Protein AF-0000000071197505 (afdb_homodimer)

Foldseek 3Di:
DPPDPLPAAWAAQKFFPQWDADPVVRDIDGHPPDDGQAMDGDVVLLVVLVPFADFEAEEEEAEAFPLCGQPLLCVLLVSPNRYDDDDDPDWDDGAKIKDKDPDWDAAPVGDIYTYMYIYGTGPPDPPDDLLRLLLRVLLSFQLHQEYEYEDEADDDLVNLLSLLSLVVLLVQEAADDPDNSPALVLLQQRTHAYEYEYEAYPDDDDPPDDFPQRCCLPPQLCPPDPPPDPRSNVSSVSCVRRHNYYYYHYAHYQADDSVCVVPVVPSVRTDPSRVVVSNVVSVVVSNSTDGDAASDPQFGAGSNLSSQLSVQSSVQSSDPPGGHYRVVSNLVVLVVQLVVLLVVLLVQLVVQLCVQPVVPAQAELVSLVVSLVVSVVVSVVSSCSSCVRDDCVSNVVSVVVSVVSSVVVSVVSQVVSLVRLLVQLLVLLVVLCVPQVVVLLVCCPDPNVLVDDLVSLVVSLVVSVVCSVVVRHHYPVSSVVNCVVCVVVSVVVSVVSSVSNVVSNVVVVVVVVVVVVVVVVVVVVVVVVVVVVVVVVVVVVVVVVVVVVVVVVVVVVVVVVPPVVPDPVPPPDDDPDDDCPDDPDDDD/DPPDPLPAAWAAQKFFPQWDADPVVRDIDGHPPDDGQAMDGDVVLLVVLVPFADFEAEEEEAEAFPLCGQPLLCVLLVSPNRYDDDDDPDWDDGAKIKDKDPDWDAAPVGDIYTYMYIYGTGPPDPPDDLLRLLLRVLLSFQLHQEYEYEEEADDDLVNLLSLLSLVVLLVQEAADDPDNSPALVLLQQRTHAYEYEYEAYPDDDDPPDDFPQRCCLPPQLCPPDPPPDPRSNVSSVSCVRRHNYYYYDYAHAQADDSVCVVPVVPSVRTDPSRVVVSNVVSVVVSNSTDGDAASDPQFGAGSNLSSQLSVQSSVQSSDPPGGHYRVVSNLVVLVVQLVVLLVVLLVQLVVQLCVQPVVPAQAELVSLVVSLVVSVVVSVVSSCSSNVRDDCVSNVVSVVVSVVSSVVVSVVVLVVSLVRLLVQLLVLLVVLCVPQVVVLLVCCPDPCVLVDDLCSLVVSLVVSVVCSVVVRHHYPVSSVVNCVVCVVVSVVVSVVSSVSNVVSNVVVVVVVVVVVVVVVVVVVVVVVCVVCVVVVVVVVVVVVVVVVVVVPPPVPVVVDDDDDDDDDDDDDDDDDDDDDPPDDPPPD

Organism: Exaiptasia diaphana (NCBI:txid2652724)

Structure (mmCIF, N/CA/C/O backbone):
data_AF-0000000071197505-model_v1
#
loop_
_entity.id
_entity.type
_entity.pdbx_description
1 polymer 'GB1/RHD3-type G domain-containing protein'
#
loop_
_atom_site.group_PDB
_atom_site.id
_atom_site.type_symbol
_atom_site.label_atom_id
_atom_site.label_alt_id
_atom_site.label_comp_id
_atom_site.label_asym_id
_atom_site.label_entity_id
_atom_site.label_seq_id
_atom_site.pdbx_PDB_ins_code
_atom_site.Cartn_x
_atom_site.Cartn_y
_atom_site.Cartn_z
_atom_site.occupancy
_atom_site.B_iso_or_equiv
_atom_site.auth_seq_id
_atom_site.auth_comp_id
_atom_site.auth_asym_id
_atom_site.auth_atom_id
_atom_site.pdbx_PDB_model_num
ATOM 1 N N . MET A 1 1 ? -16.438 -20.891 -42.281 1 23.67 1 MET A N 1
ATOM 2 C CA . MET A 1 1 ? -15.555 -19.812 -41.844 1 23.67 1 MET A CA 1
ATOM 3 C C . MET A 1 1 ? -14.797 -20.203 -40.562 1 23.67 1 MET A C 1
ATOM 5 O O . MET A 1 1 ? -15.414 -20.406 -39.531 1 23.67 1 MET A O 1
ATOM 9 N N . SER A 1 2 ? -13.68 -21.016 -40.594 1 25.72 2 SER A N 1
ATOM 10 C CA . SER A 1 2 ? -12.867 -21.797 -39.656 1 25.72 2 SER A CA 1
ATOM 11 C C . SER A 1 2 ? -12.242 -20.938 -38.594 1 25.72 2 SER A C 1
ATOM 13 O O . SER A 1 2 ? -11.625 -19.906 -38.875 1 25.72 2 SER A O 1
ATOM 15 N N . LEU A 1 3 ? -12.867 -20.781 -37.438 1 34.09 3 LEU A N 1
ATOM 16 C CA . LEU A 1 3 ? -12.344 -20.016 -36.281 1 34.09 3 LEU A CA 1
ATOM 17 C C . LEU A 1 3 ? -10.828 -20.172 -36.188 1 34.09 3 LEU A C 1
ATOM 19 O O . LEU A 1 3 ? -10.32 -21.281 -35.969 1 34.09 3 LEU A O 1
ATOM 23 N N . SER A 1 4 ? -9.938 -19.547 -36.938 1 36.94 4 SER A N 1
ATOM 24 C CA . SER A 1 4 ? -8.492 -19.547 -37.125 1 36.94 4 SER A CA 1
ATOM 25 C C . SER A 1 4 ? -7.773 -19.578 -35.781 1 36.94 4 SER A C 1
ATOM 27 O O . SER A 1 4 ? -8.289 -19.078 -34.781 1 36.94 4 SER A O 1
ATOM 29 N N . LYS A 1 5 ? -6.789 -20.359 -35.594 1 43.16 5 LYS A N 1
ATOM 30 C CA . LYS A 1 5 ? -5.895 -20.75 -34.531 1 43.16 5 LYS A CA 1
ATOM 31 C C . LYS A 1 5 ? -5.52 -19.562 -33.656 1 43.16 5 LYS A C 1
ATOM 33 O O . LYS A 1 5 ? -5.09 -19.719 -32.5 1 43.16 5 LYS A O 1
ATOM 38 N N . HIS A 1 6 ? -5.375 -18.328 -34.125 1 43.78 6 HIS A N 1
ATOM 39 C CA . HIS A 1 6 ? -4.875 -17.031 -33.688 1 43.78 6 HIS A CA 1
ATOM 40 C C . HIS A 1 6 ? -5.855 -16.344 -32.75 1 43.78 6 HIS A C 1
ATOM 42 O O . HIS A 1 6 ? -5.57 -15.258 -32.25 1 43.78 6 HIS A O 1
ATOM 48 N N . ASP A 1 7 ? -7.105 -16.656 -32.719 1 53.38 7 ASP A N 1
ATOM 49 C CA . ASP A 1 7 ? -8.086 -15.812 -32.062 1 53.38 7 ASP A CA 1
ATOM 50 C C . ASP A 1 7 ? -8.219 -16.203 -30.578 1 53.38 7 ASP A C 1
ATOM 52 O O . ASP A 1 7 ? -9.25 -15.938 -29.953 1 53.38 7 ASP A O 1
ATOM 56 N N . LYS A 1 8 ? -7.32 -16.969 -30.156 1 70.44 8 LYS A N 1
ATOM 57 C CA . LYS A 1 8 ? -7.523 -17.5 -28.812 1 70.44 8 LYS A CA 1
ATOM 58 C C . LYS A 1 8 ? -7 -16.531 -27.766 1 70.44 8 LYS A C 1
ATOM 60 O O . LYS A 1 8 ? -5.922 -15.953 -27.922 1 70.44 8 LYS A O 1
ATOM 65 N N . LEU A 1 9 ? -7.773 -16.172 -26.891 1 85.31 9 LEU A N 1
ATOM 66 C CA . LEU A 1 9 ? -7.461 -15.328 -25.734 1 85.31 9 LEU A CA 1
ATOM 67 C C . LEU A 1 9 ? -7.109 -16.188 -24.531 1 85.31 9 LEU A C 1
ATOM 69 O O . LEU A 1 9 ? -7.387 -17.391 -24.5 1 85.31 9 LEU A O 1
ATOM 73 N N . ALA A 1 10 ? -6.348 -15.648 -23.703 1 93.69 10 ALA A N 1
ATOM 74 C CA . ALA A 1 10 ? -6.012 -16.297 -22.438 1 93.69 10 ALA A CA 1
ATOM 75 C C . ALA A 1 10 ? -7.27 -16.766 -21.703 1 93.69 10 ALA A C 1
ATOM 77 O O . ALA A 1 10 ? -8.344 -16.188 -21.875 1 93.69 10 ALA A O 1
ATOM 78 N N . ILE A 1 11 ? -7.16 -17.828 -21.062 1 95.31 11 ILE A N 1
ATOM 79 C CA . ILE A 1 11 ? -8.273 -18.375 -20.297 1 95.31 11 ILE A CA 1
ATOM 80 C C . ILE A 1 11 ? -7.891 -18.453 -18.812 1 95.31 11 ILE A C 1
ATOM 82 O O . ILE A 1 11 ? -6.707 -18.531 -18.484 1 95.31 11 ILE A O 1
ATOM 86 N N . PRO A 1 12 ? -8.891 -18.422 -17.922 1 96.19 12 PRO A N 1
ATOM 87 C CA . PRO A 1 12 ? -8.555 -18.531 -16.5 1 96.19 12 PRO A CA 1
ATOM 88 C C . PRO A 1 12 ? -8.148 -19.938 -16.094 1 96.19 12 PRO A C 1
ATOM 90 O O . PRO A 1 12 ? -8.797 -20.922 -16.5 1 96.19 12 PRO A O 1
ATOM 93 N N . LEU A 1 13 ? -7.035 -20.078 -15.422 1 97.75 13 LEU A N 1
ATOM 94 C CA . LEU A 1 13 ? -6.613 -21.344 -14.812 1 97.75 13 LEU A CA 1
ATOM 95 C C . LEU A 1 13 ? -7.406 -21.609 -13.539 1 97.75 13 LEU A C 1
ATOM 97 O O . LEU A 1 13 ? -7.852 -22.734 -13.312 1 97.75 13 LEU A O 1
ATOM 101 N N . VAL A 1 14 ? -7.477 -20.547 -12.727 1 97.56 14 VAL A N 1
ATOM 102 C CA . VAL A 1 14 ? -8.25 -20.609 -11.492 1 97.56 14 VAL A CA 1
ATOM 103 C C . VAL A 1 14 ? -9.094 -19.344 -11.344 1 97.56 14 VAL A C 1
ATOM 105 O O . VAL A 1 14 ? -8.68 -18.266 -11.758 1 97.56 14 VAL A O 1
ATOM 108 N N . LEU A 1 15 ? -10.289 -19.531 -10.781 1 96.56 15 LEU A N 1
ATOM 109 C CA . LEU A 1 15 ? -11.195 -18.422 -10.477 1 96.56 15 LEU A CA 1
ATOM 110 C C . LEU A 1 15 ? -11.695 -18.516 -9.039 1 96.56 15 LEU A C 1
ATOM 112 O O . LEU A 1 15 ? -11.75 -19.609 -8.461 1 96.56 15 LEU A O 1
ATOM 116 N N . PRO A 1 16 ? -11.977 -17.312 -8.516 1 94.44 16 PRO A N 1
ATOM 117 C CA . PRO A 1 16 ? -12.664 -17.391 -7.227 1 94.44 16 PRO A CA 1
ATOM 118 C C . PRO A 1 16 ? -14.016 -18.094 -7.309 1 94.44 16 PRO A C 1
ATOM 120 O O . PRO A 1 16 ? -14.648 -18.094 -8.367 1 94.44 16 PRO A O 1
ATOM 123 N N . ASN A 1 17 ? -14.438 -18.641 -6.191 1 93 17 ASN A N 1
ATOM 124 C CA . ASN A 1 17 ? -15.656 -19.438 -6.168 1 93 17 ASN A CA 1
ATOM 125 C C . ASN A 1 17 ? -16.875 -18.609 -6.555 1 93 17 ASN A C 1
ATOM 127 O O . ASN A 1 17 ? -17.891 -19.156 -6.988 1 93 17 ASN A O 1
ATOM 131 N N . ASN A 1 18 ? -16.781 -17.297 -6.375 1 91.81 18 ASN A N 1
ATOM 132 C CA . ASN A 1 18 ? -17.922 -16.438 -6.691 1 91.81 18 ASN A CA 1
ATOM 133 C C . ASN A 1 18 ? -17.906 -15.992 -8.156 1 91.81 18 ASN A C 1
ATOM 135 O O . ASN A 1 18 ? -18.625 -15.078 -8.539 1 91.81 18 ASN A O 1
ATOM 139 N N . CYS A 1 19 ? -17.078 -16.625 -8.93 1 93.44 19 CYS A N 1
ATOM 140 C CA . CYS A 1 19 ? -17 -16.375 -10.367 1 93.44 19 CYS A CA 1
ATOM 141 C C . CYS A 1 19 ? -17.234 -17.656 -11.156 1 93.44 19 CYS A C 1
ATOM 143 O O . CYS A 1 19 ? -16.891 -18.734 -10.695 1 93.44 19 CYS A O 1
ATOM 145 N N . THR A 1 20 ? -17.891 -17.516 -12.258 1 93.06 20 THR A N 1
ATOM 146 C CA . THR A 1 20 ? -18.125 -18.656 -13.141 1 93.06 20 THR A CA 1
ATOM 147 C C . THR A 1 20 ? -17.578 -18.391 -14.531 1 93.06 20 THR A C 1
ATOM 149 O O . THR A 1 20 ? -17.734 -17.281 -15.062 1 93.06 20 THR A O 1
ATOM 152 N N . TRP A 1 21 ? -16.953 -19.438 -15.07 1 94.12 21 TRP A N 1
ATOM 153 C CA . TRP A 1 21 ? -16.344 -19.328 -16.391 1 94.12 21 TRP A CA 1
ATOM 154 C C . TRP A 1 21 ? -17.266 -19.891 -17.469 1 94.12 21 TRP A C 1
ATOM 156 O O . TRP A 1 21 ? -17.828 -20.969 -17.312 1 94.12 21 TRP A O 1
ATOM 166 N N . ASP A 1 22 ? -17.438 -19.047 -18.531 1 92.69 22 ASP A N 1
ATOM 167 C CA . ASP A 1 22 ? -18.188 -19.5 -19.688 1 92.69 22 ASP A CA 1
ATOM 168 C C . ASP A 1 22 ? -17.266 -19.734 -20.891 1 92.69 22 ASP A C 1
ATOM 170 O O . ASP A 1 22 ? -16.844 -18.781 -21.547 1 92.69 22 ASP A O 1
ATOM 174 N N . GLU A 1 23 ? -17.078 -20.922 -21.25 1 89.94 23 GLU A N 1
ATOM 175 C CA . GLU A 1 23 ? -16.156 -21.312 -22.328 1 89.94 23 GLU A CA 1
ATOM 176 C C . GLU A 1 23 ? -16.641 -20.797 -23.672 1 89.94 23 GLU A C 1
ATOM 178 O O . GLU A 1 23 ? -15.836 -20.516 -24.562 1 89.94 23 GLU A O 1
ATOM 183 N N . LYS A 1 24 ? -17.938 -20.641 -23.859 1 89.25 24 LYS A N 1
ATOM 184 C CA . LYS A 1 24 ? -18.516 -20.234 -25.125 1 89.25 24 LYS A CA 1
ATOM 185 C C . LYS A 1 24 ? -18.297 -18.75 -25.391 1 89.25 24 LYS A C 1
ATOM 187 O O . LYS A 1 24 ? -17.922 -18.359 -26.5 1 89.25 24 LYS A O 1
ATOM 192 N N . THR A 1 25 ? -18.406 -17.922 -24.391 1 85.38 25 THR A N 1
ATOM 193 C CA . THR A 1 25 ? -18.281 -16.484 -24.562 1 85.38 25 THR A CA 1
ATOM 194 C C . THR A 1 25 ? -16.859 -16.031 -24.281 1 85.38 25 THR A C 1
ATOM 196 O O . THR A 1 25 ? -16.453 -14.938 -24.703 1 85.38 25 THR A O 1
ATOM 199 N N . GLY A 1 26 ? -16.125 -16.859 -23.578 1 86.25 26 GLY A N 1
ATOM 200 C CA . GLY A 1 26 ? -14.766 -16.484 -23.203 1 86.25 26 GLY A CA 1
ATOM 201 C C . GLY A 1 26 ? -14.719 -15.445 -22.094 1 86.25 26 GLY A C 1
ATOM 202 O O . GLY A 1 26 ? -13.766 -14.664 -22.016 1 86.25 26 GLY A O 1
ATOM 203 N N . LYS A 1 27 ? -15.828 -15.297 -21.297 1 86.94 27 LYS A N 1
ATOM 204 C CA . LYS A 1 27 ? -15.914 -14.328 -20.219 1 86.94 27 LYS A CA 1
ATOM 205 C C . LYS A 1 27 ? -16.328 -14.992 -18.906 1 86.94 27 LYS A C 1
ATOM 207 O O . LYS A 1 27 ? -16.906 -16.078 -18.922 1 86.94 27 LYS A O 1
ATOM 212 N N . TYR A 1 28 ? -15.852 -14.367 -17.844 1 89.75 28 TYR A N 1
ATOM 213 C CA . TYR A 1 28 ? -16.344 -14.844 -16.562 1 89.75 28 TYR A CA 1
ATOM 214 C C . TYR A 1 28 ? -17.438 -13.922 -16.016 1 89.75 28 TYR A C 1
ATOM 216 O O . TYR A 1 28 ? -17.547 -12.773 -16.453 1 89.75 28 TYR A O 1
ATOM 224 N N . SER A 1 29 ? -18.281 -14.453 -15.188 1 90.56 29 SER A N 1
ATOM 225 C CA . SER A 1 29 ? -19.344 -13.68 -14.531 1 90.56 29 SER A CA 1
ATOM 226 C C . SER A 1 29 ? -19.266 -13.836 -13.016 1 90.56 29 SER A C 1
ATOM 228 O O . SER A 1 29 ? -18.891 -14.898 -12.508 1 90.56 29 SER A O 1
ATOM 230 N N . LYS A 1 30 ? -19.578 -12.773 -12.383 1 87.19 30 LYS A N 1
ATOM 231 C CA . LYS A 1 30 ? -19.609 -12.812 -10.922 1 87.19 30 LYS A CA 1
ATOM 232 C C . LYS A 1 30 ? -20.969 -13.258 -10.422 1 87.19 30 LYS A C 1
ATOM 234 O O . LYS A 1 30 ? -22 -12.789 -10.906 1 87.19 30 LYS A O 1
ATOM 239 N N . LYS A 1 31 ? -20.891 -14.109 -9.469 1 88.5 31 LYS A N 1
ATOM 240 C CA . LYS A 1 31 ? -22.125 -14.57 -8.836 1 88.5 31 LYS A CA 1
ATOM 241 C C . LYS A 1 31 ? -22.609 -13.555 -7.809 1 88.5 31 LYS A C 1
ATOM 243 O O . LYS A 1 31 ? -21.828 -13.055 -7 1 88.5 31 LYS A O 1
ATOM 248 N N . LEU A 1 32 ? -23.859 -13.312 -7.918 1 81.94 32 LEU A N 1
ATOM 249 C CA . LEU A 1 32 ? -24.438 -12.375 -6.973 1 81.94 32 LEU A CA 1
ATOM 250 C C . LEU A 1 32 ? -24.641 -13.031 -5.613 1 81.94 32 LEU A C 1
ATOM 252 O O . LEU A 1 32 ? -25.047 -14.188 -5.531 1 81.94 32 LEU A O 1
ATOM 256 N N . ASN A 1 33 ? -24.328 -12.445 -4.543 1 80.62 33 ASN A N 1
ATOM 257 C CA . ASN A 1 33 ? -24.609 -12.844 -3.168 1 80.62 33 ASN A CA 1
ATOM 258 C C . ASN A 1 33 ? -23.75 -14.031 -2.744 1 80.62 33 ASN A C 1
ATOM 260 O O . ASN A 1 33 ? -24.188 -14.867 -1.951 1 80.62 33 ASN A O 1
ATOM 264 N N . VAL A 1 34 ? -22.75 -14.32 -3.484 1 84.94 34 VAL A N 1
ATOM 265 C CA . VAL A 1 34 ? -21.812 -15.367 -3.059 1 84.94 34 VAL A CA 1
ATOM 266 C C . VAL A 1 34 ? -20.516 -14.727 -2.559 1 84.94 34 VAL A C 1
ATOM 268 O O . VAL A 1 34 ? -19.906 -13.906 -3.254 1 84.94 34 VAL A O 1
ATOM 271 N N . GLU A 1 35 ? -20.203 -15.141 -1.438 1 83.75 35 GLU A N 1
ATOM 272 C CA . GLU A 1 35 ? -18.969 -14.617 -0.845 1 83.75 35 GLU A CA 1
ATOM 273 C C . GLU A 1 35 ? -17.734 -15.336 -1.385 1 83.75 35 GLU A C 1
ATOM 275 O O . GLU A 1 35 ? -17.766 -16.547 -1.576 1 83.75 35 GLU A O 1
ATOM 280 N N . ARG A 1 36 ? -16.766 -14.602 -1.699 1 87.44 36 ARG A N 1
ATOM 281 C CA . ARG A 1 36 ? -15.484 -15.164 -2.123 1 87.44 36 ARG A CA 1
ATOM 282 C C . ARG A 1 36 ? -14.781 -15.867 -0.962 1 87.44 36 ARG A C 1
ATOM 284 O O . ARG A 1 36 ? -14.445 -15.234 0.039 1 87.44 36 ARG A O 1
ATOM 291 N N . ARG A 1 37 ? -14.578 -17.219 -1.12 1 84.81 37 ARG A N 1
ATOM 292 C CA . ARG A 1 37 ? -13.977 -17.984 -0.028 1 84.81 37 ARG A CA 1
ATOM 293 C C . ARG A 1 37 ? -12.875 -18.906 -0.542 1 84.81 37 ARG A C 1
ATOM 295 O O . ARG A 1 37 ? -11.93 -19.203 0.187 1 84.81 37 ARG A O 1
ATOM 302 N N . THR A 1 38 ? -13.062 -19.344 -1.703 1 92.06 38 THR A N 1
ATOM 303 C CA . THR A 1 38 ? -12.148 -20.359 -2.217 1 92.06 38 THR A CA 1
ATOM 304 C C . THR A 1 38 ? -11.828 -20.109 -3.686 1 92.06 38 THR A C 1
ATOM 306 O O . THR A 1 38 ? -12.367 -19.172 -4.293 1 92.06 38 THR A O 1
ATOM 309 N N . LEU A 1 39 ? -10.898 -20.906 -4.184 1 95 39 LEU A N 1
ATOM 310 C CA . LEU A 1 39 ? -10.531 -20.891 -5.598 1 95 39 LEU A CA 1
ATOM 311 C C . LEU A 1 39 ? -11.031 -22.141 -6.309 1 95 39 LEU A C 1
ATOM 313 O O . LEU A 1 39 ? -11.117 -23.203 -5.703 1 95 39 LEU A O 1
ATOM 317 N N . THR A 1 40 ? -11.344 -21.953 -7.5 1 96.19 40 THR A N 1
ATOM 318 C CA . THR A 1 40 ? -11.805 -23.062 -8.32 1 96.19 40 THR A CA 1
ATOM 319 C C . THR A 1 40 ? -10.977 -23.172 -9.594 1 96.19 40 THR A C 1
ATOM 321 O O . THR A 1 40 ? -10.734 -22.188 -10.281 1 96.19 40 THR A O 1
ATOM 324 N N . VAL A 1 41 ? -10.609 -24.406 -9.891 1 97.38 41 VAL A N 1
ATOM 325 C CA . VAL A 1 41 ? -9.82 -24.656 -11.094 1 97.38 41 VAL A CA 1
ATOM 326 C C . VAL A 1 41 ? -10.75 -24.75 -12.305 1 97.38 41 VAL A C 1
ATOM 328 O O . VAL A 1 41 ? -11.828 -25.344 -12.219 1 97.38 41 VAL A O 1
ATOM 331 N N . VAL A 1 42 ? -10.359 -24.203 -13.398 1 97.06 42 VAL A N 1
ATOM 332 C CA . VAL A 1 42 ? -11.125 -24.25 -14.633 1 97.06 42 VAL A CA 1
ATOM 333 C C . VAL A 1 42 ? -10.688 -25.453 -15.477 1 97.06 42 VAL A C 1
ATOM 335 O O . VAL A 1 42 ? -9.547 -25.516 -15.938 1 97.06 42 VAL A O 1
ATOM 338 N N . PRO A 1 43 ? -11.539 -26.359 -15.758 1 96.06 43 PRO A N 1
ATOM 339 C CA . PRO A 1 43 ? -11.188 -27.594 -16.453 1 96.06 43 PRO A CA 1
ATOM 340 C C . PRO A 1 43 ? -10.602 -27.359 -17.844 1 96.06 43 PRO A C 1
ATOM 342 O O . PRO A 1 43 ? -9.68 -28.062 -18.266 1 96.06 43 PRO A O 1
ATOM 345 N N . GLU A 1 44 ? -11.125 -26.422 -18.5 1 95.31 44 GLU A N 1
ATOM 346 C CA . GLU A 1 44 ? -10.641 -26.125 -19.844 1 95.31 44 GLU A CA 1
ATOM 347 C C . GLU A 1 44 ? -9.148 -25.781 -19.828 1 95.31 44 GLU A C 1
ATOM 349 O O . GLU A 1 44 ? -8.406 -26.188 -20.734 1 95.31 44 GLU A O 1
ATOM 354 N N . ALA A 1 45 ? -8.781 -25.078 -18.859 1 96.44 45 ALA A N 1
ATOM 355 C CA . ALA A 1 45 ? -7.383 -24.688 -18.734 1 96.44 45 ALA A CA 1
ATOM 356 C C . ALA A 1 45 ? -6.508 -25.906 -18.438 1 96.44 45 ALA A C 1
ATOM 358 O O . ALA A 1 45 ? -5.379 -26 -18.922 1 96.44 45 ALA A O 1
ATOM 359 N N . LEU A 1 46 ? -6.949 -26.781 -17.625 1 96.94 46 LEU A N 1
ATOM 360 C CA . LEU A 1 46 ? -6.207 -28 -17.312 1 96.94 46 LEU A CA 1
ATOM 361 C C . LEU A 1 46 ? -5.996 -28.859 -18.547 1 96.94 46 LEU A C 1
ATOM 363 O O . LEU A 1 46 ? -4.922 -29.438 -18.734 1 96.94 46 LEU A O 1
ATOM 367 N N . GLU A 1 47 ? -6.992 -28.906 -19.344 1 95.88 47 GLU A N 1
ATOM 368 C CA . GLU A 1 47 ? -6.887 -29.672 -20.578 1 95.88 47 GLU A CA 1
ATOM 369 C C . GLU A 1 47 ? -5.848 -29.078 -21.516 1 95.88 47 GLU A C 1
ATOM 371 O O . GLU A 1 47 ? -5.102 -29.797 -22.188 1 95.88 47 GLU A O 1
ATOM 376 N N . GLN A 1 48 ? -5.855 -27.797 -21.547 1 95.25 48 GLN A N 1
ATOM 377 C CA . GLN A 1 48 ? -4.855 -27.125 -22.359 1 95.25 48 GLN A CA 1
ATOM 378 C C . GLN A 1 48 ? -3.443 -27.422 -21.875 1 95.25 48 GLN A C 1
ATOM 380 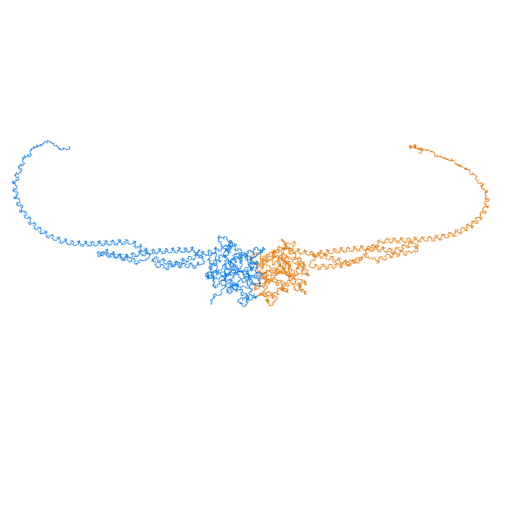O O . GLN A 1 48 ? -2.52 -27.562 -22.672 1 95.25 48 GLN A O 1
ATOM 385 N N . LEU A 1 49 ? -3.316 -27.438 -20.641 1 97.06 49 LEU A N 1
ATOM 386 C CA . LEU A 1 49 ? -2.012 -27.734 -20.062 1 97.06 49 LEU A CA 1
ATOM 387 C C . LEU A 1 49 ? -1.592 -29.172 -20.391 1 97.06 49 LEU A C 1
ATOM 389 O O . LEU A 1 49 ? -0.431 -29.422 -20.734 1 97.06 49 LEU A O 1
ATOM 393 N N . LYS A 1 50 ? -2.5 -30.062 -20.312 1 94.88 50 LYS A N 1
ATOM 394 C CA . LYS A 1 50 ? -2.215 -31.484 -20.562 1 94.88 50 LYS A CA 1
ATOM 395 C C . LYS A 1 50 ? -1.79 -31.703 -22.016 1 94.88 50 LYS A C 1
ATOM 397 O O . LYS A 1 50 ? -1.104 -32.688 -22.312 1 94.88 50 LYS A O 1
ATOM 402 N N . GLU A 1 51 ? -2.162 -30.828 -22.797 1 94.38 51 GLU A N 1
ATOM 403 C CA . GLU A 1 51 ? -1.846 -30.953 -24.219 1 94.38 51 GLU A CA 1
ATOM 404 C C . GLU A 1 51 ? -0.396 -30.578 -24.484 1 94.38 51 GLU A C 1
ATOM 406 O O . GLU A 1 51 ? 0.148 -30.906 -25.547 1 94.38 51 GLU A O 1
ATOM 411 N N . ILE A 1 52 ? 0.133 -29.859 -23.609 1 93.94 52 ILE A N 1
ATOM 412 C CA . ILE A 1 52 ? 1.523 -29.453 -23.797 1 93.94 52 ILE A CA 1
ATOM 413 C C . ILE A 1 52 ? 2.434 -30.672 -23.672 1 93.94 52 ILE A C 1
ATOM 415 O O . ILE A 1 52 ? 2.436 -31.359 -22.641 1 93.94 52 ILE A O 1
ATOM 419 N N . LYS A 1 53 ? 3.15 -30.891 -24.672 1 87.38 53 LYS A N 1
ATOM 420 C CA . LYS A 1 53 ? 4.109 -31.984 -24.641 1 87.38 53 LYS A CA 1
ATOM 421 C C . LYS A 1 53 ? 5.488 -31.5 -24.203 1 87.38 53 LYS A C 1
ATOM 423 O O . LYS A 1 53 ? 5.996 -30.5 -24.719 1 87.38 53 LYS A O 1
ATOM 428 N N . GLY A 1 54 ? 6.027 -32.125 -23.188 1 89.19 54 GLY A N 1
ATOM 429 C CA . GLY A 1 54 ? 7.363 -31.766 -22.734 1 89.19 54 GLY A CA 1
ATOM 430 C C . GLY A 1 54 ? 7.363 -30.859 -21.516 1 89.19 54 GLY A C 1
ATOM 431 O O . GLY A 1 54 ? 6.316 -30.641 -20.906 1 89.19 54 GLY A O 1
ATOM 432 N N . PRO A 1 55 ? 8.609 -30.359 -21.219 1 93.62 55 PRO A N 1
ATOM 433 C CA . PRO A 1 55 ? 8.742 -29.516 -20.047 1 93.62 55 PRO A CA 1
ATOM 434 C C . PRO A 1 55 ? 8.148 -28.125 -20.25 1 93.62 55 PRO A C 1
ATOM 436 O O . PRO A 1 55 ? 8.062 -27.641 -21.375 1 93.62 55 PRO A O 1
ATOM 439 N N . VAL A 1 56 ? 7.816 -27.484 -19.141 1 96.62 56 VAL A N 1
ATOM 440 C CA . VAL A 1 56 ? 7.219 -26.156 -19.219 1 96.62 56 VAL A CA 1
ATOM 441 C C . VAL A 1 56 ? 8.031 -25.172 -18.375 1 96.62 56 VAL A C 1
ATOM 443 O O . VAL A 1 56 ? 8.734 -25.578 -17.453 1 96.62 56 VAL A O 1
ATOM 446 N N . CYS A 1 57 ? 8.047 -23.953 -18.828 1 96.88 57 CYS A N 1
ATOM 447 C CA . CYS A 1 57 ? 8.523 -22.812 -18.047 1 96.88 57 CYS A CA 1
ATOM 448 C C . CYS A 1 57 ? 7.375 -21.859 -17.734 1 96.88 57 CYS A C 1
ATOM 450 O O . CYS A 1 57 ? 6.758 -21.297 -18.641 1 96.88 57 CYS A O 1
ATOM 452 N N . VAL A 1 58 ? 7.141 -21.672 -16.469 1 97.81 58 VAL A N 1
ATOM 453 C CA . VAL A 1 58 ? 5.992 -20.875 -16.078 1 97.81 58 VAL A CA 1
ATOM 454 C C . VAL A 1 58 ? 6.457 -19.484 -15.656 1 97.81 58 VAL A C 1
ATOM 456 O O . VAL A 1 58 ? 7.246 -19.344 -14.719 1 97.81 58 VAL A O 1
ATOM 459 N N . VAL A 1 59 ? 5.973 -18.438 -16.344 1 97.75 59 VAL A N 1
ATOM 460 C CA . VAL A 1 59 ? 6.238 -17.047 -15.992 1 97.75 59 VAL A CA 1
ATOM 461 C C . VAL A 1 59 ? 4.969 -16.406 -15.445 1 97.75 59 VAL A C 1
ATOM 463 O O . VAL A 1 59 ? 3.98 -16.25 -16.172 1 97.75 59 VAL A O 1
ATOM 466 N N . SER A 1 60 ? 5.062 -16.016 -14.219 1 97 60 SER A N 1
ATOM 467 C CA . SER A 1 60 ? 3.9 -15.414 -13.578 1 97 60 SER A CA 1
ATOM 468 C C . SER A 1 60 ? 4.156 -13.945 -13.242 1 97 60 SER A C 1
ATOM 470 O O . SER A 1 60 ? 5.301 -13.547 -13.023 1 97 60 SER A O 1
ATOM 472 N N . ILE A 1 61 ? 3.061 -13.172 -13.266 1 96.38 61 ILE A N 1
ATOM 473 C CA . ILE A 1 61 ? 3.15 -11.766 -12.875 1 96.38 61 ILE A CA 1
ATOM 474 C C . ILE A 1 61 ? 2.104 -11.461 -11.805 1 96.38 61 ILE A C 1
ATOM 476 O O . ILE A 1 61 ? 0.976 -11.961 -11.867 1 96.38 61 ILE A O 1
ATOM 480 N N . ALA A 1 62 ? 2.525 -10.828 -10.742 1 93.06 62 ALA A N 1
ATOM 481 C CA . ALA A 1 62 ? 1.654 -10.383 -9.656 1 93.06 62 ALA A CA 1
ATOM 482 C C . ALA A 1 62 ? 1.957 -8.945 -9.266 1 93.06 62 ALA A C 1
ATOM 484 O O . ALA A 1 62 ? 3 -8.398 -9.633 1 93.06 62 ALA A O 1
ATOM 485 N N . GLY A 1 63 ? 1.012 -8.312 -8.555 1 91.12 63 GLY A N 1
ATOM 486 C CA . GLY A 1 63 ? 1.141 -6.926 -8.133 1 91.12 63 GLY A CA 1
ATOM 487 C C . GLY A 1 63 ? -0.195 -6.254 -7.887 1 91.12 63 GLY A C 1
ATOM 488 O O . GLY A 1 63 ? -1.25 -6.863 -8.07 1 91.12 63 GLY A O 1
ATOM 489 N N . PRO A 1 64 ? -0.127 -5.008 -7.531 1 88.75 64 PRO A N 1
ATOM 490 C CA . PRO A 1 64 ? -1.364 -4.277 -7.246 1 88.75 64 PRO A CA 1
ATOM 491 C C . PRO A 1 64 ? -2.277 -4.164 -8.461 1 88.75 64 PRO A C 1
ATOM 493 O O . PRO A 1 64 ? -1.809 -4.25 -9.602 1 88.75 64 PRO A O 1
ATOM 496 N N . CYS A 1 65 ? -3.535 -3.926 -8.141 1 83.38 65 CYS A N 1
ATOM 497 C CA . CYS A 1 65 ? -4.531 -3.803 -9.195 1 83.38 65 CYS A CA 1
ATOM 498 C C . CYS A 1 65 ? -4.254 -2.582 -10.07 1 83.38 65 CYS A C 1
ATOM 500 O O . CYS A 1 65 ? -3.812 -1.546 -9.57 1 83.38 65 CYS A O 1
ATOM 502 N N . ARG A 1 66 ? -4.473 -2.752 -11.297 1 82.38 66 ARG A N 1
ATOM 503 C CA . ARG A 1 66 ? -4.406 -1.703 -12.312 1 82.38 66 ARG A CA 1
ATOM 504 C C . ARG A 1 66 ? -2.988 -1.158 -12.445 1 82.38 66 ARG A C 1
ATOM 506 O O . ARG A 1 66 ? -2.793 0.049 -12.602 1 82.38 66 ARG A O 1
ATOM 513 N N . SER A 1 67 ? -2.006 -2.002 -12.297 1 83.31 67 SER A N 1
ATOM 514 C CA . SER A 1 67 ? -0.606 -1.614 -12.438 1 83.31 67 SER A CA 1
ATOM 515 C C . SER A 1 67 ? -0.069 -1.986 -13.82 1 83.31 67 SER A C 1
ATOM 517 O O . SER A 1 67 ? 1.126 -1.843 -14.078 1 83.31 67 SER A O 1
ATOM 519 N N . GLY A 1 68 ? -0.902 -2.607 -14.672 1 85.75 68 GLY A N 1
ATOM 520 C CA . GLY A 1 68 ? -0.505 -2.902 -16.031 1 85.75 68 GLY A CA 1
ATOM 521 C C . GLY A 1 68 ? 0.124 -4.273 -16.188 1 85.75 68 GLY A C 1
ATOM 522 O O . GLY A 1 68 ? 0.935 -4.492 -17.094 1 85.75 68 GLY A O 1
ATOM 523 N N . LYS A 1 69 ? -0.151 -5.137 -15.352 1 91 69 LYS A N 1
ATOM 524 C CA . LYS A 1 69 ? 0.426 -6.477 -15.344 1 91 69 LYS A CA 1
ATOM 525 C C . LYS A 1 69 ? 0.131 -7.211 -16.656 1 91 69 LYS A C 1
ATOM 527 O O . LYS A 1 69 ? 1.039 -7.75 -17.281 1 91 69 LYS A O 1
ATOM 532 N N . SER A 1 70 ? -1.125 -7.266 -17.094 1 90.56 70 SER A N 1
ATOM 533 C CA . SER A 1 70 ? -1.551 -8.023 -18.266 1 90.56 70 SER A CA 1
ATOM 534 C C . SER A 1 70 ? -0.899 -7.484 -19.531 1 90.56 70 SER A C 1
ATOM 536 O O . SER A 1 70 ? -0.508 -8.258 -20.406 1 90.56 70 SER A O 1
ATOM 538 N N . TYR A 1 71 ? -0.762 -6.277 -19.578 1 87.5 71 TYR A N 1
ATOM 539 C CA . TYR A 1 71 ? -0.187 -5.641 -20.75 1 87.5 71 TYR A CA 1
ATOM 540 C C . TYR A 1 71 ? 1.288 -5.996 -20.906 1 87.5 71 TYR A C 1
ATOM 542 O O . TYR A 1 71 ? 1.729 -6.406 -21.984 1 87.5 71 TYR A O 1
ATOM 550 N N . ILE A 1 72 ? 2.021 -5.805 -19.859 1 91.69 72 ILE A N 1
ATOM 551 C CA . ILE A 1 72 ? 3.469 -5.969 -19.953 1 91.69 72 ILE A CA 1
ATOM 552 C C . ILE A 1 72 ? 3.809 -7.441 -20.156 1 91.69 72 ILE A C 1
ATOM 554 O O . ILE A 1 72 ? 4.77 -7.77 -20.859 1 91.69 72 ILE A O 1
ATOM 558 N N . LEU A 1 73 ? 3.059 -8.32 -19.484 1 93.38 73 LEU A N 1
ATOM 559 C CA . LEU A 1 73 ? 3.305 -9.75 -19.641 1 93.38 73 LEU A CA 1
ATOM 560 C C . LEU A 1 73 ? 3.121 -10.188 -21.078 1 93.38 73 LEU A C 1
ATOM 562 O O . LEU A 1 73 ? 3.896 -10.992 -21.594 1 93.38 73 LEU A O 1
ATOM 566 N N . SER A 1 74 ? 2.109 -9.656 -21.75 1 90.25 74 SER A N 1
ATOM 567 C CA . SER A 1 74 ? 1.868 -9.977 -23.156 1 90.25 74 SER A CA 1
ATOM 568 C C . SER A 1 74 ? 2.924 -9.336 -24.047 1 90.25 74 SER A C 1
ATOM 570 O O . SER A 1 74 ? 3.389 -9.961 -25.016 1 90.25 74 SER A O 1
ATOM 572 N N . LYS A 1 75 ? 3.277 -8.188 -23.719 1 89 75 LYS A N 1
ATOM 573 C CA . LYS A 1 75 ? 4.172 -7.398 -24.562 1 89 75 LYS A CA 1
ATOM 574 C C . LYS A 1 75 ? 5.582 -7.984 -24.562 1 89 75 LYS A C 1
ATOM 576 O O . LYS A 1 75 ? 6.238 -8.031 -25.609 1 89 75 LYS A O 1
ATOM 581 N N . VAL A 1 76 ? 6.062 -8.391 -23.516 1 92.5 76 VAL A N 1
ATOM 582 C CA . VAL A 1 76 ? 7.438 -8.859 -23.391 1 92.5 76 VAL A CA 1
ATOM 583 C C . VAL A 1 76 ? 7.613 -10.164 -24.156 1 92.5 76 VAL A C 1
ATOM 585 O O . VAL A 1 76 ? 8.727 -10.516 -24.562 1 92.5 76 VAL A O 1
ATOM 588 N N . PHE A 1 77 ? 6.605 -10.922 -24.391 1 92.69 77 PHE A N 1
ATOM 589 C CA . PHE A 1 77 ? 6.672 -12.164 -25.141 1 92.69 77 PHE A CA 1
ATOM 590 C C . PHE A 1 77 ? 6.105 -11.992 -26.547 1 92.69 77 PHE A C 1
ATOM 592 O O . PHE A 1 77 ? 5.902 -12.969 -27.266 1 92.69 77 PHE A O 1
ATOM 599 N N . ASP A 1 78 ? 5.766 -10.781 -26.906 1 88 78 ASP A N 1
ATOM 600 C CA . ASP A 1 78 ? 5.285 -10.406 -28.234 1 88 78 ASP A CA 1
ATOM 601 C C . ASP A 1 78 ? 4.02 -11.18 -28.594 1 88 78 ASP A C 1
ATOM 603 O O . ASP A 1 78 ? 3.932 -11.766 -29.672 1 88 78 ASP A O 1
ATOM 607 N N . GLN A 1 79 ? 3.092 -11.383 -27.641 1 86.62 79 GLN A N 1
ATOM 608 C CA . GLN A 1 79 ? 1.875 -12.156 -27.859 1 86.62 79 GLN A CA 1
ATOM 609 C C . GLN A 1 79 ? 0.687 -11.25 -28.156 1 86.62 79 GLN A C 1
ATOM 611 O O . GLN A 1 79 ? -0.438 -11.719 -28.328 1 86.62 79 GLN A O 1
ATOM 616 N N . GLY A 1 80 ? 0.876 -9.922 -28.359 1 79.94 80 GLY A N 1
ATOM 617 C CA . GLY A 1 80 ? -0.26 -9.023 -28.516 1 79.94 80 GLY A CA 1
ATOM 618 C C . GLY A 1 80 ? -1.131 -8.945 -27.281 1 79.94 80 GLY A C 1
ATOM 619 O O . GLY A 1 80 ? -0.66 -9.188 -26.172 1 79.94 80 GLY A O 1
ATOM 620 N N . GLN A 1 81 ? -2.404 -8.648 -27.469 1 80.62 81 GLN A N 1
ATOM 621 C CA . GLN A 1 81 ? -3.312 -8.523 -26.344 1 80.62 81 GLN A CA 1
ATOM 622 C C . GLN A 1 81 ? -4.027 -9.836 -26.062 1 80.62 81 GLN A C 1
ATOM 624 O O . GLN A 1 81 ? -5.227 -9.969 -26.328 1 80.62 81 GLN A O 1
ATOM 629 N N . VAL A 1 82 ? -3.363 -10.711 -25.375 1 86.44 82 VAL A N 1
ATOM 630 C CA . VAL A 1 82 ? -3.92 -12.039 -25.141 1 86.44 82 VAL A CA 1
ATOM 631 C C . VAL A 1 82 ? -4.707 -12.031 -23.828 1 86.44 82 VAL A C 1
ATOM 633 O O . VAL A 1 82 ? -5.633 -12.828 -23.656 1 86.44 82 VAL A O 1
ATOM 636 N N . PHE A 1 83 ? -4.238 -11.164 -22.922 1 87.94 83 PHE A N 1
ATOM 637 C CA . PHE A 1 83 ? -4.953 -11.047 -21.656 1 87.94 83 PHE A CA 1
ATOM 638 C C . PHE A 1 83 ? -5.961 -9.906 -21.703 1 87.94 83 PHE A C 1
ATOM 640 O O . PHE A 1 83 ? -5.719 -8.891 -22.359 1 87.94 83 PHE A O 1
ATOM 647 N N . PRO A 1 84 ? -7.055 -10.062 -21.047 1 79.19 84 PRO A N 1
ATOM 648 C CA . PRO A 1 84 ? -8.031 -8.969 -21.016 1 79.19 84 PRO A CA 1
ATOM 649 C C . PRO A 1 84 ? -7.473 -7.699 -20.375 1 79.19 84 PRO A C 1
ATOM 651 O O . PRO A 1 84 ? -6.75 -7.773 -19.375 1 79.19 84 PRO A O 1
ATOM 654 N N . LEU A 1 85 ? -7.703 -6.613 -21.141 1 77.25 85 LEU A N 1
ATOM 655 C CA . LEU A 1 85 ? -7.316 -5.312 -20.594 1 77.25 85 LEU A CA 1
ATOM 656 C C . LEU A 1 85 ? -8.547 -4.531 -20.141 1 77.25 85 LEU A C 1
ATOM 658 O O . LEU A 1 85 ? -9.586 -4.559 -20.797 1 77.25 85 LEU A O 1
ATOM 662 N N . GLY A 1 86 ? -8.508 -4.027 -18.969 1 72.62 86 GLY A N 1
ATOM 663 C CA . GLY A 1 86 ? -9.602 -3.211 -18.453 1 72.62 86 GLY A CA 1
ATOM 664 C C . GLY A 1 86 ? -9.328 -1.722 -18.547 1 72.62 86 GLY A C 1
ATOM 665 O O . GLY A 1 86 ? -8.18 -1.285 -18.422 1 72.62 86 GLY A O 1
ATOM 666 N N . HIS A 1 87 ? -10.461 -1.016 -18.719 1 77.56 87 HIS A N 1
ATOM 667 C CA . HIS A 1 87 ? -10.32 0.431 -18.844 1 77.56 87 HIS A CA 1
ATOM 668 C C . HIS A 1 87 ? -11.062 1.148 -17.719 1 77.56 87 HIS A C 1
ATOM 670 O O . HIS A 1 87 ? -11.023 2.377 -17.625 1 77.56 87 HIS A O 1
ATOM 676 N N . LEU A 1 88 ? -11.594 0.352 -16.859 1 77.44 88 LEU A N 1
ATOM 677 C CA . LEU A 1 88 ? -12.32 0.917 -15.734 1 77.44 88 LEU A CA 1
ATOM 678 C C . LEU A 1 88 ? -11.461 0.914 -14.477 1 77.44 88 LEU A C 1
ATOM 680 O O . LEU A 1 88 ? -10.484 0.161 -14.383 1 77.44 88 LEU A O 1
ATOM 684 N N . LEU A 1 89 ? -11.852 1.671 -13.57 1 83 89 LEU A N 1
ATOM 685 C CA . LEU A 1 89 ? -11.148 1.744 -12.289 1 83 89 LEU A CA 1
ATOM 686 C C . LEU A 1 89 ? -11.289 0.436 -11.516 1 83 89 LEU A C 1
ATOM 688 O O . LEU A 1 89 ? -10.43 0.094 -10.703 1 83 89 LEU A O 1
ATOM 692 N N . ASP A 1 90 ? -12.281 -0.315 -11.812 1 81.38 90 ASP A N 1
ATOM 693 C CA . ASP A 1 90 ? -12.508 -1.589 -11.141 1 81.38 90 ASP A CA 1
ATOM 694 C C . ASP A 1 90 ? -11.508 -2.645 -11.602 1 81.38 90 ASP A C 1
ATOM 696 O O . ASP A 1 90 ? -11.047 -2.617 -12.742 1 81.38 90 ASP A O 1
ATOM 700 N N . PRO A 1 91 ? -11.266 -3.506 -10.641 1 78.62 91 PRO A N 1
ATOM 701 C CA . PRO A 1 91 ? -10.391 -4.602 -11.07 1 78.62 91 PRO A CA 1
ATOM 702 C C . PRO A 1 91 ? -10.977 -5.402 -12.227 1 78.62 91 PRO A C 1
ATOM 704 O O . PRO A 1 91 ? -12.195 -5.59 -12.297 1 78.62 91 PRO A O 1
ATOM 707 N N . GLU A 1 92 ? -10.094 -5.887 -13.086 1 78.12 92 GLU A N 1
ATOM 708 C CA . GLU A 1 92 ? -10.508 -6.613 -14.273 1 78.12 92 GLU A CA 1
ATOM 709 C C . GLU A 1 92 ? -10.219 -8.109 -14.141 1 78.12 92 GLU A C 1
ATOM 711 O O . GLU A 1 92 ? -11.133 -8.93 -14.227 1 78.12 92 GLU A O 1
ATOM 716 N N . THR A 1 93 ? -8.984 -8.422 -13.898 1 85 93 THR A N 1
ATOM 717 C CA . THR A 1 93 ? -8.547 -9.812 -13.852 1 85 93 THR A CA 1
ATOM 718 C C . THR A 1 93 ? -8.938 -10.461 -12.523 1 85 93 THR A C 1
ATOM 720 O O . THR A 1 93 ? -8.695 -9.891 -11.461 1 85 93 THR A O 1
ATOM 723 N N . MET A 1 94 ? -9.711 -11.539 -12.586 1 91.25 94 MET A N 1
ATOM 724 C CA . MET A 1 94 ? -10.031 -12.328 -11.406 1 91.25 94 MET A CA 1
ATOM 725 C C . MET A 1 94 ? -9.328 -13.68 -11.445 1 91.25 94 MET A C 1
ATOM 727 O O . MET A 1 94 ? -9.312 -14.344 -12.484 1 91.25 94 MET A O 1
ATOM 731 N N . GLY A 1 95 ? -8.664 -14.023 -10.328 1 94.56 95 GLY A N 1
ATOM 732 C CA . GLY A 1 95 ? -7.949 -15.297 -10.289 1 94.56 95 GLY A CA 1
ATOM 733 C C . GLY A 1 95 ? -6.605 -15.242 -10.992 1 94.56 95 GLY A C 1
ATOM 734 O O . GLY A 1 95 ? -5.863 -14.273 -10.852 1 94.56 95 GLY A O 1
ATOM 735 N N . ILE A 1 96 ? -6.223 -16.406 -11.602 1 97.06 96 ILE A N 1
ATOM 736 C CA . ILE A 1 96 ? -4.992 -16.516 -12.383 1 97.06 96 ILE A CA 1
ATOM 737 C C . ILE A 1 96 ? -5.324 -16.938 -13.812 1 97.06 96 ILE A C 1
ATOM 739 O O . ILE A 1 96 ? -5.973 -17.969 -14.023 1 97.06 96 ILE A O 1
ATOM 743 N N . TRP A 1 97 ? -4.863 -16.188 -14.742 1 96.75 97 TRP A N 1
ATOM 744 C CA . TRP A 1 97 ? -5.129 -16.469 -16.156 1 96.75 97 TRP A CA 1
ATOM 745 C C . TRP A 1 97 ? -3.906 -17.094 -16.812 1 96.75 97 TRP A C 1
ATOM 747 O O . TRP A 1 97 ? -2.77 -16.766 -16.469 1 96.75 97 TRP A O 1
ATOM 757 N N . LEU A 1 98 ? -4.199 -17.938 -17.781 1 96.62 98 LEU A N 1
ATOM 758 C CA . LEU A 1 98 ? -3.154 -18.75 -18.406 1 96.62 98 LEU A CA 1
ATOM 759 C C . LEU A 1 98 ? -3.1 -18.5 -19.906 1 96.62 98 LEU A C 1
ATOM 761 O O . LEU A 1 98 ? -4.141 -18.391 -20.562 1 96.62 98 LEU A O 1
ATOM 765 N N . TRP A 1 99 ? -1.856 -18.359 -20.375 1 96.25 99 TRP A N 1
ATOM 766 C CA . TRP A 1 99 ? -1.602 -18.312 -21.812 1 96.25 99 TRP A CA 1
ATOM 767 C C . TRP A 1 99 ? -0.392 -19.172 -22.188 1 96.25 99 TRP A C 1
ATOM 769 O O . TRP A 1 99 ? 0.692 -19 -21.625 1 96.25 99 TRP A O 1
ATOM 779 N N . VAL A 1 100 ? -0.611 -20.109 -23.109 1 96.12 100 VAL A N 1
ATOM 780 C CA . VAL A 1 100 ? 0.48 -20.953 -23.594 1 96.12 100 VAL A CA 1
ATOM 781 C C . VAL A 1 100 ? 1.135 -20.297 -24.812 1 96.12 100 VAL A C 1
ATOM 783 O O . VAL A 1 100 ? 0.494 -20.109 -25.844 1 96.12 100 VAL A O 1
ATOM 786 N N . VAL A 1 101 ? 2.371 -19.953 -24.672 1 95.25 101 VAL A N 1
ATOM 787 C CA . VAL A 1 101 ? 3.098 -19.312 -25.766 1 95.25 101 VAL A CA 1
ATOM 788 C C . VAL A 1 101 ? 3.332 -20.312 -26.891 1 95.25 101 VAL A C 1
ATOM 790 O O . VAL A 1 101 ? 3.9 -21.391 -26.656 1 95.25 101 VAL A O 1
ATOM 793 N N . PRO A 1 102 ? 2.967 -20 -28.047 1 92.94 102 PRO A N 1
ATOM 794 C CA . PRO A 1 102 ? 3.088 -20.953 -29.141 1 92.94 102 PRO A CA 1
ATOM 795 C C . PRO A 1 102 ? 4.539 -21.25 -29.516 1 92.94 102 PRO A C 1
ATOM 797 O O . PRO A 1 102 ? 4.867 -22.359 -29.906 1 92.94 102 PRO A O 1
ATOM 800 N N . GLU A 1 103 ? 5.383 -20.344 -29.344 1 91.38 103 GLU A N 1
ATOM 801 C CA . GLU A 1 103 ? 6.789 -20.516 -29.688 1 91.38 103 GLU A CA 1
ATOM 802 C C . GLU A 1 103 ? 7.5 -21.406 -28.672 1 91.38 103 GLU A C 1
ATOM 804 O O . GLU A 1 103 ? 7.246 -21.297 -27.469 1 91.38 103 GLU A O 1
ATOM 809 N N . LYS A 1 104 ? 8.344 -22.281 -29.203 1 93 104 LYS A N 1
ATOM 810 C CA . LYS A 1 104 ? 9.164 -23.109 -28.328 1 93 104 LYS A CA 1
ATOM 811 C C . LYS A 1 104 ? 10.477 -22.406 -27.969 1 93 104 LYS A C 1
ATOM 813 O O . LYS A 1 104 ? 11.008 -21.641 -28.781 1 93 104 LYS A O 1
ATOM 818 N N . PHE A 1 105 ? 10.852 -22.688 -26.797 1 93.62 105 PHE A N 1
ATOM 819 C CA . PHE A 1 105 ? 12.102 -22.125 -26.312 1 93.62 105 PHE A CA 1
ATOM 820 C C . PHE A 1 105 ? 13.109 -23.234 -26 1 93.62 105 PHE A C 1
ATOM 822 O O . PHE A 1 105 ? 12.734 -24.391 -25.844 1 93.62 105 PHE A O 1
ATOM 829 N N . LYS A 1 106 ? 14.344 -22.859 -26 1 91.38 106 LYS A N 1
ATOM 830 C CA . LYS A 1 106 ? 15.406 -23.812 -25.688 1 91.38 106 LYS A CA 1
ATOM 831 C C . LYS A 1 106 ? 16.281 -23.312 -24.531 1 91.38 106 LYS A C 1
ATOM 833 O O . LYS A 1 106 ? 16.562 -22.109 -24.438 1 91.38 106 LYS A O 1
ATOM 838 N N . ASP A 1 107 ? 16.531 -24.188 -23.688 1 82.44 107 ASP A N 1
ATOM 839 C CA . ASP A 1 107 ? 17.438 -23.812 -22.609 1 82.44 107 ASP A CA 1
ATOM 840 C C . ASP A 1 107 ? 18.906 -23.938 -23.047 1 82.44 107 ASP A C 1
ATOM 842 O O . ASP A 1 107 ? 19.188 -24.156 -24.234 1 82.44 107 ASP A O 1
ATOM 846 N N . SER A 1 108 ? 19.859 -23.703 -22.062 1 78.88 108 SER A N 1
ATOM 847 C CA . SER A 1 108 ? 21.297 -23.719 -22.375 1 78.88 108 SER A CA 1
ATOM 848 C C . SER A 1 108 ? 21.734 -25.109 -22.828 1 78.88 108 SER A C 1
ATOM 850 O O . SER A 1 108 ? 22.719 -25.234 -23.547 1 78.88 108 SER A O 1
ATOM 852 N N . THR A 1 109 ? 21.047 -26.141 -22.453 1 78.25 109 THR A N 1
ATOM 853 C CA . THR A 1 109 ? 21.391 -27.5 -22.812 1 78.25 109 THR A CA 1
ATOM 854 C C . THR A 1 109 ? 20.766 -27.891 -24.156 1 78.25 109 THR A C 1
ATOM 856 O O . THR A 1 109 ? 21.031 -28.969 -24.688 1 78.25 109 THR A O 1
ATOM 859 N N . GLY A 1 110 ? 19.906 -27.062 -24.703 1 83.12 110 GLY A N 1
ATOM 860 C CA . GLY A 1 110 ? 19.266 -27.328 -25.984 1 83.12 110 GLY A CA 1
ATOM 861 C C . GLY A 1 110 ? 17.906 -27.969 -25.844 1 83.12 110 GLY A C 1
ATOM 862 O O . GLY A 1 110 ? 17.25 -28.266 -26.859 1 83.12 110 GLY A O 1
ATOM 863 N N . ARG A 1 111 ? 17.516 -28.234 -24.719 1 85.81 111 ARG A N 1
ATOM 864 C CA . ARG A 1 111 ? 16.203 -28.828 -24.484 1 85.81 111 ARG A CA 1
ATOM 865 C C . ARG A 1 111 ? 15.078 -27.844 -24.781 1 85.81 111 ARG A C 1
ATOM 867 O O . ARG A 1 111 ? 15.125 -26.703 -24.312 1 85.81 111 ARG A O 1
ATOM 874 N N . GLU A 1 112 ? 14.125 -28.375 -25.453 1 92.44 112 GLU A N 1
ATOM 875 C CA . GLU A 1 112 ? 12.984 -27.531 -25.797 1 92.44 112 GLU A CA 1
ATOM 876 C C . GLU A 1 112 ? 11.961 -27.516 -24.672 1 92.44 112 GLU A C 1
ATOM 878 O O . GLU A 1 112 ? 11.711 -28.547 -24.031 1 92.44 112 GLU A O 1
ATOM 883 N N . PHE A 1 113 ? 11.469 -26.422 -24.453 1 94.81 113 PHE A N 1
ATOM 884 C CA . PHE A 1 113 ? 10.398 -26.297 -23.469 1 94.81 113 PHE A CA 1
ATOM 885 C C . PHE A 1 113 ? 9.359 -25.281 -23.938 1 94.81 113 PHE A C 1
ATOM 887 O O . PHE A 1 113 ? 9.594 -24.516 -24.875 1 94.81 113 PHE A O 1
ATOM 894 N N . THR A 1 114 ? 8.188 -25.375 -23.312 1 96.62 114 THR A N 1
ATOM 895 C CA . THR A 1 114 ? 7.078 -24.469 -23.609 1 96.62 114 THR A CA 1
ATOM 896 C C . THR A 1 114 ? 6.887 -23.453 -22.5 1 96.62 114 THR A C 1
ATOM 898 O O . THR A 1 114 ? 6.934 -23.812 -21.312 1 96.62 114 THR A O 1
ATOM 901 N N . VAL A 1 115 ? 6.715 -22.203 -22.891 1 97.25 115 VAL A N 1
ATOM 902 C CA . VAL A 1 115 ? 6.5 -21.156 -21.891 1 97.25 115 VAL A CA 1
ATOM 903 C C . VAL A 1 115 ? 5.004 -20.984 -21.641 1 97.25 115 VAL A C 1
ATOM 905 O O . VAL A 1 115 ? 4.215 -20.891 -22.578 1 97.25 115 VAL A O 1
ATOM 908 N N . VAL A 1 116 ? 4.668 -21.016 -20.422 1 97.81 116 VAL A N 1
ATOM 909 C CA . VAL A 1 116 ? 3.301 -20.766 -19.984 1 97.81 116 VAL A CA 1
ATOM 910 C C . VAL A 1 116 ? 3.254 -19.469 -19.172 1 97.81 116 VAL A C 1
ATOM 912 O O . VAL A 1 116 ? 3.961 -19.328 -18.172 1 97.81 116 VAL A O 1
ATOM 915 N N . LEU A 1 117 ? 2.402 -18.5 -19.641 1 97.56 117 LEU A N 1
ATOM 916 C CA . LEU A 1 117 ? 2.252 -17.234 -18.938 1 97.56 117 LEU A CA 1
ATOM 917 C C . LEU A 1 117 ? 1.066 -17.266 -17.984 1 97.56 117 LEU A C 1
ATOM 919 O O . LEU A 1 117 ? 0.003 -17.797 -18.328 1 97.56 117 LEU A O 1
ATOM 923 N N . MET A 1 118 ? 1.296 -16.734 -16.828 1 97.62 118 MET A N 1
ATOM 924 C CA . MET A 1 118 ? 0.229 -16.656 -15.828 1 97.62 118 MET A CA 1
ATOM 925 C C . MET A 1 118 ? 0.043 -15.219 -15.352 1 97.62 118 MET A C 1
ATOM 927 O O . MET A 1 118 ? 0.957 -14.633 -14.773 1 97.62 118 MET A O 1
ATOM 931 N N . ASP A 1 119 ? -1.113 -14.695 -15.586 1 96.19 119 ASP A N 1
ATOM 932 C CA . ASP A 1 119 ? -1.508 -13.359 -15.156 1 96.19 119 ASP A CA 1
ATOM 933 C C . ASP A 1 119 ? -2.424 -13.43 -13.938 1 96.19 119 ASP A C 1
ATOM 935 O O . ASP A 1 119 ? -3.549 -13.922 -14.023 1 96.19 119 ASP A O 1
ATOM 939 N N . SER A 1 120 ? -1.953 -12.906 -12.852 1 94.75 120 SER A N 1
ATOM 940 C CA . SER A 1 120 ? -2.727 -13 -11.617 1 94.75 120 SER A CA 1
ATOM 941 C C . SER A 1 120 ? -3.557 -11.742 -11.383 1 94.75 120 SER A C 1
ATOM 943 O O . SER A 1 120 ? -3.229 -10.672 -11.898 1 94.75 120 SER A O 1
ATOM 945 N N . GLU A 1 121 ? -4.617 -11.891 -10.664 1 92.75 121 GLU A N 1
ATOM 946 C CA . GLU A 1 121 ? -5.445 -10.75 -10.281 1 92.75 121 GLU A CA 1
ATOM 947 C C . GLU A 1 121 ? -4.652 -9.742 -9.445 1 92.75 121 GLU A C 1
ATOM 949 O O . GLU A 1 121 ? -3.691 -10.117 -8.773 1 92.75 121 GLU A O 1
ATOM 954 N N . GLY A 1 122 ? -5.129 -8.57 -9.547 1 88.88 122 GLY A N 1
ATOM 955 C CA . GLY A 1 122 ? -4.465 -7.523 -8.789 1 88.88 122 GLY A CA 1
ATOM 956 C C . GLY A 1 122 ? -4.617 -7.68 -7.289 1 88.88 122 GLY A C 1
ATOM 957 O O . GLY A 1 122 ? -5.691 -8.039 -6.805 1 88.88 122 GLY A O 1
ATOM 958 N N . ILE A 1 123 ? -3.525 -7.434 -6.645 1 86.06 123 ILE A N 1
ATOM 959 C CA . ILE A 1 123 ? -3.576 -7.496 -5.188 1 86.06 123 ILE A CA 1
ATOM 960 C C . ILE A 1 123 ? -3.873 -6.109 -4.621 1 86.06 123 ILE A C 1
ATOM 962 O O . ILE A 1 123 ? -3.91 -5.125 -5.359 1 86.06 123 ILE A O 1
ATOM 966 N N . ASP A 1 124 ? -4.262 -6.047 -3.396 1 85.38 124 ASP A N 1
ATOM 967 C CA . ASP A 1 124 ? -4.426 -4.812 -2.635 1 85.38 124 ASP A CA 1
ATOM 968 C C . ASP A 1 124 ? -5.602 -3.996 -3.162 1 85.38 124 ASP A C 1
ATOM 970 O O . ASP A 1 124 ? -5.605 -2.768 -3.066 1 85.38 124 ASP A O 1
ATOM 974 N N . ALA A 1 125 ? -6.488 -4.637 -3.854 1 81.38 125 ALA A N 1
ATOM 975 C CA . ALA A 1 125 ? -7.719 -3.955 -4.25 1 81.38 125 ALA A CA 1
ATOM 976 C C . ALA A 1 125 ? -8.594 -3.654 -3.035 1 81.38 125 ALA A C 1
ATOM 978 O O . ALA A 1 125 ? -8.648 -4.445 -2.092 1 81.38 125 ALA A O 1
ATOM 979 N N . VAL A 1 126 ? -9.32 -2.596 -3.094 1 79.19 126 VAL A N 1
ATOM 980 C CA . VAL A 1 126 ? -10.18 -2.199 -1.979 1 79.19 126 VAL A CA 1
ATOM 981 C C . VAL A 1 126 ? -11.266 -3.25 -1.762 1 79.19 126 VAL A C 1
ATOM 983 O O . VAL A 1 126 ? -11.688 -3.486 -0.628 1 79.19 126 VAL A O 1
ATOM 986 N N . SER A 1 127 ? -11.656 -3.895 -2.818 1 74.56 127 SER A N 1
ATOM 987 C CA . SER A 1 127 ? -12.758 -4.844 -2.773 1 74.56 127 SER A CA 1
ATOM 988 C C . SER A 1 127 ? -12.281 -6.23 -2.354 1 74.56 127 SER A C 1
ATOM 990 O O . SER A 1 127 ? -13.094 -7.137 -2.154 1 74.56 127 SER A O 1
ATOM 992 N N . SER A 1 128 ? -10.992 -6.406 -2.176 1 76.69 128 SER A N 1
ATOM 993 C CA . SER A 1 128 ? -10.461 -7.738 -1.887 1 76.69 128 SER A CA 1
ATOM 994 C C . SER A 1 128 ? -9.953 -7.828 -0.454 1 76.69 128 SER A C 1
ATOM 996 O O . SER A 1 128 ? -9.594 -6.816 0.149 1 76.69 128 SER A O 1
ATOM 998 N N . GLU A 1 129 ? -9.859 -9.031 0.018 1 78.25 129 GLU A N 1
ATOM 999 C CA . GLU A 1 129 ? -9.32 -9.289 1.349 1 78.25 129 GLU A CA 1
ATOM 1000 C C . GLU A 1 129 ? -7.863 -9.742 1.272 1 78.25 129 GLU A C 1
ATOM 1002 O O . GLU A 1 129 ? -7.418 -10.242 0.238 1 78.25 129 GLU A O 1
ATOM 1007 N N . ASP A 1 130 ? -7.23 -9.586 2.391 1 77.12 130 ASP A N 1
ATOM 1008 C CA . ASP A 1 130 ? -5.836 -10.008 2.494 1 77.12 130 ASP A CA 1
ATOM 1009 C C . ASP A 1 130 ? -5.695 -11.5 2.23 1 77.12 130 ASP A C 1
ATOM 1011 O O . ASP A 1 130 ? -4.711 -11.945 1.633 1 77.12 130 ASP A O 1
ATOM 1015 N N . SER A 1 131 ? -6.633 -12.234 2.682 1 78.94 131 SER A N 1
ATOM 1016 C CA . SER A 1 131 ? -6.582 -13.688 2.531 1 78.94 131 SER A CA 1
ATOM 1017 C C . SER A 1 131 ? -6.68 -14.094 1.064 1 78.94 131 SER A C 1
ATOM 1019 O O . SER A 1 131 ? -6.051 -15.07 0.644 1 78.94 131 SER A O 1
ATOM 1021 N N . ASP A 1 132 ? -7.473 -13.359 0.33 1 82.69 132 ASP A N 1
ATOM 1022 C CA . ASP A 1 132 ? -7.609 -13.617 -1.1 1 82.69 132 ASP A CA 1
ATOM 1023 C C . ASP A 1 132 ? -6.285 -13.391 -1.827 1 82.69 132 ASP A C 1
ATOM 1025 O O . ASP A 1 132 ? -5.879 -14.211 -2.652 1 82.69 132 ASP A O 1
ATOM 1029 N N . ASP A 1 133 ? -5.703 -12.336 -1.514 1 83.19 133 ASP A N 1
ATOM 1030 C CA . ASP A 1 133 ? -4.418 -11.992 -2.121 1 83.19 133 ASP A CA 1
ATOM 1031 C C . ASP A 1 133 ? -3.355 -13.031 -1.79 1 83.19 133 ASP A C 1
ATOM 1033 O O . ASP A 1 133 ? -2.543 -13.391 -2.645 1 83.19 133 ASP A O 1
ATOM 1037 N N . HIS A 1 134 ? -3.412 -13.484 -0.602 1 82.81 134 HIS A N 1
ATOM 1038 C CA . HIS A 1 134 ? -2.449 -14.484 -0.146 1 82.81 134 HIS A CA 1
ATOM 1039 C C . HIS A 1 134 ? -2.586 -15.781 -0.937 1 82.81 134 HIS A C 1
ATOM 1041 O O . HIS A 1 134 ? -1.584 -16.391 -1.307 1 82.81 134 HIS A O 1
ATOM 1047 N N . ARG A 1 135 ? -3.758 -16.203 -1.145 1 86.62 135 ARG A N 1
ATOM 1048 C CA . ARG A 1 135 ? -3.992 -17.438 -1.873 1 86.62 135 ARG A CA 1
ATOM 1049 C C . ARG A 1 135 ? -3.479 -17.344 -3.305 1 86.62 135 ARG A C 1
ATOM 1051 O O . ARG A 1 135 ? -2.811 -18.25 -3.795 1 86.62 135 ARG A O 1
ATOM 1058 N N . ILE A 1 136 ? -3.818 -16.25 -3.91 1 89.75 136 ILE A N 1
ATOM 1059 C CA . ILE A 1 136 ? -3.436 -16.047 -5.301 1 89.75 136 ILE A CA 1
ATOM 1060 C C . ILE A 1 136 ? -1.914 -15.953 -5.41 1 89.75 136 ILE A C 1
ATOM 1062 O O . ILE A 1 136 ? -1.314 -16.562 -6.305 1 89.75 136 ILE A O 1
ATOM 1066 N N . PHE A 1 137 ? -1.336 -15.281 -4.551 1 88.38 137 PHE A N 1
ATOM 1067 C CA . PHE A 1 137 ? 0.107 -15.078 -4.602 1 88.38 137 PHE A CA 1
ATOM 1068 C C . PHE A 1 137 ? 0.845 -16.391 -4.316 1 88.38 137 PHE A C 1
ATOM 1070 O O . PHE A 1 137 ? 1.815 -16.719 -5 1 88.38 137 PHE A O 1
ATOM 1077 N N . THR A 1 138 ? 0.429 -17.094 -3.32 1 86.62 138 THR A N 1
ATOM 1078 C CA . THR A 1 138 ? 1.046 -18.359 -2.953 1 86.62 138 THR A CA 1
ATOM 1079 C C . THR A 1 138 ? 0.978 -19.344 -4.113 1 86.62 138 THR A C 1
ATOM 1081 O O . THR A 1 138 ? 1.972 -20 -4.438 1 86.62 138 THR A O 1
ATOM 1084 N N . LEU A 1 139 ? -0.159 -19.422 -4.633 1 91.81 139 LEU A N 1
ATOM 1085 C CA . LEU A 1 139 ? -0.33 -20.328 -5.762 1 91.81 139 LEU A CA 1
ATOM 1086 C C . LEU A 1 139 ? 0.583 -19.938 -6.918 1 91.81 139 LEU A C 1
ATOM 1088 O O . LEU A 1 139 ? 1.189 -20.812 -7.555 1 91.81 139 LEU A O 1
ATOM 1092 N N . SER A 1 140 ? 0.64 -18.656 -7.191 1 92.5 140 SER A N 1
ATOM 1093 C CA . SER A 1 140 ? 1.49 -18.172 -8.273 1 92.5 140 SER A CA 1
ATOM 1094 C C . SER A 1 140 ? 2.955 -18.516 -8.023 1 92.5 140 SER A C 1
ATOM 1096 O O . SER A 1 140 ? 3.662 -18.938 -8.938 1 92.5 140 SER A O 1
ATOM 1098 N N . VAL A 1 141 ? 3.396 -18.391 -6.844 1 89.25 141 VAL A N 1
ATOM 1099 C CA . VAL A 1 141 ? 4.785 -18.672 -6.496 1 89.25 141 VAL A CA 1
ATOM 1100 C C . VAL A 1 141 ? 5.07 -20.156 -6.648 1 89.25 141 VAL A C 1
ATOM 1102 O O . VAL A 1 141 ? 6.109 -20.547 -7.18 1 89.25 141 VAL A O 1
ATOM 1105 N N . LEU A 1 142 ? 4.176 -20.953 -6.223 1 89.06 142 LEU A N 1
ATOM 1106 C CA . LEU A 1 142 ? 4.375 -22.406 -6.227 1 89.06 142 LEU A CA 1
ATOM 1107 C C . LEU A 1 142 ? 4.426 -22.938 -7.652 1 89.06 142 LEU A C 1
ATOM 1109 O O . LEU A 1 142 ? 5.156 -23.891 -7.934 1 89.06 142 LEU A O 1
ATOM 1113 N N . LEU A 1 143 ? 3.748 -22.312 -8.477 1 94.81 143 LEU A N 1
ATOM 1114 C CA . LEU A 1 143 ? 3.633 -22.844 -9.828 1 94.81 143 LEU A CA 1
ATOM 1115 C C . LEU A 1 143 ? 4.691 -22.234 -10.742 1 94.81 143 LEU A C 1
ATOM 1117 O O . LEU A 1 143 ? 4.988 -22.781 -11.805 1 94.81 143 LEU A O 1
ATOM 1121 N N . SER A 1 144 ? 5.32 -21.188 -10.344 1 94.81 144 SER A N 1
ATOM 1122 C CA . SER A 1 144 ? 6.098 -20.359 -11.273 1 94.81 144 SER A CA 1
ATOM 1123 C C . SER A 1 144 ? 7.555 -20.812 -11.312 1 94.81 144 SER A C 1
ATOM 1125 O O . SER A 1 144 ? 8.078 -21.344 -10.328 1 94.81 144 SER A O 1
ATOM 1127 N N . SER A 1 145 ? 8.148 -20.672 -12.57 1 94.75 145 SER A N 1
ATOM 1128 C CA . SER A 1 145 ? 9.602 -20.703 -12.742 1 94.75 145 SER A CA 1
ATOM 1129 C C . SER A 1 145 ? 10.219 -19.328 -12.531 1 94.75 145 SER A C 1
ATOM 1131 O O . SER A 1 145 ? 11.336 -19.219 -12.016 1 94.75 145 SER A O 1
ATOM 1133 N N . ILE A 1 146 ? 9.531 -18.344 -12.984 1 95.75 146 ILE A N 1
ATOM 1134 C CA . ILE A 1 146 ? 9.875 -16.938 -12.812 1 95.75 146 ILE A CA 1
ATOM 1135 C C . ILE A 1 146 ? 8.672 -16.156 -12.289 1 95.75 146 ILE A C 1
ATOM 1137 O O . ILE A 1 146 ? 7.57 -16.266 -12.836 1 95.75 146 ILE A O 1
ATOM 1141 N N . MET A 1 147 ? 8.906 -15.453 -11.242 1 94.88 147 MET A N 1
ATOM 1142 C CA . MET A 1 147 ? 7.855 -14.609 -10.68 1 94.88 147 MET A CA 1
ATOM 1143 C C . MET A 1 147 ? 8.195 -13.133 -10.844 1 94.88 147 MET A C 1
ATOM 1145 O O . MET A 1 147 ? 9.234 -12.672 -10.367 1 94.88 147 MET A O 1
ATOM 1149 N N . ILE A 1 148 ? 7.328 -12.406 -11.555 1 96.25 148 ILE A N 1
ATOM 1150 C CA . ILE A 1 148 ? 7.492 -10.969 -11.734 1 96.25 148 ILE A CA 1
ATOM 1151 C C . ILE A 1 148 ? 6.555 -10.219 -10.781 1 96.25 148 ILE A C 1
ATOM 1153 O O . ILE A 1 148 ? 5.34 -10.414 -10.82 1 96.25 148 ILE A O 1
ATOM 1157 N N . TYR A 1 149 ? 7.082 -9.484 -9.922 1 93.81 149 TYR A N 1
ATOM 1158 C CA . TYR A 1 149 ? 6.281 -8.57 -9.117 1 93.81 149 TYR A CA 1
ATOM 1159 C C . TYR A 1 149 ? 6.258 -7.172 -9.734 1 93.81 149 TYR A C 1
ATOM 1161 O O . TYR A 1 149 ? 7.289 -6.504 -9.805 1 93.81 149 TYR A O 1
ATOM 1169 N N . ASN A 1 150 ? 5.082 -6.832 -10.109 1 93.62 150 ASN A N 1
ATOM 1170 C CA . ASN A 1 150 ? 4.859 -5.574 -10.82 1 93.62 150 ASN A CA 1
ATOM 1171 C C . ASN A 1 150 ? 4.305 -4.496 -9.891 1 93.62 150 ASN A C 1
ATOM 1173 O O . ASN A 1 150 ? 3.234 -4.672 -9.305 1 93.62 150 ASN A O 1
ATOM 1177 N N . SER A 1 151 ? 5.047 -3.432 -9.672 1 90.19 151 SER A N 1
ATOM 1178 C CA . SER A 1 151 ? 4.555 -2.328 -8.852 1 90.19 151 SER A CA 1
ATOM 1179 C C . SER A 1 151 ? 4.809 -0.984 -9.523 1 90.19 151 SER A C 1
ATOM 1181 O O . SER A 1 151 ? 5.551 -0.904 -10.508 1 90.19 151 SER A O 1
ATOM 1183 N N . ALA A 1 152 ? 4.207 0.125 -8.93 1 85.38 152 ALA A N 1
ATOM 1184 C CA . ALA A 1 152 ? 4.25 1.408 -9.625 1 85.38 152 ALA A CA 1
ATOM 1185 C C . ALA A 1 152 ? 5.223 2.369 -8.945 1 85.38 152 ALA A C 1
ATOM 1187 O O . ALA A 1 152 ? 5.297 2.418 -7.719 1 85.38 152 ALA A O 1
ATOM 1188 N N . VAL A 1 153 ? 6.004 3.121 -9.727 1 81.06 153 VAL A N 1
ATOM 1189 C CA . VAL A 1 153 ? 6.723 4.359 -9.453 1 81.06 153 VAL A CA 1
ATOM 1190 C C . VAL A 1 153 ? 7.918 4.07 -8.547 1 81.06 153 VAL A C 1
ATOM 1192 O O . VAL A 1 153 ? 9.047 3.949 -9.023 1 81.06 153 VAL A O 1
ATOM 1195 N N . VAL A 1 154 ? 7.672 3.863 -7.223 1 84.56 154 VAL A N 1
ATOM 1196 C CA . VAL A 1 154 ? 8.742 3.549 -6.281 1 84.56 154 VAL A CA 1
ATOM 1197 C C . VAL A 1 154 ? 8.297 2.418 -5.355 1 84.56 154 VAL A C 1
ATOM 1199 O O . VAL A 1 154 ? 7.102 2.232 -5.117 1 84.56 154 VAL A O 1
ATOM 1202 N N . PRO A 1 155 ? 9.32 1.682 -4.969 1 88 155 PRO A N 1
ATOM 1203 C CA . PRO A 1 155 ? 8.961 0.685 -3.957 1 88 155 PRO A CA 1
ATOM 1204 C C . PRO A 1 155 ? 8.469 1.315 -2.656 1 88 155 PRO A C 1
ATOM 1206 O O . PRO A 1 155 ? 9.016 2.326 -2.211 1 88 155 PRO A O 1
ATOM 1209 N N . LYS A 1 156 ? 7.488 0.754 -2.104 1 87.75 156 LYS A N 1
ATOM 1210 C CA . LYS A 1 156 ? 6.906 1.248 -0.859 1 87.75 156 LYS A CA 1
ATOM 1211 C C . LYS A 1 156 ? 6.98 0.192 0.24 1 87.75 156 LYS A C 1
ATOM 1213 O O . LYS A 1 156 ? 7.148 -0.996 -0.044 1 87.75 156 LYS A O 1
ATOM 1218 N N . ARG A 1 157 ? 6.84 0.682 1.4 1 85.06 157 ARG A N 1
ATOM 1219 C CA . ARG A 1 157 ? 6.805 -0.227 2.541 1 85.06 157 ARG A CA 1
ATOM 1220 C C . ARG A 1 157 ? 5.621 -1.186 2.439 1 85.06 157 ARG A C 1
ATOM 1222 O O . ARG A 1 157 ? 5.742 -2.365 2.775 1 85.06 157 ARG A O 1
ATOM 1229 N N . SER A 1 158 ? 4.531 -0.687 2.014 1 81.25 158 SER A N 1
ATOM 1230 C CA . SER A 1 158 ? 3.326 -1.496 1.878 1 81.25 158 SER A CA 1
ATOM 1231 C C . SER A 1 158 ? 3.521 -2.613 0.858 1 81.25 158 SER A C 1
ATOM 1233 O O . SER A 1 158 ? 2.916 -3.68 0.976 1 81.25 158 SER A O 1
ATOM 1235 N N . ASP A 1 159 ? 4.352 -2.359 -0.105 1 85.25 159 ASP A N 1
ATOM 1236 C CA . ASP A 1 159 ? 4.691 -3.424 -1.045 1 85.25 159 ASP A CA 1
ATOM 1237 C C . ASP A 1 159 ? 5.355 -4.598 -0.328 1 85.25 159 ASP A C 1
ATOM 1239 O O . ASP A 1 159 ? 4.996 -5.754 -0.557 1 85.25 159 ASP A O 1
ATOM 1243 N N . LEU A 1 160 ? 6.289 -4.25 0.474 1 83.62 160 LEU A N 1
ATOM 1244 C CA . LEU A 1 160 ? 7.008 -5.277 1.221 1 83.62 160 LEU A CA 1
ATOM 1245 C C . LEU A 1 160 ? 6.082 -5.984 2.203 1 83.62 160 LEU A C 1
ATOM 1247 O O . LEU A 1 160 ? 6.16 -7.203 2.369 1 83.62 160 LEU A O 1
ATOM 1251 N N . GLU A 1 161 ? 5.285 -5.195 2.789 1 76.62 161 GLU A N 1
ATOM 1252 C CA . GLU A 1 161 ? 4.34 -5.785 3.732 1 76.62 161 GLU A CA 1
ATOM 1253 C C . GLU A 1 161 ? 3.348 -6.699 3.021 1 76.62 161 GLU A C 1
ATOM 1255 O O . GLU A 1 161 ? 2.93 -7.719 3.572 1 76.62 161 GLU A O 1
ATOM 1260 N N . GLY A 1 162 ? 3 -6.262 1.867 1 72.38 162 GLY A N 1
ATOM 1261 C CA . GLY A 1 162 ? 2.104 -7.082 1.068 1 72.38 162 GLY A CA 1
ATOM 1262 C C . GLY A 1 162 ? 2.73 -8.391 0.627 1 72.38 162 GLY A C 1
ATOM 1263 O O . GLY A 1 162 ? 2.025 -9.375 0.398 1 72.38 162 GLY A O 1
ATOM 1264 N N . LEU A 1 163 ? 4.047 -8.352 0.556 1 77.25 163 LEU A N 1
ATOM 1265 C CA . LEU A 1 163 ? 4.773 -9.555 0.152 1 77.25 163 LEU A CA 1
ATOM 1266 C C . LEU A 1 163 ? 5.094 -10.422 1.36 1 77.25 163 LEU A C 1
ATOM 1268 O O . LEU A 1 163 ? 5.879 -11.367 1.257 1 77.25 163 LEU A O 1
ATOM 1272 N N . ASP A 1 164 ? 4.496 -10.047 2.469 1 75.19 164 ASP A N 1
ATOM 1273 C CA . ASP A 1 164 ? 4.707 -10.812 3.691 1 75.19 164 ASP A CA 1
ATOM 1274 C C . ASP A 1 164 ? 4.289 -12.273 3.504 1 75.19 164 ASP A C 1
ATOM 1276 O O . ASP A 1 164 ? 4.711 -13.148 4.262 1 75.19 164 ASP A O 1
ATOM 1280 N N . PHE A 1 165 ? 3.549 -12.461 2.539 1 69.75 165 PHE A N 1
ATOM 1281 C CA . PHE A 1 165 ? 3.133 -13.812 2.211 1 69.75 165 PHE A CA 1
ATOM 1282 C C . PHE A 1 165 ? 4.344 -14.703 1.95 1 69.75 165 PHE A C 1
ATOM 1284 O O . PHE A 1 165 ? 4.293 -15.914 2.184 1 69.75 165 PHE A O 1
ATOM 1291 N N . ILE A 1 166 ? 5.348 -14.109 1.455 1 72 166 ILE A N 1
ATOM 1292 C CA . ILE A 1 166 ? 6.57 -14.867 1.213 1 72 166 ILE A CA 1
ATOM 1293 C C . ILE A 1 166 ? 7.078 -15.453 2.527 1 72 166 ILE A C 1
ATOM 1295 O O . ILE A 1 166 ? 7.512 -16.609 2.572 1 72 166 ILE A O 1
ATOM 1299 N N . VAL A 1 167 ? 6.996 -14.602 3.512 1 68.81 167 VAL A N 1
ATOM 1300 C CA . VAL A 1 167 ? 7.398 -15.047 4.844 1 68.81 167 VAL A CA 1
ATOM 1301 C C . VAL A 1 167 ? 6.449 -16.141 5.332 1 68.81 167 VAL A C 1
ATOM 1303 O O . VAL A 1 167 ? 6.895 -17.172 5.848 1 68.81 167 VAL A O 1
ATOM 1306 N N . LYS A 1 168 ? 5.258 -15.883 5.141 1 67.31 168 LYS A N 1
ATOM 1307 C CA . LYS A 1 168 ? 4.242 -16.844 5.566 1 67.31 168 LYS A CA 1
ATOM 1308 C C . LYS A 1 168 ? 4.371 -18.156 4.801 1 67.31 168 LYS A C 1
ATOM 1310 O O . LYS A 1 168 ? 4.148 -19.234 5.363 1 67.31 168 LYS A O 1
ATOM 1315 N N . LEU A 1 169 ? 4.621 -17.969 3.557 1 65.38 169 LEU A N 1
ATOM 1316 C CA . LEU A 1 169 ? 4.828 -19.141 2.715 1 65.38 169 LEU A CA 1
ATOM 1317 C C . LEU A 1 169 ? 5.926 -20.031 3.285 1 65.38 169 LEU A C 1
ATOM 1319 O O . LEU A 1 169 ? 5.785 -21.25 3.311 1 65.38 169 LEU A O 1
ATOM 1323 N N . SER A 1 170 ? 6.855 -19.438 3.717 1 65.31 170 SER A N 1
ATOM 1324 C CA . SER A 1 170 ? 7.973 -20.203 4.266 1 65.31 170 SER A CA 1
ATOM 1325 C C . SER A 1 170 ? 7.562 -20.953 5.527 1 65.31 170 SER A C 1
ATOM 1327 O O . SER A 1 170 ? 8.156 -21.984 5.867 1 65.31 170 SER A O 1
ATOM 1329 N N . GLN A 1 171 ? 6.512 -20.375 6.094 1 65.31 171 GLN A N 1
ATOM 1330 C CA . GLN A 1 171 ? 6.012 -21 7.309 1 65.31 171 GLN A CA 1
ATOM 1331 C C . GLN A 1 171 ? 4.918 -22.016 6.988 1 65.31 171 GLN A C 1
ATOM 1333 O O . GLN A 1 171 ? 4.676 -22.953 7.766 1 65.31 171 GLN A O 1
ATOM 1338 N N . ARG A 1 172 ? 4.301 -21.781 5.848 1 60.31 172 ARG A N 1
ATOM 1339 C CA . ARG A 1 172 ? 3.09 -22.531 5.547 1 60.31 172 ARG A CA 1
ATOM 1340 C C . ARG A 1 172 ? 3.352 -23.594 4.477 1 60.31 172 ARG A C 1
ATOM 1342 O O . ARG A 1 172 ? 2.434 -24.297 4.055 1 60.31 172 ARG A O 1
ATOM 1349 N N . ILE A 1 173 ? 4.453 -23.594 4.016 1 62.41 173 ILE A N 1
ATOM 1350 C CA . ILE A 1 173 ? 4.719 -24.609 2.988 1 62.41 173 ILE A CA 1
ATOM 1351 C C . ILE A 1 173 ? 5.688 -25.656 3.529 1 62.41 173 ILE A C 1
ATOM 1353 O O . ILE A 1 173 ? 6.562 -25.344 4.336 1 62.41 173 ILE A O 1
ATOM 1357 N N . GLN A 1 174 ? 5.262 -26.844 3.367 1 65.75 174 GLN A N 1
ATOM 1358 C CA . GLN A 1 174 ? 6.172 -27.938 3.645 1 65.75 174 GLN A CA 1
ATOM 1359 C C . GLN A 1 174 ? 6.836 -28.438 2.363 1 65.75 174 GLN A C 1
ATOM 1361 O O . GLN A 1 174 ? 6.16 -28.953 1.465 1 65.75 174 GLN A O 1
ATOM 1366 N N . LEU A 1 175 ? 8.047 -28.062 2.254 1 67.56 175 LEU A N 1
ATOM 1367 C CA . LEU A 1 175 ? 8.758 -28.453 1.041 1 67.56 175 LEU A CA 1
ATOM 1368 C C . LEU A 1 175 ? 9.031 -29.953 1.026 1 67.56 175 LEU A C 1
ATOM 1370 O O . LEU A 1 175 ? 8.781 -30.625 0.023 1 67.56 175 LEU A O 1
ATOM 1374 N N . TYR A 1 176 ? 9.477 -30.375 2.252 1 67 176 TYR A N 1
ATOM 1375 C CA . TYR A 1 176 ? 9.805 -31.797 2.318 1 67 176 TYR A CA 1
ATOM 1376 C C . TYR A 1 176 ? 8.961 -32.5 3.373 1 67 176 TYR A C 1
ATOM 1378 O O . TYR A 1 176 ? 8.625 -31.922 4.402 1 67 176 TYR A O 1
ATOM 1386 N N . THR A 1 177 ? 8.492 -33.562 3.1 1 59.69 177 THR A N 1
ATOM 1387 C CA . THR A 1 177 ? 7.629 -34.312 4.004 1 59.69 177 THR A CA 1
ATOM 1388 C C . THR A 1 177 ? 8.359 -34.625 5.305 1 59.69 177 THR A C 1
ATOM 1390 O O . THR A 1 177 ? 7.766 -34.594 6.383 1 59.69 177 THR A O 1
ATOM 1393 N N . ASN A 1 178 ? 9.562 -35 5.273 1 58.56 178 ASN A N 1
ATOM 1394 C CA . ASN A 1 178 ? 10.195 -35.531 6.477 1 58.56 178 ASN A CA 1
ATOM 1395 C C . ASN A 1 178 ? 11.258 -34.594 7.016 1 58.56 178 ASN A C 1
ATOM 1397 O O . ASN A 1 178 ? 12.07 -34.969 7.855 1 58.56 178 ASN A O 1
ATOM 1401 N N . GLN A 1 179 ? 11.391 -33.438 6.441 1 60.19 179 GLN A N 1
ATOM 1402 C CA . GLN A 1 179 ? 12.43 -32.531 6.973 1 60.19 179 GLN A CA 1
ATOM 1403 C C . GLN A 1 179 ? 11.867 -31.156 7.27 1 60.19 179 GLN A C 1
ATOM 1405 O O . GLN A 1 179 ? 11.031 -30.641 6.52 1 60.19 179 GLN A O 1
ATOM 1410 N N . PRO A 1 180 ? 12.102 -30.812 8.539 1 59.62 180 PRO A N 1
ATOM 1411 C CA . PRO A 1 180 ? 11.703 -29.422 8.797 1 59.62 180 PRO A CA 1
ATOM 1412 C C . PRO A 1 180 ? 12.25 -28.438 7.758 1 59.62 180 PRO A C 1
ATOM 1414 O O . PRO A 1 180 ? 13.383 -28.609 7.289 1 59.62 180 PRO A O 1
ATOM 1417 N N . THR A 1 181 ? 11.461 -27.703 7.07 1 58.62 181 THR A N 1
ATOM 1418 C CA . THR A 1 181 ? 11.805 -26.766 6.012 1 58.62 181 THR A CA 1
ATOM 1419 C C . THR A 1 181 ? 12.648 -25.609 6.559 1 58.62 181 THR A C 1
ATOM 1421 O O . THR A 1 181 ? 12.102 -24.625 7.047 1 58.62 181 THR A O 1
ATOM 1424 N N . THR A 1 182 ? 13.672 -25.922 7.355 1 58.22 182 THR A N 1
ATOM 1425 C CA . THR A 1 182 ? 14.398 -24.812 7.984 1 58.22 182 THR A CA 1
ATOM 1426 C C . THR A 1 182 ? 15.484 -24.297 7.051 1 58.22 182 THR A C 1
ATOM 1428 O O . THR A 1 182 ? 16.078 -23.234 7.309 1 58.22 182 THR A O 1
ATOM 1431 N N . ASP A 1 183 ? 15.648 -24.953 5.965 1 61.56 183 ASP A N 1
ATOM 1432 C CA . ASP A 1 183 ? 16.891 -24.594 5.285 1 61.56 183 ASP A CA 1
ATOM 1433 C C . ASP A 1 183 ? 16.625 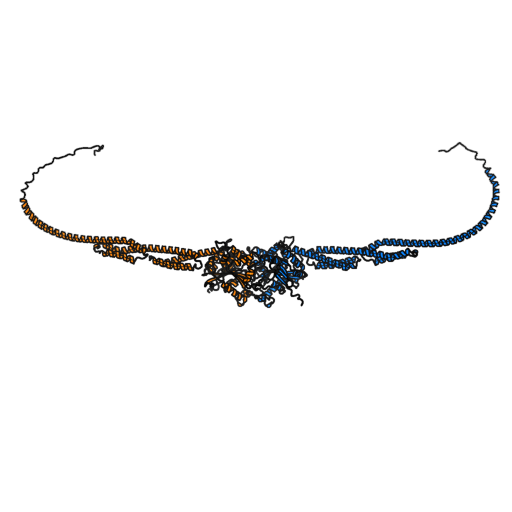-23.703 4.082 1 61.56 183 ASP A C 1
ATOM 1435 O O . ASP A 1 183 ? 15.789 -24.031 3.232 1 61.56 183 ASP A O 1
ATOM 1439 N N . GLU A 1 184 ? 17.203 -22.578 4.102 1 66.88 184 GLU A N 1
ATOM 1440 C CA . GLU A 1 184 ? 17.234 -21.594 3.033 1 66.88 184 GLU A CA 1
ATOM 1441 C C . GLU A 1 184 ? 17.484 -22.25 1.679 1 66.88 184 GLU A C 1
ATOM 1443 O O . GLU A 1 184 ? 16.891 -21.859 0.674 1 66.88 184 GLU A O 1
ATOM 1448 N N . GLN A 1 185 ? 18.234 -23.203 1.732 1 66.75 185 GLN A N 1
ATOM 1449 C CA . GLN A 1 185 ? 18.641 -23.844 0.486 1 66.75 185 GLN A CA 1
ATOM 1450 C C . GLN A 1 185 ? 17.484 -24.609 -0.146 1 66.75 185 GLN A C 1
ATOM 1452 O O . GLN A 1 185 ? 17.344 -24.625 -1.371 1 66.75 185 GLN A O 1
ATOM 1457 N N . GLN A 1 186 ? 16.672 -25.094 0.734 1 71.31 186 GLN A N 1
ATOM 1458 C CA . GLN A 1 186 ? 15.547 -25.859 0.22 1 71.31 186 GLN A CA 1
ATOM 1459 C C . GLN A 1 186 ? 14.547 -24.953 -0.499 1 71.31 186 GLN A C 1
ATOM 1461 O O . GLN A 1 186 ? 13.992 -25.344 -1.533 1 71.31 186 GLN A O 1
ATOM 1466 N N . PHE A 1 187 ? 14.438 -23.828 -0.021 1 73.38 187 PHE A N 1
ATOM 1467 C CA . PHE A 1 187 ? 13.5 -22.891 -0.634 1 73.38 187 PHE A CA 1
ATOM 1468 C C . PHE A 1 187 ? 14.016 -22.422 -1.986 1 73.38 187 PHE A C 1
ATOM 1470 O O . PHE A 1 187 ? 13.242 -22.234 -2.926 1 73.38 187 PHE A O 1
ATOM 1477 N N . SER A 1 188 ? 15.266 -22.328 -2.055 1 75.69 188 SER A N 1
ATOM 1478 C CA . SER A 1 188 ? 15.875 -21.844 -3.289 1 75.69 188 SER A CA 1
ATOM 1479 C C . SER A 1 188 ? 15.672 -22.828 -4.434 1 75.69 188 SER A C 1
ATOM 1481 O O . SER A 1 188 ? 15.688 -22.453 -5.602 1 75.69 188 SER A O 1
ATOM 1483 N N . GLU A 1 189 ? 15.367 -24 -4.023 1 74.56 189 GLU A N 1
ATOM 1484 C CA . GLU A 1 189 ? 15.172 -25.031 -5.047 1 74.56 189 GLU A CA 1
ATOM 1485 C C . GLU A 1 189 ? 13.727 -25.047 -5.539 1 74.56 189 GLU A C 1
ATOM 1487 O O . GLU A 1 189 ? 13.469 -25.406 -6.691 1 74.56 189 GLU A O 1
ATOM 1492 N N . ALA A 1 190 ? 12.875 -24.625 -4.746 1 75.75 190 ALA A N 1
ATOM 1493 C CA . ALA A 1 190 ? 11.461 -24.734 -5.074 1 75.75 190 ALA A CA 1
ATOM 1494 C C . ALA A 1 190 ? 10.891 -23.391 -5.539 1 75.75 190 ALA A C 1
ATOM 1496 O O . ALA A 1 190 ? 9.906 -23.359 -6.273 1 75.75 190 ALA A O 1
ATOM 1497 N N . PHE A 1 191 ? 11.516 -22.344 -5.207 1 84.5 191 PHE A N 1
ATOM 1498 C CA . PHE A 1 191 ? 10.953 -21.031 -5.477 1 84.5 191 PHE A CA 1
ATOM 1499 C C . PHE A 1 191 ? 11.414 -20.516 -6.836 1 84.5 191 PHE A C 1
ATOM 1501 O O . PHE A 1 191 ? 12.469 -20.922 -7.336 1 84.5 191 PHE A O 1
ATOM 1508 N N . PRO A 1 192 ? 10.617 -19.719 -7.445 1 91.25 192 PRO A N 1
ATOM 1509 C CA . PRO A 1 192 ? 10.961 -19.156 -8.75 1 91.25 192 PRO A CA 1
ATOM 1510 C C . PRO A 1 192 ? 12 -18.047 -8.664 1 91.25 192 PRO A C 1
ATOM 1512 O O . PRO A 1 192 ? 12.297 -17.562 -7.57 1 91.25 192 PRO A O 1
ATOM 1515 N N . TYR A 1 193 ? 12.578 -17.828 -9.836 1 92.5 193 TYR A N 1
ATOM 1516 C CA . TYR A 1 193 ? 13.375 -16.609 -9.953 1 92.5 193 TYR A CA 1
ATOM 1517 C C . TYR A 1 193 ? 12.508 -15.375 -9.75 1 92.5 193 TYR A C 1
ATOM 1519 O O . TYR A 1 193 ? 11.406 -15.289 -10.297 1 92.5 193 TYR A O 1
ATOM 1527 N N . PHE A 1 194 ? 13.008 -14.484 -8.883 1 92.94 194 PHE A N 1
ATOM 1528 C CA . PHE A 1 194 ? 12.172 -13.344 -8.5 1 92.94 194 PHE A CA 1
ATOM 1529 C C . PHE A 1 194 ? 12.617 -12.078 -9.219 1 92.94 194 PHE A C 1
ATOM 1531 O O . PHE A 1 194 ? 13.781 -11.672 -9.109 1 92.94 194 PHE A O 1
ATOM 1538 N N . ILE A 1 195 ? 11.727 -11.453 -9.969 1 94.75 195 ILE A N 1
ATOM 1539 C CA . ILE A 1 195 ? 11.992 -10.195 -10.664 1 94.75 195 ILE A CA 1
ATOM 1540 C C . ILE A 1 195 ? 11.055 -9.109 -10.141 1 94.75 195 ILE A C 1
ATOM 1542 O O . ILE A 1 195 ? 9.836 -9.297 -10.117 1 94.75 195 ILE A O 1
ATOM 1546 N N . TRP A 1 196 ? 11.617 -8.055 -9.68 1 94.44 196 TRP A N 1
ATOM 1547 C CA . TRP A 1 196 ? 10.82 -6.887 -9.305 1 94.44 196 TRP A CA 1
ATOM 1548 C C . TRP A 1 196 ? 10.812 -5.852 -10.422 1 94.44 196 TRP A C 1
ATOM 1550 O O . TRP A 1 196 ? 11.844 -5.246 -10.727 1 94.44 196 TRP A O 1
ATOM 1560 N N . LEU A 1 197 ? 9.672 -5.668 -11.008 1 95.56 197 LEU A N 1
ATOM 1561 C CA . LEU A 1 197 ? 9.516 -4.73 -12.117 1 95.56 197 LEU A CA 1
ATOM 1562 C C . LEU A 1 197 ? 8.797 -3.465 -11.664 1 95.56 197 LEU A C 1
ATOM 1564 O O . LEU A 1 197 ? 7.629 -3.516 -11.266 1 95.56 197 LEU A O 1
ATOM 1568 N N . LEU A 1 198 ? 9.445 -2.309 -11.719 1 93.31 198 LEU A N 1
ATOM 1569 C CA . LEU A 1 198 ? 8.844 -1.02 -11.398 1 93.31 198 LEU A CA 1
ATOM 1570 C C . LEU A 1 198 ? 8.297 -0.347 -12.648 1 93.31 198 LEU A C 1
ATOM 1572 O O . LEU A 1 198 ? 9.023 -0.163 -13.633 1 93.31 198 LEU A O 1
ATOM 1576 N N . ARG A 1 199 ? 7.047 0.056 -12.516 1 90.69 199 ARG A N 1
ATOM 1577 C CA . ARG A 1 199 ? 6.375 0.659 -13.664 1 90.69 199 ARG A CA 1
ATOM 1578 C C . ARG A 1 199 ? 6.305 2.176 -13.523 1 90.69 199 ARG A C 1
ATOM 1580 O O . ARG A 1 199 ? 6.219 2.695 -12.406 1 90.69 199 ARG A O 1
ATOM 1587 N N . ASP A 1 200 ? 6.316 2.895 -14.641 1 87.19 200 ASP A N 1
ATOM 1588 C CA . ASP A 1 200 ? 6.07 4.328 -14.742 1 87.19 200 ASP A CA 1
ATOM 1589 C C . ASP A 1 200 ? 7.094 5.121 -13.93 1 87.19 200 ASP A C 1
ATOM 1591 O O . ASP A 1 200 ? 6.73 6.043 -13.195 1 87.19 200 ASP A O 1
ATOM 1595 N N . VAL A 1 201 ? 8.273 4.715 -14.016 1 86.38 201 VAL A N 1
ATOM 1596 C CA . VAL A 1 201 ? 9.344 5.367 -13.266 1 86.38 201 VAL A CA 1
ATOM 1597 C C . VAL A 1 201 ? 9.969 6.477 -14.117 1 86.38 201 VAL A C 1
ATOM 1599 O O . VAL A 1 201 ? 10.43 6.23 -15.234 1 86.38 201 VAL A O 1
ATOM 1602 N N . GLN A 1 202 ? 9.891 7.613 -13.594 1 80.44 202 GLN A N 1
ATOM 1603 C CA . GLN A 1 202 ? 10.516 8.75 -14.258 1 80.44 202 GLN A CA 1
ATOM 1604 C C . GLN A 1 202 ? 11.594 9.375 -13.383 1 80.44 202 GLN A C 1
ATOM 1606 O O . GLN A 1 202 ? 12.156 10.414 -13.727 1 80.44 202 GLN A O 1
ATOM 1611 N N . LEU A 1 203 ? 11.914 8.828 -12.328 1 83.31 203 LEU A N 1
ATOM 1612 C CA . LEU A 1 203 ? 12.883 9.305 -11.352 1 83.31 203 LEU A CA 1
ATOM 1613 C C . LEU A 1 203 ? 14.258 8.68 -11.594 1 83.31 203 LEU A C 1
ATOM 1615 O O . LEU A 1 203 ? 14.359 7.609 -12.188 1 83.31 203 LEU A O 1
ATOM 1619 N N . SER A 1 204 ? 15.227 9.383 -11.148 1 86.44 204 SER A N 1
ATOM 1620 C CA . SER A 1 204 ? 16.594 8.898 -11.312 1 86.44 204 SER A CA 1
ATOM 1621 C C . SER A 1 204 ? 17.047 8.133 -10.078 1 86.44 204 SER A C 1
ATOM 1623 O O . SER A 1 204 ? 16.453 8.25 -9.008 1 86.44 204 SER A O 1
ATOM 1625 N N . LEU A 1 205 ? 18.094 7.359 -10.266 1 89.62 205 LEU A N 1
ATOM 1626 C CA . LEU A 1 205 ? 18.688 6.57 -9.188 1 89.62 205 LEU A CA 1
ATOM 1627 C C . LEU A 1 205 ? 19.359 7.473 -8.164 1 89.62 205 LEU A C 1
ATOM 1629 O O . LEU A 1 205 ? 19.938 8.508 -8.516 1 89.62 205 LEU A O 1
ATOM 1633 N N . PRO A 1 206 ? 19.234 7.16 -6.945 1 86.75 206 PRO A N 1
ATOM 1634 C CA . PRO A 1 206 ? 19.938 7.93 -5.914 1 86.75 206 PRO A CA 1
ATOM 1635 C C . PRO A 1 206 ? 21.453 7.875 -6.074 1 86.75 206 PRO A C 1
ATOM 1637 O O . PRO A 1 206 ? 21.969 7.047 -6.828 1 86.75 206 PRO A O 1
ATOM 1640 N N . GLU A 1 207 ? 22.062 8.695 -5.305 1 83.44 207 GLU A N 1
ATOM 1641 C CA . GLU A 1 207 ? 23.516 8.734 -5.352 1 83.44 207 GLU A CA 1
ATOM 1642 C C . GLU A 1 207 ? 24.125 7.434 -4.824 1 83.44 207 GLU A C 1
ATOM 1644 O O . GLU A 1 207 ? 23.656 6.891 -3.818 1 83.44 207 GLU A O 1
ATOM 1649 N N . GLY A 1 208 ? 25.047 6.844 -5.52 1 83.56 208 GLY A N 1
ATOM 1650 C CA . GLY A 1 208 ? 25.719 5.629 -5.078 1 83.56 208 GLY A CA 1
ATOM 1651 C C . GLY A 1 208 ? 25.172 4.375 -5.73 1 83.56 208 GLY A C 1
ATOM 1652 O O . GLY A 1 208 ? 25.75 3.293 -5.59 1 83.56 208 GLY A O 1
ATOM 1653 N N . CYS A 1 209 ? 24.062 4.582 -6.309 1 88.06 209 CYS A N 1
ATOM 1654 C CA . CYS A 1 209 ? 23.484 3.436 -7 1 88.06 209 CYS A CA 1
ATOM 1655 C C . CYS A 1 209 ? 23.688 3.553 -8.508 1 88.06 209 CYS A C 1
ATOM 1657 O O . CYS A 1 209 ? 23.359 4.582 -9.102 1 88.06 209 CYS A O 1
ATOM 1659 N N . LYS A 1 210 ? 24.203 2.516 -9.117 1 88.94 210 LYS A N 1
ATOM 1660 C CA . LYS A 1 210 ? 24.453 2.523 -10.555 1 88.94 210 LYS A CA 1
ATOM 1661 C C . LYS A 1 210 ? 23.281 1.891 -11.312 1 88.94 210 LYS A C 1
ATOM 1663 O O . LYS A 1 210 ? 22.984 2.275 -12.445 1 88.94 210 LYS A O 1
ATOM 1668 N N . THR A 1 211 ? 22.75 0.864 -10.727 1 91 211 THR A N 1
ATOM 1669 C CA . THR A 1 211 ? 21.641 0.166 -11.367 1 91 211 THR A CA 1
ATOM 1670 C C . THR A 1 211 ? 20.453 0.069 -10.43 1 91 211 THR A C 1
ATOM 1672 O O . THR A 1 211 ? 20.578 0.315 -9.227 1 91 211 THR A O 1
ATOM 1675 N N . MET A 1 212 ? 19.328 -0.266 -11.023 1 90.31 212 MET A N 1
ATOM 1676 C CA . MET A 1 212 ? 18.125 -0.479 -10.219 1 90.31 212 MET A CA 1
ATOM 1677 C C . MET A 1 212 ? 18.328 -1.627 -9.234 1 90.31 212 MET A C 1
ATOM 1679 O O . MET A 1 212 ? 17.812 -1.588 -8.117 1 90.31 212 MET A O 1
ATOM 1683 N N . ASN A 1 213 ? 19.031 -2.604 -9.68 1 89.31 213 ASN A N 1
ATOM 1684 C CA . ASN A 1 213 ? 19.328 -3.732 -8.805 1 89.31 213 ASN A CA 1
ATOM 1685 C C . ASN A 1 213 ? 20.109 -3.293 -7.57 1 89.31 213 ASN A C 1
ATOM 1687 O O . ASN A 1 213 ? 19.828 -3.748 -6.461 1 89.31 213 ASN A O 1
ATOM 1691 N N . ASP A 1 214 ? 21.031 -2.379 -7.773 1 89.81 214 ASP A N 1
ATOM 1692 C CA . ASP A 1 214 ? 21.797 -1.829 -6.66 1 89.81 214 ASP A CA 1
ATOM 1693 C C . ASP A 1 214 ? 20.891 -1.087 -5.68 1 89.81 214 ASP A C 1
ATOM 1695 O O . ASP A 1 214 ? 21.031 -1.229 -4.465 1 89.81 214 ASP A O 1
ATOM 1699 N N . TYR A 1 215 ? 20.078 -0.353 -6.215 1 90.06 215 TYR A N 1
ATOM 1700 C CA . TYR A 1 215 ? 19.156 0.434 -5.406 1 90.06 215 TYR A CA 1
ATOM 1701 C C . TYR A 1 215 ? 18.281 -0.469 -4.535 1 90.06 215 TYR A C 1
ATOM 1703 O O . TYR A 1 215 ? 18.109 -0.216 -3.342 1 90.06 215 TYR A O 1
ATOM 1711 N N . PHE A 1 216 ? 17.797 -1.549 -5.121 1 90.88 216 PHE A N 1
ATOM 1712 C CA . PHE A 1 216 ? 16.922 -2.449 -4.387 1 90.88 216 PHE A CA 1
ATOM 1713 C C . PHE A 1 216 ? 17.688 -3.184 -3.293 1 90.88 216 PHE A C 1
ATOM 1715 O O . PHE A 1 216 ? 17.188 -3.328 -2.174 1 90.88 216 PHE A O 1
ATOM 1722 N N . ILE A 1 217 ? 18.828 -3.641 -3.617 1 86.69 217 ILE A N 1
ATOM 1723 C CA . ILE A 1 217 ? 19.609 -4.426 -2.66 1 86.69 217 ILE A CA 1
ATOM 1724 C C . ILE A 1 217 ? 20.062 -3.527 -1.513 1 86.69 217 ILE A C 1
ATOM 1726 O O . ILE A 1 217 ? 19.969 -3.904 -0.343 1 86.69 217 ILE A O 1
ATOM 1730 N N . LYS A 1 218 ? 20.406 -2.25 -1.8 1 84.31 218 LYS A N 1
ATOM 1731 C CA . LYS A 1 218 ? 21 -1.376 -0.799 1 84.31 218 LYS A CA 1
ATOM 1732 C C . LYS A 1 218 ? 19.938 -0.639 0.004 1 84.31 218 LYS A C 1
ATOM 1734 O O . LYS A 1 218 ? 20.094 -0.445 1.213 1 84.31 218 LYS A O 1
ATOM 1739 N N . SER A 1 219 ? 18.859 -0.281 -0.712 1 84.75 219 SER A N 1
ATOM 1740 C CA . SER A 1 219 ? 17.953 0.688 -0.091 1 84.75 219 SER A CA 1
ATOM 1741 C C . SER A 1 219 ? 16.594 0.073 0.186 1 84.75 219 SER A C 1
ATOM 1743 O O . SER A 1 219 ? 15.844 0.571 1.027 1 84.75 219 SER A O 1
ATOM 1745 N N . VAL A 1 220 ? 16.25 -0.956 -0.472 1 86.25 220 VAL A N 1
ATOM 1746 C CA . VAL A 1 220 ? 14.891 -1.478 -0.354 1 86.25 220 VAL A CA 1
ATOM 1747 C C . VAL A 1 220 ? 14.906 -2.777 0.449 1 86.25 220 VAL A C 1
ATOM 1749 O O . VAL A 1 220 ? 14.086 -2.961 1.356 1 86.25 220 VAL A O 1
ATOM 1752 N N . LEU A 1 221 ? 15.867 -3.646 0.096 1 86.44 221 LEU A N 1
ATOM 1753 C CA . LEU A 1 221 ? 15.844 -4.977 0.691 1 86.44 221 LEU A CA 1
ATOM 1754 C C . LEU A 1 221 ? 16.797 -5.062 1.879 1 86.44 221 LEU A C 1
ATOM 1756 O O . LEU A 1 221 ? 16.703 -5.98 2.695 1 86.44 221 LEU A O 1
ATOM 1760 N N . ASN A 1 222 ? 17.766 -4.195 1.928 1 79.12 222 ASN A N 1
ATOM 1761 C CA . ASN A 1 222 ? 18.641 -4.156 3.094 1 79.12 222 ASN A CA 1
ATOM 1762 C C . ASN A 1 222 ? 18.281 -3.012 4.031 1 79.12 222 ASN A C 1
ATOM 1764 O O . ASN A 1 222 ? 18.953 -1.976 4.043 1 79.12 222 ASN A O 1
ATOM 1768 N N . LEU A 1 223 ? 17.234 -3.166 4.602 1 65.5 223 LEU A N 1
ATOM 1769 C CA . LEU A 1 223 ? 16.703 -2.131 5.488 1 65.5 223 LEU A CA 1
ATOM 1770 C C . LEU A 1 223 ? 17.469 -2.105 6.805 1 65.5 223 LEU A C 1
ATOM 1772 O O . LEU A 1 223 ? 17.625 -3.139 7.461 1 65.5 223 LEU A O 1
ATOM 1776 N N . LYS A 1 224 ? 18.594 -1.362 6.945 1 57.03 224 LYS A N 1
ATOM 1777 C CA . LYS A 1 224 ? 19.406 -1.206 8.141 1 57.03 224 LYS A CA 1
ATOM 1778 C C . LYS A 1 224 ? 18.578 -0.689 9.312 1 57.03 224 LYS A C 1
ATOM 1780 O O . LYS A 1 224 ? 19.078 -0.621 10.445 1 57.03 224 LYS A O 1
ATOM 1785 N N . ALA A 1 225 ? 17.531 -0.051 9.031 1 51.84 225 ALA A N 1
ATOM 1786 C CA . ALA A 1 225 ? 17 0.78 10.109 1 51.84 225 ALA A CA 1
ATOM 1787 C C . ALA A 1 225 ? 16.453 -0.078 11.25 1 51.84 225 ALA A C 1
ATOM 1789 O O . ALA A 1 225 ? 15.805 -1.099 11.008 1 51.84 225 ALA A O 1
ATOM 1790 N N . GLU A 1 226 ? 17.109 -0.055 12.305 1 46.56 226 GLU A N 1
ATOM 1791 C CA . GLU A 1 226 ? 16.641 -0.558 13.586 1 46.56 226 GLU A CA 1
ATOM 1792 C C . GLU A 1 226 ? 15.133 -0.352 13.742 1 46.56 226 GLU A C 1
ATOM 1794 O O . GLU A 1 226 ? 14.477 -1.07 14.5 1 46.56 226 GLU A O 1
ATOM 1799 N N . GLY A 1 227 ? 14.516 0.613 13.102 1 46 227 GLY A N 1
ATOM 1800 C CA . GLY A 1 227 ? 13.156 1.03 13.398 1 46 227 GLY A CA 1
ATOM 1801 C C . GLY A 1 227 ? 12.133 0.485 12.422 1 46 227 GLY A C 1
ATOM 1802 O O . GLY A 1 227 ? 10.945 0.781 12.523 1 46 227 GLY A O 1
ATOM 1803 N N . ASN A 1 228 ? 12.516 -0.181 11.266 1 50.81 228 ASN A N 1
ATOM 1804 C CA . ASN A 1 228 ? 11.523 -0.668 10.312 1 50.81 228 ASN A CA 1
ATOM 1805 C C . ASN A 1 228 ? 10.602 -1.707 10.945 1 50.81 228 ASN A C 1
ATOM 1807 O O . ASN A 1 228 ? 10.984 -2.379 11.906 1 50.81 228 ASN A O 1
ATOM 1811 N N . THR A 1 229 ? 9.273 -1.506 10.508 1 58.81 229 THR A N 1
ATOM 1812 C CA . THR A 1 229 ? 8.367 -2.521 11.039 1 58.81 229 THR A CA 1
ATOM 1813 C C . THR A 1 229 ? 8.961 -3.918 10.859 1 58.81 229 THR A C 1
ATOM 1815 O O . THR A 1 229 ? 9.531 -4.223 9.805 1 58.81 229 THR A O 1
ATOM 1818 N N . MET A 1 230 ? 9.094 -4.57 11.781 1 66.62 230 MET A N 1
ATOM 1819 C CA . MET A 1 230 ? 9.562 -5.953 11.875 1 66.62 230 MET A CA 1
ATOM 1820 C C . MET A 1 230 ? 9.055 -6.781 10.695 1 66.62 230 MET A C 1
ATOM 1822 O O . MET A 1 230 ? 9.797 -7.602 10.148 1 66.62 230 MET A O 1
ATOM 1826 N N . LYS A 1 231 ? 7.969 -6.191 10.141 1 73.56 231 LYS A N 1
ATOM 1827 C CA . LYS A 1 231 ? 7.367 -7.02 9.102 1 73.56 231 LYS A CA 1
ATOM 1828 C C . LYS A 1 231 ? 8.031 -6.773 7.746 1 73.56 231 LYS A C 1
ATOM 1830 O O . LYS A 1 231 ? 8.367 -7.723 7.035 1 73.56 231 LYS A O 1
ATOM 1835 N N . ALA A 1 232 ? 8.281 -5.527 7.418 1 73.75 232 ALA A N 1
ATOM 1836 C CA . ALA A 1 232 ? 8.906 -5.184 6.145 1 73.75 232 ALA A CA 1
ATOM 1837 C C . ALA A 1 232 ? 10.352 -5.68 6.086 1 73.75 232 ALA A C 1
ATOM 1839 O O . ALA A 1 232 ? 10.797 -6.18 5.051 1 73.75 232 ALA A O 1
ATOM 1840 N N . LYS A 1 233 ? 10.992 -5.598 7.113 1 77.38 233 LYS A N 1
ATOM 1841 C CA . LYS A 1 233 ? 12.375 -6.051 7.184 1 77.38 233 LYS A CA 1
ATOM 1842 C C . LYS A 1 233 ? 12.469 -7.562 7.016 1 77.38 233 LYS A C 1
ATOM 1844 O O . LYS A 1 233 ? 13.336 -8.062 6.293 1 77.38 233 LYS A O 1
ATOM 1849 N N . LYS A 1 234 ? 11.586 -8.195 7.617 1 79.69 234 LYS A N 1
ATOM 1850 C CA . LYS A 1 234 ? 11.57 -9.648 7.523 1 79.69 234 LYS A CA 1
ATOM 1851 C C . LYS A 1 234 ? 11.281 -10.109 6.094 1 79.69 234 LYS A C 1
ATOM 1853 O O . LYS A 1 234 ? 11.859 -11.086 5.621 1 79.69 234 LYS A O 1
ATOM 1858 N N . THR A 1 235 ? 10.383 -9.383 5.543 1 81.94 235 THR A N 1
ATOM 1859 C CA . THR A 1 235 ? 10.039 -9.719 4.164 1 81.94 235 THR A CA 1
ATOM 1860 C C . THR A 1 235 ? 11.234 -9.484 3.238 1 81.94 235 THR A C 1
ATOM 1862 O O . THR A 1 235 ? 11.523 -10.32 2.379 1 81.94 235 THR A O 1
ATOM 1865 N N . ALA A 1 236 ? 11.875 -8.414 3.385 1 81.69 236 ALA A N 1
ATOM 1866 C CA . ALA A 1 236 ? 13.039 -8.086 2.566 1 81.69 236 ALA A CA 1
ATOM 1867 C C . ALA A 1 236 ? 14.125 -9.141 2.709 1 81.69 236 ALA A C 1
ATOM 1869 O O . ALA A 1 236 ? 14.688 -9.602 1.712 1 81.69 236 ALA A O 1
ATOM 1870 N N . GLU A 1 237 ? 14.32 -9.547 3.857 1 82 237 GLU A N 1
ATOM 1871 C CA . GLU A 1 237 ? 15.312 -10.578 4.129 1 82 237 GLU A CA 1
ATOM 1872 C C . GLU A 1 237 ? 14.906 -11.914 3.51 1 82 237 GLU A C 1
ATOM 1874 O O . GLU A 1 237 ? 15.75 -12.656 3.004 1 82 237 GLU A O 1
ATOM 1879 N N . SER A 1 238 ? 13.68 -12.141 3.582 1 81.56 238 SER A N 1
ATOM 1880 C CA . SER A 1 238 ? 13.164 -13.406 3.066 1 81.56 238 SER A CA 1
ATOM 1881 C C . SER A 1 238 ? 13.273 -13.469 1.548 1 81.56 238 SER A C 1
ATOM 1883 O O . SER A 1 238 ? 13.516 -14.531 0.98 1 81.56 238 SER A O 1
ATOM 1885 N N . ILE A 1 239 ? 13.078 -12.398 0.932 1 82.94 239 ILE A N 1
ATOM 1886 C CA . ILE A 1 239 ? 13.18 -12.359 -0.522 1 82.94 239 ILE A CA 1
ATOM 1887 C C . ILE A 1 239 ? 14.602 -12.711 -0.95 1 82.94 239 ILE A C 1
ATOM 1889 O O . ILE A 1 239 ? 14.805 -13.523 -1.859 1 82.94 239 ILE A O 1
ATOM 1893 N N . LEU A 1 240 ? 15.57 -12.195 -0.258 1 82 240 LEU A N 1
ATOM 1894 C CA . LEU A 1 240 ? 16.969 -12.422 -0.608 1 82 240 LEU A CA 1
ATOM 1895 C C . LEU A 1 240 ? 17.406 -13.828 -0.216 1 82 240 LEU A C 1
ATOM 1897 O O . LEU A 1 240 ? 18.25 -14.43 -0.883 1 82 240 LEU A O 1
ATOM 1901 N N . LYS A 1 241 ? 16.734 -14.312 0.705 1 80.06 241 LYS A N 1
ATOM 1902 C CA . LYS A 1 241 ? 17.156 -15.594 1.263 1 80.06 241 LYS A CA 1
ATOM 1903 C C . LYS A 1 241 ? 16.5 -16.75 0.519 1 80.06 241 LYS A C 1
ATOM 1905 O O . LYS A 1 241 ? 17.141 -17.781 0.268 1 80.06 241 LYS A O 1
ATOM 1910 N N . TYR A 1 242 ? 15.266 -16.641 0.207 1 80 242 TYR A N 1
ATOM 1911 C CA . TYR A 1 242 ? 14.5 -17.812 -0.217 1 80 242 TYR A CA 1
ATOM 1912 C C . TYR A 1 242 ? 14.453 -17.922 -1.736 1 80 242 TYR A C 1
ATOM 1914 O O . TYR A 1 242 ? 14.344 -19.016 -2.289 1 80 242 TYR A O 1
ATOM 1922 N N . PHE A 1 243 ? 14.5 -16.844 -2.369 1 84.31 243 PHE A N 1
ATOM 1923 C CA . PHE A 1 243 ? 14.477 -16.906 -3.826 1 84.31 243 PHE A CA 1
ATOM 1924 C C . PHE A 1 243 ? 15.883 -17.125 -4.383 1 84.31 243 PHE A C 1
ATOM 1926 O O . PHE A 1 243 ? 16.844 -16.547 -3.889 1 84.31 243 PHE A O 1
ATOM 1933 N N . PRO A 1 244 ? 15.992 -18.016 -5.32 1 82.94 244 PRO A N 1
ATOM 1934 C CA . PRO A 1 244 ? 17.312 -18.359 -5.848 1 82.94 244 PRO A CA 1
ATOM 1935 C C . PRO A 1 244 ? 17.984 -17.172 -6.543 1 82.94 244 PRO A C 1
ATOM 1937 O O . PRO A 1 244 ? 19.219 -17.156 -6.676 1 82.94 244 PRO A O 1
ATOM 1940 N N . GLY A 1 245 ? 17.219 -16.328 -7.027 1 84.62 245 GLY A N 1
ATOM 1941 C CA . GLY A 1 245 ? 17.75 -15.141 -7.695 1 84.62 245 GLY A CA 1
ATOM 1942 C C . GLY A 1 245 ? 16.797 -13.953 -7.633 1 84.62 245 GLY A C 1
ATOM 1943 O O . GLY A 1 245 ? 15.594 -14.125 -7.453 1 84.62 245 GLY A O 1
ATOM 1944 N N . PHE A 1 246 ? 17.547 -12.844 -7.773 1 89.19 246 PHE A N 1
ATOM 1945 C CA . PHE A 1 246 ? 16.781 -11.602 -7.703 1 89.19 246 PHE A CA 1
ATOM 1946 C C . PHE A 1 246 ? 17.25 -10.609 -8.766 1 89.19 246 PHE A C 1
ATOM 1948 O O . PHE A 1 246 ? 18.453 -10.508 -9.031 1 89.19 246 PHE A O 1
ATOM 1955 N N . TYR A 1 247 ? 16.281 -10.023 -9.398 1 92.88 247 TYR A N 1
ATOM 1956 C CA . TYR A 1 247 ? 16.578 -8.969 -10.359 1 92.88 247 TYR A CA 1
ATOM 1957 C C . TYR A 1 247 ? 15.523 -7.863 -10.297 1 92.88 247 TYR A C 1
ATOM 1959 O O . TYR A 1 247 ? 14.336 -8.141 -10.141 1 92.88 247 TYR A O 1
ATOM 1967 N N . ALA A 1 248 ? 15.992 -6.633 -10.344 1 94.25 248 ALA A N 1
ATOM 1968 C CA . ALA A 1 248 ? 15.07 -5.496 -10.328 1 94.25 248 ALA A CA 1
ATOM 1969 C C . ALA A 1 248 ? 15.297 -4.594 -11.531 1 94.25 248 ALA A C 1
ATOM 1971 O O . ALA A 1 248 ? 16.438 -4.375 -11.945 1 94.25 248 ALA A O 1
ATOM 1972 N N . CYS A 1 249 ? 14.242 -4.129 -12.164 1 93.44 249 CYS A N 1
ATOM 1973 C CA . CYS A 1 249 ? 14.32 -3.201 -13.289 1 93.44 249 CYS A CA 1
ATOM 1974 C C . CYS A 1 249 ? 13.117 -2.26 -13.305 1 93.44 249 CYS A C 1
ATOM 1976 O O . CYS A 1 249 ? 12.203 -2.402 -12.492 1 93.44 249 CYS A O 1
ATOM 1978 N N . SER A 1 250 ? 13.18 -1.213 -14.141 1 93.12 250 SER A N 1
ATOM 1979 C CA . SER A 1 250 ? 12.109 -0.219 -14.211 1 93.12 250 SER A CA 1
ATOM 1980 C C . SER A 1 250 ? 11.75 0.101 -15.656 1 93.12 250 SER A C 1
ATOM 1982 O O . SER A 1 250 ? 12.578 -0.045 -16.562 1 93.12 250 SER A O 1
ATOM 1984 N N . LEU A 1 251 ? 10.508 0.476 -15.883 1 93 251 LEU A N 1
ATOM 1985 C CA . LEU A 1 251 ? 10 0.925 -17.172 1 93 251 LEU A CA 1
ATOM 1986 C C . LEU A 1 251 ? 9.391 2.318 -17.062 1 93 251 LEU A C 1
ATOM 1988 O O . LEU A 1 251 ? 8.703 2.627 -16.078 1 93 251 LEU A O 1
ATOM 1992 N N . PRO A 1 252 ? 9.664 3.174 -17.969 1 89.88 252 PRO A N 1
ATOM 1993 C CA . PRO A 1 252 ? 8.953 4.457 -18.016 1 89.88 252 PRO A CA 1
ATOM 1994 C C . PRO A 1 252 ? 7.5 4.312 -18.453 1 89.88 252 PRO A C 1
ATOM 1996 O O . PRO A 1 252 ? 7.086 3.242 -18.906 1 89.88 252 PRO A O 1
ATOM 1999 N N . PRO A 1 253 ? 6.699 5.359 -18.25 1 85.31 253 PRO A N 1
ATOM 2000 C CA . PRO A 1 253 ? 5.301 5.262 -18.672 1 85.31 253 PRO A CA 1
ATOM 2001 C C . PRO A 1 253 ? 5.16 5.086 -20.188 1 85.31 253 PRO A C 1
ATOM 2003 O O . PRO A 1 253 ? 5.914 5.688 -20.953 1 85.31 253 PRO A O 1
ATOM 2006 N N . PRO A 1 254 ? 4.227 4.246 -20.578 1 82.31 254 PRO A N 1
ATOM 2007 C CA . PRO A 1 254 ? 4.023 4 -22 1 82.31 254 PRO A CA 1
ATOM 2008 C C . PRO A 1 254 ? 3.428 5.203 -22.734 1 82.31 254 PRO A C 1
ATOM 2010 O O . PRO A 1 254 ? 3.699 5.406 -23.922 1 82.31 254 PRO A O 1
ATOM 2013 N N . ALA A 1 255 ? 2.475 5.852 -22.109 1 76.5 255 ALA A N 1
ATOM 2014 C CA . ALA A 1 255 ? 1.816 6.992 -22.734 1 76.5 255 ALA A CA 1
ATOM 2015 C C . ALA A 1 255 ? 1.288 7.965 -21.688 1 76.5 255 ALA A C 1
ATOM 2017 O O . ALA A 1 255 ? 1.157 7.613 -20.516 1 76.5 255 ALA A O 1
ATOM 2018 N N . CYS A 1 256 ? 1.143 9.125 -22.125 1 66.69 256 CYS A N 1
ATOM 2019 C CA . CYS A 1 256 ? 0.53 10.109 -21.25 1 66.69 256 CYS A CA 1
ATOM 2020 C C . CYS A 1 256 ? -0.928 10.352 -21.625 1 66.69 256 CYS A C 1
ATOM 2022 O O . CYS A 1 256 ? -1.691 10.914 -20.844 1 66.69 256 CYS A O 1
ATOM 2024 N N . ASP A 1 257 ? -1.264 9.859 -22.703 1 66.5 257 ASP A N 1
ATOM 2025 C CA . ASP A 1 257 ? -2.619 10.117 -23.172 1 66.5 257 ASP A CA 1
ATOM 2026 C C . ASP A 1 257 ? -3.486 8.859 -23.062 1 66.5 257 ASP A C 1
ATOM 2028 O O . ASP A 1 257 ? -3.07 7.777 -23.484 1 66.5 257 ASP A O 1
ATOM 2032 N N . ASP A 1 258 ? -4.605 9.047 -22.469 1 62.25 258 ASP A N 1
ATOM 2033 C CA . ASP A 1 258 ? -5.562 7.98 -22.203 1 62.25 258 ASP A CA 1
ATOM 2034 C C . ASP A 1 258 ? -5.973 7.277 -23.5 1 62.25 258 ASP A C 1
ATOM 2036 O O . ASP A 1 258 ? -6.168 6.059 -23.516 1 62.25 258 ASP A O 1
ATOM 2040 N N . GLU A 1 259 ? -6.137 7.98 -24.391 1 58.84 259 GLU A N 1
ATOM 2041 C CA . GLU A 1 259 ? -6.637 7.414 -25.641 1 58.84 259 GLU A CA 1
ATOM 2042 C C . GLU A 1 259 ? -5.633 6.434 -26.234 1 58.84 259 GLU A C 1
ATOM 2044 O O . GLU A 1 259 ? -6.023 5.465 -26.891 1 58.84 259 GLU A O 1
ATOM 2049 N N . ILE A 1 260 ? -4.516 6.719 -25.922 1 53.16 260 ILE A N 1
ATOM 2050 C CA . ILE A 1 260 ? -3.469 5.848 -26.438 1 53.16 260 ILE A CA 1
ATOM 2051 C C . ILE A 1 260 ? -3.453 4.535 -25.656 1 53.16 260 ILE A C 1
ATOM 2053 O O . ILE A 1 260 ? -3.293 3.461 -26.25 1 53.16 260 ILE A O 1
ATOM 2057 N N . LEU A 1 261 ? -3.752 4.625 -24.516 1 57.47 261 LEU A N 1
ATOM 2058 C CA . LEU A 1 261 ? -3.713 3.443 -23.672 1 57.47 261 LEU A CA 1
ATOM 2059 C C . LEU A 1 261 ? -4.84 2.479 -24.016 1 57.47 261 LEU A C 1
ATOM 2061 O O . LEU A 1 261 ? -4.695 1.265 -23.875 1 57.47 261 LEU A O 1
ATOM 2065 N N . LYS A 1 262 ? -5.914 3.1 -24.531 1 58.53 262 LYS A N 1
ATOM 2066 C CA . LYS A 1 262 ? -7.051 2.279 -24.953 1 58.53 262 LYS A CA 1
ATOM 2067 C C . LYS A 1 262 ? -6.742 1.53 -26.234 1 58.53 262 LYS A C 1
ATOM 2069 O O . LYS A 1 262 ? -7.34 0.488 -26.516 1 58.53 262 LYS A O 1
ATOM 2074 N N . GLY A 1 263 ? -5.746 1.956 -26.859 1 57.97 263 GLY A N 1
ATOM 2075 C CA . GLY A 1 263 ? -5.379 1.338 -28.125 1 57.97 263 GLY A CA 1
ATOM 2076 C C . GLY A 1 263 ? -3.904 0.996 -28.219 1 57.97 263 GLY A C 1
ATOM 2077 O O . GLY A 1 263 ? -3.234 1.371 -29.188 1 57.97 263 GLY A O 1
ATOM 2078 N N . LEU A 1 264 ? -3.424 0.492 -27.234 1 60.59 264 LEU A N 1
ATOM 2079 C CA . LEU A 1 264 ? -1.984 0.284 -27.109 1 60.59 264 LEU A CA 1
ATOM 2080 C C . LEU A 1 264 ? -1.466 -0.596 -28.234 1 60.59 264 LEU A C 1
ATOM 2082 O O . LEU A 1 264 ? -0.254 -0.741 -28.422 1 60.59 264 LEU A O 1
ATOM 2086 N N . ASP A 1 265 ? -2.211 -0.933 -29.109 1 61.28 265 ASP A N 1
ATOM 2087 C CA . ASP A 1 265 ? -1.711 -1.791 -30.172 1 61.28 265 ASP A CA 1
ATOM 2088 C C . ASP A 1 265 ? -0.972 -0.975 -31.234 1 61.28 265 ASP A C 1
ATOM 2090 O O . ASP A 1 265 ? -0.181 -1.521 -32 1 61.28 265 ASP A O 1
ATOM 2094 N N . ASP A 1 266 ? -1.185 0.306 -31.125 1 65.62 266 ASP A N 1
ATOM 2095 C CA . ASP A 1 266 ? -0.467 1.152 -32.062 1 65.62 266 ASP A CA 1
ATOM 2096 C C . ASP A 1 266 ? 0.842 1.661 -31.469 1 65.62 266 ASP A C 1
ATOM 2098 O O . ASP A 1 266 ? 0.847 2.635 -30.719 1 65.62 266 ASP A O 1
ATOM 2102 N N . GLU A 1 267 ? 1.875 1.019 -31.781 1 71.88 267 GLU A N 1
ATOM 2103 C CA . GLU A 1 267 ? 3.203 1.26 -31.219 1 71.88 267 GLU A CA 1
ATOM 2104 C C . GLU A 1 267 ? 3.686 2.674 -31.531 1 71.88 267 GLU A C 1
ATOM 2106 O O . GLU A 1 267 ? 4.531 3.221 -30.828 1 71.88 267 GLU A O 1
ATOM 2111 N N . SER A 1 268 ? 3.172 3.254 -32.5 1 71.38 268 SER A N 1
ATOM 2112 C CA . SER A 1 268 ? 3.629 4.578 -32.906 1 71.38 268 SER A CA 1
ATOM 2113 C C . SER A 1 268 ? 3.225 5.641 -31.906 1 71.38 268 SER A C 1
ATOM 2115 O O . SER A 1 268 ? 3.846 6.703 -31.828 1 71.38 268 SER A O 1
ATOM 2117 N N . LYS A 1 269 ? 2.404 5.285 -31.125 1 75.25 269 LYS A N 1
ATOM 2118 C CA . LYS A 1 269 ? 1.912 6.273 -30.172 1 75.25 269 LYS A CA 1
ATOM 2119 C C . LYS A 1 269 ? 2.455 6.004 -28.766 1 75.25 269 LYS A C 1
ATOM 2121 O O . LYS A 1 269 ? 2.178 6.758 -27.828 1 75.25 269 LYS A O 1
ATOM 2126 N N . VAL A 1 270 ? 3.238 4.984 -28.781 1 81.69 270 VAL A N 1
ATOM 2127 C CA . VAL A 1 270 ? 3.77 4.59 -27.484 1 81.69 270 VAL A CA 1
ATOM 2128 C C . VAL A 1 270 ? 5.129 5.254 -27.25 1 81.69 270 VAL A C 1
ATOM 2130 O O . VAL A 1 270 ? 5.871 5.496 -28.203 1 81.69 270 VAL A O 1
ATOM 2133 N N . ASN A 1 271 ? 5.434 5.668 -26.062 1 83 271 ASN A N 1
ATOM 2134 C CA . ASN A 1 271 ? 6.711 6.246 -25.656 1 83 271 ASN A CA 1
ATOM 2135 C C . ASN A 1 271 ? 7.883 5.387 -26.109 1 83 271 ASN A C 1
ATOM 2137 O O . ASN A 1 271 ? 8.016 4.234 -25.688 1 83 271 ASN A O 1
ATOM 2141 N N . PRO A 1 272 ? 8.75 5.945 -26.969 1 86.88 272 PRO A N 1
ATOM 2142 C CA . PRO A 1 272 ? 9.867 5.156 -27.484 1 86.88 272 PRO A CA 1
ATOM 2143 C C . PRO A 1 272 ? 10.805 4.656 -26.391 1 86.88 272 PRO A C 1
ATOM 2145 O O . PRO A 1 272 ? 11.383 3.57 -26.516 1 86.88 272 PRO A O 1
ATOM 2148 N N . LYS A 1 273 ? 11.008 5.48 -25.391 1 88.31 273 LYS A N 1
ATOM 2149 C CA . LYS A 1 273 ? 11.852 5.043 -24.281 1 88.31 273 LYS A CA 1
ATOM 2150 C C . LYS A 1 273 ? 11.266 3.814 -23.594 1 88.31 273 LYS A C 1
ATOM 2152 O O . LYS A 1 273 ? 12 2.941 -23.141 1 88.31 273 LYS A O 1
ATOM 2157 N N . PHE A 1 274 ? 9.977 3.801 -23.609 1 90.69 274 PHE A N 1
ATOM 2158 C CA . PHE A 1 274 ? 9.281 2.656 -23.031 1 90.69 274 PHE A CA 1
ATOM 2159 C C . PHE A 1 274 ? 9.516 1.401 -23.875 1 90.69 274 PHE A C 1
ATOM 2161 O O . PHE A 1 274 ? 9.828 0.341 -23.328 1 90.69 274 PHE A O 1
ATOM 2168 N N . LEU A 1 275 ? 9.43 1.492 -25.109 1 90.75 275 LEU A N 1
ATOM 2169 C CA . LEU A 1 275 ? 9.609 0.351 -26 1 90.75 275 LEU A CA 1
ATOM 2170 C C . LEU A 1 275 ? 11.031 -0.184 -25.922 1 90.75 275 LEU A C 1
ATOM 2172 O O . LEU A 1 275 ? 11.242 -1.398 -25.938 1 90.75 275 LEU A O 1
ATOM 2176 N N . LYS A 1 276 ? 11.953 0.726 -25.812 1 92.75 276 LYS A N 1
ATOM 2177 C CA . LYS A 1 276 ? 13.352 0.316 -25.688 1 92.75 276 LYS A CA 1
ATOM 2178 C C . LYS A 1 276 ? 13.586 -0.452 -24.391 1 92.75 276 LYS A C 1
ATOM 2180 O O . LYS A 1 276 ? 14.266 -1.481 -24.391 1 92.75 276 LYS A O 1
ATOM 2185 N N . LYS A 1 277 ? 13.047 0.011 -23.328 1 92.56 277 LYS A N 1
ATOM 2186 C CA . LYS A 1 277 ? 13.234 -0.628 -22.031 1 92.56 277 LYS A CA 1
ATOM 2187 C C . LYS A 1 277 ? 12.5 -1.964 -21.969 1 92.56 277 LYS A C 1
ATOM 2189 O O . LYS A 1 277 ? 12.945 -2.893 -21.281 1 92.56 277 LYS A O 1
ATOM 2194 N N . VAL A 1 278 ? 11.422 -2.014 -22.672 1 93.94 278 VAL A N 1
ATOM 2195 C CA . VAL A 1 278 ? 10.703 -3.279 -22.766 1 93.94 278 VAL A CA 1
ATOM 2196 C C . VAL A 1 278 ? 11.562 -4.32 -23.469 1 93.94 278 VAL A C 1
ATOM 2198 O O . VAL A 1 278 ? 11.602 -5.484 -23.078 1 93.94 278 VAL A O 1
ATOM 2201 N N . ASP A 1 279 ? 12.227 -3.93 -24.469 1 94.81 279 ASP A N 1
ATOM 2202 C CA . ASP A 1 279 ? 13.109 -4.832 -25.188 1 94.81 279 ASP A CA 1
ATOM 2203 C C . ASP A 1 279 ? 14.266 -5.297 -24.297 1 94.81 279 ASP A C 1
ATOM 2205 O O . ASP A 1 279 ? 14.672 -6.461 -24.359 1 94.81 279 ASP A O 1
ATOM 2209 N N . GLU A 1 280 ? 14.734 -4.383 -23.562 1 94.88 280 GLU A N 1
ATOM 2210 C CA . GLU A 1 280 ? 15.781 -4.746 -22.609 1 94.88 280 GLU A CA 1
ATOM 2211 C C . GLU A 1 280 ? 15.273 -5.746 -21.578 1 94.88 280 GLU A C 1
ATOM 2213 O O . GLU A 1 280 ? 15.969 -6.703 -21.234 1 94.88 280 GLU A O 1
ATOM 2218 N N . PHE A 1 281 ? 14.164 -5.512 -21.125 1 95.38 281 PHE A N 1
ATOM 2219 C CA . PHE A 1 281 ? 13.547 -6.406 -20.156 1 95.38 281 PHE A CA 1
ATOM 2220 C C . PHE A 1 281 ? 13.289 -7.777 -20.766 1 95.38 281 PHE A C 1
ATOM 2222 O O . PHE A 1 281 ? 13.469 -8.805 -20.094 1 95.38 281 PHE A O 1
ATOM 2229 N N . LYS A 1 282 ? 12.859 -7.789 -21.953 1 95.25 282 LYS A N 1
ATOM 2230 C CA . LYS A 1 282 ? 12.648 -9.031 -22.688 1 95.25 282 LYS A CA 1
ATOM 2231 C C . LYS A 1 282 ? 13.938 -9.852 -22.75 1 95.25 282 LYS A C 1
ATOM 2233 O O . LYS A 1 282 ? 13.906 -11.07 -22.531 1 95.25 282 LYS A O 1
ATOM 2238 N N . ASP A 1 283 ? 14.961 -9.219 -23.016 1 94.31 283 ASP A N 1
ATOM 2239 C CA . ASP A 1 283 ? 16.25 -9.906 -23.109 1 94.31 283 ASP A CA 1
ATOM 2240 C C . ASP A 1 283 ? 16.641 -10.531 -21.766 1 94.31 283 ASP A C 1
ATOM 2242 O O . ASP A 1 283 ? 17.109 -11.672 -21.734 1 94.31 283 ASP A O 1
ATOM 2246 N N . ILE A 1 284 ? 16.422 -9.82 -20.781 1 92.44 284 ILE A N 1
ATOM 2247 C CA . ILE A 1 284 ? 16.75 -10.32 -19.438 1 92.44 284 ILE A CA 1
ATOM 2248 C C . ILE A 1 284 ? 15.859 -11.508 -19.094 1 92.44 284 ILE A C 1
ATOM 2250 O O . ILE A 1 284 ? 16.328 -12.523 -18.578 1 92.44 284 ILE A O 1
ATOM 2254 N N . LEU A 1 285 ? 14.633 -11.336 -19.344 1 93.81 285 LEU A N 1
ATOM 2255 C CA . LEU A 1 285 ? 13.68 -12.391 -19.047 1 93.81 285 LEU A CA 1
ATOM 2256 C C . LEU A 1 285 ? 14 -13.656 -19.844 1 93.81 285 LEU A C 1
ATOM 2258 O O . LEU A 1 285 ? 13.984 -14.758 -19.281 1 93.81 285 LEU A O 1
ATOM 2262 N N . HIS A 1 286 ? 14.336 -13.492 -21.094 1 91.06 286 HIS A N 1
ATOM 2263 C CA . HIS A 1 286 ? 14.633 -14.625 -21.953 1 91.06 286 HIS A CA 1
ATOM 2264 C C . HIS A 1 286 ? 15.891 -15.359 -21.484 1 91.06 286 HIS A C 1
ATOM 2266 O O . HIS A 1 286 ? 15.984 -16.578 -21.625 1 91.06 286 HIS A O 1
ATOM 2272 N N . SER A 1 287 ? 16.766 -14.617 -20.969 1 91.19 287 SER A N 1
ATOM 2273 C CA . SER A 1 287 ? 18 -15.234 -20.484 1 91.19 287 SER A CA 1
ATOM 2274 C C . SER A 1 287 ? 17.75 -16.062 -19.234 1 91.19 287 SER A C 1
ATOM 2276 O O . SER A 1 287 ? 18.562 -16.938 -18.906 1 91.19 287 SER A O 1
ATOM 2278 N N . LYS A 1 288 ? 16.625 -15.859 -18.562 1 91.88 288 LYS A N 1
ATOM 2279 C CA . LYS A 1 288 ? 16.375 -16.547 -17.297 1 91.88 288 LYS A CA 1
ATOM 2280 C C . LYS A 1 288 ? 15.359 -17.672 -17.5 1 91.88 288 LYS A C 1
ATOM 2282 O O . LYS A 1 288 ? 15.102 -18.453 -16.578 1 91.88 288 LYS A O 1
ATOM 2287 N N . LEU A 1 289 ? 14.852 -17.812 -18.703 1 93.56 289 LEU A N 1
ATOM 2288 C CA . LEU A 1 289 ? 13.867 -18.859 -18.969 1 93.56 289 LEU A CA 1
ATOM 2289 C C . LEU A 1 289 ? 14.5 -20.234 -18.906 1 93.56 289 LEU A C 1
ATOM 2291 O O . LEU A 1 289 ? 15.547 -20.484 -19.516 1 93.56 289 LEU A O 1
ATOM 2295 N N . SER A 1 290 ? 13.922 -21.094 -18.125 1 90.12 290 SER A N 1
ATOM 2296 C CA . SER A 1 290 ? 14.328 -22.484 -18.016 1 90.12 290 SER A CA 1
ATOM 2297 C C . SER A 1 290 ? 13.156 -23.375 -17.578 1 90.12 290 SER A C 1
ATOM 2299 O O . SER A 1 290 ? 12.203 -22.891 -16.969 1 90.12 290 SER A O 1
ATOM 2301 N N . SER A 1 291 ? 13.234 -24.594 -17.953 1 91.19 291 SER A N 1
ATOM 2302 C CA . SER A 1 291 ? 12.188 -25.531 -17.578 1 91.19 291 SER A CA 1
ATOM 2303 C C . SER A 1 291 ? 12.016 -25.578 -16.062 1 91.19 291 SER A C 1
ATOM 2305 O O . SER A 1 291 ? 13 -25.531 -15.312 1 91.19 291 SER A O 1
ATOM 2307 N N . LYS A 1 292 ? 10.82 -25.641 -15.656 1 91.56 292 LYS A N 1
ATOM 2308 C CA . LYS A 1 292 ? 10.555 -25.719 -14.227 1 91.56 292 LYS A CA 1
ATOM 2309 C C . LYS A 1 292 ? 11.055 -27.047 -13.648 1 91.56 292 LYS A C 1
ATOM 2311 O O . LYS A 1 292 ? 10.695 -28.125 -14.141 1 91.56 292 LYS A O 1
ATOM 2316 N N . LYS A 1 293 ? 11.844 -26.891 -12.711 1 87.62 293 LYS A N 1
ATOM 2317 C CA . LYS A 1 293 ? 12.367 -28.062 -12.016 1 87.62 293 LYS A CA 1
ATOM 2318 C C . LYS A 1 293 ? 11.445 -28.484 -10.875 1 87.62 293 LYS A C 1
ATOM 2320 O O . LYS A 1 293 ? 10.797 -27.625 -10.25 1 87.62 293 LYS A O 1
ATOM 2325 N N . SER A 1 294 ? 11.352 -29.719 -10.719 1 86.31 294 SER A N 1
ATOM 2326 C CA . SER A 1 294 ? 10.609 -30.203 -9.562 1 86.31 294 SER A CA 1
ATOM 2327 C C . SER A 1 294 ? 11.445 -30.141 -8.289 1 86.31 294 SER A C 1
ATOM 2329 O O . SER A 1 294 ? 12.602 -29.703 -8.328 1 86.31 294 SER A O 1
ATOM 2331 N N . ILE A 1 295 ? 10.844 -30.531 -7.23 1 81.06 295 ILE A N 1
ATOM 2332 C CA . ILE A 1 295 ? 11.531 -30.531 -5.938 1 81.06 295 ILE A CA 1
ATOM 2333 C C . ILE A 1 295 ? 12.57 -31.641 -5.91 1 81.06 295 ILE A C 1
ATOM 2335 O O . ILE A 1 295 ? 13.57 -31.562 -5.188 1 81.06 295 ILE A O 1
ATOM 2339 N N . ASN A 1 296 ? 12.289 -32.625 -6.703 1 81.38 296 ASN A N 1
ATOM 2340 C CA . ASN A 1 296 ? 13.25 -33.719 -6.82 1 81.38 296 ASN A CA 1
ATOM 2341 C C . ASN A 1 296 ? 14.312 -33.406 -7.875 1 81.38 296 ASN A C 1
ATOM 2343 O O . ASN A 1 296 ? 13.984 -33 -8.992 1 81.38 296 ASN A O 1
ATOM 2347 N N . LYS A 1 297 ? 15.484 -33.594 -7.516 1 80.69 297 LYS A N 1
ATOM 2348 C CA . LYS A 1 297 ? 16.609 -33.25 -8.383 1 80.69 297 LYS A CA 1
ATOM 2349 C C . LYS A 1 297 ? 16.531 -34 -9.703 1 80.69 297 LYS A C 1
ATOM 2351 O O . LYS A 1 297 ? 16.266 -35.219 -9.719 1 80.69 297 LYS A O 1
ATOM 2356 N N . GLY A 1 298 ? 16.672 -33.25 -10.75 1 80.19 298 GLY A N 1
ATOM 2357 C CA . GLY A 1 298 ? 16.75 -33.844 -12.07 1 80.19 298 GLY A CA 1
ATOM 2358 C C . GLY A 1 298 ? 15.391 -34.031 -12.727 1 80.19 298 GLY A C 1
ATOM 2359 O O . GLY A 1 298 ? 15.297 -34.531 -13.844 1 80.19 298 GLY A O 1
ATOM 2360 N N . GLU A 1 299 ? 14.391 -33.75 -12.047 1 88.62 299 GLU A N 1
ATOM 2361 C CA . GLU A 1 299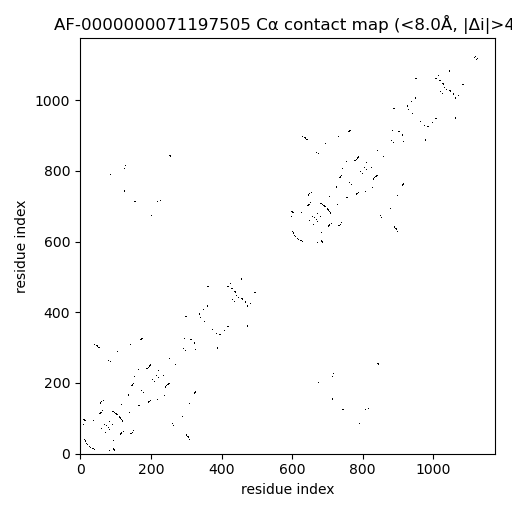 ? 13.055 -33.906 -12.602 1 88.62 299 GLU A CA 1
ATOM 2362 C C . GLU A 1 299 ? 12.477 -32.562 -13.039 1 88.62 299 GLU A C 1
ATOM 2364 O O . GLU A 1 299 ? 12.797 -31.531 -12.461 1 88.62 299 GLU A O 1
ATOM 2369 N N . PHE A 1 300 ? 11.688 -32.688 -14.148 1 91 300 PHE A N 1
ATOM 2370 C CA . PHE A 1 300 ? 11.102 -31.453 -14.688 1 91 300 PHE A CA 1
ATOM 2371 C C . PHE A 1 300 ? 9.578 -31.547 -14.703 1 91 300 PHE A C 1
ATOM 2373 O O . PHE A 1 300 ? 9.016 -32.656 -14.797 1 91 300 PHE A O 1
ATOM 2380 N N . VAL A 1 301 ? 9 -30.438 -14.695 1 94 301 VAL A N 1
ATOM 2381 C CA . VAL A 1 301 ? 7.543 -30.344 -14.688 1 94 301 VAL A CA 1
ATOM 2382 C C . VAL A 1 301 ? 7.031 -30.219 -16.125 1 94 301 VAL A C 1
ATOM 2384 O O . VAL A 1 301 ? 7.469 -29.344 -16.875 1 94 301 VAL A O 1
ATOM 2387 N N . THR A 1 302 ? 6.137 -31.078 -16.516 1 95.12 302 THR A N 1
ATOM 2388 C CA . THR A 1 302 ? 5.488 -31.031 -17.828 1 95.12 302 THR A CA 1
ATOM 2389 C C . THR A 1 302 ? 4.117 -30.359 -17.734 1 95.12 302 THR A C 1
ATOM 2391 O O . THR A 1 302 ? 3.689 -29.969 -16.641 1 95.12 302 THR A O 1
ATOM 2394 N N . GLY A 1 303 ? 3.48 -30.219 -18.891 1 96.12 303 GLY A N 1
ATOM 2395 C CA . GLY A 1 303 ? 2.143 -29.641 -18.875 1 96.12 303 GLY A CA 1
ATOM 2396 C C . GLY A 1 303 ? 1.164 -30.453 -18.031 1 96.12 303 GLY A C 1
ATOM 2397 O O . GLY A 1 303 ? 0.375 -29.875 -17.281 1 96.12 303 GLY A O 1
ATOM 2398 N N . GLU A 1 304 ? 1.245 -31.75 -18.203 1 95.19 304 GLU A N 1
ATOM 2399 C CA . GLU A 1 304 ? 0.379 -32.625 -17.438 1 95.19 304 GLU A CA 1
ATOM 2400 C C . GLU A 1 304 ? 0.672 -32.531 -15.938 1 95.19 304 GLU A C 1
ATOM 2402 O O . GLU A 1 304 ? -0.25 -32.531 -15.117 1 95.19 304 GLU A O 1
ATOM 2407 N N . ALA A 1 305 ? 1.927 -32.531 -15.664 1 95.81 305 ALA A N 1
ATOM 2408 C CA . ALA A 1 305 ? 2.324 -32.406 -14.266 1 95.81 305 ALA A CA 1
ATOM 2409 C C . ALA A 1 305 ? 1.828 -31.078 -13.68 1 95.81 305 ALA A C 1
ATOM 2411 O O . ALA A 1 305 ? 1.349 -31.031 -12.547 1 95.81 305 ALA A O 1
ATOM 2412 N N . LEU A 1 306 ? 1.974 -30.016 -14.438 1 97.25 306 LEU A N 1
ATOM 2413 C CA . LEU A 1 306 ? 1.539 -28.688 -13.992 1 97.25 306 LEU A CA 1
ATOM 2414 C C . LEU A 1 306 ? 0.042 -28.688 -13.703 1 97.25 306 LEU A C 1
ATOM 2416 O O . LEU A 1 306 ? -0.4 -28.078 -12.727 1 97.25 306 LEU A O 1
ATOM 2420 N N . ALA A 1 307 ? -0.694 -29.297 -14.539 1 97.56 307 ALA A N 1
ATOM 2421 C CA . ALA A 1 307 ? -2.137 -29.406 -14.336 1 97.56 307 ALA A CA 1
ATOM 2422 C C . ALA A 1 307 ? -2.449 -30.125 -13.023 1 97.56 307 ALA A C 1
ATOM 2424 O O . ALA A 1 307 ? -3.307 -29.672 -12.258 1 97.56 307 ALA A O 1
ATOM 2425 N N . ALA A 1 308 ? -1.749 -31.188 -12.789 1 96.12 308 ALA A N 1
ATOM 2426 C CA . ALA A 1 308 ? -1.97 -31.953 -11.57 1 96.12 308 ALA A CA 1
ATOM 2427 C C . ALA A 1 308 ? -1.565 -31.156 -10.336 1 96.12 308 ALA A C 1
ATOM 2429 O O . ALA A 1 308 ? -2.262 -31.188 -9.32 1 96.12 308 ALA A O 1
ATOM 2430 N N . LEU A 1 309 ? -0.464 -30.562 -10.438 1 95.69 309 LEU A N 1
ATOM 2431 C CA . LEU A 1 309 ? 0.015 -29.766 -9.32 1 95.69 309 LEU A CA 1
ATOM 2432 C C . LEU A 1 309 ? -0.959 -28.625 -9.008 1 95.69 309 LEU A C 1
ATOM 2434 O O . LEU A 1 309 ? -1.226 -28.344 -7.84 1 95.69 309 LEU A O 1
ATOM 2438 N N . THR A 1 310 ? -1.443 -27.938 -10 1 97.38 310 THR A N 1
ATOM 2439 C CA . THR A 1 310 ? -2.406 -26.859 -9.82 1 97.38 310 THR A CA 1
ATOM 2440 C C . THR A 1 310 ? -3.609 -27.328 -9.008 1 97.38 310 THR A C 1
ATOM 2442 O O . THR A 1 310 ? -4.02 -26.688 -8.047 1 97.38 310 THR A O 1
ATOM 2445 N N . LYS A 1 311 ? -4.082 -28.469 -9.422 1 96.38 311 LYS A N 1
ATOM 2446 C CA . LYS A 1 311 ? -5.238 -29.031 -8.727 1 96.38 311 LYS A CA 1
ATOM 2447 C C . LYS A 1 311 ? -4.922 -29.312 -7.266 1 96.38 311 LYS A C 1
ATOM 2449 O O . LYS A 1 311 ? -5.715 -28.984 -6.379 1 96.38 311 LYS A O 1
ATOM 2454 N N . ARG A 1 312 ? -3.832 -29.859 -7.031 1 93.81 312 ARG A N 1
ATOM 2455 C CA . ARG A 1 312 ? -3.455 -30.25 -5.68 1 93.81 312 ARG A CA 1
ATOM 2456 C C . ARG A 1 312 ? -3.205 -29.031 -4.801 1 93.81 312 ARG A C 1
ATOM 2458 O O . ARG A 1 312 ? -3.594 -29.016 -3.633 1 93.81 312 ARG A O 1
ATOM 2465 N N . PHE A 1 313 ? -2.5 -28.125 -5.34 1 93.19 313 PHE A N 1
ATOM 2466 C CA . PHE A 1 313 ? -2.213 -26.922 -4.57 1 93.19 313 PHE A CA 1
ATOM 2467 C C . PHE A 1 313 ? -3.494 -26.141 -4.27 1 93.19 313 PHE A C 1
ATOM 2469 O O . PHE A 1 313 ? -3.66 -25.609 -3.172 1 93.19 313 PHE A O 1
ATOM 2476 N N . VAL A 1 314 ? -4.418 -26 -5.203 1 95.56 314 VAL A N 1
ATOM 2477 C CA . VAL A 1 314 ? -5.688 -25.312 -4.988 1 95.56 314 VAL A CA 1
ATOM 2478 C C . VAL A 1 314 ? -6.488 -26.031 -3.906 1 95.56 314 VAL A C 1
ATOM 2480 O O . VAL A 1 314 ? -7.086 -25.391 -3.037 1 95.56 314 VAL A O 1
ATOM 2483 N N . GLU A 1 315 ? -6.457 -27.344 -3.975 1 94.06 315 GLU A N 1
ATOM 2484 C CA . GLU A 1 315 ? -7.145 -28.125 -2.953 1 94.06 315 GLU A CA 1
ATOM 2485 C C . GLU A 1 315 ? -6.574 -27.844 -1.565 1 94.06 315 GLU A C 1
ATOM 2487 O O . GLU A 1 315 ? -7.32 -27.688 -0.599 1 94.06 315 GLU A O 1
ATOM 2492 N N . ALA A 1 316 ? -5.336 -27.828 -1.49 1 89.44 316 ALA A N 1
ATOM 2493 C CA . ALA A 1 316 ? -4.68 -27.547 -0.213 1 89.44 316 ALA A CA 1
ATOM 2494 C C . ALA A 1 316 ? -5.008 -26.156 0.288 1 89.44 316 ALA A C 1
ATOM 2496 O O . ALA A 1 316 ? -5.238 -25.953 1.482 1 89.44 316 ALA A O 1
ATOM 2497 N N . LEU A 1 317 ? -5.027 -25.172 -0.584 1 88.44 317 LEU A N 1
ATOM 2498 C CA . LEU A 1 317 ? -5.281 -23.781 -0.224 1 88.44 317 LEU A CA 1
ATOM 2499 C C . LEU A 1 317 ? -6.734 -23.578 0.19 1 88.44 317 LEU A C 1
ATOM 2501 O O . LEU A 1 317 ? -7.043 -22.688 0.986 1 88.44 317 LEU A O 1
ATOM 2505 N N . ASN A 1 318 ? -7.641 -24.359 -0.386 1 92.06 318 ASN A N 1
ATOM 2506 C CA . ASN A 1 318 ? -9.062 -24.266 -0.079 1 92.06 318 ASN A CA 1
ATOM 2507 C C . ASN A 1 318 ? -9.398 -24.938 1.247 1 92.06 318 ASN A C 1
ATOM 2509 O O . ASN A 1 318 ? -10.469 -24.703 1.817 1 92.06 318 ASN A O 1
ATOM 2513 N N . THR A 1 319 ? -8.523 -25.766 1.668 1 87.94 319 THR A N 1
ATOM 2514 C CA . THR A 1 319 ? -8.773 -26.5 2.898 1 87.94 319 THR A CA 1
ATOM 2515 C C . THR A 1 319 ? -8.234 -25.75 4.105 1 87.94 319 THR A C 1
ATOM 2517 O O . THR A 1 319 ? -7.031 -25.5 4.211 1 87.94 319 THR A O 1
ATOM 2520 N N . PRO A 1 320 ? -9.156 -25.375 4.977 1 82.25 320 PRO A N 1
ATOM 2521 C CA . PRO A 1 320 ? -8.695 -24.625 6.152 1 82.25 320 PRO A CA 1
ATOM 2522 C C . PRO A 1 320 ? -7.656 -25.391 6.965 1 82.25 320 PRO A C 1
ATOM 2524 O O . PRO A 1 320 ? -7.848 -26.578 7.27 1 82.25 320 PRO A O 1
ATOM 2527 N N . GLY A 1 321 ? -6.57 -24.812 7.27 1 75 321 GLY A N 1
ATOM 2528 C CA . GLY A 1 321 ? -5.535 -25.406 8.102 1 75 321 GLY A CA 1
ATOM 2529 C C . GLY A 1 321 ? -4.523 -26.219 7.312 1 75 321 GLY A C 1
ATOM 2530 O O . GLY A 1 321 ? -3.445 -26.531 7.816 1 75 321 GLY A O 1
ATOM 2531 N N . ALA A 1 322 ? -4.855 -26.531 6.09 1 78.06 322 ALA A N 1
ATOM 2532 C CA . ALA A 1 322 ? -3.936 -27.297 5.262 1 78.06 322 ALA A CA 1
ATOM 2533 C C . ALA A 1 322 ? -2.852 -26.406 4.664 1 78.06 322 ALA A C 1
ATOM 2535 O O . ALA A 1 322 ? -3.121 -25.266 4.285 1 78.06 322 ALA A O 1
ATOM 2536 N N . VAL A 1 323 ? -1.623 -27.031 4.656 1 76.19 323 VAL A N 1
ATOM 2537 C CA . VAL A 1 323 ? -0.489 -26.344 4.059 1 76.19 323 VAL A CA 1
ATOM 2538 C C . VAL A 1 323 ? -0.034 -27.078 2.803 1 76.19 323 VAL A C 1
ATOM 2540 O O . VAL A 1 323 ? 0.132 -28.297 2.824 1 76.19 323 VAL A O 1
ATOM 2543 N N . PRO A 1 324 ? 0.031 -26.344 1.749 1 83.19 324 PRO A N 1
ATOM 2544 C CA . PRO A 1 324 ? 0.534 -27 0.545 1 83.19 324 PRO A CA 1
ATOM 2545 C C . PRO A 1 324 ? 1.903 -27.641 0.756 1 83.19 324 PRO A C 1
ATOM 2547 O O . PRO A 1 324 ? 2.822 -27 1.266 1 83.19 324 PRO A O 1
ATOM 2550 N N . ASN A 1 325 ? 1.999 -28.906 0.469 1 84.5 325 ASN A N 1
ATOM 2551 C CA . ASN A 1 325 ? 3.248 -29.656 0.5 1 84.5 325 ASN A CA 1
ATOM 2552 C C . ASN A 1 325 ? 3.758 -29.953 -0.907 1 84.5 325 ASN A C 1
ATOM 2554 O O . ASN A 1 325 ? 3.193 -30.797 -1.614 1 84.5 325 ASN A O 1
ATOM 2558 N N . VAL A 1 326 ? 4.801 -29.391 -1.252 1 86.62 326 VAL A N 1
ATOM 2559 C CA . VAL A 1 326 ? 5.312 -29.438 -2.619 1 86.62 326 VAL A CA 1
ATOM 2560 C C . VAL A 1 326 ? 5.801 -30.844 -2.949 1 86.62 326 VAL A C 1
ATOM 2562 O O . VAL A 1 326 ? 5.504 -31.375 -4.02 1 86.62 326 VAL A O 1
ATOM 2565 N N . GLN A 1 327 ? 6.555 -31.438 -2.078 1 85.25 327 GLN A N 1
ATOM 2566 C CA . GLN A 1 327 ? 7.098 -32.781 -2.324 1 85.25 327 GLN A CA 1
ATOM 2567 C C . GLN A 1 327 ? 5.98 -33.812 -2.42 1 85.25 327 GLN A C 1
ATOM 2569 O O . GLN A 1 327 ? 6 -34.656 -3.307 1 85.25 327 GLN A O 1
ATOM 2574 N N . ASN A 1 328 ? 5.09 -33.688 -1.502 1 87.38 328 ASN A N 1
ATOM 2575 C CA . ASN A 1 328 ? 3.977 -34.625 -1.512 1 87.38 328 ASN A CA 1
ATOM 2576 C C . ASN A 1 328 ? 3.152 -34.5 -2.791 1 87.38 328 ASN A C 1
ATOM 2578 O O . ASN A 1 328 ? 2.664 -35.5 -3.316 1 87.38 328 ASN A O 1
ATOM 2582 N N . ALA A 1 329 ? 2.9 -33.312 -3.203 1 90.38 329 ALA A N 1
ATOM 2583 C CA . ALA A 1 329 ? 2.148 -33.094 -4.434 1 90.38 329 ALA A CA 1
ATOM 2584 C C . ALA A 1 329 ? 2.879 -33.688 -5.637 1 90.38 329 ALA A C 1
ATOM 2586 O O . ALA A 1 329 ? 2.262 -34.344 -6.492 1 90.38 329 ALA A O 1
ATOM 2587 N N . TRP A 1 330 ? 4.145 -33.562 -5.684 1 91.38 330 TRP A N 1
ATOM 2588 C CA . TRP A 1 330 ? 4.945 -34.094 -6.785 1 91.38 330 TRP A CA 1
ATOM 2589 C C . TRP A 1 330 ? 5.004 -35.594 -6.746 1 91.38 330 TRP A C 1
ATOM 2591 O O . TRP A 1 330 ? 4.789 -36.281 -7.762 1 91.38 330 TRP A O 1
ATOM 2601 N N . ASP A 1 331 ? 5.293 -36.125 -5.57 1 91 331 ASP A N 1
ATOM 2602 C CA . ASP A 1 331 ? 5.406 -37.562 -5.418 1 91 331 ASP A CA 1
ATOM 2603 C C . ASP A 1 331 ? 4.098 -38.25 -5.781 1 91 331 ASP A C 1
ATOM 2605 O O . ASP A 1 331 ? 4.102 -39.312 -6.383 1 91 331 ASP A O 1
ATOM 2609 N N . THR A 1 332 ? 3.07 -37.656 -5.359 1 92.06 332 THR A N 1
ATOM 2610 C CA . THR A 1 332 ? 1.764 -38.219 -5.672 1 92.06 332 THR A CA 1
ATOM 2611 C C . THR A 1 332 ? 1.522 -38.219 -7.18 1 92.06 332 THR A C 1
ATOM 2613 O O . THR A 1 332 ? 0.995 -39.188 -7.73 1 92.06 332 THR A O 1
ATOM 2616 N N . PHE A 1 333 ? 1.866 -37.219 -7.805 1 94.44 333 PHE A N 1
ATOM 2617 C CA . PHE A 1 333 ? 1.716 -37.156 -9.258 1 94.44 333 PHE A CA 1
ATOM 2618 C C . PHE A 1 333 ? 2.572 -38.219 -9.938 1 94.44 333 PHE A C 1
ATOM 2620 O O . PHE A 1 333 ? 2.094 -38.938 -10.82 1 94.44 333 PHE A O 1
ATOM 2627 N N . VAL A 1 334 ? 3.836 -38.25 -9.555 1 93.38 334 VAL A N 1
ATOM 2628 C CA . VAL A 1 334 ? 4.785 -39.188 -10.164 1 93.38 334 VAL A CA 1
ATOM 2629 C C . VAL A 1 334 ? 4.289 -40.625 -9.984 1 93.38 334 VAL A C 1
ATOM 2631 O O . VAL A 1 334 ? 4.305 -41.406 -10.922 1 93.38 334 VAL A O 1
ATOM 2634 N N . GLN A 1 335 ? 3.834 -40.906 -8.797 1 93.56 335 GLN A N 1
ATOM 2635 C CA . GLN A 1 335 ? 3.338 -42.25 -8.516 1 93.56 335 GLN A CA 1
ATOM 2636 C C . GLN A 1 335 ? 2.123 -42.562 -9.383 1 93.56 335 GLN A C 1
ATOM 2638 O O . GLN A 1 335 ? 2.033 -43.656 -9.945 1 93.56 335 GLN A O 1
ATOM 2643 N N . THR A 1 336 ? 1.267 -41.656 -9.422 1 94.62 336 THR A N 1
ATOM 2644 C CA . THR A 1 336 ? 0.055 -41.875 -10.211 1 94.62 336 THR A CA 1
ATOM 2645 C C . THR A 1 336 ? 0.389 -42.031 -11.688 1 94.62 336 THR A C 1
ATOM 2647 O O . THR A 1 336 ? -0.122 -42.938 -12.359 1 94.62 336 THR A O 1
ATOM 2650 N N . LYS A 1 337 ? 1.21 -41.188 -12.172 1 93.88 337 LYS A N 1
ATOM 2651 C CA . LYS A 1 337 ? 1.584 -41.219 -13.586 1 93.88 337 LYS A CA 1
ATOM 2652 C C . LYS A 1 337 ? 2.33 -42.5 -13.93 1 93.88 337 LYS A C 1
ATOM 2654 O O . LYS A 1 337 ? 2.064 -43.125 -14.961 1 93.88 337 LYS A O 1
ATOM 2659 N N . CYS A 1 338 ? 3.246 -42.906 -13.078 1 93.75 338 CYS A N 1
ATOM 2660 C CA . CYS A 1 338 ? 4.02 -44.125 -13.32 1 93.75 338 CYS A CA 1
ATOM 2661 C C . CYS A 1 338 ? 3.117 -45.344 -13.312 1 93.75 338 CYS A C 1
ATOM 2663 O O . CYS A 1 338 ? 3.311 -46.281 -14.109 1 93.75 338 CYS A O 1
ATOM 2665 N N . ARG A 1 339 ? 2.176 -45.375 -12.438 1 94.56 339 ARG A N 1
ATOM 2666 C CA . ARG A 1 339 ? 1.238 -46.469 -12.383 1 94.56 339 ARG A CA 1
ATOM 2667 C C . ARG A 1 339 ? 0.393 -46.531 -13.656 1 94.56 339 ARG A C 1
ATOM 2669 O O . ARG A 1 339 ? 0.108 -47.625 -14.164 1 94.56 339 ARG A O 1
ATOM 2676 N N . GLU A 1 340 ? -0.041 -45.438 -14 1 95.12 340 GLU A N 1
ATOM 2677 C CA . GLU A 1 340 ? -0.807 -45.375 -15.242 1 95.12 340 GLU A CA 1
ATOM 2678 C C . GLU A 1 340 ? 0.026 -45.844 -16.422 1 95.12 340 GLU A C 1
ATOM 2680 O O . GLU A 1 340 ? -0.455 -46.594 -17.266 1 95.12 340 GLU A O 1
ATOM 2685 N N . VAL A 1 341 ? 1.22 -45.375 -16.516 1 95.12 341 VAL A N 1
ATOM 2686 C CA . VAL A 1 341 ? 2.115 -45.719 -17.625 1 95.12 341 VAL A CA 1
ATOM 2687 C C . VAL A 1 341 ? 2.428 -47.219 -17.578 1 95.12 341 VAL A C 1
ATOM 2689 O O . VAL A 1 341 ? 2.525 -47.875 -18.625 1 95.12 341 VAL A O 1
ATOM 2692 N N . LEU A 1 342 ? 2.666 -47.75 -16.359 1 95.5 342 LEU A N 1
ATOM 2693 C CA . LEU A 1 342 ? 2.91 -49.156 -16.203 1 95.5 342 LEU A CA 1
ATOM 2694 C C . LEU A 1 342 ? 1.742 -50 -16.734 1 95.5 342 LEU A C 1
ATOM 2696 O O . LEU A 1 342 ? 1.944 -50.938 -17.484 1 95.5 342 LEU A O 1
ATOM 2700 N N . ALA A 1 343 ? 0.591 -49.625 -16.375 1 95.75 343 ALA A N 1
ATOM 2701 C CA . ALA A 1 343 ? -0.603 -50.344 -16.844 1 95.75 343 ALA A CA 1
ATOM 2702 C C . ALA A 1 343 ? -0.71 -50.281 -18.359 1 95.75 343 ALA A C 1
ATOM 2704 O O . ALA A 1 343 ? -1.026 -51.281 -19 1 95.75 343 ALA A O 1
ATOM 2705 N N . ASP A 1 344 ? -0.509 -49.156 -18.906 1 95.88 344 ASP A N 1
ATOM 2706 C CA . ASP A 1 344 ? -0.563 -48.969 -20.344 1 95.88 344 ASP A CA 1
ATOM 2707 C C . ASP A 1 344 ? 0.512 -49.812 -21.047 1 95.88 344 ASP A C 1
ATOM 2709 O O . ASP A 1 344 ? 0.272 -50.375 -22.109 1 95.88 344 ASP A O 1
ATOM 2713 N N . ALA A 1 345 ? 1.697 -49.75 -20.469 1 96.06 345 ALA A N 1
ATOM 2714 C CA . ALA A 1 345 ? 2.805 -50.5 -21.047 1 96.06 345 ALA A CA 1
ATOM 2715 C C . ALA A 1 345 ? 2.488 -52 -21.062 1 96.06 345 ALA A C 1
ATOM 2717 O O . ALA A 1 345 ? 2.777 -52.688 -22.047 1 96.06 345 ALA A O 1
ATOM 2718 N N . VAL A 1 346 ? 1.941 -52.5 -19.984 1 95.88 346 VAL A N 1
ATOM 2719 C CA . VAL A 1 346 ? 1.566 -53.906 -19.906 1 95.88 346 VAL A CA 1
ATOM 2720 C C . VAL A 1 346 ? 0.509 -54.219 -20.969 1 95.88 346 VAL A C 1
ATOM 2722 O O . VAL A 1 346 ? 0.546 -55.281 -21.594 1 95.88 346 VAL A O 1
ATOM 2725 N N . GLN A 1 347 ? -0.379 -53.375 -21.094 1 95.56 347 GLN A N 1
ATOM 2726 C CA . GLN A 1 347 ? -1.422 -53.531 -22.094 1 95.56 347 GLN A CA 1
ATOM 2727 C C . GLN A 1 347 ? -0.829 -53.594 -23.5 1 95.56 347 GLN A C 1
ATOM 2729 O O . GLN A 1 347 ? -1.233 -54.438 -24.312 1 95.56 347 GLN A O 1
ATOM 2734 N N . VAL A 1 348 ? 0.043 -52.719 -23.781 1 95.69 348 VAL A N 1
ATOM 2735 C CA . VAL A 1 348 ? 0.713 -52.688 -25.078 1 95.69 348 VAL A CA 1
ATOM 2736 C C . VAL A 1 348 ? 1.455 -54.031 -25.281 1 95.69 348 VAL A C 1
ATOM 2738 O O . VAL A 1 348 ? 1.43 -54.594 -26.375 1 95.69 348 VAL A O 1
ATOM 2741 N N . TYR A 1 349 ? 2.135 -54.5 -24.266 1 96.44 349 TYR A N 1
ATOM 2742 C CA . TYR A 1 349 ? 2.846 -55.781 -24.312 1 96.44 349 TYR A CA 1
ATOM 2743 C C . TYR A 1 349 ? 1.895 -56.906 -24.641 1 96.44 349 TYR A C 1
ATOM 2745 O O . TYR A 1 349 ? 2.176 -57.75 -25.516 1 96.44 349 TYR A O 1
ATOM 2753 N N . GLU A 1 350 ? 0.823 -57 -23.953 1 95.5 350 GLU A N 1
ATOM 2754 C CA . GLU A 1 350 ? -0.158 -58.062 -24.141 1 95.5 350 GLU A CA 1
ATOM 2755 C C . GLU A 1 350 ? -0.723 -58.031 -25.562 1 95.5 350 GLU A C 1
ATOM 2757 O O . GLU A 1 350 ? -0.882 -59.094 -26.188 1 95.5 350 GLU A O 1
ATOM 2762 N N . GLN A 1 351 ? -1.018 -56.906 -25.984 1 95.31 351 GLN A N 1
ATOM 2763 C CA . GLN A 1 351 ? -1.57 -56.781 -27.328 1 95.31 351 GLN A CA 1
ATOM 2764 C C . GLN A 1 351 ? -0.553 -57.188 -28.375 1 95.31 351 GLN A C 1
ATOM 2766 O O . GLN A 1 351 ? -0.904 -57.844 -29.359 1 95.31 351 GLN A O 1
ATOM 2771 N N . GLU A 1 352 ? 0.673 -56.75 -28.141 1 95.19 352 GLU A N 1
ATOM 2772 C CA . GLU A 1 352 ? 1.73 -57.125 -29.078 1 95.19 352 GLU A CA 1
ATOM 2773 C C . GLU A 1 352 ? 1.979 -58.625 -29.094 1 95.19 352 GLU A C 1
ATOM 2775 O O . GLU A 1 352 ? 2.146 -59.219 -30.156 1 95.19 352 GLU A O 1
ATOM 2780 N N . MET A 1 353 ? 2.01 -59.281 -27.938 1 95.5 353 MET A N 1
ATOM 2781 C CA . MET A 1 353 ? 2.199 -60.719 -27.828 1 95.5 353 MET A CA 1
ATOM 2782 C C . MET A 1 353 ? 1.044 -61.469 -28.484 1 95.5 353 MET A C 1
ATOM 2784 O O . MET A 1 353 ? 1.261 -62.469 -29.188 1 95.5 353 MET A O 1
ATOM 2788 N N . MET A 1 354 ? -0.131 -61.031 -28.234 1 94.25 354 MET A N 1
ATOM 2789 C CA . MET A 1 354 ? -1.313 -61.656 -28.812 1 94.25 354 MET A CA 1
ATOM 2790 C C . MET A 1 354 ? -1.263 -61.594 -30.344 1 94.25 354 MET A C 1
ATOM 2792 O O . MET A 1 354 ? -1.565 -62.594 -31.016 1 94.25 354 MET A O 1
ATOM 2796 N N . SER A 1 355 ? -0.907 -60.469 -30.859 1 94.31 355 SER A N 1
ATOM 2797 C CA . SER A 1 355 ? -0.86 -60.281 -32.312 1 94.31 355 SER A CA 1
ATOM 2798 C C . SER A 1 355 ? 0.227 -61.125 -32.938 1 94.31 355 SER A C 1
ATOM 2800 O O . SER A 1 355 ? 0.046 -61.656 -34.062 1 94.31 355 SER A O 1
ATOM 2802 N N . LEU A 1 356 ? 1.336 -61.344 -32.219 1 92.31 356 LEU A N 1
ATOM 2803 C CA . LEU A 1 356 ? 2.49 -62.031 -32.812 1 92.31 356 LEU A CA 1
ATOM 2804 C C . LEU A 1 356 ? 2.379 -63.531 -32.625 1 92.31 356 LEU A C 1
ATOM 2806 O O . LEU A 1 356 ? 2.893 -64.312 -33.438 1 92.31 356 LEU A O 1
ATOM 2810 N N . VAL A 1 357 ? 1.697 -64.062 -31.562 1 92.25 357 VAL A N 1
ATOM 2811 C CA . VAL A 1 357 ? 1.888 -65.438 -31.188 1 92.25 357 VAL A CA 1
ATOM 2812 C C . VAL A 1 357 ? 0.555 -66.188 -31.25 1 92.25 357 VAL A C 1
ATOM 2814 O O . VAL A 1 357 ? 0.527 -67.438 -31.359 1 92.25 357 VAL A O 1
ATOM 2817 N N . GLU A 1 358 ? -0.538 -65.562 -31.172 1 90.69 358 GLU A N 1
ATOM 2818 C CA . GLU A 1 358 ? -1.828 -66.25 -31 1 90.69 358 GLU A CA 1
ATOM 2819 C C . GLU A 1 358 ? -2.109 -67.25 -32.125 1 90.69 358 GLU A C 1
ATOM 2821 O O . GLU A 1 358 ? -2.584 -68.312 -31.906 1 90.69 358 GLU A O 1
ATOM 2826 N N . LYS A 1 359 ? -1.85 -66.875 -33.344 1 91.12 359 LYS A N 1
ATOM 2827 C CA . LYS A 1 359 ? -2.193 -67.75 -34.469 1 91.12 359 LYS A CA 1
ATOM 2828 C C . LYS A 1 359 ? -1.102 -68.75 -34.75 1 91.12 359 LYS A C 1
ATOM 2830 O O . LYS A 1 359 ? -1.305 -69.688 -35.531 1 91.12 359 LYS A O 1
ATOM 2835 N N . LYS A 1 360 ? -0.061 -68.625 -34.125 1 92 360 LYS A N 1
ATOM 2836 C CA . LYS A 1 360 ? 1.076 -69.5 -34.438 1 92 360 LYS A CA 1
ATOM 2837 C C . LYS A 1 360 ? 1.179 -70.688 -33.469 1 92 360 LYS A C 1
ATOM 2839 O O . LYS A 1 360 ? 1.878 -71.625 -33.75 1 92 360 LYS A O 1
ATOM 2844 N N . ILE A 1 361 ? 0.448 -70.75 -32.406 1 92.38 361 ILE A N 1
ATOM 2845 C CA . ILE A 1 361 ? 0.535 -71.75 -31.391 1 92.38 361 ILE A CA 1
ATOM 2846 C C . ILE A 1 361 ? -0.247 -73 -31.859 1 92.38 361 ILE A C 1
ATOM 2848 O O . ILE A 1 361 ? -1.341 -72.875 -32.406 1 92.38 361 ILE A O 1
ATOM 2852 N N . PRO A 1 362 ? 0.331 -74.125 -31.672 1 93.81 362 PRO A N 1
ATOM 2853 C CA . PRO A 1 362 ? 1.591 -74.5 -31 1 93.81 362 PRO A CA 1
ATOM 2854 C C . PRO A 1 362 ? 2.812 -74.188 -31.875 1 93.81 362 PRO A C 1
ATOM 2856 O O . PRO A 1 362 ? 2.783 -74.438 -33.094 1 93.81 362 PRO A O 1
ATOM 2859 N N . CYS A 1 363 ? 3.818 -73.625 -31.391 1 93.44 363 CYS A N 1
ATOM 2860 C CA . CYS A 1 363 ? 5.039 -73.25 -32.125 1 93.44 363 CYS A CA 1
ATOM 2861 C C . CYS A 1 363 ? 6.27 -73.5 -31.25 1 93.44 363 CYS A C 1
ATOM 2863 O O . CYS A 1 363 ? 6.152 -74 -30.125 1 93.44 363 CYS A O 1
ATOM 2865 N N . GLU A 1 364 ? 7.434 -73.25 -31.953 1 92.94 364 GLU A N 1
ATOM 2866 C CA . GLU A 1 364 ? 8.68 -73.438 -31.203 1 92.94 364 GLU A CA 1
ATOM 2867 C C . GLU A 1 364 ? 8.781 -72.375 -30.109 1 92.94 364 GLU A C 1
ATOM 2869 O O . GLU A 1 364 ? 8.398 -71.188 -30.297 1 92.94 364 GLU A O 1
ATOM 2874 N N . ALA A 1 365 ? 9.352 -72.75 -28.938 1 92 365 ALA A N 1
ATOM 2875 C CA . ALA A 1 365 ? 9.484 -71.875 -27.781 1 92 365 ALA A CA 1
ATOM 2876 C C . ALA A 1 365 ? 10.328 -70.625 -28.125 1 92 365 ALA A C 1
ATOM 2878 O O . ALA A 1 365 ? 10.094 -69.562 -27.578 1 92 365 ALA A O 1
ATOM 2879 N N . ASP A 1 366 ? 11.281 -70.75 -28.969 1 93.12 366 ASP A N 1
ATOM 2880 C CA . ASP A 1 366 ? 12.18 -69.688 -29.344 1 93.12 366 ASP A CA 1
ATOM 2881 C C . ASP A 1 366 ? 11.422 -68.562 -30.062 1 93.12 366 ASP A C 1
ATOM 2883 O O . ASP A 1 366 ? 11.773 -67.375 -29.938 1 93.12 366 ASP A O 1
ATOM 2887 N N . LEU A 1 367 ? 10.391 -69 -30.812 1 93.19 367 LEU A N 1
ATOM 2888 C CA . LEU A 1 367 ? 9.57 -68 -31.469 1 93.19 367 LEU A CA 1
ATOM 2889 C C . LEU A 1 367 ? 8.828 -67.125 -30.453 1 93.19 367 LEU A C 1
ATOM 2891 O O . LEU A 1 367 ? 8.648 -65.938 -30.656 1 93.19 367 LEU A O 1
ATOM 2895 N N . LEU A 1 368 ? 8.383 -67.75 -29.359 1 95.06 368 LEU A N 1
ATOM 2896 C CA . LEU A 1 368 ? 7.715 -67 -28.297 1 95.06 368 LEU A CA 1
ATOM 2897 C C . LEU A 1 368 ? 8.68 -66.062 -27.594 1 95.06 368 LEU A C 1
ATOM 2899 O O . LEU A 1 368 ? 8.32 -64.938 -27.25 1 95.06 368 LEU A O 1
ATOM 2903 N N . ARG A 1 369 ? 9.906 -66.5 -27.391 1 94.81 369 ARG A N 1
ATOM 2904 C CA . ARG A 1 369 ? 10.906 -65.688 -26.734 1 94.81 369 ARG A CA 1
ATOM 2905 C C . ARG A 1 369 ? 11.297 -64.5 -27.609 1 94.81 369 ARG A C 1
ATOM 2907 O O . ARG A 1 369 ? 11.578 -63.375 -27.109 1 94.81 369 ARG A O 1
ATOM 2914 N N . SER A 1 370 ? 11.367 -64.75 -28.891 1 95.19 370 SER A N 1
ATOM 2915 C CA . SER A 1 370 ? 11.648 -63.656 -29.828 1 95.19 370 SER A CA 1
ATOM 2916 C C . SER A 1 370 ? 10.516 -62.625 -29.844 1 95.19 370 SER A C 1
ATOM 2918 O O . SER A 1 370 ? 10.758 -61.406 -29.906 1 95.19 370 SER A O 1
ATOM 2920 N N . ALA A 1 371 ? 9.289 -63.125 -29.875 1 95.56 371 ALA A N 1
ATOM 2921 C CA . ALA A 1 371 ? 8.133 -62.25 -29.797 1 95.56 371 ALA A CA 1
ATOM 2922 C C . ALA A 1 371 ? 8.141 -61.438 -28.5 1 95.56 371 ALA A C 1
ATOM 2924 O O . ALA A 1 371 ? 7.781 -60.25 -28.5 1 95.56 371 ALA A O 1
ATOM 2925 N N . HIS A 1 372 ? 8.508 -62.062 -27.453 1 96.5 372 HIS A N 1
ATOM 2926 C CA . HIS A 1 372 ? 8.641 -61.406 -26.156 1 96.5 372 HIS A CA 1
ATOM 2927 C C . HIS A 1 372 ? 9.641 -60.25 -26.234 1 96.5 372 HIS A C 1
ATOM 2929 O O . HIS A 1 372 ? 9.375 -59.156 -25.734 1 96.5 372 HIS A O 1
ATOM 2935 N N . ASP A 1 373 ? 10.82 -60.469 -26.781 1 96.06 373 ASP A N 1
ATOM 2936 C CA . ASP A 1 373 ? 11.859 -59.438 -26.875 1 96.06 373 ASP A CA 1
ATOM 2937 C C . ASP A 1 373 ? 11.367 -58.25 -27.688 1 96.06 373 ASP A C 1
ATOM 2939 O O . ASP A 1 373 ? 11.641 -57.094 -27.328 1 96.06 373 ASP A O 1
ATOM 2943 N N . ASN A 1 374 ? 10.648 -58.531 -28.766 1 95.44 374 ASN A N 1
ATOM 2944 C CA . ASN A 1 374 ? 10.086 -57.469 -29.578 1 95.44 374 ASN A CA 1
ATOM 2945 C C . ASN A 1 374 ? 9.031 -56.656 -28.812 1 95.44 374 ASN A C 1
ATOM 2947 O O . ASN A 1 374 ? 9.023 -55.438 -28.875 1 95.44 374 ASN A O 1
ATOM 2951 N N . ALA A 1 375 ? 8.133 -57.344 -28.188 1 96.56 375 ALA A N 1
ATOM 2952 C CA . ALA A 1 375 ? 7.086 -56.688 -27.406 1 96.56 375 ALA A CA 1
ATOM 2953 C C . ALA A 1 375 ? 7.68 -55.875 -26.266 1 96.56 375 ALA A C 1
ATOM 2955 O O . ALA A 1 375 ? 7.195 -54.781 -25.953 1 96.56 375 ALA A O 1
ATOM 2956 N N . MET A 1 376 ? 8.695 -56.406 -25.672 1 96.19 376 MET A N 1
ATOM 2957 C CA . MET A 1 376 ? 9.359 -55.719 -24.547 1 96.19 376 MET A CA 1
ATOM 2958 C C . MET A 1 376 ? 10.023 -54.438 -25.031 1 96.19 376 MET A C 1
ATOM 2960 O O . MET A 1 376 ? 10 -53.406 -24.312 1 96.19 376 MET A O 1
ATOM 2964 N N . GLU A 1 377 ? 10.656 -54.469 -26.125 1 94.88 377 GLU A N 1
ATOM 2965 C CA . GLU A 1 377 ? 11.305 -53.281 -26.672 1 94.88 377 GLU A CA 1
ATOM 2966 C C . GLU A 1 377 ? 10.289 -52.156 -26.906 1 94.88 377 GLU A C 1
ATOM 2968 O O . GLU A 1 377 ? 10.539 -51 -26.578 1 94.88 377 GLU A O 1
ATOM 2973 N N . LYS A 1 378 ? 9.172 -52.5 -27.469 1 94.25 378 LYS A N 1
ATOM 2974 C CA . LYS A 1 378 ? 8.117 -51.531 -27.719 1 94.25 378 LYS A CA 1
ATOM 2975 C C . LYS A 1 378 ? 7.559 -50.969 -26.422 1 94.25 378 LYS A C 1
ATOM 2977 O O . LYS A 1 378 ? 7.312 -49.781 -26.312 1 94.25 378 LYS A O 1
ATOM 2982 N N . CYS A 1 379 ? 7.328 -51.906 -25.547 1 94.06 379 CYS A N 1
ATOM 2983 C CA . CYS A 1 379 ? 6.781 -51.5 -24.25 1 94.06 379 CYS A CA 1
ATOM 2984 C C . CYS A 1 379 ? 7.754 -50.594 -23.5 1 94.06 379 CYS A C 1
ATOM 2986 O O . CYS A 1 379 ? 7.352 -49.594 -22.922 1 94.06 379 CYS A O 1
ATOM 2988 N N . LEU A 1 380 ? 9.016 -50.875 -23.5 1 93.88 380 LEU A N 1
ATOM 2989 C CA . LEU A 1 380 ? 10.031 -50.094 -22.797 1 93.88 380 LEU A CA 1
ATOM 2990 C C . LEU A 1 380 ? 10.195 -48.719 -23.453 1 93.88 380 LEU A C 1
ATOM 2992 O O . LEU A 1 380 ? 10.438 -47.719 -22.75 1 93.88 380 LEU A O 1
ATOM 2996 N N . GLU A 1 381 ? 10.109 -48.688 -24.688 1 93.12 381 GLU A N 1
ATOM 2997 C CA . GLU A 1 381 ? 10.18 -47.406 -25.391 1 93.12 381 GLU A CA 1
ATOM 2998 C C . GLU A 1 381 ? 9.023 -46.5 -24.984 1 93.12 381 GLU A C 1
ATOM 3000 O O . GLU A 1 381 ? 9.227 -45.312 -24.703 1 93.12 381 GLU A O 1
ATOM 3005 N N . MET A 1 382 ? 7.867 -47.031 -24.984 1 92.62 382 MET A N 1
ATOM 3006 C CA . MET A 1 382 ? 6.703 -46.25 -24.562 1 92.62 382 MET A CA 1
ATOM 3007 C C . MET A 1 382 ? 6.863 -45.781 -23.109 1 92.62 382 MET A C 1
ATOM 3009 O O . MET A 1 382 ? 6.586 -44.625 -22.797 1 92.62 382 MET A O 1
ATOM 3013 N N . PHE A 1 383 ? 7.281 -46.688 -22.297 1 93.88 383 PHE A N 1
ATOM 3014 C CA . PHE A 1 383 ? 7.473 -46.375 -20.891 1 93.88 383 PHE A CA 1
ATOM 3015 C C . PHE A 1 383 ? 8.477 -45.25 -20.703 1 93.88 383 PHE A C 1
ATOM 3017 O O . PHE A 1 383 ? 8.242 -44.344 -19.922 1 93.88 383 PHE A O 1
ATOM 3024 N N . ARG A 1 384 ? 9.531 -45.25 -21.406 1 90.38 384 ARG A N 1
ATOM 3025 C CA . ARG A 1 384 ? 10.578 -44.25 -21.312 1 90.38 384 ARG A CA 1
ATOM 3026 C C . ARG A 1 384 ? 10.086 -42.875 -21.828 1 90.38 384 ARG A C 1
ATOM 3028 O O . ARG A 1 384 ? 10.406 -41.844 -21.25 1 90.38 384 ARG A O 1
ATOM 3035 N N . ASN A 1 385 ? 9.305 -42.906 -22.859 1 89.38 385 ASN A N 1
ATOM 3036 C CA . ASN A 1 385 ? 8.797 -41.688 -23.453 1 89.38 385 ASN A CA 1
ATOM 3037 C C . ASN A 1 385 ? 7.828 -40.969 -22.5 1 89.38 385 ASN A C 1
ATOM 3039 O O . ASN A 1 385 ? 7.766 -39.75 -22.484 1 89.38 385 ASN A O 1
ATOM 3043 N N . GLU A 1 386 ? 7.152 -41.719 -21.766 1 90.38 386 GLU A N 1
ATOM 3044 C CA . GLU A 1 386 ? 6.133 -41.125 -20.906 1 90.38 386 GLU A CA 1
ATOM 3045 C C . GLU A 1 386 ? 6.715 -40.75 -19.531 1 90.38 386 GLU A C 1
ATOM 3047 O O . GLU A 1 386 ? 6.121 -39.969 -18.797 1 90.38 386 GLU A O 1
ATOM 3052 N N . THR A 1 387 ? 7.902 -41.281 -19.219 1 91.44 387 THR A N 1
ATOM 3053 C CA . THR A 1 387 ? 8.469 -41.031 -17.891 1 91.44 387 THR A CA 1
ATOM 3054 C C . THR A 1 387 ? 9.812 -40.312 -18 1 91.44 387 THR A C 1
ATOM 3056 O O . THR A 1 387 ? 10.617 -40.344 -17.062 1 91.44 387 THR A O 1
ATOM 3059 N N . PHE A 1 388 ? 10.109 -39.688 -19.125 1 86 388 PHE A N 1
ATOM 3060 C CA . PHE A 1 388 ? 11.406 -39.094 -19.406 1 86 388 PHE A CA 1
ATOM 3061 C C . PHE A 1 388 ? 11.695 -37.969 -18.422 1 86 388 PHE A C 1
ATOM 3063 O O . PHE A 1 388 ? 12.859 -37.625 -18.188 1 86 388 PHE A O 1
ATOM 3070 N N . SER A 1 389 ? 10.688 -37.406 -17.828 1 87 389 SER A N 1
ATOM 3071 C CA . SER A 1 389 ? 10.836 -36.219 -16.969 1 87 389 SER A CA 1
ATOM 3072 C C . SER A 1 389 ? 11.148 -36.625 -15.539 1 87 389 SER A C 1
ATOM 3074 O O . SER A 1 389 ? 11.414 -35.781 -14.695 1 87 389 SER A O 1
ATOM 3076 N N . PHE A 1 390 ? 11.102 -37.875 -15.234 1 90.5 390 PHE A N 1
ATOM 3077 C CA . PHE A 1 390 ? 11.312 -38.344 -13.875 1 90.5 390 PHE A CA 1
ATOM 3078 C C . PHE A 1 390 ? 12.719 -38.938 -13.711 1 90.5 390 PHE A C 1
ATOM 3080 O O . PHE A 1 390 ? 13.398 -39.219 -14.695 1 90.5 390 PHE A O 1
ATOM 3087 N N . SER A 1 391 ? 13.109 -39.031 -12.5 1 88.06 391 SER A N 1
ATOM 3088 C CA . SER A 1 391 ? 14.43 -39.562 -12.211 1 88.06 391 SER A CA 1
ATOM 3089 C C . SER A 1 391 ? 14.43 -41.094 -12.359 1 88.06 391 SER A C 1
ATOM 3091 O O . SER A 1 391 ? 13.406 -41.75 -12.172 1 88.06 391 SER A O 1
ATOM 3093 N N . ILE A 1 392 ? 15.602 -41.594 -12.602 1 85.12 392 ILE A N 1
ATOM 3094 C CA . ILE A 1 392 ? 15.773 -43.031 -12.789 1 85.12 392 ILE A CA 1
ATOM 3095 C C . ILE A 1 392 ? 15.445 -43.75 -11.492 1 85.12 392 ILE A C 1
ATOM 3097 O O . ILE A 1 392 ? 14.852 -44.844 -11.508 1 85.12 392 ILE A O 1
ATOM 3101 N N . LYS A 1 393 ? 15.758 -43.156 -10.469 1 85.62 393 LYS A N 1
ATOM 3102 C CA . LYS A 1 393 ? 15.523 -43.75 -9.164 1 85.62 393 LYS A CA 1
ATOM 3103 C C . LYS A 1 393 ? 14.031 -43.938 -8.906 1 85.62 393 LYS A C 1
ATOM 3105 O O . LYS A 1 393 ? 13.617 -44.969 -8.328 1 85.62 393 LYS A O 1
ATOM 3110 N N . THR A 1 394 ? 13.297 -43.062 -9.344 1 86.38 394 THR A N 1
ATOM 3111 C CA . THR A 1 394 ? 11.859 -43.094 -9.102 1 86.38 394 THR A CA 1
ATOM 3112 C C . THR A 1 394 ? 11.18 -44.094 -10.031 1 86.38 394 THR A C 1
ATOM 3114 O O . THR A 1 394 ? 10.242 -44.812 -9.633 1 86.38 394 THR A O 1
ATOM 3117 N N . VAL A 1 395 ? 11.68 -44.188 -11.203 1 91.06 395 VAL A N 1
ATOM 3118 C CA . VAL A 1 395 ? 11.016 -45 -12.227 1 91.06 395 VAL A CA 1
ATOM 3119 C C . VAL A 1 395 ? 11.453 -46.438 -12.109 1 91.06 395 VAL A C 1
ATOM 3121 O O . VAL A 1 395 ? 10.758 -47.344 -12.57 1 91.06 395 VAL A O 1
ATOM 3124 N N . ASP A 1 396 ? 12.562 -46.688 -11.398 1 91.56 396 ASP A N 1
ATOM 3125 C CA . ASP A 1 396 ? 13.188 -48 -11.352 1 91.56 396 ASP A CA 1
ATOM 3126 C C . ASP A 1 396 ? 12.234 -49.062 -10.781 1 91.56 396 ASP A C 1
ATOM 3128 O O . ASP A 1 396 ? 12.156 -50.156 -11.289 1 91.56 396 ASP A O 1
ATOM 3132 N N . LYS A 1 397 ? 11.602 -48.75 -9.758 1 92.88 397 LYS A N 1
ATOM 3133 C CA . LYS A 1 397 ? 10.672 -49.688 -9.125 1 92.88 397 LYS A CA 1
ATOM 3134 C C . LYS A 1 397 ? 9.57 -50.094 -10.102 1 92.88 397 LYS A C 1
ATOM 3136 O O . LYS A 1 397 ? 9.172 -51.25 -10.133 1 92.88 397 LYS A O 1
ATOM 3141 N N . TYR A 1 398 ? 9.125 -49.25 -10.898 1 94.69 398 TYR A N 1
ATOM 3142 C CA . TYR A 1 398 ? 8.039 -49.531 -11.828 1 94.69 398 TYR A CA 1
ATOM 3143 C C . TYR A 1 398 ? 8.539 -50.312 -13.039 1 94.69 398 TYR A C 1
ATOM 3145 O O . TYR A 1 398 ? 7.801 -51.094 -13.617 1 94.69 398 TYR A O 1
ATOM 3153 N N . LEU A 1 399 ? 9.758 -50 -13.359 1 93.06 399 LEU A N 1
ATOM 3154 C CA . LEU A 1 399 ? 10.375 -50.75 -14.438 1 93.06 399 LEU A CA 1
ATOM 3155 C C . LEU A 1 399 ? 10.531 -52.219 -14.039 1 93.06 399 LEU A C 1
ATOM 3157 O O . LEU A 1 399 ? 10.305 -53.125 -14.859 1 93.06 399 LEU A O 1
ATOM 3161 N N . LYS A 1 400 ? 10.969 -52.469 -12.844 1 94.31 400 LYS A N 1
ATOM 3162 C CA . LYS A 1 400 ? 11.094 -53.844 -12.336 1 94.31 400 LYS A CA 1
ATOM 3163 C C . LYS A 1 400 ? 9.742 -54.531 -12.312 1 94.31 400 LYS A C 1
ATOM 3165 O O . LYS A 1 400 ? 9.641 -55.719 -12.664 1 94.31 400 LYS A O 1
ATOM 3170 N N . GLU A 1 401 ? 8.82 -53.844 -11.891 1 95.38 401 GLU A N 1
ATOM 3171 C CA . GLU A 1 401 ? 7.473 -54.406 -11.867 1 95.38 401 GLU A CA 1
ATOM 3172 C C . GLU A 1 401 ? 6.992 -54.719 -13.281 1 95.38 401 GLU A C 1
ATOM 3174 O O . GLU A 1 401 ? 6.312 -55.719 -13.492 1 95.38 401 GLU A O 1
ATOM 3179 N N . LEU A 1 402 ? 7.289 -53.844 -14.203 1 96 402 LEU A N 1
ATOM 3180 C CA . LEU A 1 402 ? 6.945 -54.094 -15.602 1 96 402 LEU A CA 1
ATOM 3181 C C . LEU A 1 402 ? 7.613 -55.375 -16.109 1 96 402 LEU A C 1
ATOM 3183 O O . LEU A 1 402 ? 6.969 -56.188 -16.766 1 96 402 LEU A O 1
ATOM 3187 N N . GLU A 1 403 ? 8.852 -55.562 -15.773 1 94.88 403 GLU A N 1
ATOM 3188 C CA . GLU A 1 403 ? 9.586 -56.75 -16.172 1 94.88 403 GLU A CA 1
ATOM 3189 C C . GLU A 1 403 ? 8.969 -58 -15.562 1 94.88 403 GLU A C 1
ATOM 3191 O O . GLU A 1 403 ? 8.812 -59.031 -16.234 1 94.88 403 GLU A O 1
ATOM 3196 N N . ASP A 1 404 ? 8.633 -57.906 -14.32 1 96.12 404 ASP A N 1
ATOM 3197 C CA . ASP A 1 404 ? 8.023 -59.062 -13.633 1 96.12 404 ASP A CA 1
ATOM 3198 C C . ASP A 1 404 ? 6.691 -59.438 -14.273 1 96.12 404 ASP A C 1
ATOM 3200 O O . ASP A 1 404 ? 6.418 -60.625 -14.492 1 96.12 404 ASP A O 1
ATOM 3204 N N . ARG A 1 405 ? 5.91 -58.5 -14.531 1 96.12 405 ARG A N 1
ATOM 3205 C CA . ARG A 1 405 ? 4.59 -58.75 -15.102 1 96.12 405 ARG A CA 1
ATOM 3206 C C . ARG A 1 405 ? 4.707 -59.344 -16.5 1 96.12 405 ARG A C 1
ATOM 3208 O O . ARG A 1 405 ? 3.971 -60.25 -16.859 1 96.12 405 ARG A O 1
ATOM 3215 N N . THR A 1 406 ? 5.566 -58.781 -17.297 1 96.5 406 THR A N 1
ATOM 3216 C CA . THR A 1 406 ? 5.734 -59.281 -18.656 1 96.5 406 THR A CA 1
ATOM 3217 C C . THR A 1 406 ? 6.32 -60.688 -18.656 1 96.5 406 THR A C 1
ATOM 3219 O O . THR A 1 406 ? 5.977 -61.5 -19.516 1 96.5 406 THR A O 1
ATOM 3222 N N . GLU A 1 407 ? 7.227 -60.938 -17.688 1 95.69 407 GLU A N 1
ATOM 3223 C CA . GLU A 1 407 ? 7.766 -62.281 -17.562 1 95.69 407 GLU A CA 1
ATOM 3224 C C . GLU A 1 407 ? 6.672 -63.281 -17.188 1 95.69 407 GLU A C 1
ATOM 3226 O O . GLU A 1 407 ? 6.68 -64.438 -17.656 1 95.69 407 GLU A O 1
ATOM 3231 N N . SER A 1 408 ? 5.836 -62.906 -16.328 1 96.19 408 SER A N 1
ATOM 3232 C CA . SER A 1 408 ? 4.711 -63.781 -15.953 1 96.19 408 SER A CA 1
ATOM 3233 C C . SER A 1 408 ? 3.809 -64.062 -17.141 1 96.19 408 SER A C 1
ATOM 3235 O O . SER A 1 408 ? 3.316 -65.188 -17.297 1 96.19 408 SER A O 1
ATOM 3237 N N . ILE A 1 409 ? 3.576 -63.094 -17.953 1 96.19 409 ILE A N 1
ATOM 3238 C CA . ILE A 1 409 ? 2.744 -63.25 -19.141 1 96.19 409 ILE A CA 1
ATOM 3239 C C . ILE A 1 409 ? 3.439 -64.188 -20.125 1 96.19 409 ILE A C 1
ATOM 3241 O O . ILE A 1 409 ? 2.799 -65.062 -20.719 1 96.19 409 ILE A O 1
ATOM 3245 N N . LEU A 1 410 ? 4.738 -64 -20.281 1 96.19 410 LEU A N 1
ATOM 3246 C CA . LEU A 1 410 ? 5.5 -64.938 -21.141 1 96.19 410 LEU A CA 1
ATOM 3247 C C . LEU A 1 410 ? 5.398 -66.375 -20.656 1 96.19 410 LEU A C 1
ATOM 3249 O O . LEU A 1 410 ? 5.223 -67.25 -21.469 1 96.19 410 LEU A O 1
ATOM 3253 N N . SER A 1 411 ? 5.52 -66.562 -19.344 1 96.06 411 SER A N 1
ATOM 3254 C CA . SER A 1 411 ? 5.414 -67.875 -18.766 1 96.06 411 SER A CA 1
ATOM 3255 C C . SER A 1 411 ? 4.055 -68.5 -19.078 1 96.06 411 SER A C 1
ATOM 3257 O O . SER A 1 411 ? 3.965 -69.688 -19.344 1 96.06 411 SER A O 1
ATOM 3259 N N . SER A 1 412 ? 3.057 -67.75 -19.031 1 95.5 412 SER A N 1
ATOM 3260 C CA . SER A 1 412 ? 1.72 -68.25 -19.344 1 95.5 412 SER A CA 1
ATOM 3261 C C . SER A 1 412 ? 1.613 -68.625 -20.812 1 95.5 412 SER A C 1
ATOM 3263 O O . SER A 1 412 ? 0.974 -69.625 -21.141 1 95.5 412 SER A O 1
ATOM 3265 N N . TRP A 1 413 ? 2.203 -67.875 -21.734 1 95.81 413 TRP A N 1
ATOM 3266 C CA . TRP A 1 413 ? 2.217 -68.188 -23.156 1 95.81 413 TRP A CA 1
ATOM 3267 C C . TRP A 1 413 ? 3.004 -69.5 -23.406 1 95.81 413 TRP A C 1
ATOM 3269 O O . TRP A 1 413 ? 2.607 -70.312 -24.234 1 95.81 413 TRP A O 1
ATOM 3279 N N . LEU A 1 414 ? 4.109 -69.688 -22.641 1 95.5 414 LEU A N 1
ATOM 3280 C CA . LEU A 1 414 ? 4.93 -70.875 -22.781 1 95.5 414 LEU A CA 1
ATOM 3281 C C . LEU A 1 414 ? 4.18 -72.062 -22.297 1 95.5 414 LEU A C 1
ATOM 3283 O O . LEU A 1 414 ? 4.254 -73.125 -22.906 1 95.5 414 LEU A O 1
ATOM 3287 N N . GLU A 1 415 ? 3.449 -71.938 -21.25 1 95.38 415 GLU A N 1
ATOM 3288 C CA . GLU A 1 415 ? 2.639 -73.062 -20.719 1 95.38 415 GLU A CA 1
ATOM 3289 C C . GLU A 1 415 ? 1.522 -73.375 -21.703 1 95.38 415 GLU A C 1
ATOM 3291 O O . GLU A 1 415 ? 1.262 -74.562 -21.938 1 95.38 415 GLU A O 1
ATOM 3296 N N . ARG A 1 416 ? 0.865 -72.438 -22.188 1 95 416 ARG A N 1
ATOM 3297 C CA . ARG A 1 416 ? -0.187 -72.688 -23.172 1 95 416 ARG A CA 1
ATOM 3298 C C . ARG A 1 416 ? 0.373 -73.375 -24.422 1 95 416 ARG A C 1
ATOM 3300 O O . ARG A 1 416 ? -0.23 -74.312 -24.938 1 95 416 ARG A O 1
ATOM 3307 N N . ASN A 1 417 ? 1.509 -72.938 -24.875 1 95.88 417 ASN A N 1
ATOM 3308 C CA . ASN A 1 417 ? 2.172 -73.5 -26.031 1 95.88 417 ASN A CA 1
ATOM 3309 C C . ASN A 1 417 ? 2.537 -75 -25.766 1 95.88 417 ASN A C 1
ATOM 3311 O O . ASN A 1 417 ? 2.408 -75.812 -26.641 1 95.88 417 ASN A O 1
ATOM 3315 N N . SER A 1 418 ? 2.992 -75.312 -24.547 1 95.25 418 SER A N 1
ATOM 3316 C CA . SER A 1 418 ? 3.32 -76.688 -24.172 1 95.25 418 SER A CA 1
ATOM 3317 C C . SER A 1 418 ? 2.078 -77.562 -24.156 1 95.25 418 SER A C 1
ATOM 3319 O O . SER A 1 418 ? 2.107 -78.688 -24.641 1 95.25 418 SER A O 1
ATOM 3321 N N . ARG A 1 419 ? 1.019 -77.062 -23.641 1 94.75 419 ARG A N 1
ATOM 3322 C CA . ARG A 1 419 ? -0.232 -77.812 -23.578 1 94.75 419 ARG A CA 1
ATOM 3323 C C . ARG A 1 419 ? -0.776 -78.062 -24.969 1 94.75 419 ARG A C 1
ATOM 3325 O O . ARG A 1 419 ? -1.192 -79.188 -25.281 1 94.75 419 ARG A O 1
ATOM 3332 N N . GLU A 1 420 ? -0.784 -77.062 -25.75 1 95.5 420 GLU A N 1
ATOM 3333 C CA . GLU A 1 420 ? -1.292 -77.188 -27.109 1 95.5 420 GLU A CA 1
ATOM 3334 C C . GLU A 1 420 ? -0.382 -78.125 -27.953 1 95.5 420 GLU A C 1
ATOM 3336 O O . GLU A 1 420 ? -0.853 -78.812 -28.828 1 95.5 420 GLU A O 1
ATOM 3341 N N . THR A 1 421 ? 0.931 -78.062 -27.703 1 95 421 THR A N 1
ATOM 3342 C CA . THR A 1 421 ? 1.874 -78.938 -28.359 1 95 421 THR A CA 1
ATOM 3343 C C . THR A 1 421 ? 1.591 -80.375 -27.984 1 95 421 THR A C 1
ATOM 3345 O O . THR A 1 421 ? 1.567 -81.25 -28.844 1 95 421 THR A O 1
ATOM 3348 N N . GLU A 1 422 ? 1.374 -80.625 -26.719 1 94.56 422 GLU A N 1
ATOM 3349 C CA . GLU A 1 422 ? 1.068 -81.938 -26.234 1 94.56 422 GLU A CA 1
ATOM 3350 C C . GLU A 1 422 ? -0.219 -82.5 -26.859 1 94.56 422 GLU A C 1
ATOM 3352 O O . GLU A 1 422 ? -0.27 -83.625 -27.312 1 94.56 422 GLU A O 1
ATOM 3357 N N . THR A 1 423 ? -1.23 -81.688 -26.875 1 94.81 423 THR A N 1
ATOM 3358 C CA . THR A 1 423 ? -2.512 -82.125 -27.453 1 94.81 423 THR A CA 1
ATOM 3359 C C . THR A 1 423 ? -2.371 -82.375 -28.938 1 94.81 423 THR A C 1
ATOM 3361 O O . THR A 1 423 ? -2.867 -83.375 -29.453 1 94.81 423 THR A O 1
ATOM 3364 N N . PHE A 1 424 ? -1.667 -81.438 -29.672 1 95.12 424 PHE A N 1
ATOM 3365 C CA . PHE A 1 424 ? -1.477 -81.562 -31.109 1 95.12 424 PHE A CA 1
ATOM 3366 C C . PHE A 1 424 ? -0.675 -82.812 -31.438 1 95.12 424 PHE A C 1
ATOM 3368 O O . PHE A 1 424 ? -1.056 -83.625 -32.344 1 95.12 424 PHE A O 1
ATOM 3375 N N . CYS A 1 425 ? 0.409 -83.125 -30.734 1 94 425 CYS A N 1
ATOM 3376 C CA . CYS A 1 425 ? 1.298 -84.25 -31.016 1 94 425 CYS A CA 1
ATOM 3377 C C . CYS A 1 425 ? 0.642 -85.562 -30.625 1 94 425 CYS A C 1
ATOM 3379 O O . CYS A 1 425 ? 0.826 -86.562 -31.312 1 94 425 CYS A O 1
ATOM 3381 N N . THR A 1 426 ? -0.154 -85.562 -29.562 1 93.19 426 THR A N 1
ATOM 3382 C CA . THR A 1 426 ? -0.875 -86.75 -29.172 1 93.19 426 THR A CA 1
ATOM 3383 C C . THR A 1 426 ? -1.931 -87.125 -30.219 1 93.19 426 THR A C 1
ATOM 3385 O O . THR A 1 426 ? -2.08 -88.312 -30.578 1 93.19 426 THR A O 1
ATOM 3388 N N . GLN A 1 427 ? -2.592 -86.125 -30.688 1 94.12 427 GLN A N 1
ATOM 3389 C CA . GLN A 1 427 ? -3.582 -86.375 -31.719 1 94.12 427 GLN A CA 1
ATOM 3390 C C . GLN A 1 427 ? -2.918 -86.812 -33.031 1 94.12 427 GLN A C 1
ATOM 3392 O O . GLN A 1 427 ? -3.455 -87.688 -33.75 1 94.12 427 GLN A O 1
ATOM 3397 N N . LEU A 1 428 ? -1.73 -86.25 -33.375 1 94.38 428 LEU A N 1
ATOM 3398 C CA . LEU A 1 428 ? -0.985 -86.625 -34.562 1 94.38 428 LEU A CA 1
ATOM 3399 C C . LEU A 1 428 ? -0.544 -88.062 -34.531 1 94.38 428 LEU A C 1
ATOM 3401 O O . LEU A 1 428 ? -0.692 -88.812 -35.5 1 94.38 428 LEU A O 1
ATOM 3405 N N . ILE A 1 429 ? -0.097 -88.562 -33.344 1 91.38 429 ILE A N 1
ATOM 3406 C CA . ILE A 1 429 ? 0.365 -89.938 -33.188 1 91.38 429 ILE A CA 1
ATOM 3407 C C . ILE A 1 429 ? -0.816 -90.875 -33.344 1 91.38 429 ILE A C 1
ATOM 3409 O O . ILE A 1 429 ? -0.708 -91.938 -33.969 1 91.38 429 ILE A O 1
ATOM 3413 N N . LYS A 1 430 ? -1.903 -90.562 -32.812 1 90.12 430 LYS A N 1
ATOM 3414 C CA . LYS A 1 430 ? -3.096 -91.375 -32.906 1 90.12 430 LYS A CA 1
ATOM 3415 C C . LYS A 1 430 ? -3.604 -91.5 -34.344 1 90.12 430 LYS A C 1
ATOM 3417 O O . LYS A 1 430 ? -4.008 -92.562 -34.781 1 90.12 430 LYS A O 1
ATOM 3422 N N . GLU A 1 431 ? -3.555 -90.375 -34.969 1 94.44 431 GLU A N 1
ATOM 3423 C CA . GLU A 1 431 ? -3.986 -90.312 -36.375 1 94.44 431 GLU A CA 1
ATOM 3424 C C . GLU A 1 431 ? -3.045 -91.125 -37.25 1 94.44 431 GLU A C 1
ATOM 3426 O O . GLU A 1 431 ? -3.492 -91.812 -38.156 1 94.44 431 GLU A O 1
ATOM 3431 N N . LEU A 1 432 ? -1.732 -91.062 -37.031 1 92.44 432 LEU A N 1
ATOM 3432 C CA . LEU A 1 432 ? -0.743 -91.812 -37.781 1 92.44 432 LEU A CA 1
ATOM 3433 C C . LEU A 1 432 ? -0.872 -93.312 -37.531 1 92.44 432 LEU A C 1
ATOM 3435 O O . LEU A 1 432 ? -0.728 -94.125 -38.438 1 92.44 432 LEU A O 1
ATOM 3439 N N . LYS A 1 433 ? -1.242 -93.688 -36.312 1 88.12 433 LYS A N 1
ATOM 3440 C CA . LYS A 1 433 ? -1.475 -95.125 -35.969 1 88.12 433 LYS A CA 1
ATOM 3441 C C . LYS A 1 433 ? -2.711 -95.625 -36.688 1 88.12 433 LYS A C 1
ATOM 3443 O O . LYS A 1 433 ? -2.684 -96.75 -37.25 1 88.12 433 LYS A O 1
ATOM 3448 N N . ARG A 1 434 ? -3.67 -94.875 -36.781 1 90.31 434 ARG A N 1
ATOM 3449 C CA . ARG A 1 434 ? -4.93 -95.25 -37.406 1 90.31 434 ARG A CA 1
ATOM 3450 C C . ARG A 1 434 ? -4.789 -95.375 -38.938 1 90.31 434 ARG A C 1
ATOM 3452 O O . ARG A 1 434 ? -5.309 -96.312 -39.531 1 90.31 434 ARG A O 1
ATOM 3459 N N . THR A 1 435 ? -4.035 -94.5 -39.531 1 93.12 435 THR A N 1
ATOM 3460 C CA . THR A 1 435 ? -3.977 -94.438 -41 1 93.12 435 THR A CA 1
ATOM 3461 C C . THR A 1 435 ? -2.893 -95.312 -41.531 1 93.12 435 THR A C 1
ATOM 3463 O O . THR A 1 435 ? -3.027 -95.875 -42.625 1 93.12 435 THR A O 1
ATOM 3466 N N . ILE A 1 436 ? -1.822 -95.625 -40.75 1 91.19 436 ILE A N 1
ATOM 3467 C CA . ILE A 1 436 ? -0.69 -96.312 -41.312 1 91.19 436 ILE A CA 1
ATOM 3468 C C . ILE A 1 436 ? -0.614 -97.688 -40.688 1 91.19 436 ILE A C 1
ATOM 3470 O O . ILE A 1 436 ? -0.546 -98.75 -41.375 1 91.19 436 ILE A O 1
ATOM 3474 N N . LEU A 1 437 ? -0.752 -97.812 -39.375 1 86.69 437 LEU A N 1
ATOM 3475 C CA . LEU A 1 437 ? -0.504 -99.062 -38.688 1 86.69 437 LEU A CA 1
ATOM 3476 C C . LEU A 1 437 ? -1.747 -99.938 -38.688 1 86.69 437 LEU A C 1
ATOM 3478 O O . LEU A 1 437 ? -1.651 -101.125 -38.906 1 86.69 437 LEU A O 1
ATOM 3482 N N . ASP A 1 438 ? -2.857 -99.375 -38.562 1 87.44 438 ASP A N 1
ATOM 3483 C CA . ASP A 1 438 ? -4.078 -100.188 -38.438 1 87.44 438 ASP A CA 1
ATOM 3484 C C . ASP A 1 438 ? -4.348 -101 -39.719 1 87.44 438 ASP A C 1
ATOM 3486 O O . ASP A 1 438 ? -4.668 -102.188 -39.656 1 87.44 438 ASP A O 1
ATOM 3490 N N . PRO A 1 439 ? -4.242 -100.438 -40.875 1 88.25 439 PRO A N 1
ATOM 3491 C CA . PRO A 1 439 ? -4.457 -101.188 -42.062 1 88.25 439 PRO A CA 1
ATOM 3492 C C . PRO A 1 439 ? -3.471 -102.375 -42.219 1 88.25 439 PRO A C 1
ATOM 3494 O O . PRO A 1 439 ? -3.84 -103.438 -42.656 1 88.25 439 PRO A O 1
ATOM 3497 N N . VAL A 1 440 ? -2.244 -102.125 -41.812 1 86.94 440 VAL A N 1
ATOM 3498 C CA . VAL A 1 440 ? -1.217 -103.125 -41.875 1 86.94 440 VAL A CA 1
ATOM 3499 C C . VAL A 1 440 ? -1.519 -104.25 -40.875 1 86.94 440 VAL A C 1
ATOM 3501 O O . VAL A 1 440 ? -1.395 -105.438 -41.188 1 86.94 440 VAL A O 1
ATOM 3504 N N . LEU A 1 441 ? -2.023 -103.875 -39.75 1 82.56 441 LEU A N 1
ATOM 3505 C CA . LEU A 1 441 ? -2.369 -104.875 -38.719 1 82.56 441 LEU A CA 1
ATOM 3506 C C . LEU A 1 441 ? -3.643 -105.625 -39.094 1 82.56 441 LEU A C 1
ATOM 3508 O O . LEU A 1 441 ? -3.771 -106.812 -38.781 1 82.56 441 LEU A O 1
ATOM 3512 N N . ALA A 1 442 ? -4.457 -105 -39.719 1 83.81 442 ALA A N 1
ATOM 3513 C CA . ALA A 1 442 ? -5.668 -105.688 -40.188 1 83.81 442 ALA A CA 1
ATOM 3514 C C . ALA A 1 442 ? -5.34 -106.75 -41.219 1 83.81 442 ALA A C 1
ATOM 3516 O O . ALA A 1 442 ? -5.941 -107.812 -41.25 1 83.81 442 ALA A O 1
ATOM 3517 N N . ARG A 1 443 ? -4.418 -106.5 -42.062 1 85.94 443 ARG A N 1
ATOM 3518 C CA . ARG A 1 443 ? -3.967 -107.438 -43.094 1 85.94 443 ARG A CA 1
ATOM 3519 C C . ARG A 1 443 ? -3.271 -108.625 -42.438 1 85.94 443 ARG A C 1
ATOM 3521 O O . ARG A 1 443 ? -3.41 -109.75 -42.906 1 85.94 443 ARG A O 1
ATOM 3528 N N . LEU A 1 444 ? -2.586 -108.312 -41.344 1 82.25 444 LEU A N 1
ATOM 3529 C CA . LEU A 1 444 ? -1.885 -109.375 -40.625 1 82.25 444 LEU A CA 1
ATOM 3530 C C . LEU A 1 444 ? -2.873 -110.312 -39.969 1 82.25 444 LEU A C 1
ATOM 3532 O O . LEU A 1 444 ? -2.629 -111.5 -39.938 1 82.25 444 LEU A O 1
ATOM 3536 N N . HIS A 1 445 ? -4.008 -109.812 -39.594 1 78.88 445 HIS A N 1
ATOM 3537 C CA . HIS A 1 445 ? -4.992 -110.625 -38.938 1 78.88 445 HIS A CA 1
ATOM 3538 C C . HIS A 1 445 ? -5.973 -111.25 -39.906 1 78.88 445 HIS A C 1
ATOM 3540 O O . HIS A 1 445 ? -6.84 -112.062 -39.531 1 78.88 445 HIS A O 1
ATOM 3546 N N . SER A 1 446 ? -5.766 -111 -41.094 1 79.44 446 SER A N 1
ATOM 3547 C CA . SER A 1 446 ? -6.625 -111.562 -42.125 1 79.44 446 SER A CA 1
ATOM 3548 C C . SER A 1 446 ? -6.023 -112.812 -42.688 1 79.44 446 SER A C 1
ATOM 3550 O O . SER A 1 446 ? -4.965 -113.312 -42.25 1 79.44 446 SER A O 1
ATOM 3552 N N . GLN A 1 447 ? -6.781 -113.562 -43.781 1 73.56 447 GLN A N 1
ATOM 3553 C CA . GLN A 1 447 ? -6.387 -114.812 -44.375 1 73.56 447 GLN A CA 1
ATOM 3554 C C . GLN A 1 447 ? -5.086 -114.625 -45.156 1 73.56 447 GLN A C 1
ATOM 3556 O O . GLN A 1 447 ? -4.367 -115.625 -45.375 1 73.56 447 GLN A O 1
ATOM 3561 N N . GLU A 1 448 ? -4.758 -113.438 -45.438 1 74.06 448 GLU A N 1
ATOM 3562 C CA . GLU A 1 448 ? -3.57 -113.125 -46.25 1 74.06 448 GLU A CA 1
ATOM 3563 C C . GLU A 1 448 ? -2.379 -112.75 -45.375 1 74.06 448 GLU A C 1
ATOM 3565 O O . GLU A 1 448 ? -1.344 -112.312 -45.875 1 74.06 448 GLU A O 1
ATOM 3570 N N . GLY A 1 449 ? -2.441 -112.938 -44.062 1 72.19 449 GLY A N 1
ATOM 3571 C CA . GLY A 1 449 ? -1.447 -112.5 -43.094 1 72.19 449 GLY A CA 1
ATOM 3572 C C . GLY A 1 449 ? -0.134 -113.25 -43.219 1 72.19 449 GLY A C 1
ATOM 3573 O O . GLY A 1 449 ? 0.938 -112.688 -43.031 1 72.19 449 GLY A O 1
ATOM 3574 N N . SER A 1 450 ? -0.347 -114.5 -43.688 1 73.38 450 SER A N 1
ATOM 3575 C CA . SER A 1 450 ? 0.83 -115.375 -43.812 1 73.38 450 SER A CA 1
ATOM 3576 C C . SER A 1 450 ? 1.675 -115 -45.031 1 73.38 450 SER A C 1
ATOM 3578 O O . SER A 1 450 ? 2.863 -115.312 -45.094 1 73.38 450 SER A O 1
ATOM 3580 N N . LYS A 1 451 ? 1.082 -114.25 -45.938 1 79.06 451 LYS A N 1
ATOM 3581 C CA . LYS A 1 451 ? 1.802 -113.875 -47.156 1 79.06 451 LYS A CA 1
ATOM 3582 C C . LYS A 1 451 ? 2.561 -112.562 -46.938 1 79.06 451 LYS A C 1
ATOM 3584 O O . LYS A 1 451 ? 3.354 -112.125 -47.781 1 79.06 451 LYS A O 1
ATOM 3589 N N . MET A 1 452 ? 2.424 -112 -45.688 1 83.25 452 MET A N 1
ATOM 3590 C CA . MET A 1 452 ? 3.078 -110.688 -45.438 1 83.25 452 MET A CA 1
ATOM 3591 C C . MET A 1 452 ? 4.547 -110.875 -45.062 1 83.25 452 MET A C 1
ATOM 3593 O O . MET A 1 452 ? 4.941 -112 -44.656 1 83.25 452 MET A O 1
ATOM 3597 N N . GLN A 1 453 ? 5.422 -109.875 -45.469 1 83.38 453 GLN A N 1
ATOM 3598 C CA . GLN A 1 453 ? 6.84 -109.875 -45.094 1 83.38 453 GLN A CA 1
ATOM 3599 C C . GLN A 1 453 ? 7.121 -109.062 -43.875 1 83.38 453 GLN A C 1
ATOM 3601 O O . GLN A 1 453 ? 6.352 -108.125 -43.531 1 83.38 453 GLN A O 1
ATOM 3606 N N . ARG A 1 454 ? 8.078 -109.5 -43.156 1 85.69 454 ARG A N 1
ATOM 3607 C CA . ARG A 1 454 ? 8.531 -108.812 -41.969 1 85.69 454 ARG A CA 1
ATOM 3608 C C . ARG A 1 454 ? 8.773 -107.312 -42.281 1 85.69 454 ARG A C 1
ATOM 3610 O O . ARG A 1 454 ? 8.484 -106.438 -41.469 1 85.69 454 ARG A O 1
ATOM 3617 N N . SER A 1 455 ? 9.195 -107.125 -43.5 1 87.56 455 SER A N 1
ATOM 3618 C CA . SER A 1 455 ? 9.531 -105.75 -43.906 1 87.56 455 SER A CA 1
ATOM 3619 C C . SER A 1 455 ? 8.289 -104.875 -44 1 87.56 455 SER A C 1
ATOM 3621 O O . SER A 1 455 ? 8.375 -103.625 -43.781 1 87.56 455 SER A O 1
ATOM 3623 N N . ASP A 1 456 ? 7.129 -105.5 -44.188 1 86.25 456 ASP A N 1
ATOM 3624 C CA . ASP A 1 456 ? 5.891 -104.688 -44.312 1 86.25 456 ASP A CA 1
ATOM 3625 C C . ASP A 1 456 ? 5.496 -104.125 -42.969 1 86.25 456 ASP A C 1
ATOM 3627 O O . ASP A 1 456 ? 5.023 -103 -42.906 1 86.25 456 ASP A O 1
ATOM 3631 N N . ILE A 1 457 ? 5.727 -104.875 -41.938 1 85.12 457 ILE A N 1
ATOM 3632 C CA . ILE A 1 457 ? 5.383 -104.375 -40.594 1 85.12 457 ILE A CA 1
ATOM 3633 C C . ILE A 1 457 ? 6.395 -103.375 -40.125 1 85.12 457 ILE A C 1
ATOM 3635 O O . ILE A 1 457 ? 6.016 -102.312 -39.625 1 85.12 457 ILE A O 1
ATOM 3639 N N . VAL A 1 458 ? 7.77 -103.688 -40.344 1 88.25 458 VAL A N 1
ATOM 3640 C CA . VAL A 1 458 ? 8.836 -102.75 -39.906 1 88.25 458 VAL A CA 1
ATOM 3641 C C . VAL A 1 458 ? 8.727 -101.438 -40.625 1 88.25 458 VAL A C 1
ATOM 3643 O O . VAL A 1 458 ? 8.922 -100.375 -40.031 1 88.25 458 VAL A O 1
ATOM 3646 N N . ASP A 1 459 ? 8.352 -101.5 -41.875 1 88.81 459 ASP A N 1
ATOM 3647 C CA . ASP A 1 459 ? 8.258 -100.25 -42.656 1 88.81 459 ASP A CA 1
ATOM 3648 C C . ASP A 1 459 ? 7.086 -99.375 -42.219 1 88.81 459 ASP A C 1
ATOM 3650 O O . ASP A 1 459 ? 7.156 -98.188 -42.281 1 88.81 459 ASP A O 1
ATOM 3654 N N . ALA A 1 460 ? 6.016 -100 -41.781 1 88.62 460 ALA A N 1
ATOM 3655 C CA . ALA A 1 460 ? 4.852 -99.25 -41.312 1 88.62 460 ALA A CA 1
ATOM 3656 C C . ALA A 1 460 ? 5.176 -98.5 -40.031 1 88.62 460 ALA A C 1
ATOM 3658 O O . ALA A 1 460 ? 4.816 -97.312 -39.938 1 88.62 460 ALA A O 1
ATOM 3659 N N . TYR A 1 461 ? 5.91 -99.125 -39.125 1 88.38 461 TYR A N 1
ATOM 3660 C CA . TYR A 1 461 ? 6.289 -98.438 -37.875 1 88.38 461 TYR A CA 1
ATOM 3661 C C . TYR A 1 461 ? 7.312 -97.375 -38.156 1 88.38 461 TYR A C 1
ATOM 3663 O O . TYR A 1 461 ? 7.262 -96.312 -37.531 1 88.38 461 TYR A O 1
ATOM 3671 N N . HIS A 1 462 ? 8.25 -97.562 -39.062 1 89.31 462 HIS A N 1
ATOM 3672 C CA . HIS A 1 462 ? 9.227 -96.562 -39.438 1 89.31 462 HIS A CA 1
ATOM 3673 C C . HIS A 1 462 ? 8.555 -95.375 -40.094 1 89.31 462 HIS A C 1
ATOM 3675 O O . HIS A 1 462 ? 8.992 -94.25 -39.938 1 89.31 462 HIS A O 1
ATOM 3681 N N . GLU A 1 463 ? 7.516 -95.688 -40.844 1 91.5 463 GLU A N 1
ATOM 3682 C CA . GLU A 1 463 ? 6.785 -94.625 -41.5 1 91.5 463 GLU A CA 1
ATOM 3683 C C . GLU A 1 463 ? 6.066 -93.75 -40.5 1 91.5 463 GLU A C 1
ATOM 3685 O O . GLU A 1 463 ? 5.992 -92.5 -40.688 1 91.5 463 GLU A O 1
ATOM 3690 N N . VAL A 1 464 ? 5.512 -94.312 -39.438 1 90.88 464 VAL A N 1
ATOM 3691 C CA . VAL A 1 464 ? 4.848 -93.562 -38.406 1 90.88 464 VAL A CA 1
ATOM 3692 C C . VAL A 1 464 ? 5.859 -92.625 -37.719 1 90.88 464 VAL A C 1
ATOM 3694 O O . VAL A 1 464 ? 5.566 -91.438 -37.469 1 90.88 464 VAL A O 1
ATOM 3697 N N . GLU A 1 465 ? 7.09 -93.062 -37.375 1 88.62 465 GLU A N 1
ATOM 3698 C CA . GLU A 1 465 ? 8.133 -92.312 -36.719 1 88.62 465 GLU A CA 1
ATOM 3699 C C . GLU A 1 465 ? 8.586 -91.125 -37.625 1 88.62 465 GLU A C 1
ATOM 3701 O O . GLU A 1 465 ? 8.797 -90.062 -37.156 1 88.62 465 GLU A O 1
ATOM 3706 N N . GLN A 1 466 ? 8.75 -91.375 -38.906 1 91.31 466 GLN A N 1
ATOM 3707 C CA . GLN A 1 466 ? 9.211 -90.375 -39.844 1 91.31 466 GLN A CA 1
ATOM 3708 C C . GLN A 1 466 ? 8.156 -89.312 -40.062 1 91.31 466 GLN A C 1
ATOM 3710 O O . GLN A 1 466 ? 8.477 -88.125 -40.094 1 91.31 466 GLN A O 1
ATOM 3715 N N . LYS A 1 467 ? 6.898 -89.688 -40.188 1 92.19 467 LYS A N 1
ATOM 3716 C CA . LYS A 1 467 ? 5.824 -88.75 -40.406 1 92.19 467 LYS A CA 1
ATOM 3717 C C . LYS A 1 467 ? 5.562 -87.875 -39.156 1 92.19 467 LYS A C 1
ATOM 3719 O O . LYS A 1 467 ? 5.211 -86.75 -39.25 1 92.19 467 LYS A O 1
ATOM 3724 N N . TYR A 1 468 ? 5.723 -88.562 -38.031 1 92.19 468 TYR A N 1
ATOM 3725 C CA . TYR A 1 468 ? 5.609 -87.75 -36.781 1 92.19 468 TYR A CA 1
ATOM 3726 C C . TYR A 1 468 ? 6.688 -86.688 -36.719 1 92.19 468 TYR A C 1
ATOM 3728 O O . TYR A 1 468 ? 6.406 -85.562 -36.406 1 92.19 468 TYR A O 1
ATOM 3736 N N . SER A 1 469 ? 7.992 -87.062 -36.938 1 90.38 469 SER A N 1
ATOM 3737 C CA . SER A 1 469 ? 9.109 -86.125 -36.906 1 90.38 469 SER A CA 1
ATOM 3738 C C . SER A 1 469 ? 8.914 -84.938 -37.875 1 90.38 469 SER A C 1
ATOM 3740 O O . SER A 1 469 ? 9.336 -83.812 -37.625 1 90.38 469 SER A O 1
ATOM 3742 N N . SER A 1 470 ? 8.234 -85.25 -39 1 91.94 470 SER A N 1
ATOM 3743 C CA . SER A 1 470 ? 8.078 -84.188 -40.062 1 91.94 470 SER A CA 1
ATOM 3744 C C . SER A 1 470 ? 6.852 -83.312 -39.781 1 91.94 470 SER A C 1
ATOM 3746 O O . SER A 1 470 ? 6.84 -82.125 -40.125 1 91.94 470 SER A O 1
ATOM 3748 N N . ASN A 1 471 ? 5.809 -83.875 -39.188 1 91.38 471 ASN A N 1
ATOM 3749 C CA . ASN A 1 471 ? 4.543 -83.188 -39.125 1 91.38 471 ASN A CA 1
ATOM 3750 C C . ASN A 1 471 ? 4.309 -82.625 -37.719 1 91.38 471 ASN A C 1
ATOM 3752 O O . ASN A 1 471 ? 3.412 -81.812 -37.531 1 91.38 471 ASN A O 1
ATOM 3756 N N . ALA A 1 472 ? 5.105 -83.062 -36.781 1 90.81 472 ALA A N 1
ATOM 3757 C CA . ALA A 1 472 ? 4.93 -82.562 -35.438 1 90.81 472 ALA A CA 1
ATOM 3758 C C . ALA A 1 472 ? 5.277 -81.062 -35.344 1 90.81 472 ALA A C 1
ATOM 3760 O O . ALA A 1 472 ? 6.246 -80.625 -35.938 1 90.81 472 ALA A O 1
ATOM 3761 N N . ARG A 1 473 ? 4.375 -80.312 -34.719 1 90.38 473 ARG A N 1
ATOM 3762 C CA . ARG A 1 473 ? 4.559 -78.938 -34.5 1 90.38 473 ARG A CA 1
ATOM 3763 C C . ARG A 1 473 ? 4.488 -78.562 -33.031 1 90.38 473 ARG A C 1
ATOM 3765 O O . ARG A 1 473 ? 3.783 -79.188 -32.25 1 90.38 473 ARG A O 1
ATOM 3772 N N . GLY A 1 474 ? 5.301 -77.562 -32.625 1 92.5 474 GLY A N 1
ATOM 3773 C CA . GLY A 1 474 ? 5.223 -77.062 -31.25 1 92.5 474 GLY A CA 1
ATOM 3774 C C . GLY A 1 474 ? 6.57 -77 -30.562 1 92.5 474 GLY A C 1
ATOM 3775 O O . GLY A 1 474 ? 7.602 -76.812 -31.203 1 92.5 474 GLY A O 1
ATOM 3776 N N . ALA A 1 475 ? 6.57 -77.062 -29.25 1 92.25 475 ALA A N 1
ATOM 3777 C CA . ALA A 1 475 ? 7.785 -77 -28.438 1 92.25 475 ALA A CA 1
ATOM 3778 C C . ALA A 1 475 ? 8.617 -78.25 -28.594 1 92.25 475 ALA A C 1
ATOM 3780 O O . ALA A 1 475 ? 8.094 -79.375 -28.469 1 92.25 475 ALA A O 1
ATOM 3781 N N . LYS A 1 476 ? 9.891 -78 -28.797 1 90 476 LYS A N 1
ATOM 3782 C CA . LYS A 1 476 ? 10.789 -79.125 -29.109 1 90 476 LYS A CA 1
ATOM 3783 C C . LYS A 1 476 ? 10.797 -80.188 -27.969 1 90 476 LYS A C 1
ATOM 3785 O O . LYS A 1 476 ? 10.734 -81.375 -28.219 1 90 476 LYS A O 1
ATOM 3790 N N . ASP A 1 477 ? 10.898 -79.688 -26.766 1 90.25 477 ASP A N 1
ATOM 3791 C CA . ASP A 1 477 ? 10.984 -80.562 -25.609 1 90.25 477 ASP A CA 1
ATOM 3792 C C . ASP A 1 477 ? 9.688 -81.375 -25.438 1 90.25 477 ASP A C 1
ATOM 3794 O O . ASP A 1 477 ? 9.727 -82.562 -25.109 1 90.25 477 ASP A O 1
ATOM 3798 N N . VAL A 1 478 ? 8.641 -80.812 -25.75 1 93 478 VAL A N 1
ATOM 3799 C CA . VAL A 1 478 ? 7.348 -81.438 -25.578 1 93 478 VAL A CA 1
ATOM 3800 C C . VAL A 1 478 ? 7.105 -82.438 -26.703 1 93 478 VAL A C 1
ATOM 3802 O O . VAL A 1 478 ? 6.59 -83.562 -26.469 1 93 478 VAL A O 1
ATOM 3805 N N . LYS A 1 479 ? 7.5 -82.125 -27.906 1 93.06 479 LYS A N 1
ATOM 3806 C CA . LYS A 1 479 ? 7.379 -83 -29.047 1 93.06 479 LYS A CA 1
ATOM 3807 C C . LYS A 1 479 ? 8.109 -84.312 -28.797 1 93.06 479 LYS A C 1
ATOM 3809 O O . LYS A 1 479 ? 7.57 -85.438 -29.062 1 93.06 479 LYS A O 1
ATOM 3814 N N . THR A 1 480 ? 9.289 -84.062 -28.266 1 91.12 480 THR A N 1
ATOM 3815 C CA . THR A 1 480 ? 10.125 -85.25 -28 1 91.12 480 THR A CA 1
ATOM 3816 C C . THR A 1 480 ? 9.539 -86.062 -26.859 1 91.12 480 THR A C 1
ATOM 3818 O O . THR A 1 480 ? 9.539 -87.312 -26.922 1 91.12 480 THR A O 1
ATOM 3821 N N . SER A 1 481 ? 9.055 -85.375 -25.844 1 92.38 481 SER A N 1
ATOM 3822 C CA . SER A 1 481 ? 8.492 -86.062 -24.688 1 92.38 481 SER A CA 1
ATOM 3823 C C . SER A 1 481 ? 7.258 -86.875 -25.078 1 92.38 481 SER A C 1
ATOM 3825 O O . SER A 1 481 ? 7.09 -88.062 -24.641 1 92.38 481 SER A O 1
ATOM 3827 N N . VAL A 1 482 ? 6.41 -86.438 -25.969 1 91.5 482 VAL A N 1
ATOM 3828 C CA . VAL A 1 482 ? 5.199 -87.125 -26.391 1 91.5 482 VAL A CA 1
ATOM 3829 C C . VAL A 1 482 ? 5.574 -88.312 -27.219 1 91.5 482 VAL A C 1
ATOM 3831 O O . VAL A 1 482 ? 5.004 -89.438 -27.016 1 91.5 482 VAL A O 1
ATOM 3834 N N . PHE A 1 483 ? 6.508 -88.188 -28.047 1 89.56 483 PHE A N 1
ATOM 3835 C CA . PHE A 1 483 ? 6.941 -89.312 -28.891 1 89.56 483 PHE A CA 1
ATOM 3836 C C . PHE A 1 483 ? 7.578 -90.375 -28.047 1 89.56 483 PHE A C 1
ATOM 3838 O O . PHE A 1 483 ? 7.324 -91.562 -28.266 1 89.56 483 PHE A O 1
ATOM 3845 N N . MET A 1 484 ? 8.336 -89.938 -27.031 1 89.12 484 MET A N 1
ATOM 3846 C CA . MET A 1 484 ? 9.031 -90.938 -26.172 1 89.12 484 MET A CA 1
ATOM 3847 C C . MET A 1 484 ? 8.039 -91.688 -25.312 1 89.12 484 MET A C 1
ATOM 3849 O O . MET A 1 484 ? 8.312 -92.812 -24.906 1 89.12 484 MET A O 1
ATOM 3853 N N . ASN A 1 485 ? 6.996 -91.125 -24.953 1 87.94 485 ASN A N 1
ATOM 3854 C CA . ASN A 1 485 ? 5.973 -91.812 -24.156 1 87.94 485 ASN A CA 1
ATOM 3855 C C . ASN A 1 485 ? 5.199 -92.812 -24.984 1 87.94 485 ASN A C 1
ATOM 3857 O O . ASN A 1 485 ? 4.734 -93.812 -24.438 1 87.94 485 ASN A O 1
ATOM 3861 N N . PHE A 1 486 ? 5.113 -92.625 -26.266 1 85.12 486 PHE A N 1
ATOM 3862 C CA . PHE A 1 486 ? 4.348 -93.5 -27.156 1 85.12 486 PHE A CA 1
ATOM 3863 C C . PHE A 1 486 ? 5.258 -94.562 -27.797 1 85.12 486 PHE A C 1
ATOM 3865 O O . PHE A 1 486 ? 4.793 -95.562 -28.266 1 85.12 486 PHE A O 1
ATOM 3872 N N . HIS A 1 487 ? 6.539 -94.25 -27.766 1 82.38 487 HIS A N 1
ATOM 3873 C CA . HIS A 1 487 ? 7.516 -95.062 -28.484 1 82.38 487 HIS A CA 1
ATOM 3874 C C . HIS A 1 487 ? 7.598 -96.5 -27.938 1 82.38 487 HIS A C 1
ATOM 3876 O O . HIS A 1 487 ? 7.609 -97.438 -28.688 1 82.38 487 HIS A O 1
ATOM 3882 N N . PRO A 1 488 ? 7.512 -96.562 -26.562 1 81.75 488 PRO A N 1
ATOM 3883 C CA . PRO A 1 488 ? 7.578 -97.938 -26.031 1 81.75 488 PRO A CA 1
ATOM 3884 C C . PRO A 1 488 ? 6.352 -98.812 -26.391 1 81.75 488 PRO A C 1
ATOM 3886 O O . PRO A 1 488 ? 6.477 -100 -26.672 1 81.75 488 PRO A O 1
ATOM 3889 N N . GLU A 1 489 ? 5.293 -98.188 -26.375 1 81.94 489 GLU A N 1
ATOM 3890 C CA . GLU A 1 489 ? 4.066 -98.875 -26.766 1 81.94 489 GLU A CA 1
ATOM 3891 C C . GLU A 1 489 ? 4.094 -99.312 -28.234 1 81.94 489 GLU A C 1
ATOM 3893 O O . GLU A 1 489 ? 3.658 -100.375 -28.594 1 81.94 489 GLU A O 1
ATOM 3898 N N . LEU A 1 490 ? 4.633 -98.438 -29.047 1 82.19 490 LEU A N 1
ATOM 3899 C CA . LEU A 1 490 ? 4.746 -98.75 -30.484 1 82.19 490 LEU A CA 1
ATOM 3900 C C . LEU A 1 490 ? 5.738 -99.875 -30.734 1 82.19 490 LEU A C 1
ATOM 3902 O O . LEU A 1 490 ? 5.5 -100.75 -31.594 1 82.19 490 LEU A O 1
ATOM 3906 N N . LYS A 1 491 ? 6.777 -99.875 -29.953 1 81.81 491 LYS A N 1
ATOM 3907 C CA . LYS A 1 491 ? 7.793 -100.875 -30.094 1 81.81 491 LYS A CA 1
ATOM 3908 C C . LYS A 1 491 ? 7.262 -102.25 -29.641 1 81.81 491 LYS A C 1
ATOM 3910 O O . LYS A 1 491 ? 7.547 -103.25 -30.266 1 81.81 491 LYS A O 1
ATOM 3915 N N . LYS A 1 492 ? 6.52 -102.188 -28.609 1 83.5 492 LYS A N 1
ATOM 3916 C CA . LYS A 1 492 ? 5.91 -103.438 -28.125 1 83.5 492 LYS A CA 1
ATOM 3917 C C . LYS A 1 492 ? 4.906 -104 -29.141 1 83.5 492 LYS A C 1
ATOM 3919 O O . LYS A 1 492 ? 4.898 -105.188 -29.422 1 83.5 492 LYS A O 1
ATOM 3924 N N . GLU A 1 493 ? 4.164 -103.062 -29.625 1 82.69 493 GLU A N 1
ATOM 3925 C CA . GLU A 1 493 ? 3.188 -103.5 -30.625 1 82.69 493 GLU A CA 1
ATOM 3926 C C . GLU A 1 493 ? 3.875 -104 -31.891 1 82.69 493 GLU A C 1
ATOM 3928 O O . GLU A 1 493 ? 3.402 -104.938 -32.531 1 82.69 493 GLU A O 1
ATOM 3933 N N . LYS A 1 494 ? 4.926 -103.375 -32.25 1 84.38 494 LYS A N 1
ATOM 3934 C CA . LYS A 1 494 ? 5.715 -103.812 -33.406 1 84.38 494 LYS A CA 1
ATOM 3935 C C . LYS A 1 494 ? 6.27 -105.25 -33.188 1 84.38 494 LYS A C 1
ATOM 3937 O O . LYS A 1 494 ? 6.152 -106.125 -34.062 1 84.38 494 LYS A O 1
ATOM 3942 N N . LYS A 1 495 ? 6.766 -105.562 -32 1 82.31 495 LYS A N 1
ATOM 3943 C CA . LYS A 1 495 ? 7.32 -106.875 -31.688 1 82.31 495 LYS A CA 1
ATOM 3944 C C . LYS A 1 495 ? 6.234 -107.938 -31.672 1 82.31 495 LYS A C 1
ATOM 3946 O O . LYS A 1 495 ? 6.43 -109.062 -32.188 1 82.31 495 LYS A O 1
ATOM 3951 N N . GLN A 1 496 ? 5.18 -107.562 -31.156 1 82.5 496 GLN A N 1
ATOM 3952 C CA . GLN A 1 496 ? 4.066 -108.5 -31.094 1 82.5 496 GLN A CA 1
ATOM 3953 C C . GLN A 1 496 ? 3.549 -108.812 -32.5 1 82.5 496 GLN A C 1
ATOM 3955 O O . GLN A 1 496 ? 3.215 -110 -32.781 1 82.5 496 GLN A O 1
ATOM 3960 N N . SER A 1 497 ? 3.549 -107.875 -33.281 1 83.38 497 SER A N 1
ATOM 3961 C CA . SER A 1 497 ? 3.076 -108.062 -34.656 1 83.38 497 SER A CA 1
ATOM 3962 C C . SER A 1 497 ? 4.055 -108.875 -35.469 1 83.38 497 SER A C 1
ATOM 3964 O O . SER A 1 497 ? 3.643 -109.75 -36.281 1 83.38 497 SER A O 1
ATOM 3966 N N . ILE A 1 498 ? 5.328 -108.75 -35.188 1 82.5 498 ILE A N 1
ATOM 3967 C CA . ILE A 1 498 ? 6.344 -109.562 -35.875 1 82.5 498 ILE A CA 1
ATOM 3968 C C . ILE A 1 498 ? 6.289 -111 -35.406 1 82.5 498 ILE A C 1
ATOM 3970 O O . ILE A 1 498 ? 6.406 -111.938 -36.188 1 82.5 498 ILE A O 1
ATOM 3974 N N . GLU A 1 499 ? 5.992 -111.188 -34.125 1 81.19 499 GLU A N 1
ATOM 3975 C CA . GLU A 1 499 ? 5.863 -112.5 -33.562 1 81.19 499 GLU A CA 1
ATOM 3976 C C . GLU A 1 499 ? 4.625 -113.188 -34.094 1 81.19 499 GLU A C 1
ATOM 3978 O O . GLU A 1 499 ? 4.668 -114.375 -34.406 1 81.19 499 GLU A O 1
ATOM 3983 N N . LEU A 1 500 ? 3.693 -112.438 -34.219 1 81.25 500 LEU A N 1
ATOM 3984 C CA . LEU A 1 500 ? 2.475 -113 -34.781 1 81.25 500 LEU A CA 1
ATOM 3985 C C . LEU A 1 500 ? 2.693 -113.438 -36.219 1 81.25 500 LEU A C 1
ATOM 3987 O O . LEU A 1 500 ? 2.213 -114.5 -36.656 1 81.25 500 LEU A O 1
ATOM 3991 N N . LEU A 1 501 ? 3.412 -112.688 -36.938 1 81.75 501 LEU A N 1
ATOM 3992 C CA . LEU A 1 501 ? 3.721 -113.062 -38.344 1 81.75 501 LEU A CA 1
ATOM 3993 C C . LEU A 1 501 ? 4.574 -114.312 -38.406 1 81.75 501 LEU A C 1
ATOM 3995 O O . LEU A 1 501 ? 4.344 -115.188 -39.281 1 81.75 501 LEU A O 1
ATOM 3999 N N . GLN A 1 502 ? 5.516 -114.438 -37.469 1 78.19 502 GLN A N 1
ATOM 4000 C CA . GLN A 1 502 ? 6.367 -115.625 -37.438 1 78.19 502 GLN A CA 1
ATOM 4001 C C . GLN A 1 502 ? 5.562 -116.875 -37.094 1 78.19 502 GLN A C 1
ATOM 4003 O O . GLN A 1 502 ? 5.766 -117.938 -37.656 1 78.19 502 GLN A O 1
ATOM 4008 N N . GLN A 1 503 ? 4.629 -116.625 -36.219 1 77.12 503 GLN A N 1
ATOM 4009 C CA . GLN A 1 503 ? 3.764 -117.75 -35.812 1 77.12 503 GLN A CA 1
ATOM 4010 C C . GLN A 1 503 ? 2.846 -118.188 -36.969 1 77.12 503 GLN A C 1
ATOM 4012 O O . GLN A 1 503 ? 2.645 -119.375 -37.188 1 77.12 503 GLN A O 1
ATOM 4017 N N . LEU A 1 504 ? 2.41 -117.312 -37.688 1 75.56 504 LEU A N 1
ATOM 4018 C CA . LEU A 1 504 ? 1.524 -117.562 -38.812 1 75.56 504 LEU A CA 1
ATOM 4019 C C . LEU A 1 504 ? 2.273 -118.25 -39.938 1 75.56 504 LEU A C 1
ATOM 4021 O O . LEU A 1 504 ? 1.748 -119.188 -40.562 1 75.56 504 LEU A O 1
ATOM 4025 N N . LYS A 1 505 ? 3.506 -117.938 -40.125 1 75.5 505 LYS A N 1
ATOM 4026 C CA . LYS A 1 505 ? 4.328 -118.625 -41.125 1 75.5 505 LYS A CA 1
ATOM 4027 C C . LYS A 1 505 ? 4.715 -120 -40.719 1 75.5 505 LYS A C 1
ATOM 4029 O O . LYS A 1 505 ? 4.73 -120.938 -41.531 1 75.5 505 LYS A O 1
ATOM 4034 N N . TYR A 1 506 ? 4.965 -120.125 -39.406 1 70.44 506 TYR A N 1
ATOM 4035 C CA . TYR A 1 506 ? 5.281 -121.438 -38.875 1 70.44 506 TYR A CA 1
ATOM 4036 C C . TYR A 1 506 ? 4.094 -122.375 -39 1 70.44 506 TYR A C 1
ATOM 4038 O O . TYR A 1 506 ? 4.246 -123.5 -39.438 1 70.44 506 TYR A O 1
ATOM 4046 N N . TYR A 1 507 ? 2.961 -121.875 -38.781 1 69 507 TYR A N 1
ATOM 4047 C CA . TYR A 1 507 ? 1.755 -122.688 -38.875 1 69 507 TYR A CA 1
ATOM 4048 C C . TYR A 1 507 ? 1.452 -123.062 -40.344 1 69 507 TYR A C 1
ATOM 4050 O O . TYR A 1 507 ? 1.079 -124.188 -40.656 1 69 507 TYR A O 1
ATOM 4058 N N . GLU A 1 508 ? 1.687 -122.25 -41.188 1 68.12 508 GLU A N 1
ATOM 4059 C CA . GLU A 1 508 ? 1.464 -122.5 -42.594 1 68.12 508 GLU A CA 1
ATOM 4060 C C . GLU A 1 508 ? 2.451 -123.5 -43.156 1 68.12 508 GLU A C 1
ATOM 4062 O O . GLU A 1 508 ? 2.076 -124.375 -43.938 1 68.12 508 GLU A O 1
ATOM 4067 N N . GLU A 1 509 ? 3.701 -123.438 -42.688 1 67.5 509 GLU A N 1
ATOM 4068 C CA . GLU A 1 509 ? 4.719 -124.375 -43.094 1 67.5 509 GLU A CA 1
ATOM 4069 C C . GLU A 1 509 ? 4.43 -125.812 -42.531 1 67.5 509 GLU A C 1
ATOM 4071 O O . GLU A 1 509 ? 4.602 -126.812 -43.188 1 67.5 509 GLU A O 1
ATOM 4076 N N . SER A 1 510 ? 3.898 -125.812 -41.281 1 66.38 510 SER A N 1
ATOM 4077 C CA . SER A 1 510 ? 3.559 -127.062 -40.656 1 66.38 510 SER A CA 1
ATOM 4078 C C . SER A 1 510 ? 2.33 -127.688 -41.281 1 66.38 510 SER A C 1
ATOM 4080 O O . SER A 1 510 ? 2.287 -128.875 -41.5 1 66.38 510 SER A O 1
ATOM 4082 N N . LEU A 1 511 ? 1.496 -126.875 -41.656 1 64.31 511 LEU A N 1
ATOM 4083 C CA . LEU A 1 511 ? 0.307 -127.375 -42.344 1 64.31 511 LEU A CA 1
ATOM 4084 C C . LEU A 1 511 ? 0.656 -127.875 -43.75 1 64.31 511 LEU A C 1
ATOM 4086 O O . LEU A 1 511 ? 0.149 -128.875 -44.188 1 64.31 511 LEU A O 1
ATOM 4090 N N . ALA A 1 512 ? 1.601 -127.312 -44.344 1 62.84 512 ALA A N 1
ATOM 4091 C CA . ALA A 1 512 ? 2.068 -127.75 -45.656 1 62.84 512 ALA A CA 1
ATOM 4092 C C . ALA A 1 512 ? 2.865 -129 -45.562 1 62.84 512 ALA A C 1
ATOM 4094 O O . ALA A 1 512 ? 2.713 -129.875 -46.406 1 62.84 512 ALA A O 1
ATOM 4095 N N . LYS A 1 513 ? 3.693 -129.25 -44.531 1 67.19 513 LYS A N 1
ATOM 4096 C CA . LYS A 1 513 ? 4.43 -130.5 -44.312 1 67.19 513 LYS A CA 1
ATOM 4097 C C . LYS A 1 513 ? 3.482 -131.625 -43.938 1 67.19 513 LYS A C 1
ATOM 4099 O O . LYS A 1 513 ? 3.646 -132.75 -44.406 1 67.19 513 LYS A O 1
ATOM 4104 N N . ALA A 1 514 ? 2.471 -131.25 -43.125 1 60.81 514 ALA A N 1
ATOM 4105 C CA . ALA A 1 514 ? 1.498 -132.25 -42.719 1 60.81 514 ALA A CA 1
ATOM 4106 C C . ALA A 1 514 ? 0.65 -132.75 -43.906 1 60.81 514 ALA A C 1
ATOM 4108 O O . ALA A 1 514 ? 0.373 -133.875 -44.094 1 60.81 514 ALA A O 1
ATOM 4109 N N . GLU A 1 515 ? 0.422 -131.875 -44.75 1 64.81 515 GLU A N 1
ATOM 4110 C CA . GLU A 1 515 ? -0.324 -132.25 -45.969 1 64.81 515 GLU A CA 1
ATOM 4111 C C . GLU A 1 515 ? 0.535 -133 -46.938 1 64.81 515 GLU A C 1
ATOM 4113 O O . GLU A 1 515 ? 0.06 -134 -47.562 1 64.81 515 GLU A O 1
ATOM 4118 N N . LYS A 1 516 ? 1.847 -132.875 -47 1 67.19 516 LYS A N 1
ATOM 4119 C CA . LYS A 1 516 ? 2.768 -133.625 -47.812 1 67.19 516 LYS A CA 1
ATOM 4120 C C . LYS A 1 516 ? 3.043 -135 -47.188 1 67.19 516 LYS A C 1
ATOM 4122 O O . LYS A 1 516 ? 3.105 -136 -47.906 1 67.19 516 LYS A O 1
ATOM 4127 N N . ALA A 1 517 ? 3.166 -135 -45.844 1 63.5 517 ALA A N 1
ATOM 4128 C CA . ALA A 1 517 ? 3.373 -136.375 -45.156 1 63.5 517 ALA A CA 1
ATOM 4129 C C . ALA A 1 517 ? 2.113 -137.125 -45.188 1 63.5 517 ALA A C 1
ATOM 4131 O O . ALA A 1 517 ? 2.191 -138.375 -45.406 1 63.5 517 ALA A O 1
ATOM 4132 N N . ALA A 1 518 ? 0.985 -136.625 -45.094 1 62.25 518 ALA A N 1
ATOM 4133 C CA . ALA A 1 518 ? -0.269 -137.375 -45.219 1 62.25 518 ALA A CA 1
ATOM 4134 C C . ALA A 1 518 ? -0.46 -137.875 -46.625 1 62.25 518 ALA A C 1
ATOM 4136 O O . ALA A 1 518 ? -0.874 -139 -46.844 1 62.25 518 ALA A O 1
ATOM 4137 N N . LYS A 1 519 ? -0.001 -137.25 -47.531 1 66 519 LYS A N 1
ATOM 4138 C CA . LYS A 1 519 ? -0.058 -137.75 -48.906 1 66 519 LYS A CA 1
ATOM 4139 C C . LYS A 1 519 ? 1.003 -138.75 -49.188 1 66 519 LYS A C 1
ATOM 4141 O O . LYS A 1 519 ? 0.737 -139.75 -49.844 1 66 519 LYS A O 1
ATOM 4146 N N . ALA A 1 520 ? 2.18 -138.875 -48.594 1 67.62 520 ALA A N 1
ATOM 4147 C CA . ALA A 1 520 ? 3.232 -139.875 -48.719 1 67.62 520 ALA A CA 1
ATOM 4148 C C . ALA A 1 520 ? 2.893 -141.125 -47.938 1 67.62 520 ALA A C 1
ATOM 4150 O O . ALA A 1 520 ? 3.131 -142.25 -48.406 1 67.62 520 ALA A O 1
ATOM 4151 N N . ALA A 1 521 ? 2.299 -141 -46.719 1 61.53 521 ALA A N 1
ATOM 4152 C CA . ALA A 1 521 ? 1.852 -142.125 -45.938 1 61.53 521 ALA A CA 1
ATOM 4153 C C . ALA A 1 521 ? 0.709 -142.875 -46.625 1 61.53 521 ALA A C 1
ATOM 4155 O O . ALA A 1 521 ? 0.67 -144.125 -46.625 1 61.53 521 ALA A O 1
ATOM 4156 N N . GLU A 1 522 ? -0.149 -142.25 -47.188 1 61.56 522 GLU A N 1
ATOM 4157 C CA . GLU A 1 522 ? -1.203 -142.875 -47.969 1 61.56 522 GLU A CA 1
ATOM 4158 C C . GLU A 1 522 ? -0.623 -143.625 -49.156 1 61.56 522 GLU A C 1
ATOM 4160 O O . GLU A 1 522 ? -1.042 -144.75 -49.469 1 61.56 522 GLU A O 1
ATOM 4165 N N . GLU A 1 523 ? 0.42 -143.125 -49.719 1 67.94 523 GLU A N 1
ATOM 4166 C CA . GLU A 1 523 ? 1.084 -143.875 -50.812 1 67.94 523 GLU A CA 1
ATOM 4167 C C . GLU A 1 523 ? 1.897 -145 -50.312 1 67.94 523 GLU A C 1
ATOM 4169 O O . GLU A 1 523 ? 1.893 -146.125 -50.969 1 67.94 523 GLU A O 1
ATOM 4174 N N . ASN A 1 524 ? 2.541 -145 -49.125 1 62.16 524 ASN A N 1
ATOM 4175 C CA . ASN A 1 524 ? 3.311 -146.125 -48.562 1 62.16 524 ASN A CA 1
ATOM 4176 C C . ASN A 1 524 ? 2.4 -147.25 -48 1 62.16 524 ASN A C 1
ATOM 4178 O O . ASN A 1 524 ? 2.672 -148.375 -48.188 1 62.16 524 ASN A O 1
ATOM 4182 N N . THR A 1 525 ? 1.36 -147 -47.281 1 60.28 525 THR A N 1
ATOM 4183 C CA . THR A 1 525 ? 0.379 -148 -46.844 1 60.28 525 THR A CA 1
ATOM 4184 C C . THR A 1 525 ? -0.195 -148.75 -48.031 1 60.28 525 THR A C 1
ATOM 4186 O O . THR A 1 525 ? -0.378 -150 -47.938 1 60.28 525 THR A O 1
ATOM 4189 N N . GLN A 1 526 ? -0.319 -148.25 -49.062 1 64.62 526 GLN A N 1
ATOM 4190 C CA . GLN A 1 526 ? -0.764 -148.875 -50.281 1 64.62 526 GLN A CA 1
ATOM 4191 C C . GLN A 1 526 ? 0.33 -149.75 -50.812 1 64.62 526 GLN A C 1
ATOM 4193 O O . GLN A 1 526 ? 0.051 -150.875 -51.25 1 64.62 526 GLN A O 1
ATOM 4198 N N . LYS A 1 527 ? 1.672 -149.625 -50.625 1 65.25 527 LYS A N 1
ATOM 4199 C CA . LYS A 1 527 ? 2.787 -150.5 -51.031 1 65.25 527 LYS A CA 1
ATOM 4200 C C . LYS A 1 527 ? 2.975 -151.75 -50.031 1 65.25 527 LYS A C 1
ATOM 4202 O O . LYS A 1 527 ? 3.189 -152.875 -50.469 1 65.25 527 LYS A O 1
ATOM 4207 N N . ILE A 1 528 ? 2.76 -151.5 -48.719 1 58.12 528 ILE A N 1
ATOM 4208 C CA . ILE A 1 528 ? 2.898 -152.5 -47.719 1 58.12 528 ILE A CA 1
ATOM 4209 C C . ILE A 1 528 ? 1.75 -153.5 -47.812 1 58.12 528 ILE A C 1
ATOM 4211 O O . ILE A 1 528 ? 1.961 -154.625 -47.75 1 58.12 528 ILE A O 1
ATOM 4215 N N . LYS A 1 529 ? 0.555 -153.125 -48.062 1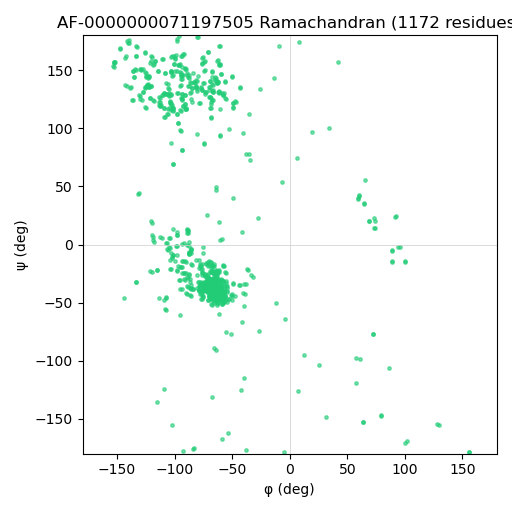 60.28 529 LYS A N 1
ATOM 4216 C CA . LYS A 1 529 ? -0.561 -154 -48.281 1 60.28 529 LYS A CA 1
ATOM 4217 C C . LYS A 1 529 ? -0.29 -155 -49.5 1 60.28 529 LYS A C 1
ATOM 4219 O O . LYS A 1 529 ? -0.558 -156.125 -49.469 1 60.28 529 LYS A O 1
ATOM 4224 N N . LYS A 1 530 ? 0.375 -154.5 -50.438 1 64.81 530 LYS A N 1
ATOM 4225 C CA . LYS A 1 530 ? 0.737 -155.25 -51.594 1 64.81 530 LYS A CA 1
ATOM 4226 C C . LYS A 1 530 ? 1.873 -156.25 -51.281 1 64.81 530 LYS A C 1
ATOM 4228 O O . LYS A 1 530 ? 1.84 -157.375 -51.688 1 64.81 530 LYS A O 1
ATOM 4233 N N . GLU A 1 531 ? 2.854 -155.875 -50.406 1 59.72 531 GLU A N 1
ATOM 4234 C CA . GLU A 1 531 ? 3.986 -156.625 -50.062 1 59.72 531 GLU A CA 1
ATOM 4235 C C . GLU A 1 531 ? 3.586 -157.75 -49.031 1 59.72 531 GLU A C 1
ATOM 4237 O O . GLU A 1 531 ? 3.99 -158.875 -49.125 1 59.72 531 GLU A O 1
ATOM 4242 N N . LYS A 1 532 ? 2.742 -157.5 -48 1 54.84 532 LYS A N 1
ATOM 4243 C CA . LYS A 1 532 ? 2.203 -158.375 -47.031 1 54.84 532 LYS A CA 1
ATOM 4244 C C . LYS A 1 532 ? 1.407 -159.5 -47.75 1 54.84 532 LYS A C 1
ATOM 4246 O O . LYS A 1 532 ? 1.522 -160.75 -47.406 1 54.84 532 LYS A O 1
ATOM 4251 N N . ALA A 1 533 ? 0.633 -159.125 -48.719 1 61.34 533 ALA A N 1
ATOM 4252 C CA . ALA A 1 533 ? -0.059 -160.125 -49.531 1 61.34 533 ALA A CA 1
ATOM 4253 C C . ALA A 1 533 ? 0.933 -161.125 -50.219 1 61.34 533 ALA A C 1
ATOM 4255 O O . ALA A 1 533 ? 0.711 -162.25 -50.281 1 61.34 533 ALA A O 1
ATOM 4256 N N . ARG A 1 534 ? 2.125 -160.625 -50.531 1 62.56 534 ARG A N 1
ATOM 4257 C CA . ARG A 1 534 ? 3.172 -161.5 -51.156 1 62.56 534 ARG A CA 1
ATOM 4258 C C . ARG A 1 534 ? 3.867 -162.375 -50.156 1 62.56 534 ARG A C 1
ATOM 4260 O O . ARG A 1 534 ? 4.125 -163.5 -50.406 1 62.56 534 ARG A O 1
ATOM 4267 N N . ILE A 1 535 ? 4.102 -161.75 -48.938 1 56.44 535 ILE A N 1
ATOM 4268 C CA . ILE A 1 535 ? 4.801 -162.5 -47.875 1 56.44 535 ILE A CA 1
ATOM 4269 C C . ILE A 1 535 ? 3.896 -163.625 -47.344 1 56.44 535 ILE A C 1
ATOM 4271 O O . ILE A 1 535 ? 4.344 -164.75 -47.125 1 56.44 535 ILE A O 1
ATOM 4275 N N . TYR A 1 536 ? 2.619 -163.375 -47.094 1 54.38 536 TYR A N 1
ATOM 4276 C CA . TYR A 1 536 ? 1.678 -164.375 -46.656 1 54.38 536 TYR A CA 1
ATOM 4277 C C . TYR A 1 536 ? 1.667 -165.5 -47.594 1 54.38 536 TYR A C 1
ATOM 4279 O O . TYR A 1 536 ? 1.636 -166.625 -47.156 1 54.38 536 TYR A O 1
ATOM 4287 N N . GLU A 1 537 ? 1.825 -165.25 -48.844 1 61.75 537 GLU A N 1
ATOM 4288 C CA . GLU A 1 537 ? 1.916 -166.375 -49.812 1 61.75 537 GLU A CA 1
ATOM 4289 C C . GLU A 1 537 ? 3.195 -167.25 -49.625 1 61.75 537 GLU A C 1
ATOM 4291 O O . GLU A 1 537 ? 3.172 -168.375 -49.719 1 61.75 537 GLU A O 1
ATOM 4296 N N . LYS A 1 538 ? 4.371 -166.625 -49.188 1 54.72 538 LYS A N 1
ATOM 4297 C CA . LYS A 1 538 ? 5.641 -167.375 -48.969 1 54.72 538 LYS A CA 1
ATOM 4298 C C . LYS A 1 538 ? 5.648 -168.125 -47.656 1 54.72 538 LYS A C 1
ATOM 4300 O O . LYS A 1 538 ? 6.152 -169.25 -47.562 1 54.72 538 LYS A O 1
ATOM 4305 N N . GLU A 1 539 ? 5.031 -167.5 -46.656 1 50.56 539 GLU A N 1
ATOM 4306 C CA . GLU A 1 539 ? 4.957 -168.125 -45.344 1 50.56 539 GLU A CA 1
ATOM 4307 C C . GLU A 1 539 ? 4.18 -169.5 -45.438 1 50.56 539 GLU A C 1
ATOM 4309 O O . GLU A 1 539 ? 4.566 -170.5 -44.844 1 50.56 539 GLU A O 1
ATOM 4314 N N . LYS A 1 540 ? 3.072 -169.5 -46.188 1 58.38 540 LYS A N 1
ATOM 4315 C CA . LYS A 1 540 ? 2.344 -170.75 -46.438 1 58.38 540 LYS A CA 1
ATOM 4316 C C . LYS A 1 540 ? 3.25 -171.75 -47.031 1 58.38 540 LYS A C 1
ATOM 4318 O O . LYS A 1 540 ? 3.211 -173 -46.625 1 58.38 540 LYS A O 1
ATOM 4323 N N . ARG A 1 541 ? 4.199 -171.25 -47.906 1 62.06 541 ARG A N 1
ATOM 4324 C CA . ARG A 1 541 ? 5.121 -172.25 -48.531 1 62.06 541 ARG A CA 1
ATOM 4325 C C . ARG A 1 541 ? 6.152 -172.75 -47.531 1 62.06 541 ARG A C 1
ATOM 4327 O O . ARG A 1 541 ? 6.465 -173.875 -47.5 1 62.06 541 ARG A O 1
ATOM 4334 N N . ASN A 1 542 ? 6.555 -171.875 -46.688 1 50.53 542 ASN A N 1
ATOM 4335 C CA . ASN A 1 542 ? 7.629 -172.25 -45.75 1 50.53 542 ASN A CA 1
ATOM 4336 C C . ASN A 1 542 ? 7.109 -173.125 -44.625 1 50.53 542 ASN A C 1
ATOM 4338 O O . ASN A 1 542 ? 7.777 -174 -44.219 1 50.53 542 ASN A O 1
ATOM 4342 N N . ALA A 1 543 ? 5.957 -172.875 -44.094 1 53.78 543 ALA A N 1
ATOM 4343 C CA . ALA A 1 543 ? 5.391 -173.75 -43.031 1 53.78 543 ALA A CA 1
ATOM 4344 C C . ALA A 1 543 ? 5.262 -175.125 -43.469 1 53.78 543 ALA A C 1
ATOM 4346 O O . ALA A 1 543 ? 5.508 -176.125 -42.688 1 53.78 543 ALA A O 1
ATOM 4347 N N . GLU A 1 544 ? 4.965 -175.375 -44.75 1 60.53 544 GLU A N 1
ATOM 4348 C CA . GLU A 1 544 ? 4.945 -176.75 -45.281 1 60.53 544 GLU A CA 1
ATOM 4349 C C . GLU A 1 544 ? 6.309 -177.375 -45.156 1 60.53 544 GLU A C 1
ATOM 4351 O O . GLU A 1 544 ? 6.395 -178.625 -44.812 1 60.53 544 GLU A O 1
ATOM 4356 N N . ILE A 1 545 ? 7.352 -176.625 -45.219 1 52.81 545 ILE A N 1
ATOM 4357 C CA . ILE A 1 545 ? 8.711 -177.125 -45.062 1 52.81 545 ILE A CA 1
ATOM 4358 C C . ILE A 1 545 ? 8.977 -177.5 -43.594 1 52.81 545 ILE A C 1
ATOM 4360 O O . ILE A 1 545 ? 9.617 -178.5 -43.281 1 52.81 545 ILE A O 1
ATOM 4364 N N . GLU A 1 546 ? 8.383 -176.75 -42.75 1 49.06 546 GLU A N 1
ATOM 4365 C CA . GLU A 1 546 ? 8.609 -177 -41.312 1 49.06 546 GLU A CA 1
ATOM 4366 C C . GLU A 1 546 ? 8.109 -178.5 -40.906 1 49.06 546 GLU A C 1
ATOM 4368 O O . GLU A 1 546 ? 8.766 -179.125 -40.156 1 49.06 546 GLU A O 1
ATOM 4373 N N . VAL A 1 547 ? 6.957 -178.875 -41.5 1 63.94 547 VAL A N 1
ATOM 4374 C CA . VAL A 1 547 ? 6.422 -180.25 -41.188 1 63.94 547 VAL A CA 1
ATOM 4375 C C . VAL A 1 547 ? 7.488 -181.25 -41.469 1 63.94 547 VAL A C 1
ATOM 4377 O O . VAL A 1 547 ? 7.68 -182.125 -40.656 1 63.94 547 VAL A O 1
ATOM 4380 N N . GLU A 1 548 ? 8.031 -181.125 -42.594 1 58.94 548 GLU A N 1
ATOM 4381 C CA . GLU A 1 548 ? 8.93 -182.125 -43.031 1 58.94 548 GLU A CA 1
ATOM 4382 C C . GLU A 1 548 ? 10.164 -182.25 -42.156 1 58.94 548 GLU A C 1
ATOM 4384 O O . GLU A 1 548 ? 10.625 -183.375 -41.812 1 58.94 548 GLU A O 1
ATOM 4389 N N . PHE A 1 549 ? 10.609 -181.125 -41.594 1 48.31 549 PHE A N 1
ATOM 4390 C CA . PHE A 1 549 ? 11.812 -181.125 -40.781 1 48.31 549 PHE A CA 1
ATOM 4391 C C . PHE A 1 549 ? 11.539 -181.75 -39.406 1 48.31 549 PHE A C 1
ATOM 4393 O O . PHE A 1 549 ? 12.336 -182.5 -38.875 1 48.31 549 PHE A O 1
ATOM 4400 N N . LEU A 1 550 ? 10.391 -181.5 -38.969 1 51.16 550 LEU A N 1
ATOM 4401 C CA . LEU A 1 550 ? 10.117 -182 -37.656 1 51.16 550 LEU A CA 1
ATOM 4402 C C . LEU A 1 550 ? 10.109 -183.5 -37.656 1 51.16 550 LEU A C 1
ATOM 4404 O O . LEU A 1 550 ? 10.562 -184.125 -36.688 1 51.16 550 LEU A O 1
ATOM 4408 N N . ARG A 1 551 ? 9.844 -184.125 -38.719 1 62.69 551 ARG A N 1
ATOM 4409 C CA . ARG A 1 551 ? 10.008 -185.625 -38.875 1 62.69 551 ARG A CA 1
ATOM 4410 C C . ARG A 1 551 ? 11.438 -186 -38.531 1 62.69 551 ARG A C 1
ATOM 4412 O O . ARG A 1 551 ? 11.641 -187 -37.875 1 62.69 551 ARG A O 1
ATOM 4419 N N . HIS A 1 552 ? 12.352 -185.375 -39 1 52.78 552 HIS A N 1
ATOM 4420 C CA . HIS A 1 552 ? 13.75 -185.75 -38.875 1 52.78 552 HIS A CA 1
ATOM 4421 C C . HIS A 1 552 ? 14.242 -185.625 -37.438 1 52.78 552 HIS A C 1
ATOM 4423 O O . HIS A 1 552 ? 14.938 -186.5 -36.938 1 52.78 552 HIS A O 1
ATOM 4429 N N . ILE A 1 553 ? 13.695 -184.625 -36.906 1 45.16 553 ILE A N 1
ATOM 4430 C CA . ILE A 1 553 ? 14.25 -184.5 -35.562 1 45.16 553 ILE A CA 1
ATOM 4431 C C . ILE A 1 553 ? 13.734 -185.625 -34.656 1 45.16 553 ILE A C 1
ATOM 4433 O O . ILE A 1 553 ? 14.484 -186.25 -33.844 1 45.16 553 ILE A O 1
ATOM 4437 N N . GLN A 1 554 ? 12.547 -186 -34.875 1 59.38 554 GLN A N 1
ATOM 4438 C CA . GLN A 1 554 ? 12.086 -187.125 -34.031 1 59.38 554 GLN A CA 1
ATOM 4439 C C . GLN A 1 554 ? 13.078 -188.25 -34.062 1 59.38 554 GLN A C 1
ATOM 4441 O O . GLN A 1 554 ? 13.391 -188.875 -33.031 1 59.38 554 GLN A O 1
ATOM 4446 N N . ARG A 1 555 ? 13.43 -188.5 -35.312 1 58.91 555 ARG A N 1
ATOM 4447 C CA . ARG A 1 555 ? 14.281 -189.75 -35.469 1 58.91 555 ARG A CA 1
ATOM 4448 C C . ARG A 1 555 ? 15.594 -189.5 -34.719 1 58.91 555 ARG A C 1
ATOM 4450 O O . ARG A 1 555 ? 16.078 -190.5 -34.094 1 58.91 555 ARG A O 1
ATOM 4457 N N . MET A 1 556 ? 16.078 -188.5 -34.594 1 41.62 556 MET A N 1
ATOM 4458 C CA . MET A 1 556 ? 17.375 -188.25 -33.969 1 41.62 556 MET A CA 1
ATOM 4459 C C . MET A 1 556 ? 17.25 -188.375 -32.438 1 41.62 556 MET A C 1
ATOM 4461 O O . MET A 1 556 ? 18.125 -189 -31.781 1 41.62 556 MET A O 1
ATOM 4465 N N . ARG A 1 557 ? 16.172 -188 -31.984 1 44.62 557 ARG A N 1
ATOM 4466 C CA . ARG A 1 557 ? 16.094 -188.125 -30.531 1 44.62 557 ARG A CA 1
ATOM 4467 C C . ARG A 1 557 ? 16 -189.5 -30.062 1 44.62 557 ARG A C 1
ATOM 4469 O O . ARG A 1 557 ? 16.359 -189.875 -28.922 1 44.62 557 ARG A O 1
ATOM 4476 N N . GLU A 1 558 ? 15.656 -190.5 -30.734 1 58.03 558 GLU A N 1
ATOM 4477 C CA . GLU A 1 558 ? 15.906 -191.875 -30.484 1 58.03 558 GLU A CA 1
ATOM 4478 C C . GLU A 1 558 ? 17.328 -192.125 -29.953 1 58.03 558 GLU A C 1
ATOM 4480 O O . GLU A 1 558 ? 17.531 -192.875 -29.016 1 58.03 558 GLU A O 1
ATOM 4485 N N . ILE A 1 559 ? 18.109 -191.625 -30.672 1 50.84 559 ILE A N 1
ATOM 4486 C CA . ILE A 1 559 ? 19.516 -191.875 -30.469 1 50.84 559 ILE A CA 1
ATOM 4487 C C . ILE A 1 559 ? 20 -191.375 -29.125 1 50.84 559 ILE A C 1
ATOM 4489 O O . ILE A 1 559 ? 20.734 -192 -28.391 1 50.84 559 ILE A O 1
ATOM 4493 N N . GLU A 1 560 ? 19.484 -190.375 -28.875 1 42.41 560 GLU A N 1
ATOM 4494 C CA . GLU A 1 560 ? 20.062 -189.75 -27.641 1 42.41 560 GLU A CA 1
ATOM 4495 C C . GLU A 1 560 ? 19.547 -190.5 -26.422 1 42.41 560 GLU A C 1
ATOM 4497 O O . GLU A 1 560 ? 20.125 -190.5 -25.344 1 42.41 560 GLU A O 1
ATOM 4502 N N . PHE A 1 561 ? 18.688 -191.5 -26.484 1 52.84 561 PHE A N 1
ATOM 4503 C CA . PHE A 1 561 ? 18.531 -192.625 -25.594 1 52.84 561 PHE A CA 1
ATOM 4504 C C . PHE A 1 561 ? 19.828 -193 -24.844 1 52.84 561 PHE A C 1
ATOM 4506 O O . PHE A 1 561 ? 19.812 -193.125 -23.609 1 52.84 561 PHE A O 1
ATOM 4513 N N . ALA A 1 562 ? 20.438 -193.5 -25.641 1 50.72 562 ALA A N 1
ATOM 4514 C CA . ALA A 1 562 ? 21.484 -194.5 -25.344 1 50.72 562 ALA A CA 1
ATOM 4515 C C . ALA A 1 562 ? 22.531 -193.875 -24.391 1 50.72 562 ALA A C 1
ATOM 4517 O O . ALA A 1 562 ? 22.969 -194.5 -23.453 1 50.72 562 ALA A O 1
ATOM 4518 N N . ALA A 1 563 ? 22.844 -192.75 -24.781 1 37.19 563 ALA A N 1
ATOM 4519 C CA . ALA A 1 563 ? 24.078 -192.375 -24.094 1 37.19 563 ALA A CA 1
ATOM 4520 C C . ALA A 1 563 ? 23.797 -192 -22.641 1 37.19 563 ALA A C 1
ATOM 4522 O O . ALA A 1 563 ? 24.578 -192.375 -21.75 1 37.19 563 ALA A O 1
ATOM 4523 N N . ARG A 1 564 ? 22.828 -191.375 -22.406 1 41.12 564 ARG A N 1
ATOM 4524 C CA . ARG A 1 564 ? 22.797 -190.875 -21.031 1 41.12 564 ARG A CA 1
ATOM 4525 C C . ARG A 1 564 ? 22.469 -192 -20.062 1 41.12 564 ARG A C 1
ATOM 4527 O O . ARG A 1 564 ? 22.406 -191.875 -18.859 1 41.12 564 ARG A O 1
ATOM 4534 N N . VAL A 1 565 ? 22.109 -193.25 -20.422 1 54.25 565 VAL A N 1
ATOM 4535 C CA . VAL A 1 565 ? 22.234 -194.375 -19.594 1 54.25 565 VAL A CA 1
ATOM 4536 C C . VAL A 1 565 ? 23.547 -194.375 -18.812 1 54.25 565 VAL A C 1
ATOM 4538 O O . VAL A 1 565 ? 23.594 -194.75 -17.625 1 54.25 565 VAL A O 1
ATOM 4541 N N . PHE A 1 566 ? 24.547 -194 -19.547 1 43.72 566 PHE A N 1
ATOM 4542 C CA . PHE A 1 566 ? 25.906 -194.125 -19.016 1 43.72 566 PHE A CA 1
ATOM 4543 C C . PHE A 1 566 ? 26 -193.375 -17.672 1 43.72 566 PHE A C 1
ATOM 4545 O O . PHE A 1 566 ? 26.531 -193.875 -16.703 1 43.72 566 PHE A O 1
ATOM 4552 N N . VAL A 1 567 ? 26.031 -192.25 -17.922 1 39.53 567 VAL A N 1
ATOM 4553 C CA . VAL A 1 567 ? 26.812 -191.5 -16.969 1 39.53 567 VAL A CA 1
ATOM 4554 C C . VAL A 1 567 ? 26.203 -191.625 -15.57 1 39.53 567 VAL A C 1
ATOM 4556 O O . VAL A 1 567 ? 26.922 -191.875 -14.594 1 39.53 567 VAL A O 1
ATOM 4559 N N . ASN A 1 568 ? 25.094 -191.25 -15.406 1 35.34 568 ASN A N 1
ATOM 4560 C CA . ASN A 1 568 ? 24.734 -191 -14.008 1 35.34 568 ASN A CA 1
ATOM 4561 C C . ASN A 1 568 ? 24.672 -192.25 -13.234 1 35.34 568 ASN A C 1
ATOM 4563 O O . ASN A 1 568 ? 24.406 -192.25 -12.031 1 35.34 568 ASN A O 1
ATOM 4567 N N . VAL A 1 569 ? 24.547 -193.5 -13.797 1 51.41 569 VAL A N 1
ATOM 4568 C CA . VAL A 1 569 ? 24.875 -194.625 -12.898 1 51.41 569 VAL A CA 1
ATOM 4569 C C . VAL A 1 569 ? 26.078 -194.25 -12.047 1 51.41 569 VAL A C 1
ATOM 4571 O O . VAL A 1 569 ? 26.188 -194.625 -10.891 1 51.41 569 VAL A O 1
ATOM 4574 N N . VAL A 1 570 ? 27.047 -193.625 -12.742 1 40.72 570 VAL A N 1
ATOM 4575 C CA . VAL A 1 570 ? 28.312 -193.25 -12.094 1 40.72 570 VAL A CA 1
ATOM 4576 C C . VAL A 1 570 ? 28.031 -192.75 -10.695 1 40.72 570 VAL A C 1
ATOM 4578 O O . VAL A 1 570 ? 28.625 -193.25 -9.711 1 40.72 570 VAL A O 1
ATOM 4581 N N . GLU A 1 571 ? 28.297 -191.75 -10.68 1 41.12 571 GLU A N 1
ATOM 4582 C CA . GLU A 1 571 ? 28.844 -191 -9.562 1 41.12 571 GLU A CA 1
ATOM 4583 C C . GLU A 1 571 ? 27.984 -191.25 -8.312 1 41.12 571 GLU A C 1
ATOM 4585 O O . GLU A 1 571 ? 26.844 -190.75 -8.266 1 41.12 571 GLU A O 1
ATOM 4590 N N . PHE A 1 572 ? 27.375 -192.625 -7.887 1 46.69 572 PHE A N 1
ATOM 4591 C CA . PHE A 1 572 ? 27.484 -193.5 -6.77 1 46.69 572 PHE A CA 1
ATOM 4592 C C . PHE A 1 572 ? 28.188 -192.875 -5.582 1 46.69 572 PHE A C 1
ATOM 4594 O O . PHE A 1 572 ? 27.672 -192.875 -4.457 1 46.69 572 PHE A O 1
ATOM 4601 N N . LEU A 1 573 ? 29.219 -193.25 -5.762 1 43.31 573 LEU A N 1
ATOM 4602 C CA . LEU A 1 573 ? 30.281 -193.625 -4.844 1 43.31 573 LEU A CA 1
ATOM 4603 C C . LEU A 1 573 ? 30.531 -192.5 -3.805 1 43.31 573 LEU A C 1
ATOM 4605 O O . LEU A 1 573 ? 30.672 -192.875 -2.615 1 43.31 573 LEU A O 1
ATOM 4609 N N . TYR A 1 574 ? 31.109 -191.625 -4.184 1 39.12 574 TYR A N 1
ATOM 4610 C CA . TYR A 1 574 ? 32.188 -191 -3.422 1 39.12 574 TYR A CA 1
ATOM 4611 C C . TYR A 1 574 ? 31.625 -190.375 -2.18 1 39.12 574 TYR A C 1
ATOM 4613 O O . TYR A 1 574 ? 32.156 -190.5 -1.08 1 39.12 574 TYR A O 1
ATOM 4621 N N . GLU A 1 575 ? 31.203 -189.25 -2.113 1 41.69 575 GLU A N 1
ATOM 4622 C CA . GLU A 1 575 ? 31.203 -188.375 -0.954 1 41.69 575 GLU A CA 1
ATOM 4623 C C . GLU A 1 575 ? 30.359 -189 0.176 1 41.69 575 GLU A C 1
ATOM 4625 O O . GLU A 1 575 ? 29.125 -189 0.07 1 41.69 575 GLU A O 1
ATOM 4630 N N . THR A 1 576 ? 29.781 -190.25 0.676 1 43.12 576 THR A N 1
ATOM 4631 C CA . THR A 1 576 ? 29.672 -190.875 1.957 1 43.12 576 THR A CA 1
ATOM 4632 C C . THR A 1 576 ? 30.375 -190.125 3.057 1 43.12 576 THR A C 1
ATOM 4634 O O . THR A 1 576 ? 30.109 -190.25 4.242 1 43.12 576 THR A O 1
ATOM 4637 N N . MET A 1 577 ? 31.625 -190.125 2.799 1 39.25 577 MET A N 1
ATOM 4638 C CA . MET A 1 577 ? 32.781 -190 3.697 1 39.25 577 MET A CA 1
ATOM 4639 C C . MET A 1 577 ? 32.469 -188.875 4.754 1 39.25 577 MET A C 1
ATOM 4641 O O . MET A 1 577 ? 32.75 -189.125 5.938 1 39.25 577 MET A O 1
ATOM 4645 N N . GLN A 1 578 ? 33.094 -188.25 4.77 1 36.56 578 GLN A N 1
ATOM 4646 C CA . GLN A 1 578 ? 33.969 -187.75 5.828 1 36.56 578 GLN A CA 1
ATOM 4647 C C . GLN A 1 578 ? 33.156 -187 6.918 1 36.56 578 GLN A C 1
ATOM 4649 O O . GLN A 1 578 ? 33.375 -187.25 8.109 1 36.56 578 GLN A O 1
ATOM 4654 N N . ASN A 1 579 ? 33.281 -186 7.426 1 36.19 579 ASN A N 1
ATOM 4655 C CA . ASN A 1 579 ? 33.469 -185.375 8.695 1 36.19 579 ASN A CA 1
ATOM 4656 C C . ASN A 1 579 ? 32.156 -184.75 9.219 1 36.19 579 ASN A C 1
ATOM 4658 O O . ASN A 1 579 ? 31.766 -183.625 8.836 1 36.19 579 ASN A O 1
ATOM 4662 N N . PRO A 1 580 ? 31.422 -185.5 9.859 1 23.53 580 PRO A N 1
ATOM 4663 C CA . PRO A 1 580 ? 30.062 -185 10.062 1 23.53 580 PRO A CA 1
ATOM 4664 C C . PRO A 1 580 ? 29.922 -184.125 11.297 1 23.53 580 PRO A C 1
ATOM 4666 O O . PRO A 1 580 ? 28.828 -184 11.812 1 23.53 580 PRO A O 1
ATOM 4669 N N . ARG A 1 581 ? 31.203 -183.875 12.086 1 34.09 581 ARG A N 1
ATOM 4670 C CA . ARG A 1 581 ? 31.234 -183.25 13.43 1 34.09 581 ARG A CA 1
ATOM 4671 C C . ARG A 1 581 ? 30.062 -182.375 13.656 1 34.09 581 ARG A C 1
ATOM 4673 O O . ARG A 1 581 ? 29.625 -181.625 12.734 1 34.09 581 ARG A O 1
ATOM 4680 N N . GLY A 1 582 ? 29.484 -182.5 14.742 1 27.06 582 GLY A N 1
ATOM 4681 C CA . GLY A 1 582 ? 28.125 -182.25 15.156 1 27.06 582 GLY A CA 1
ATOM 4682 C C . GLY A 1 582 ? 27.688 -180.875 14.953 1 27.06 582 GLY A C 1
ATOM 4683 O O . GLY A 1 582 ? 28.5 -180 14.672 1 27.06 582 GLY A O 1
ATOM 4684 N N . PRO A 1 583 ? 26.625 -180.375 15.445 1 26.11 583 PRO A N 1
ATOM 4685 C CA . PRO A 1 583 ? 25.891 -179.375 14.695 1 26.11 583 PRO A CA 1
ATOM 4686 C C . PRO A 1 583 ? 26.531 -178 14.844 1 26.11 583 PRO A C 1
ATOM 4688 O O . PRO A 1 583 ? 27.031 -177.625 15.914 1 26.11 583 PRO A O 1
ATOM 4691 N N . PRO A 1 584 ? 27.5 -177.25 14.016 1 28.09 584 PRO A N 1
ATOM 4692 C CA . PRO A 1 584 ? 28.141 -176 14.047 1 28.09 584 PRO A CA 1
ATOM 4693 C C . PRO A 1 584 ? 27.188 -174.875 14.484 1 28.09 584 PRO A C 1
ATOM 4695 O O . PRO A 1 584 ? 27.531 -173.75 14.391 1 28.09 584 PRO A O 1
ATOM 4698 N N . TYR A 1 585 ? 25.969 -175.125 15 1 23 585 TYR A N 1
ATOM 4699 C CA . TYR A 1 585 ? 24.859 -174.625 14.219 1 23 585 TYR A CA 1
ATOM 4700 C C . TYR A 1 585 ? 25.078 -173.125 13.953 1 23 585 TYR A C 1
ATOM 4702 O O . TYR A 1 585 ? 24.922 -172.625 12.828 1 23 585 TYR A O 1
ATOM 4710 N N . TRP A 1 586 ? 24.125 -172.125 13.531 1 20.95 586 TRP A N 1
ATOM 4711 C CA . TRP A 1 586 ? 24.094 -170.625 13.406 1 20.95 586 TRP A CA 1
ATOM 4712 C C . TRP A 1 586 ? 24.5 -170 14.719 1 20.95 586 TRP A C 1
ATOM 4714 O O . TRP A 1 586 ? 23.891 -170.25 15.766 1 20.95 586 TRP A O 1
ATOM 4724 N N . HIS A 1 587 ? 25.766 -169.5 15.016 1 17.22 587 HIS A N 1
ATOM 4725 C CA . HIS A 1 587 ? 26.969 -168.75 15.305 1 17.22 587 HIS A CA 1
ATOM 4726 C C . HIS A 1 587 ? 26.719 -167.25 15.117 1 17.22 587 HIS A C 1
ATOM 4728 O O . HIS A 1 587 ? 27.656 -166.375 15.117 1 17.22 587 HIS A O 1
ATOM 4734 N N . ARG A 1 588 ? 25.625 -166.125 15.688 1 19.67 588 ARG A N 1
ATOM 4735 C CA . ARG A 1 588 ? 26.156 -165 16.516 1 19.67 588 ARG A CA 1
ATOM 4736 C C . ARG A 1 588 ? 26.594 -165.5 17.875 1 19.67 588 ARG A C 1
ATOM 4738 O O . ARG A 1 588 ? 25.984 -166.5 18.422 1 19.67 588 ARG A O 1
ATOM 4745 N N . MET B 1 1 ? 22.844 44.5 -3.91 1 23.52 1 MET B N 1
ATOM 4746 C CA . MET B 1 1 ? 22.016 43.625 -4.715 1 23.52 1 MET B CA 1
ATOM 4747 C C . MET B 1 1 ? 20.969 42.938 -3.844 1 23.52 1 MET B C 1
ATOM 4749 O O . MET B 1 1 ? 21.328 42.156 -2.965 1 23.52 1 MET B O 1
ATOM 4753 N N . SER B 1 2 ? 19.812 43.531 -3.424 1 25.41 2 SER B N 1
ATOM 4754 C CA . SER B 1 2 ? 18.75 43.375 -2.447 1 25.41 2 SER B CA 1
ATOM 4755 C C . SER B 1 2 ? 18.016 42.031 -2.658 1 25.41 2 SER B C 1
ATOM 4757 O O . SER B 1 2 ? 17.594 41.719 -3.775 1 25.41 2 SER B O 1
ATOM 4759 N N . LEU B 1 3 ? 18.359 40.969 -1.982 1 33.78 3 LEU B N 1
ATOM 4760 C CA . LEU B 1 3 ? 17.719 39.656 -2.064 1 33.78 3 LEU B CA 1
ATOM 4761 C C . LEU B 1 3 ? 16.219 39.812 -2.213 1 33.78 3 LEU B C 1
ATOM 4763 O O . LEU B 1 3 ? 15.539 40.312 -1.312 1 33.78 3 LEU B O 1
ATOM 4767 N N . SER B 1 4 ? 15.562 40.125 -3.332 1 36.31 4 SER B N 1
ATOM 4768 C CA . SER B 1 4 ? 14.195 40.406 -3.762 1 36.31 4 SER B CA 1
ATOM 4769 C C . SER B 1 4 ? 13.203 39.438 -3.139 1 36.31 4 SER B C 1
ATOM 4771 O O . SER B 1 4 ? 13.547 38.312 -2.846 1 36.31 4 SER B O 1
ATOM 4773 N N . LYS B 1 5 ? 12.102 39.875 -2.654 1 42.78 5 LYS B N 1
ATOM 4774 C CA . LYS B 1 5 ? 10.953 39.344 -1.929 1 42.78 5 LYS B CA 1
ATOM 4775 C C . LYS B 1 5 ? 10.555 37.969 -2.451 1 42.78 5 LYS B C 1
ATOM 4777 O O . LYS B 1 5 ? 9.867 37.219 -1.767 1 42.78 5 LYS B O 1
ATOM 4782 N N . HIS B 1 6 ? 10.664 37.625 -3.717 1 43.31 6 HIS B N 1
ATOM 4783 C CA . HIS B 1 6 ? 10.234 36.562 -4.625 1 43.31 6 HIS B CA 1
ATOM 4784 C C . HIS B 1 6 ? 11.055 35.281 -4.414 1 43.31 6 HIS B C 1
ATOM 4786 O O . HIS B 1 6 ? 10.789 34.25 -5.039 1 43.31 6 HIS B O 1
ATOM 4792 N N . ASP B 1 7 ? 12.242 35.312 -3.889 1 53.28 7 ASP B N 1
ATOM 4793 C CA . ASP B 1 7 ? 13.148 34.188 -3.961 1 53.28 7 ASP B CA 1
ATOM 4794 C C . ASP B 1 7 ? 12.93 33.25 -2.777 1 53.28 7 ASP B C 1
ATOM 4796 O O . ASP B 1 7 ? 13.828 32.469 -2.406 1 53.28 7 ASP B O 1
ATOM 4800 N N . LYS B 1 8 ? 11.891 33.469 -2.102 1 70.31 8 LYS B N 1
ATOM 4801 C CA . LYS B 1 8 ? 11.75 32.688 -0.871 1 70.31 8 LYS B CA 1
ATOM 4802 C C . LYS B 1 8 ? 11.125 31.344 -1.146 1 70.31 8 LYS B C 1
ATOM 4804 O O . LYS B 1 8 ? 10.156 31.234 -1.899 1 70.31 8 LYS B O 1
ATOM 4809 N N . LEU B 1 9 ? 11.758 30.359 -0.813 1 85.19 9 LEU B N 1
ATOM 4810 C CA . LEU B 1 9 ? 11.305 28.969 -0.879 1 85.19 9 LEU B CA 1
ATOM 4811 C C . LEU B 1 9 ? 10.633 28.547 0.426 1 85.19 9 LEU B C 1
ATOM 4813 O O . LEU B 1 9 ? 10.773 29.234 1.444 1 85.19 9 LEU B O 1
ATOM 4817 N N . ALA B 1 10 ? 9.773 27.656 0.313 1 93.75 10 ALA B N 1
ATOM 4818 C CA . ALA B 1 10 ? 9.125 27.078 1.486 1 93.75 10 ALA B CA 1
ATOM 4819 C C . ALA B 1 10 ? 10.156 26.641 2.523 1 93.75 10 ALA B C 1
ATOM 4821 O O . ALA B 1 10 ? 11.297 26.328 2.178 1 93.75 10 ALA B O 1
ATOM 4822 N N . ILE B 1 11 ? 9.812 26.797 3.717 1 95.38 11 ILE B N 1
ATOM 4823 C CA . ILE B 1 11 ? 10.695 26.391 4.809 1 95.38 11 ILE B CA 1
ATOM 4824 C C . ILE B 1 11 ? 10.016 25.297 5.637 1 95.38 11 ILE B C 1
ATOM 4826 O O . ILE B 1 11 ? 8.781 25.188 5.652 1 95.38 11 ILE B O 1
ATOM 4830 N N . PRO B 1 12 ? 10.812 24.469 6.32 1 96.19 12 PRO B N 1
ATOM 4831 C CA . PRO B 1 12 ? 10.188 23.438 7.148 1 96.19 12 PRO B CA 1
ATOM 4832 C C . PRO B 1 12 ? 9.562 24 8.422 1 96.19 12 PRO B C 1
ATOM 4834 O O . PRO B 1 12 ? 10.172 24.828 9.094 1 96.19 12 PRO B O 1
ATOM 4837 N N . LEU B 1 13 ? 8.336 23.641 8.703 1 97.81 13 LEU B N 1
ATOM 4838 C CA . LEU B 1 13 ? 7.676 23.953 9.969 1 97.81 13 LEU B CA 1
ATOM 4839 C C . LEU B 1 13 ? 8.172 23.016 11.078 1 97.81 13 LEU B C 1
ATOM 4841 O O . LEU B 1 13 ? 8.445 23.469 12.195 1 97.81 13 LEU B O 1
ATOM 4845 N N . VAL B 1 14 ? 8.195 21.75 10.703 1 97.62 14 VAL B N 1
ATOM 4846 C CA . VAL B 1 14 ? 8.695 20.719 11.609 1 97.62 14 VAL B CA 1
ATOM 4847 C C . VAL B 1 14 ? 9.617 19.766 10.859 1 97.62 14 VAL B C 1
ATOM 4849 O O . VAL B 1 14 ? 9.414 19.5 9.672 1 97.62 14 VAL B O 1
ATOM 4852 N N . LEU B 1 15 ? 10.648 19.312 11.555 1 96.62 15 LEU B N 1
ATOM 4853 C CA . LEU B 1 15 ? 11.586 18.312 11.039 1 96.62 15 LEU B CA 1
ATOM 4854 C C . LEU B 1 15 ? 11.773 17.172 12.023 1 96.62 15 LEU B C 1
ATOM 4856 O O . LEU B 1 15 ? 11.594 17.344 13.227 1 96.62 15 LEU B O 1
ATOM 4860 N N . PRO B 1 16 ? 12.078 16 11.422 1 94.44 16 PRO B N 1
ATOM 4861 C CA . PRO B 1 16 ? 12.484 14.953 12.344 1 94.44 16 PRO B CA 1
ATOM 4862 C C . PRO B 1 16 ? 13.742 15.312 13.141 1 94.44 16 PRO B C 1
ATOM 4864 O O . PRO B 1 16 ? 14.57 16.094 12.664 1 94.44 16 PRO B O 1
ATOM 4867 N N . ASN B 1 17 ? 13.875 14.703 14.297 1 93 17 ASN B N 1
ATOM 4868 C CA . ASN B 1 17 ? 14.977 15.039 15.195 1 93 17 ASN B CA 1
ATOM 4869 C C . ASN B 1 17 ? 16.328 14.727 14.555 1 93 17 ASN B C 1
ATOM 4871 O O . ASN B 1 17 ? 17.344 15.305 14.945 1 93 17 ASN B O 1
ATOM 4875 N N . ASN B 1 18 ? 16.344 13.828 13.594 1 91.75 18 ASN B N 1
ATOM 4876 C CA . ASN B 1 18 ? 17.594 13.461 12.961 1 91.75 18 ASN B CA 1
ATOM 4877 C C . ASN B 1 18 ? 17.906 14.359 11.766 1 91.75 18 ASN B C 1
ATOM 4879 O O . ASN B 1 18 ? 18.797 14.047 10.961 1 91.75 18 ASN B O 1
ATOM 4883 N N . CYS B 1 19 ? 17.203 15.43 11.648 1 93.5 19 CYS B N 1
ATOM 4884 C CA . CYS B 1 19 ? 17.438 16.422 10.617 1 93.5 19 CYS B CA 1
ATOM 4885 C C . CYS B 1 19 ? 17.703 17.797 11.234 1 93.5 19 CYS B C 1
ATOM 4887 O O . CYS B 1 19 ? 17.156 18.125 12.289 1 93.5 19 CYS B O 1
ATOM 4889 N N . THR B 1 20 ? 18.562 18.531 10.625 1 93.12 20 THR B N 1
ATOM 4890 C CA . THR B 1 20 ? 18.859 19.891 11.078 1 93.12 20 THR B CA 1
ATOM 4891 C C . THR B 1 20 ? 18.625 20.891 9.953 1 93.12 20 THR B C 1
ATOM 4893 O O . THR B 1 20 ? 19 20.641 8.805 1 93.12 20 THR B O 1
ATOM 4896 N N . TRP B 1 21 ? 18 22 10.359 1 94.19 21 TRP B N 1
ATOM 4897 C CA . TRP B 1 21 ? 17.688 23.047 9.391 1 94.19 21 TRP B CA 1
ATOM 4898 C C . TRP B 1 21 ? 18.75 24.156 9.414 1 94.19 21 TRP B C 1
ATOM 4900 O O . TRP B 1 21 ? 19.141 24.625 10.477 1 94.19 21 TRP B O 1
ATOM 4910 N N . ASP B 1 22 ? 19.203 24.469 8.172 1 92.75 22 ASP B N 1
ATOM 4911 C CA . ASP B 1 22 ? 20.125 25.594 8.016 1 92.75 22 ASP B CA 1
ATOM 4912 C C . ASP B 1 22 ? 19.453 26.781 7.332 1 92.75 22 ASP B C 1
ATOM 4914 O O . ASP B 1 22 ? 19.266 26.766 6.117 1 92.75 22 ASP B O 1
ATOM 4918 N N . GLU B 1 23 ? 19.219 27.797 8.047 1 90.06 23 GLU B N 1
ATOM 4919 C CA . GLU B 1 23 ? 18.5 28.969 7.555 1 90.06 23 GLU B CA 1
ATOM 4920 C C . GLU B 1 23 ? 19.297 29.688 6.477 1 90.06 23 GLU B C 1
ATOM 4922 O O . GLU B 1 23 ? 18.719 30.312 5.578 1 90.06 23 GLU B O 1
ATOM 4927 N N . LYS B 1 24 ? 20.594 29.594 6.527 1 88.62 24 LYS B N 1
ATOM 4928 C CA . LYS B 1 24 ? 21.453 30.312 5.598 1 88.62 24 LYS B CA 1
ATOM 4929 C C . LYS B 1 24 ? 21.438 29.656 4.219 1 88.62 24 LYS B C 1
ATOM 4931 O O . LYS B 1 24 ? 21.344 30.344 3.199 1 88.62 24 LYS B O 1
ATOM 4936 N N . THR B 1 25 ? 21.438 28.375 4.145 1 85.5 25 THR B N 1
ATOM 4937 C CA . THR B 1 25 ? 21.484 27.656 2.873 1 85.5 25 THR B CA 1
ATOM 4938 C C . THR B 1 25 ? 20.094 27.297 2.381 1 85.5 25 THR B C 1
ATOM 4940 O O . THR B 1 25 ? 19.891 27.031 1.194 1 85.5 25 THR B O 1
ATOM 4943 N N . GLY B 1 26 ? 19.156 27.312 3.287 1 86.56 26 GLY B N 1
ATOM 4944 C CA . GLY B 1 26 ? 17.812 26.922 2.928 1 86.56 26 GLY B CA 1
ATOM 4945 C C . GLY B 1 26 ? 17.656 25.438 2.709 1 86.56 26 GLY B C 1
ATOM 4946 O O . GLY B 1 26 ? 16.812 25 1.917 1 86.56 26 GLY B O 1
ATOM 4947 N N . LYS B 1 27 ? 18.578 24.625 3.305 1 87.56 27 LYS B N 1
ATOM 4948 C CA . LYS B 1 27 ? 18.562 23.172 3.164 1 87.56 27 LYS B CA 1
ATOM 4949 C C . LYS B 1 27 ? 18.641 22.484 4.523 1 87.56 27 LYS B C 1
ATOM 4951 O O . LYS B 1 27 ? 19.094 23.094 5.504 1 87.56 27 LYS B O 1
ATOM 4956 N N . TYR B 1 28 ? 18.016 21.312 4.531 1 90.06 28 TYR B N 1
ATOM 4957 C CA . TYR B 1 28 ? 18.203 20.516 5.742 1 90.06 28 TYR B CA 1
ATOM 4958 C C . TYR B 1 28 ? 19.25 19.438 5.527 1 90.06 28 TYR B C 1
ATOM 4960 O O . TYR B 1 28 ? 19.562 19.078 4.391 1 90.06 28 TYR B O 1
ATOM 4968 N N . SER B 1 29 ? 19.859 19.016 6.602 1 90.69 29 SER B N 1
ATOM 4969 C CA . SER B 1 29 ? 20.828 17.938 6.578 1 90.69 29 SER B CA 1
ATOM 4970 C C . SER B 1 29 ? 20.453 16.828 7.551 1 90.69 29 SER B C 1
ATOM 4972 O O . SER B 1 29 ? 19.859 17.094 8.602 1 90.69 29 SER B O 1
ATOM 4974 N N . LYS B 1 30 ? 20.75 15.664 7.137 1 87.31 30 LYS B N 1
ATOM 4975 C CA . LYS B 1 30 ? 20.484 14.516 8 1 87.31 30 LYS B CA 1
ATOM 4976 C C . LYS B 1 30 ? 21.672 14.25 8.922 1 87.31 30 LYS B C 1
ATOM 4978 O O . LYS B 1 30 ? 22.828 14.25 8.484 1 87.31 30 LYS B O 1
ATOM 4983 N N . LYS B 1 31 ? 21.297 13.992 10.125 1 88.5 31 LYS B N 1
ATOM 4984 C CA . LYS B 1 31 ? 22.312 13.633 11.102 1 88.5 31 LYS B CA 1
ATOM 4985 C C . LYS B 1 31 ? 22.703 12.156 10.977 1 88.5 31 LYS B C 1
ATOM 4987 O O . LYS B 1 31 ? 21.828 11.297 10.898 1 88.5 31 LYS B O 1
ATOM 4992 N N . LEU B 1 32 ? 23.953 11.969 10.953 1 81.69 32 LEU B N 1
ATOM 4993 C CA . LEU B 1 32 ? 24.438 10.602 10.859 1 81.69 32 LEU B CA 1
ATOM 4994 C C . LEU B 1 32 ? 24.312 9.883 12.195 1 81.69 32 LEU B C 1
ATOM 4996 O O . LEU B 1 32 ? 24.562 10.477 13.25 1 81.69 32 LEU B O 1
ATOM 5000 N N . ASN B 1 33 ? 23.828 8.727 12.273 1 80.44 33 ASN B N 1
ATOM 5001 C CA . ASN B 1 33 ? 23.781 7.844 13.438 1 80.44 33 ASN B CA 1
ATOM 5002 C C . ASN B 1 33 ? 22.75 8.297 14.453 1 80.44 33 ASN B C 1
ATOM 5004 O O . ASN B 1 33 ? 22.922 8.109 15.656 1 80.44 33 ASN B O 1
ATOM 5008 N N . VAL B 1 34 ? 21.891 9.164 14.062 1 84.94 34 VAL B N 1
ATOM 5009 C CA . VAL B 1 34 ? 20.797 9.531 14.953 1 84.94 34 VAL B CA 1
ATOM 5010 C C . VAL B 1 34 ? 19.5 8.883 14.469 1 84.94 34 VAL B C 1
ATOM 5012 O O . VAL B 1 34 ? 19.125 9.023 13.305 1 84.94 34 VAL B O 1
ATOM 5015 N N . GLU B 1 35 ? 18.922 8.266 15.375 1 83.69 35 GLU B N 1
ATOM 5016 C CA . GLU B 1 35 ? 17.656 7.602 15.047 1 83.69 35 GLU B CA 1
ATOM 5017 C C . GLU B 1 35 ? 16.5 8.586 15.07 1 83.69 35 GLU B C 1
ATOM 5019 O O . GLU B 1 35 ? 16.422 9.461 15.938 1 83.69 35 GLU B O 1
ATOM 5024 N N . ARG B 1 36 ? 15.664 8.492 14.102 1 87.44 36 ARG B N 1
ATOM 5025 C CA . ARG B 1 36 ? 14.445 9.289 14.062 1 87.44 36 ARG B CA 1
ATOM 5026 C C . ARG B 1 36 ? 13.461 8.852 15.141 1 87.44 36 ARG B C 1
ATOM 5028 O O . ARG B 1 36 ? 13 7.711 15.141 1 87.44 36 ARG B O 1
ATOM 5035 N N . ARG B 1 37 ? 13.156 9.805 16.094 1 84.94 37 ARG B N 1
ATOM 5036 C CA . ARG B 1 37 ? 12.273 9.445 17.203 1 84.94 37 ARG B CA 1
ATOM 5037 C C . ARG B 1 37 ? 11.203 10.508 17.422 1 84.94 37 ARG B C 1
ATOM 5039 O O . ARG B 1 37 ? 10.109 10.203 17.891 1 84.94 37 ARG B O 1
ATOM 5046 N N . THR B 1 38 ? 11.57 11.68 17.156 1 92 38 THR B N 1
ATOM 5047 C CA . THR B 1 38 ? 10.672 12.781 17.484 1 92 38 THR B CA 1
ATOM 5048 C C . THR B 1 38 ? 10.672 13.828 16.375 1 92 38 THR B C 1
ATOM 5050 O O . THR B 1 38 ? 11.414 13.703 15.398 1 92 38 THR B O 1
ATOM 5053 N N . LEU B 1 39 ? 9.781 14.789 16.547 1 95.12 39 LEU B N 1
ATOM 5054 C CA . LEU B 1 39 ? 9.711 15.938 15.648 1 95.12 39 LEU B CA 1
ATOM 5055 C C . LEU B 1 39 ? 10.211 17.203 16.328 1 95.12 39 LEU B C 1
ATOM 5057 O O . LEU B 1 39 ? 10.07 17.344 17.547 1 95.12 39 LEU B O 1
ATOM 5061 N N . THR B 1 40 ? 10.773 18.016 15.57 1 96.19 40 THR B N 1
ATOM 5062 C CA . THR B 1 40 ? 11.281 19.281 16.078 1 96.19 40 THR B CA 1
ATOM 5063 C C . THR B 1 40 ? 10.711 20.453 15.281 1 96.19 40 THR B C 1
ATOM 5065 O O . THR B 1 40 ? 10.711 20.422 14.047 1 96.19 40 THR B O 1
ATOM 5068 N N . VAL B 1 41 ? 10.289 21.453 16.016 1 97.31 41 VAL B N 1
ATOM 5069 C CA . VAL B 1 41 ? 9.734 22.641 15.375 1 97.31 41 VAL B CA 1
ATOM 5070 C C . VAL B 1 41 ? 10.875 23.578 14.938 1 97.31 41 VAL B C 1
ATOM 5072 O O . VAL B 1 41 ? 11.859 23.734 15.664 1 97.31 41 VAL B O 1
ATOM 5075 N N . VAL B 1 42 ? 10.75 24.156 13.805 1 97.12 42 VAL B N 1
ATOM 5076 C CA . VAL B 1 42 ? 11.742 25.094 13.281 1 97.12 42 VAL B CA 1
ATOM 5077 C C . VAL B 1 42 ? 11.359 26.516 13.672 1 97.12 42 VAL B C 1
ATOM 5079 O O . VAL B 1 42 ? 10.328 27.031 13.234 1 97.12 42 VAL B O 1
ATOM 5082 N N . PRO B 1 43 ? 12.172 27.188 14.406 1 96.19 43 PRO B N 1
ATOM 5083 C CA . PRO B 1 43 ? 11.828 28.516 14.93 1 96.19 43 PRO B CA 1
ATOM 5084 C C . PRO B 1 43 ? 11.57 29.547 13.828 1 96.19 43 PRO B C 1
ATOM 5086 O O . PRO B 1 43 ? 10.68 30.391 13.961 1 96.19 43 PRO B O 1
ATOM 5089 N N . GLU B 1 44 ? 12.297 29.469 12.812 1 95.44 44 GLU B N 1
ATOM 5090 C CA . GLU B 1 44 ? 12.117 30.406 11.703 1 95.44 44 GLU B CA 1
ATOM 5091 C C . GLU B 1 44 ? 10.695 30.344 11.148 1 95.44 44 GLU B C 1
ATOM 5093 O O . GLU B 1 44 ? 10.117 31.375 10.805 1 95.44 44 GLU B O 1
ATOM 5098 N N . ALA B 1 45 ? 10.219 29.188 11.062 1 96.5 45 ALA B N 1
ATOM 5099 C CA . ALA B 1 45 ? 8.867 29 10.547 1 96.5 45 ALA B CA 1
ATOM 5100 C C . ALA B 1 45 ? 7.832 29.562 11.508 1 96.5 45 ALA B C 1
ATOM 5102 O O . ALA B 1 45 ? 6.82 30.141 11.086 1 96.5 45 ALA B O 1
ATOM 5103 N N . LEU B 1 46 ? 8.023 29.422 12.766 1 97 46 LEU B N 1
ATOM 5104 C CA . LEU B 1 46 ? 7.109 29.953 13.773 1 97 46 LEU B CA 1
ATOM 5105 C C . LEU B 1 46 ? 7.066 31.484 13.703 1 97 46 LEU B C 1
ATOM 5107 O O . LEU B 1 46 ? 6 32.094 13.844 1 97 46 LEU B O 1
ATOM 5111 N N . GLU B 1 47 ? 8.195 32.031 13.484 1 95.94 47 GLU B N 1
ATOM 5112 C CA . GLU B 1 47 ? 8.258 33.5 13.375 1 95.94 47 GLU B CA 1
ATOM 5113 C C . GLU B 1 47 ? 7.492 34 12.148 1 95.94 47 GLU B C 1
ATOM 5115 O O . GLU B 1 47 ? 6.824 35.031 12.203 1 95.94 47 GLU B O 1
ATOM 5120 N N . GLN B 1 48 ? 7.629 33.25 11.133 1 95.25 48 GLN B N 1
ATOM 5121 C CA . GLN B 1 48 ? 6.891 33.594 9.922 1 95.25 48 GLN B CA 1
ATOM 5122 C C . GLN B 1 48 ? 5.383 33.531 10.156 1 95.25 48 GLN B C 1
ATOM 5124 O O . GLN B 1 48 ? 4.625 34.344 9.625 1 95.25 48 GLN B O 1
ATOM 5129 N N . LEU B 1 49 ? 5.008 32.562 10.859 1 97.06 49 LEU B N 1
ATOM 5130 C CA . LEU B 1 49 ? 3.592 32.406 11.172 1 97.06 49 LEU B CA 1
ATOM 5131 C C . LEU B 1 49 ? 3.104 33.562 12.031 1 97.06 49 LEU B C 1
ATOM 5133 O O . LEU B 1 49 ? 2.014 34.094 11.805 1 97.06 49 LEU B O 1
ATOM 5137 N N . LYS B 1 50 ? 3.883 33.938 12.977 1 94.81 50 LYS B N 1
ATOM 5138 C CA . LYS B 1 50 ? 3.514 35 13.898 1 94.81 50 LYS B CA 1
ATOM 5139 C C . LYS B 1 50 ? 3.363 36.344 13.164 1 94.81 50 LYS B C 1
ATOM 5141 O O . LYS B 1 50 ? 2.652 37.25 13.633 1 94.81 50 LYS B O 1
ATOM 5146 N N . GLU B 1 51 ? 3.963 36.406 12.102 1 94.31 51 GLU B N 1
ATOM 5147 C CA . GLU B 1 51 ? 3.926 37.656 11.328 1 94.31 51 GLU B CA 1
ATOM 5148 C C . GLU B 1 51 ? 2.605 37.781 10.57 1 94.31 51 GLU B C 1
ATOM 5150 O O . GLU B 1 51 ? 2.248 38.875 10.133 1 94.31 51 GLU B O 1
ATOM 5155 N N . ILE B 1 52 ? 1.973 36.719 10.398 1 93.75 52 ILE B N 1
ATOM 5156 C CA . ILE B 1 52 ? 0.694 36.75 9.703 1 93.75 52 ILE B CA 1
ATOM 5157 C C . ILE B 1 52 ? -0.342 37.469 10.562 1 93.75 52 ILE B C 1
ATOM 5159 O O . ILE B 1 52 ? -0.616 37.062 11.688 1 93.75 52 ILE B O 1
ATOM 5163 N N . LYS B 1 53 ? -0.849 38.469 10.016 1 87.19 53 LYS B N 1
ATOM 5164 C CA . LYS B 1 53 ? -1.901 39.219 10.727 1 87.19 53 LYS B CA 1
ATOM 5165 C C . LYS B 1 53 ? -3.283 38.719 10.32 1 87.19 53 LYS B C 1
ATOM 5167 O O . LYS B 1 53 ? -3.572 38.562 9.125 1 87.19 53 LYS B O 1
ATOM 5172 N N . GLY B 1 54 ? -4.07 38.312 11.289 1 89.06 54 GLY B N 1
ATOM 5173 C CA . GLY B 1 54 ? -5.43 37.875 10.992 1 89.06 54 GLY B CA 1
ATOM 5174 C C . GLY B 1 54 ? -5.586 36.375 10.977 1 89.06 54 GLY B C 1
ATOM 5175 O O . GLY B 1 54 ? -4.668 35.625 11.359 1 89.06 54 GLY B O 1
ATOM 5176 N N . PRO B 1 55 ? -6.805 35.969 10.469 1 93.5 55 PRO B N 1
ATOM 5177 C CA . PRO B 1 55 ? -7.094 34.531 10.438 1 93.5 55 PRO B CA 1
ATOM 5178 C C . PRO B 1 55 ? -6.332 33.812 9.328 1 93.5 55 PRO B C 1
ATOM 5180 O O . PRO B 1 55 ? -5.973 34.406 8.32 1 93.5 55 PRO B O 1
ATOM 5183 N N . VAL B 1 56 ? -6.156 32.5 9.531 1 96.62 56 VAL B N 1
ATOM 5184 C CA . VAL B 1 56 ? -5.418 31.719 8.547 1 96.62 56 VAL B CA 1
ATOM 5185 C C . VAL B 1 56 ? -6.277 30.547 8.086 1 96.62 56 VAL B C 1
ATOM 5187 O O . VAL B 1 56 ? -7.191 30.125 8.789 1 96.62 56 VAL B O 1
ATOM 5190 N N . CYS B 1 57 ? -6.09 30.188 6.859 1 96.88 57 CYS B N 1
ATOM 5191 C CA . CYS B 1 57 ? -6.59 28.938 6.289 1 96.88 57 CYS B CA 1
ATOM 5192 C C . CYS B 1 57 ? -5.438 28 5.938 1 96.88 57 CYS B C 1
ATOM 5194 O O . CYS B 1 57 ? -4.598 28.328 5.102 1 96.88 57 CYS B O 1
ATOM 5196 N N . VAL B 1 58 ? -5.441 26.859 6.566 1 97.81 58 VAL B N 1
ATOM 5197 C CA . VAL B 1 58 ? -4.316 25.953 6.379 1 97.81 58 VAL B CA 1
ATOM 5198 C C . VAL B 1 58 ? -4.711 24.828 5.414 1 97.81 58 VAL B C 1
ATOM 5200 O O . VAL B 1 58 ? -5.656 24.078 5.676 1 97.81 58 VAL B O 1
ATOM 5203 N N . VAL B 1 59 ? -3.996 24.703 4.289 1 97.81 59 VAL B N 1
ATOM 5204 C CA . VAL B 1 59 ? -4.184 23.625 3.33 1 97.81 59 VAL B CA 1
ATOM 5205 C C . VAL B 1 59 ? -2.988 22.672 3.381 1 97.81 59 VAL B C 1
ATOM 5207 O O . VAL B 1 59 ? -1.865 23.062 3.049 1 97.81 59 VAL B O 1
ATOM 5210 N N . SER B 1 60 ? -3.279 21.484 3.744 1 97 60 SER B N 1
ATOM 5211 C CA . SER B 1 60 ? -2.213 20.484 3.859 1 97 60 SER B CA 1
ATOM 5212 C C . SER B 1 60 ? -2.381 19.375 2.836 1 97 60 SER B C 1
ATOM 5214 O O . SER B 1 60 ? -3.5 19.078 2.416 1 97 60 SER B O 1
ATOM 5216 N N . ILE B 1 61 ? -1.23 18.812 2.422 1 96.31 61 ILE B N 1
ATOM 5217 C CA . ILE B 1 61 ? -1.253 17.688 1.511 1 96.31 61 ILE B CA 1
ATOM 5218 C C . ILE B 1 61 ? -0.413 16.547 2.084 1 96.31 61 ILE B C 1
ATOM 5220 O O . ILE B 1 61 ? 0.65 16.781 2.664 1 96.31 61 ILE B O 1
ATOM 5224 N N . ALA B 1 62 ? -0.966 15.359 2.1 1 93.06 62 ALA B N 1
ATOM 5225 C CA . ALA B 1 62 ? -0.289 14.141 2.539 1 93.06 62 ALA B CA 1
ATOM 5226 C C . ALA B 1 62 ? -0.52 13 1.555 1 93.06 62 ALA B C 1
ATOM 5228 O O . ALA B 1 62 ? -1.411 13.078 0.706 1 93.06 62 ALA B O 1
ATOM 5229 N N . GLY B 1 63 ? 0.327 11.961 1.646 1 91.19 63 GLY B N 1
ATOM 5230 C CA . GLY B 1 63 ? 0.256 10.812 0.758 1 91.19 63 GLY B CA 1
ATOM 5231 C C . GLY B 1 63 ? 1.576 10.07 0.631 1 91.19 63 GLY B C 1
ATOM 5232 O O . GLY B 1 63 ? 2.578 10.477 1.226 1 91.19 63 GLY B O 1
ATOM 5233 N N . PRO B 1 64 ? 1.56 9.047 -0.178 1 88.75 64 PRO B N 1
ATOM 5234 C CA . PRO B 1 64 ? 2.783 8.266 -0.349 1 88.75 64 PRO B CA 1
ATOM 5235 C C . PRO B 1 64 ? 3.928 9.07 -0.954 1 88.75 64 PRO B C 1
ATOM 5237 O O . PRO B 1 64 ? 3.688 10.078 -1.63 1 88.75 64 PRO B O 1
ATOM 5240 N N . CYS B 1 65 ? 5.113 8.555 -0.702 1 83.62 65 CYS B N 1
ATOM 5241 C CA . CYS B 1 65 ? 6.305 9.227 -1.206 1 83.62 65 CYS B CA 1
ATOM 5242 C C . CYS B 1 65 ? 6.328 9.219 -2.73 1 83.62 65 CYS B C 1
ATOM 5244 O O . CYS B 1 65 ? 5.902 8.25 -3.359 1 83.62 65 CYS B O 1
ATOM 5246 N N . ARG B 1 66 ? 6.77 10.281 -3.26 1 82.81 66 ARG B N 1
ATOM 5247 C CA . ARG B 1 66 ? 7.012 10.477 -4.688 1 82.81 66 ARG B CA 1
ATOM 5248 C C . ARG B 1 66 ? 5.711 10.398 -5.477 1 82.81 66 ARG B C 1
ATOM 5250 O O . ARG B 1 66 ? 5.676 9.828 -6.57 1 82.81 66 ARG B O 1
ATOM 5257 N N . SER B 1 67 ? 4.633 10.867 -4.91 1 83.5 67 SER B N 1
ATOM 5258 C CA . SER B 1 67 ? 3.338 10.891 -5.578 1 83.5 67 SER B CA 1
ATOM 5259 C C . SER B 1 67 ? 3.053 12.266 -6.18 1 83.5 67 SER B C 1
ATOM 5261 O O . SER B 1 67 ? 1.956 12.508 -6.688 1 83.5 67 SER B O 1
ATOM 5263 N N . GLY B 1 68 ? 3.965 13.242 -6 1 85.88 68 GLY B N 1
ATOM 5264 C CA . GLY B 1 68 ? 3.82 14.547 -6.629 1 85.88 68 GLY B CA 1
ATOM 5265 C C . GLY B 1 68 ? 3.1 15.555 -5.754 1 85.88 68 GLY B C 1
ATOM 5266 O O . GLY B 1 68 ? 2.463 16.484 -6.262 1 85.88 68 GLY B O 1
ATOM 5267 N N . LYS B 1 69 ? 3.123 15.375 -4.523 1 91.06 69 LYS B N 1
ATOM 5268 C CA . LYS B 1 69 ? 2.426 16.234 -3.57 1 91.06 69 LYS B CA 1
ATOM 5269 C C . LYS B 1 69 ? 2.902 17.672 -3.678 1 91.06 69 LYS B C 1
ATOM 5271 O O . LYS B 1 69 ? 2.09 18.594 -3.791 1 91.06 69 LYS B O 1
ATOM 5276 N N . SER B 1 70 ? 4.211 17.922 -3.639 1 90.75 70 SER B N 1
ATOM 5277 C CA . SER B 1 70 ? 4.785 19.266 -3.627 1 90.75 70 SER B CA 1
ATOM 5278 C C . SER B 1 70 ? 4.453 20.016 -4.91 1 90.75 70 SER B C 1
ATOM 5280 O O . SER B 1 70 ? 4.168 21.219 -4.871 1 90.75 70 SER B O 1
ATOM 5282 N N . TYR B 1 71 ? 4.441 19.344 -5.922 1 87.56 71 TYR B N 1
ATOM 5283 C CA . TYR B 1 71 ? 4.18 19.953 -7.219 1 87.56 71 TYR B CA 1
ATOM 5284 C C . TYR B 1 71 ? 2.734 20.438 -7.312 1 87.56 71 TYR B C 1
ATOM 5286 O O . TYR B 1 71 ? 2.479 21.578 -7.688 1 87.56 71 TYR B O 1
ATOM 5294 N N . ILE B 1 72 ? 1.836 19.578 -7.004 1 91.69 72 ILE B N 1
ATOM 5295 C CA . ILE B 1 72 ? 0.426 19.891 -7.211 1 91.69 72 ILE B CA 1
ATOM 5296 C C . ILE B 1 72 ? -0.013 20.969 -6.227 1 91.69 72 ILE B C 1
ATOM 5298 O O . ILE B 1 72 ? -0.846 21.828 -6.555 1 91.69 72 ILE B O 1
ATOM 5302 N N . LEU B 1 73 ? 0.494 20.891 -4.996 1 93.44 73 LEU B N 1
ATOM 5303 C CA . LEU B 1 73 ? 0.14 21.875 -3.988 1 93.44 73 LEU B CA 1
ATOM 5304 C C . LEU B 1 73 ? 0.565 23.281 -4.43 1 93.44 73 LEU B C 1
ATOM 5306 O O . LEU B 1 73 ? -0.169 24.25 -4.23 1 93.44 73 LEU B O 1
ATOM 5310 N N . SER B 1 74 ? 1.734 23.391 -5.027 1 90.38 74 SER B N 1
ATOM 5311 C CA . SER B 1 74 ? 2.217 24.672 -5.531 1 90.38 74 SER B CA 1
ATOM 5312 C C . SER B 1 74 ? 1.428 25.109 -6.758 1 90.38 74 SER B C 1
ATOM 5314 O O . SER B 1 74 ? 1.103 26.297 -6.898 1 90.38 74 SER B O 1
ATOM 5316 N N . LYS B 1 75 ? 1.127 24.203 -7.559 1 89 75 LYS B N 1
ATOM 5317 C CA . LYS B 1 75 ? 0.5 24.5 -8.844 1 89 75 LYS B CA 1
ATOM 5318 C C . LYS B 1 75 ? -0.932 24.984 -8.656 1 89 75 LYS B C 1
ATOM 5320 O O . LYS B 1 75 ? -1.37 25.922 -9.344 1 89 75 LYS B O 1
ATOM 5325 N N . VAL B 1 76 ? -1.647 24.438 -7.824 1 92.69 76 VAL B N 1
ATOM 5326 C CA . VAL B 1 76 ? -3.061 24.766 -7.652 1 92.69 76 VAL B CA 1
ATOM 5327 C C . VAL B 1 76 ? -3.209 26.172 -7.078 1 92.69 76 VAL B C 1
ATOM 5329 O O . VAL B 1 76 ? -4.25 26.812 -7.25 1 92.69 76 VAL B O 1
ATOM 5332 N N . PHE B 1 77 ? -2.252 26.703 -6.418 1 92.81 77 PHE B N 1
ATOM 5333 C CA . PHE B 1 77 ? -2.295 28.047 -5.863 1 92.81 77 PHE B CA 1
ATOM 5334 C C . PHE B 1 77 ? -1.444 29 -6.695 1 92.81 77 PHE B C 1
ATOM 5336 O O . PHE B 1 77 ? -1.201 30.141 -6.285 1 92.81 77 PHE B O 1
ATOM 5343 N N . ASP B 1 78 ? -0.926 28.531 -7.801 1 88.25 78 ASP B N 1
ATOM 5344 C CA . ASP B 1 78 ? -0.16 29.328 -8.758 1 88.25 78 ASP B CA 1
ATOM 5345 C C . ASP B 1 78 ? 1.071 29.938 -8.102 1 88.25 78 ASP B C 1
ATOM 5347 O O . ASP B 1 78 ? 1.311 31.141 -8.234 1 88.25 78 ASP B O 1
ATOM 5351 N N . GLN B 1 79 ? 1.778 29.219 -7.219 1 86.88 79 GLN B N 1
ATOM 5352 C CA . GLN B 1 79 ? 2.932 29.719 -6.484 1 86.88 79 GLN B CA 1
ATOM 5353 C C . GLN B 1 79 ? 4.238 29.297 -7.145 1 86.88 79 GLN B C 1
ATOM 5355 O O . GLN B 1 79 ? 5.324 29.578 -6.637 1 86.88 79 GLN B O 1
ATOM 5360 N N . GLY B 1 80 ? 4.219 28.688 -8.359 1 80.12 80 GLY B N 1
ATOM 5361 C CA . GLY B 1 80 ? 5.445 28.172 -8.938 1 80.12 80 GLY B CA 1
ATOM 5362 C C . GLY B 1 80 ? 6.062 27.047 -8.117 1 80.12 80 GLY B C 1
ATOM 5363 O O . GLY B 1 80 ? 5.355 26.344 -7.395 1 80.12 80 GLY B O 1
ATOM 5364 N N . GLN B 1 81 ? 7.375 26.906 -8.211 1 80.88 81 GLN B N 1
ATOM 5365 C CA . GLN B 1 81 ? 8.047 25.828 -7.484 1 80.88 81 GLN B CA 1
ATOM 5366 C C . GLN B 1 81 ? 8.555 26.312 -6.129 1 80.88 81 GLN B C 1
ATOM 5368 O O . GLN B 1 81 ? 9.766 26.484 -5.938 1 80.88 81 GLN B O 1
ATOM 5373 N N . VAL B 1 82 ? 7.695 26.359 -5.188 1 86.56 82 VAL B N 1
ATOM 5374 C CA . VAL B 1 82 ? 8.055 26.906 -3.879 1 86.56 82 VAL B CA 1
ATOM 5375 C C . VAL B 1 82 ? 8.555 25.781 -2.979 1 86.56 82 VAL B C 1
ATOM 5377 O O . VAL B 1 82 ? 9.344 26.016 -2.057 1 86.56 82 VAL B O 1
ATOM 5380 N N . PHE B 1 83 ? 8.008 24.594 -3.244 1 88.12 83 PHE B N 1
ATOM 5381 C CA . PHE B 1 83 ? 8.469 23.438 -2.473 1 88.12 83 PHE B CA 1
ATOM 5382 C C . PHE B 1 83 ? 9.57 22.688 -3.213 1 88.12 83 PHE B C 1
ATOM 5384 O O . PHE B 1 83 ? 9.57 22.641 -4.445 1 88.12 83 PHE B O 1
ATOM 5391 N N . PRO B 1 84 ? 10.492 22.156 -2.512 1 79.62 84 PRO B N 1
ATOM 5392 C CA . PRO B 1 84 ? 11.547 21.391 -3.174 1 79.62 84 PRO B CA 1
ATOM 5393 C C . PRO B 1 84 ? 11 20.172 -3.922 1 79.62 84 PRO B C 1
ATOM 5395 O O . PRO B 1 84 ? 10.094 19.484 -3.43 1 79.62 84 PRO B O 1
ATOM 5398 N N . LEU B 1 85 ? 11.484 20.094 -5.168 1 77.5 85 LEU B N 1
ATOM 5399 C CA . LEU B 1 85 ? 11.133 18.922 -5.973 1 77.5 85 LEU B CA 1
ATOM 5400 C C . LEU B 1 85 ? 12.312 17.969 -6.094 1 77.5 85 LEU B C 1
ATOM 5402 O O . LEU B 1 85 ? 13.461 18.406 -6.25 1 77.5 85 LEU B O 1
ATOM 5406 N N . GLY B 1 86 ? 12.102 16.734 -5.816 1 73.19 86 GLY B N 1
ATOM 5407 C CA . GLY B 1 86 ? 13.148 15.734 -5.961 1 73.19 86 GLY B CA 1
ATOM 5408 C C . GLY B 1 86 ? 13.047 14.961 -7.258 1 73.19 86 GLY B C 1
ATOM 5409 O O . GLY B 1 86 ? 11.953 14.711 -7.762 1 73.19 86 GLY B O 1
ATOM 5410 N N . HIS B 1 87 ? 14.266 14.57 -7.699 1 77.88 87 HIS B N 1
ATOM 5411 C CA . HIS B 1 87 ? 14.289 13.812 -8.945 1 77.88 87 HIS B CA 1
ATOM 5412 C C . HIS B 1 87 ? 14.852 12.414 -8.727 1 77.88 87 HIS B C 1
ATOM 5414 O O . HIS B 1 87 ? 14.906 11.609 -9.664 1 77.88 87 HIS B O 1
ATOM 5420 N N . LEU B 1 88 ? 15.141 12.156 -7.523 1 77.44 88 LEU B N 1
ATOM 5421 C CA . LEU B 1 88 ? 15.672 10.844 -7.184 1 77.44 88 LEU B CA 1
ATOM 5422 C C . LEU B 1 88 ? 14.578 9.93 -6.637 1 77.44 88 LEU B C 1
ATOM 5424 O O . LEU B 1 88 ? 13.539 10.406 -6.184 1 77.44 88 LEU B O 1
ATOM 5428 N N . LEU B 1 89 ? 14.859 8.703 -6.633 1 83.25 89 LEU B N 1
ATOM 5429 C CA . LEU B 1 89 ? 13.93 7.715 -6.102 1 83.25 89 LEU B CA 1
ATOM 5430 C C . LEU B 1 89 ? 13.781 7.867 -4.59 1 83.25 89 LEU B C 1
ATOM 5432 O O . LEU B 1 89 ? 12.742 7.516 -4.027 1 83.25 89 LEU B O 1
ATOM 5436 N N . ASP B 1 90 ? 14.719 8.461 -3.967 1 81.38 90 ASP B N 1
ATOM 5437 C CA . ASP B 1 90 ? 14.688 8.656 -2.521 1 81.38 90 ASP B CA 1
ATOM 5438 C C . ASP B 1 90 ? 13.695 9.758 -2.141 1 81.38 90 ASP B C 1
ATOM 5440 O O . ASP B 1 90 ? 13.484 10.703 -2.906 1 81.38 90 ASP B O 1
ATOM 5444 N N . PRO B 1 91 ? 13.18 9.531 -0.952 1 78.88 91 PRO B N 1
ATOM 5445 C CA . PRO B 1 91 ? 12.312 10.617 -0.492 1 78.88 91 PRO B CA 1
ATOM 5446 C C . PRO B 1 91 ? 13.039 11.953 -0.399 1 78.88 91 PRO B C 1
ATOM 5448 O O . PRO B 1 91 ? 14.219 12 -0.057 1 78.88 91 PRO B O 1
ATOM 5451 N N . GLU B 1 92 ? 12.289 13.023 -0.668 1 78.31 92 GLU B N 1
ATOM 5452 C CA . GLU B 1 92 ? 12.867 14.367 -0.683 1 78.31 92 GLU B CA 1
ATOM 5453 C C . GLU B 1 92 ? 12.406 15.18 0.521 1 78.31 92 GLU B C 1
ATOM 5455 O O . GLU B 1 92 ? 13.227 15.648 1.312 1 78.31 92 GLU B O 1
ATOM 5460 N N . THR B 1 93 ? 11.117 15.289 0.667 1 85.25 93 THR B N 1
ATOM 5461 C CA . THR B 1 93 ? 10.547 16.125 1.714 1 85.25 93 THR B CA 1
ATOM 5462 C C . THR B 1 93 ? 10.594 15.414 3.064 1 85.25 93 THR B C 1
ATOM 5464 O O . THR B 1 93 ? 10.203 14.25 3.176 1 85.25 93 THR B O 1
ATOM 5467 N N . MET B 1 94 ? 11.25 16.031 4.031 1 91.38 94 MET B N 1
ATOM 5468 C CA . MET B 1 94 ? 11.25 15.539 5.402 1 91.38 94 MET B CA 1
ATOM 5469 C C . MET B 1 94 ? 10.438 16.453 6.312 1 91.38 94 MET B C 1
ATOM 5471 O O . MET B 1 94 ? 10.555 17.672 6.242 1 91.38 94 MET B O 1
ATOM 5475 N N . GLY B 1 95 ? 9.531 15.82 7.102 1 94.69 95 GLY B N 1
ATOM 5476 C CA . GLY B 1 95 ? 8.703 16.609 7.992 1 94.69 95 GLY B CA 1
ATOM 5477 C C . GLY B 1 95 ? 7.535 17.281 7.281 1 94.69 95 GLY B C 1
ATOM 5478 O O . GLY B 1 95 ? 6.883 16.656 6.438 1 94.69 95 GLY B O 1
ATOM 5479 N N . ILE B 1 96 ? 7.164 18.484 7.777 1 97.12 96 ILE B N 1
ATOM 5480 C CA . ILE B 1 96 ? 6.105 19.297 7.18 1 97.12 96 ILE B CA 1
ATOM 5481 C C . ILE B 1 96 ? 6.668 20.656 6.773 1 97.12 96 ILE B C 1
ATOM 5483 O O . ILE B 1 96 ? 7.238 21.375 7.602 1 97.12 96 ILE B O 1
ATOM 5487 N N . TRP B 1 97 ? 6.484 21 5.551 1 96.81 97 TRP B N 1
ATOM 5488 C CA . TRP B 1 97 ? 6.996 22.266 5.035 1 96.81 97 TRP B CA 1
ATOM 5489 C C . TRP B 1 97 ? 5.871 23.297 4.902 1 96.81 97 TRP B C 1
ATOM 5491 O O . TRP B 1 97 ? 4.73 22.938 4.609 1 96.81 97 TRP B O 1
ATOM 5501 N N . LEU B 1 98 ? 6.262 24.531 5.086 1 96.62 98 LEU B N 1
ATOM 5502 C CA . LEU B 1 98 ? 5.289 25.609 5.168 1 96.62 98 LEU B CA 1
ATOM 5503 C C . LEU B 1 98 ? 5.555 26.672 4.098 1 96.62 98 LEU B C 1
ATOM 5505 O O . LEU B 1 98 ? 6.707 27.031 3.848 1 96.62 98 LEU B O 1
ATOM 5509 N N . TRP B 1 99 ? 4.449 27.094 3.48 1 96.31 99 TRP B N 1
ATOM 5510 C CA . TRP B 1 99 ? 4.488 28.234 2.572 1 96.31 99 TRP B CA 1
ATOM 5511 C C . TRP B 1 99 ? 3.297 29.156 2.803 1 96.31 99 TRP B C 1
ATOM 5513 O O . TRP B 1 99 ? 2.146 28.719 2.775 1 96.31 99 TRP B O 1
ATOM 5523 N N . VAL B 1 100 ? 3.596 30.438 3.061 1 96.19 100 VAL B N 1
ATOM 5524 C CA . VAL B 1 100 ? 2.543 31.438 3.234 1 96.19 100 VAL B CA 1
ATOM 5525 C C . VAL B 1 100 ? 2.211 32.062 1.887 1 96.19 100 VAL B C 1
ATOM 5527 O O . VAL B 1 100 ? 3.062 32.719 1.275 1 96.19 100 VAL B O 1
ATOM 5530 N N . VAL B 1 101 ? 1.007 31.875 1.447 1 95.31 101 VAL B N 1
ATOM 5531 C CA . VAL B 1 101 ? 0.578 32.438 0.172 1 95.31 101 VAL B CA 1
ATOM 5532 C C . VAL B 1 101 ? 0.468 33.969 0.29 1 95.31 101 VAL B C 1
ATOM 5534 O O . VAL B 1 101 ? -0.237 34.469 1.163 1 95.31 101 VAL B O 1
ATOM 5537 N N . PRO B 1 102 ? 1.092 34.656 -0.561 1 93 102 PRO B N 1
ATOM 5538 C CA . PRO B 1 102 ? 1.097 36.125 -0.453 1 93 102 PRO B CA 1
ATOM 5539 C C . PRO B 1 102 ? -0.275 36.719 -0.721 1 93 102 PRO B C 1
ATOM 5541 O O . PRO B 1 102 ? -0.629 37.75 -0.114 1 93 102 PRO B O 1
ATOM 5544 N N . GLU B 1 103 ? -1.035 36.125 -1.5 1 91.44 103 GLU B N 1
ATOM 5545 C CA . GLU B 1 103 ? -2.357 36.656 -1.838 1 91.44 103 GLU B CA 1
ATOM 5546 C C . GLU B 1 103 ? -3.342 36.438 -0.69 1 91.44 103 GLU B C 1
ATOM 5548 O O . GLU B 1 103 ? -3.322 35.406 -0.031 1 91.44 103 GLU B O 1
ATOM 5553 N N . LYS B 1 104 ? -4.145 37.469 -0.471 1 93 104 LYS B N 1
ATOM 5554 C CA . LYS B 1 104 ? -5.203 37.344 0.529 1 93 104 LYS B CA 1
ATOM 5555 C C . LYS B 1 104 ? -6.48 36.812 -0.089 1 93 104 LYS B C 1
ATOM 5557 O O . LYS B 1 104 ? -6.766 37.031 -1.264 1 93 104 LYS B O 1
ATOM 5562 N N . PHE B 1 105 ? -7.105 36.062 0.744 1 93.75 105 PHE B N 1
ATOM 5563 C CA . PHE B 1 105 ? -8.367 35.469 0.321 1 93.75 105 PHE B CA 1
ATOM 5564 C C . PHE B 1 105 ? -9.523 35.969 1.176 1 93.75 105 PHE B C 1
ATOM 5566 O O . PHE B 1 105 ? -9.305 36.5 2.268 1 93.75 105 PHE B O 1
ATOM 5573 N N . LYS B 1 106 ? -10.688 35.875 0.641 1 91.44 106 LYS B N 1
ATOM 5574 C CA . LYS B 1 106 ? -11.883 36.281 1.371 1 91.44 106 LYS B CA 1
ATOM 5575 C C . LYS B 1 106 ? -12.906 35.156 1.454 1 91.44 106 LYS B C 1
ATOM 5577 O O . LYS B 1 106 ? -13.078 34.406 0.498 1 91.44 106 LYS B O 1
ATOM 5582 N N . ASP B 1 107 ? -13.414 35.031 2.572 1 82.56 107 ASP B N 1
ATOM 5583 C CA . ASP B 1 107 ? -14.477 34.031 2.707 1 82.56 107 ASP B CA 1
ATOM 5584 C C . ASP B 1 107 ? -15.82 34.625 2.271 1 82.56 107 ASP B C 1
ATOM 5586 O O . ASP B 1 107 ? -15.883 35.719 1.715 1 82.56 107 ASP B O 1
ATOM 5590 N N . SER B 1 108 ? -16.922 33.781 2.449 1 79 108 SER B N 1
ATOM 5591 C CA . SER B 1 108 ? -18.25 34.188 2.01 1 79 108 SER B CA 1
ATOM 5592 C C . SER B 1 108 ? -18.734 35.406 2.764 1 79 108 SER B C 1
ATOM 5594 O O . SER B 1 108 ? -19.578 36.188 2.258 1 79 108 SER B O 1
ATOM 5596 N N . THR B 1 109 ? -18.25 35.656 3.932 1 78.12 109 THR B N 1
ATOM 5597 C CA . THR B 1 109 ? -18.656 36.812 4.75 1 78.12 109 THR B CA 1
ATOM 5598 C C . THR B 1 109 ? -17.828 38.031 4.422 1 78.12 109 THR B C 1
ATOM 5600 O O . THR B 1 109 ? -18.094 39.125 4.93 1 78.12 109 THR B O 1
ATOM 5603 N N . GLY B 1 110 ? -16.797 37.875 3.604 1 83.12 110 GLY B N 1
ATOM 5604 C CA . GLY B 1 110 ? -15.945 39 3.213 1 83.12 110 GLY B CA 1
ATOM 5605 C C . GLY B 1 110 ? -14.711 39.156 4.082 1 83.12 110 GLY B C 1
ATOM 5606 O O . GLY B 1 110 ? -13.898 40.062 3.877 1 83.12 110 GLY B O 1
ATOM 5607 N N . ARG B 1 111 ? -14.578 38.375 5.008 1 85.5 111 ARG B N 1
ATOM 5608 C CA . ARG B 1 111 ? -13.414 38.406 5.883 1 85.5 111 ARG B CA 1
ATOM 5609 C C . ARG B 1 111 ? -12.164 37.938 5.152 1 85.5 111 ARG B C 1
ATOM 5611 O O . ARG B 1 111 ? -12.18 36.906 4.504 1 85.5 111 ARG B O 1
ATOM 5618 N N . GLU B 1 112 ? -11.156 38.688 5.383 1 92.44 112 GLU B N 1
ATOM 5619 C CA . GLU B 1 112 ? -9.891 38.344 4.738 1 92.44 112 GLU B CA 1
ATOM 5620 C C . GLU B 1 112 ? -9.109 37.344 5.574 1 92.44 112 GLU B C 1
ATOM 5622 O O . GLU B 1 112 ? -9.102 37.406 6.805 1 92.44 112 GLU B O 1
ATOM 5627 N N . PHE B 1 113 ? -8.555 36.469 4.91 1 94.75 113 PHE B N 1
ATOM 5628 C CA . PHE B 1 113 ? -7.691 35.5 5.59 1 94.75 113 PHE B CA 1
ATOM 5629 C C . PHE B 1 113 ? -6.484 35.156 4.727 1 94.75 113 PHE B C 1
ATOM 5631 O O . PHE B 1 113 ? -6.457 35.469 3.535 1 94.75 113 PHE B O 1
ATOM 5638 N N . THR B 1 114 ? -5.477 34.625 5.387 1 96.62 114 THR B N 1
ATOM 5639 C CA . THR B 1 114 ? -4.242 34.219 4.727 1 96.62 114 THR B CA 1
ATOM 5640 C C . THR B 1 114 ? -4.176 32.688 4.598 1 96.62 114 THR B C 1
ATOM 5642 O O . THR B 1 114 ? -4.5 31.969 5.539 1 96.62 114 THR B O 1
ATOM 5645 N N . VAL B 1 115 ? -3.805 32.219 3.393 1 97.31 115 VAL B N 1
ATOM 5646 C CA . VAL B 1 115 ? -3.688 30.797 3.178 1 97.31 115 VAL B CA 1
ATOM 5647 C C . VAL B 1 115 ? -2.262 30.344 3.482 1 97.31 115 VAL B C 1
ATOM 5649 O O . VAL B 1 115 ? -1.2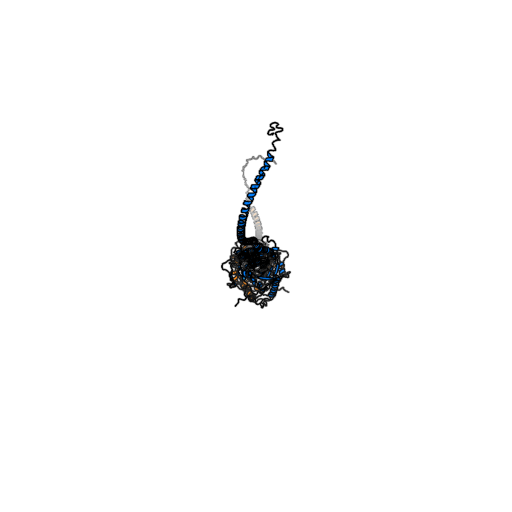97 30.953 3.023 1 97.31 115 VAL B O 1
ATOM 5652 N N . VAL B 1 116 ? -2.172 29.359 4.285 1 97.81 116 VAL B N 1
ATOM 5653 C CA . VAL B 1 116 ? -0.901 28.719 4.602 1 97.81 116 VAL B CA 1
ATOM 5654 C C . VAL B 1 116 ? -0.884 27.297 4.039 1 97.81 116 VAL B C 1
ATOM 5656 O O . VAL B 1 116 ? -1.756 26.484 4.359 1 97.81 116 VAL B O 1
ATOM 5659 N N . LEU B 1 117 ? 0.134 27.016 3.178 1 97.62 117 LEU B N 1
ATOM 5660 C CA . LEU B 1 117 ? 0.272 25.688 2.586 1 97.62 117 LEU B CA 1
ATOM 5661 C C . LEU B 1 117 ? 1.236 24.828 3.396 1 97.62 117 LEU B C 1
ATOM 5663 O O . LEU B 1 117 ? 2.287 25.312 3.83 1 97.62 117 LEU B O 1
ATOM 5667 N N . MET B 1 118 ? 0.841 23.609 3.592 1 97.69 118 MET B N 1
ATOM 5668 C CA . MET B 1 118 ? 1.691 22.656 4.305 1 97.69 118 MET B CA 1
ATOM 5669 C C . MET B 1 118 ? 1.924 21.406 3.471 1 97.69 118 MET B C 1
ATOM 5671 O O . MET B 1 118 ? 0.977 20.688 3.146 1 97.69 118 MET B O 1
ATOM 5675 N N . ASP B 1 119 ? 3.145 21.172 3.145 1 96.25 119 ASP B N 1
ATOM 5676 C CA . ASP B 1 119 ? 3.58 19.984 2.402 1 96.25 119 ASP B CA 1
ATOM 5677 C C . ASP B 1 119 ? 4.223 18.969 3.332 1 96.25 119 ASP B C 1
ATOM 5679 O O . ASP B 1 119 ? 5.289 19.219 3.902 1 96.25 119 ASP B O 1
ATOM 5683 N N . SER B 1 120 ? 3.609 17.828 3.441 1 94.81 120 SER B N 1
ATOM 5684 C CA . SER B 1 120 ? 4.109 16.828 4.371 1 94.81 120 SER B CA 1
ATOM 5685 C C . SER B 1 120 ? 5 15.812 3.664 1 94.81 120 SER B C 1
ATOM 5687 O O . SER B 1 120 ? 4.891 15.625 2.451 1 94.81 120 SER B O 1
ATOM 5689 N N . GLU B 1 121 ? 5.875 15.219 4.402 1 92.81 121 GLU B N 1
ATOM 5690 C CA . GLU B 1 121 ? 6.723 14.156 3.873 1 92.81 121 GLU B CA 1
ATOM 5691 C C . GLU B 1 121 ? 5.887 12.969 3.395 1 92.81 121 GLU B C 1
ATOM 5693 O O . GLU B 1 121 ? 4.777 12.75 3.883 1 92.81 121 GLU B O 1
ATOM 5698 N N . GLY B 1 122 ? 6.492 12.297 2.484 1 89 122 GLY B N 1
ATOM 5699 C CA . GLY B 1 122 ? 5.805 11.133 1.949 1 89 122 GLY B CA 1
ATOM 5700 C C . GLY B 1 122 ? 5.645 10.016 2.963 1 89 122 GLY B C 1
ATOM 5701 O O . GLY B 1 122 ? 6.566 9.727 3.73 1 89 122 GLY B O 1
ATOM 5702 N N . ILE B 1 123 ? 4.473 9.469 2.934 1 86 123 ILE B N 1
ATOM 5703 C CA . ILE B 1 123 ? 4.23 8.344 3.826 1 86 123 ILE B CA 1
ATOM 5704 C C . ILE B 1 123 ? 4.543 7.035 3.1 1 86 123 ILE B C 1
ATOM 5706 O O . ILE B 1 123 ? 4.84 7.039 1.902 1 86 123 ILE B O 1
ATOM 5710 N N . ASP B 1 124 ? 4.68 5.984 3.82 1 85.38 124 ASP B N 1
ATOM 5711 C CA . ASP B 1 124 ? 4.812 4.625 3.303 1 85.38 124 ASP B CA 1
ATOM 5712 C C . ASP B 1 124 ? 6.148 4.438 2.586 1 85.38 124 ASP B C 1
ATOM 5714 O O . ASP B 1 124 ? 6.254 3.631 1.66 1 85.38 124 ASP B O 1
ATOM 5718 N N . ALA B 1 125 ? 7.074 5.277 2.875 1 81.25 125 ALA B N 1
ATOM 5719 C CA . ALA B 1 125 ? 8.422 5.062 2.35 1 81.25 125 ALA B CA 1
ATOM 5720 C C . ALA B 1 125 ? 9.062 3.826 2.977 1 81.25 125 ALA B C 1
ATOM 5722 O O . ALA B 1 125 ? 8.859 3.547 4.16 1 81.25 125 ALA B O 1
ATOM 5723 N N . VAL B 1 126 ? 9.898 3.174 2.25 1 79.31 126 VAL B N 1
ATOM 5724 C CA . VAL B 1 126 ? 10.555 1.962 2.738 1 79.31 126 VAL B CA 1
ATOM 5725 C C . VAL B 1 126 ? 11.461 2.303 3.916 1 79.31 126 VAL B C 1
ATOM 5727 O O . VAL B 1 126 ? 11.625 1.497 4.836 1 79.31 126 VAL B O 1
ATOM 5730 N N . SER B 1 127 ? 11.984 3.482 3.895 1 74.5 127 SER B N 1
ATOM 5731 C CA . SER B 1 127 ? 12.961 3.898 4.895 1 74.5 127 SER B CA 1
ATOM 5732 C C . SER B 1 127 ? 12.281 4.434 6.148 1 74.5 127 SER B C 1
ATOM 5734 O O . SER B 1 127 ? 12.938 4.727 7.145 1 74.5 127 SER B O 1
ATOM 5736 N N . SER B 1 128 ? 10.969 4.527 6.129 1 76.69 128 SER B N 1
ATOM 5737 C CA . SER B 1 128 ? 10.273 5.145 7.254 1 76.69 128 SER B CA 1
ATOM 5738 C C . SER B 1 128 ? 9.477 4.113 8.047 1 76.69 128 SER B C 1
ATOM 5740 O O . SER B 1 128 ? 9.102 3.064 7.516 1 76.69 128 SER B O 1
ATOM 5742 N N . GLU B 1 129 ? 9.18 4.469 9.258 1 78.12 129 GLU B N 1
ATOM 5743 C CA . GLU B 1 129 ? 8.359 3.619 10.117 1 78.12 129 GLU B CA 1
ATOM 5744 C C . GLU B 1 129 ? 6.91 4.094 10.141 1 78.12 129 GLU B C 1
ATOM 5746 O O . GLU B 1 129 ? 6.629 5.262 9.867 1 78.12 129 GLU B O 1
ATOM 5751 N N . ASP B 1 130 ? 6.086 3.17 10.539 1 77.12 130 ASP B N 1
ATOM 5752 C CA . ASP B 1 130 ? 4.664 3.475 10.648 1 77.12 130 ASP B CA 1
ATOM 5753 C C . ASP B 1 130 ? 4.418 4.59 11.664 1 77.12 130 ASP B C 1
ATOM 5755 O O . ASP B 1 130 ? 3.533 5.426 11.469 1 77.12 130 ASP B O 1
ATOM 5759 N N . SER B 1 131 ? 5.164 4.582 12.688 1 78.94 131 SER B N 1
ATOM 5760 C CA . SER B 1 131 ? 4.992 5.566 13.75 1 78.94 131 SER B CA 1
ATOM 5761 C C . SER B 1 131 ? 5.328 6.973 13.258 1 78.94 131 SER B C 1
ATOM 5763 O O . SER B 1 131 ? 4.699 7.949 13.672 1 78.94 131 SER B O 1
ATOM 5765 N N . ASP B 1 132 ? 6.316 7.051 12.422 1 82.81 132 ASP B N 1
ATOM 5766 C CA . ASP B 1 132 ? 6.703 8.336 11.844 1 82.81 132 ASP B CA 1
ATOM 5767 C C . ASP B 1 132 ? 5.582 8.914 10.977 1 82.81 132 ASP B C 1
ATOM 5769 O O . ASP B 1 132 ? 5.266 10.094 11.078 1 82.81 132 ASP B O 1
ATOM 5773 N N . ASP B 1 133 ? 5.055 8.078 10.195 1 83.19 133 ASP B N 1
ATOM 5774 C CA . ASP B 1 133 ? 3.959 8.484 9.32 1 83.19 133 ASP B CA 1
ATOM 5775 C C . ASP B 1 133 ? 2.75 8.945 10.133 1 83.19 133 ASP B C 1
ATOM 5777 O O . ASP B 1 133 ? 2.088 9.922 9.766 1 83.19 133 ASP B O 1
ATOM 5781 N N . HIS B 1 134 ? 2.535 8.273 11.18 1 82.62 134 HIS B N 1
ATOM 5782 C CA . HIS B 1 134 ? 1.406 8.602 12.047 1 82.62 134 HIS B CA 1
ATOM 5783 C C . HIS B 1 134 ? 1.563 9.992 12.656 1 82.62 134 HIS B C 1
ATOM 5785 O O . HIS B 1 134 ? 0.596 10.75 12.742 1 82.62 134 HIS B O 1
ATOM 5791 N N . ARG B 1 135 ? 2.711 10.289 13.102 1 86.5 135 ARG B N 1
ATOM 5792 C CA . ARG B 1 135 ? 2.955 11.586 13.727 1 86.5 135 ARG B CA 1
ATOM 5793 C C . ARG B 1 135 ? 2.746 12.719 12.727 1 86.5 135 ARG B C 1
ATOM 5795 O O . ARG B 1 135 ? 2.098 13.719 13.039 1 86.5 135 ARG B O 1
ATOM 5802 N N . ILE B 1 136 ? 3.297 12.516 11.586 1 89.62 136 ILE B N 1
ATOM 5803 C CA . ILE B 1 136 ? 3.221 13.531 10.539 1 89.62 136 ILE B CA 1
ATOM 5804 C C . ILE B 1 136 ? 1.769 13.719 10.109 1 89.62 136 ILE B C 1
ATOM 5806 O O . ILE B 1 136 ? 1.302 14.852 9.953 1 89.62 136 ILE B O 1
ATOM 5810 N N . PHE B 1 137 ? 1.107 12.695 9.953 1 88.25 137 PHE B N 1
ATOM 5811 C CA . PHE B 1 137 ? -0.27 12.758 9.484 1 88.25 137 PHE B CA 1
ATOM 5812 C C . PHE B 1 137 ? -1.177 13.383 10.531 1 88.25 137 PHE B C 1
ATOM 5814 O O . PHE B 1 137 ? -2.023 14.219 10.219 1 88.25 137 PHE B O 1
ATOM 5821 N N . THR B 1 138 ? -1.037 12.969 11.75 1 86.56 138 THR B N 1
ATOM 5822 C CA . THR B 1 138 ? -1.838 13.492 12.852 1 86.56 138 THR B CA 1
ATOM 5823 C C . THR B 1 138 ? -1.643 15 12.984 1 86.56 138 THR B C 1
ATOM 5825 O O . THR B 1 138 ? -2.613 15.742 13.125 1 86.56 138 THR B O 1
ATOM 5828 N N . LEU B 1 139 ? -0.436 15.344 12.969 1 91.75 139 LEU B N 1
ATOM 5829 C CA . LEU B 1 139 ? -0.138 16.766 13.086 1 91.75 139 LEU B CA 1
ATOM 5830 C C . LEU B 1 139 ? -0.761 17.547 11.93 1 91.75 139 LEU B C 1
ATOM 5832 O O . LEU B 1 139 ? -1.312 18.625 12.133 1 91.75 139 LEU B O 1
ATOM 5836 N N . SER B 1 140 ? -0.642 17 10.742 1 92.44 140 SER B N 1
ATOM 5837 C CA . SER B 1 140 ? -1.209 17.656 9.562 1 92.44 140 SER B CA 1
ATOM 5838 C C . SER B 1 140 ? -2.721 17.812 9.695 1 92.44 140 SER B C 1
ATOM 5840 O O . SER B 1 140 ? -3.271 18.859 9.359 1 92.44 140 SER B O 1
ATOM 5842 N N . VAL B 1 141 ? -3.373 16.844 10.18 1 89.25 141 VAL B N 1
ATOM 5843 C CA . VAL B 1 141 ? -4.824 16.859 10.328 1 89.25 141 VAL B CA 1
ATOM 5844 C C . VAL B 1 141 ? -5.219 17.906 11.375 1 89.25 141 VAL B C 1
ATOM 5846 O O . VAL B 1 141 ? -6.168 18.672 11.172 1 89.25 141 VAL B O 1
ATOM 5849 N N . LEU B 1 142 ? -4.508 17.953 12.422 1 88.94 142 LEU B N 1
ATOM 5850 C CA . LEU B 1 142 ? -4.848 18.844 13.531 1 88.94 142 LEU B CA 1
ATOM 5851 C C . LEU B 1 142 ? -4.668 20.297 13.133 1 88.94 142 LEU B C 1
ATOM 5853 O O . LEU B 1 142 ? -5.418 21.172 13.586 1 88.94 142 LEU B O 1
ATOM 5857 N N . LEU B 1 143 ? -3.779 20.531 12.305 1 94.81 143 LEU B N 1
ATOM 5858 C CA . LEU B 1 143 ? -3.449 21.906 11.969 1 94.81 143 LEU B CA 1
ATOM 5859 C C . LEU B 1 143 ? -4.238 22.375 10.75 1 94.81 143 LEU B C 1
ATOM 5861 O O . LEU B 1 143 ? -4.367 23.578 10.516 1 94.81 143 LEU B O 1
ATOM 5865 N N . SER B 1 144 ? -4.836 21.5 10.031 1 94.81 144 SER B N 1
ATOM 5866 C CA . SER B 1 144 ? -5.328 21.828 8.695 1 94.81 144 SER B CA 1
ATOM 5867 C C . SER B 1 144 ? -6.785 22.266 8.734 1 94.81 144 SER B C 1
ATOM 5869 O O . SER B 1 144 ? -7.543 21.859 9.617 1 94.81 144 SER B O 1
ATOM 5871 N N . SER B 1 145 ? -7.102 23.25 7.781 1 94.75 145 SER B N 1
ATOM 5872 C CA . SER B 1 145 ? -8.484 23.562 7.426 1 94.75 145 SER B CA 1
ATOM 5873 C C . SER B 1 145 ? -8.992 22.625 6.324 1 94.75 145 SER B C 1
ATOM 5875 O O . SER B 1 145 ? -10.172 22.281 6.301 1 94.75 145 SER B O 1
ATOM 5877 N N . ILE B 1 146 ? -8.117 22.328 5.426 1 95.75 146 ILE B N 1
ATOM 5878 C CA . ILE B 1 146 ? -8.352 21.391 4.332 1 95.75 146 ILE B CA 1
ATOM 5879 C C . ILE B 1 146 ? -7.199 20.391 4.258 1 95.75 146 ILE B C 1
ATOM 5881 O O . ILE B 1 146 ? -6.027 20.781 4.25 1 95.75 146 ILE B O 1
ATOM 5885 N N . MET B 1 147 ? -7.559 19.156 4.234 1 94.88 147 MET B N 1
ATOM 5886 C CA . MET B 1 147 ? -6.562 18.094 4.098 1 94.88 147 MET B CA 1
ATOM 5887 C C . MET B 1 147 ? -6.711 17.375 2.758 1 94.88 147 MET B C 1
ATOM 5889 O O . MET B 1 147 ? -7.77 16.828 2.457 1 94.88 147 MET B O 1
ATOM 5893 N N . ILE B 1 148 ? -5.656 17.422 1.944 1 96.25 148 ILE B N 1
ATOM 5894 C CA . ILE B 1 148 ? -5.637 16.719 0.664 1 96.25 148 ILE B CA 1
ATOM 5895 C C . ILE B 1 148 ? -4.836 15.43 0.795 1 96.25 148 ILE B C 1
ATOM 5897 O O . ILE B 1 148 ? -3.664 15.453 1.177 1 96.25 148 ILE B O 1
ATOM 5901 N N . TYR B 1 149 ? -5.441 14.352 0.598 1 93.81 149 TYR B N 1
ATOM 5902 C CA . TYR B 1 149 ? -4.727 13.086 0.488 1 93.81 149 TYR B CA 1
ATOM 5903 C C . TYR B 1 149 ? -4.445 12.742 -0.97 1 93.81 149 TYR B C 1
ATOM 5905 O O . TYR B 1 149 ? -5.371 12.508 -1.749 1 93.81 149 TYR B O 1
ATOM 5913 N N . ASN B 1 150 ? -3.189 12.727 -1.236 1 93.69 150 ASN B N 1
ATOM 5914 C CA . ASN B 1 150 ? -2.707 12.531 -2.598 1 93.69 150 ASN B CA 1
ATOM 5915 C C . ASN B 1 150 ? -2.234 11.094 -2.82 1 93.69 150 ASN B C 1
ATOM 5917 O O . ASN B 1 150 ? -1.314 10.625 -2.146 1 93.69 150 ASN B O 1
ATOM 5921 N N . SER B 1 151 ? -2.896 10.344 -3.686 1 90.12 151 SER B N 1
ATOM 5922 C CA . SER B 1 151 ? -2.471 8.984 -3.992 1 90.12 151 SER B CA 1
ATOM 5923 C C . SER B 1 151 ? -2.451 8.734 -5.496 1 90.12 151 SER B C 1
ATOM 5925 O O . SER B 1 151 ? -2.982 9.539 -6.27 1 90.12 151 SER B O 1
ATOM 5927 N N . ALA B 1 152 ? -1.865 7.543 -5.918 1 85.25 152 ALA B N 1
ATOM 5928 C CA . ALA B 1 152 ? -1.638 7.328 -7.344 1 85.25 152 ALA B CA 1
ATOM 5929 C C . ALA B 1 152 ? -2.635 6.324 -7.914 1 85.25 152 ALA B C 1
ATOM 5931 O O . ALA B 1 152 ? -2.963 5.328 -7.262 1 85.25 152 ALA B O 1
ATOM 5932 N N . VAL B 1 153 ? -3.164 6.582 -9.109 1 81 153 VAL B N 1
ATOM 5933 C CA . VAL B 1 153 ? -3.799 5.699 -10.086 1 81 153 VAL B CA 1
ATOM 5934 C C . VAL B 1 153 ? -5.172 5.27 -9.578 1 81 153 VAL B C 1
ATOM 5936 O O . VAL B 1 153 ? -6.195 5.832 -9.969 1 81 153 VAL B O 1
ATOM 5939 N N . VAL B 1 154 ? -5.211 4.305 -8.602 1 84.69 154 VAL B N 1
ATOM 5940 C CA . VAL B 1 154 ? -6.473 3.85 -8.023 1 84.69 154 VAL B CA 1
ATOM 5941 C C . VAL B 1 154 ? -6.336 3.742 -6.504 1 84.69 154 VAL B C 1
ATOM 5943 O O . VAL B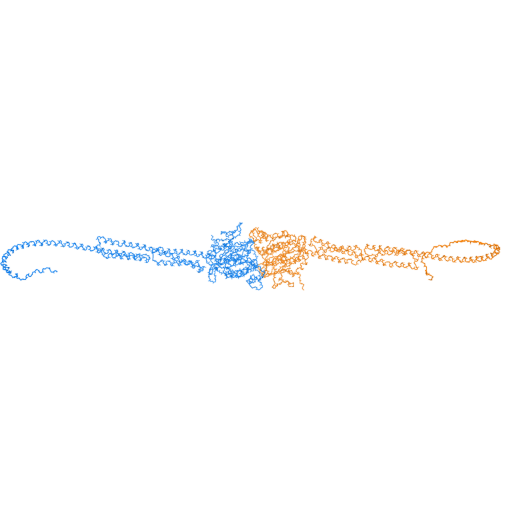 1 154 ? -5.234 3.539 -5.988 1 84.69 154 VAL B O 1
ATOM 5946 N N . PRO B 1 155 ? -7.484 3.979 -5.906 1 88.12 155 PRO B N 1
ATOM 5947 C CA . PRO B 1 155 ? -7.434 3.73 -4.465 1 88.12 155 PRO B CA 1
ATOM 5948 C C . PRO B 1 155 ? -7.152 2.27 -4.125 1 88.12 155 PRO B C 1
ATOM 5950 O O . PRO B 1 155 ? -7.672 1.367 -4.785 1 88.12 155 PRO B O 1
ATOM 5953 N N . LYS B 1 156 ? -6.359 2.068 -3.164 1 87.88 156 LYS B N 1
ATOM 5954 C CA . LYS B 1 156 ? -5.992 0.722 -2.732 1 87.88 156 LYS B CA 1
ATOM 5955 C C . LYS B 1 156 ? -6.383 0.484 -1.277 1 87.88 156 LYS B C 1
ATOM 5957 O O . LYS B 1 156 ? -6.605 1.436 -0.525 1 87.88 156 LYS B O 1
ATOM 5962 N N . ARG B 1 157 ? -6.418 -0.75 -0.984 1 85.12 157 ARG B N 1
ATOM 5963 C CA . ARG B 1 157 ? -6.695 -1.122 0.399 1 85.12 157 ARG B CA 1
ATOM 5964 C C . ARG B 1 157 ? -5.621 -0.587 1.338 1 85.12 157 ARG B C 1
ATOM 5966 O O . ARG B 1 157 ? -5.922 -0.141 2.447 1 85.12 157 ARG B O 1
ATOM 5973 N N . SER B 1 158 ? -4.426 -0.646 0.912 1 81.25 158 SER B N 1
ATOM 5974 C CA . SER B 1 158 ? -3.303 -0.176 1.716 1 81.25 158 SER B CA 1
ATOM 5975 C C . SER B 1 158 ? -3.406 1.32 1.988 1 81.25 158 SER B C 1
ATOM 5977 O O . SER B 1 158 ? -2.949 1.801 3.027 1 81.25 158 SER B O 1
ATOM 5979 N N . ASP B 1 159 ? -4.008 2.016 1.069 1 85.38 159 ASP B N 1
ATOM 5980 C CA . ASP B 1 159 ? -4.266 3.432 1.313 1 85.38 159 ASP B CA 1
ATOM 5981 C C . ASP B 1 159 ? -5.172 3.625 2.527 1 85.38 159 ASP B C 1
ATOM 5983 O O . ASP B 1 159 ? -4.895 4.461 3.389 1 85.38 159 ASP B O 1
ATOM 5987 N N . LEU B 1 160 ? -6.191 2.875 2.527 1 83.56 160 LEU B N 1
ATOM 5988 C CA . LEU B 1 160 ? -7.148 2.961 3.627 1 83.56 160 LEU B CA 1
ATOM 5989 C C . LEU B 1 160 ? -6.512 2.51 4.938 1 83.56 160 LEU B C 1
ATOM 5991 O O . LEU B 1 160 ? -6.75 3.107 5.988 1 83.56 160 LEU B O 1
ATOM 5995 N N . GLU B 1 161 ? -5.766 1.495 4.809 1 76.44 161 GLU B N 1
ATOM 5996 C CA . GLU B 1 161 ? -5.09 1.003 6.008 1 76.44 161 GLU B CA 1
ATOM 5997 C C . GLU B 1 161 ? -4.074 2.018 6.523 1 76.44 161 GLU B C 1
ATOM 5999 O O . GLU B 1 161 ? -3.875 2.143 7.734 1 76.44 161 GLU B O 1
ATOM 6004 N N . GLY B 1 162 ? -3.463 2.646 5.578 1 72.38 162 GLY B N 1
ATOM 6005 C CA . GLY B 1 162 ? -2.516 3.684 5.953 1 72.38 162 GLY B CA 1
ATOM 6006 C C . GLY B 1 162 ? -3.17 4.879 6.617 1 72.38 162 GLY B C 1
ATOM 6007 O O . GLY B 1 162 ? -2.535 5.582 7.406 1 72.38 162 GLY B O 1
ATOM 6008 N N . LEU B 1 163 ? -4.445 5.031 6.293 1 77.12 163 LEU B N 1
ATOM 6009 C CA . LEU B 1 163 ? -5.195 6.141 6.871 1 77.12 163 LEU B CA 1
ATOM 6010 C C . LEU B 1 163 ? -5.84 5.73 8.195 1 77.12 163 LEU B C 1
ATOM 6012 O O . LEU B 1 163 ? -6.684 6.453 8.727 1 77.12 163 LEU B O 1
ATOM 6016 N N . ASP B 1 164 ? -5.438 4.57 8.633 1 75 164 ASP B N 1
ATOM 6017 C CA . ASP B 1 164 ? -5.973 4.07 9.898 1 75 164 ASP B CA 1
ATOM 6018 C C . ASP B 1 164 ? -5.68 5.043 11.039 1 75 164 ASP B C 1
ATOM 6020 O O . ASP B 1 164 ? -6.34 5 12.078 1 75 164 ASP B O 1
ATOM 6024 N N . PHE B 1 165 ? -4.789 5.852 10.789 1 69.31 165 PHE B N 1
ATOM 6025 C CA . PHE B 1 165 ? -4.461 6.879 11.773 1 69.31 165 PHE B CA 1
ATOM 6026 C C . PHE B 1 165 ? -5.68 7.742 12.078 1 69.31 165 PHE B C 1
ATOM 6028 O O . PHE B 1 165 ? -5.805 8.273 13.188 1 69.31 165 PHE B O 1
ATOM 6035 N N . ILE B 1 166 ? -6.488 7.875 11.125 1 71.94 166 ILE B N 1
ATOM 6036 C CA . ILE B 1 166 ? -7.711 8.641 11.344 1 71.94 166 ILE B CA 1
ATOM 6037 C C . ILE B 1 166 ? -8.539 8 12.453 1 71.94 166 ILE B C 1
ATOM 6039 O O . ILE B 1 166 ? -9.094 8.695 13.305 1 71.94 166 ILE B O 1
ATOM 6043 N N . VAL B 1 167 ? -8.57 6.707 12.352 1 68.56 167 VAL B N 1
ATOM 6044 C CA . VAL B 1 167 ? -9.281 5.953 13.383 1 68.56 167 VAL B CA 1
ATOM 6045 C C . VAL B 1 167 ? -8.578 6.113 14.727 1 68.56 167 VAL B C 1
ATOM 6047 O O . VAL B 1 167 ? -9.227 6.363 15.742 1 68.56 167 VAL B O 1
ATOM 6050 N N . LYS B 1 168 ? -7.352 5.992 14.648 1 66.88 168 LYS B N 1
ATOM 6051 C CA . LYS B 1 168 ? -6.547 6.117 15.859 1 66.88 168 LYS B CA 1
ATOM 6052 C C . LYS B 1 168 ? -6.652 7.523 16.453 1 66.88 168 LYS B C 1
ATOM 6054 O O . LYS B 1 168 ? -6.656 7.695 17.672 1 66.88 168 LYS B O 1
ATOM 6059 N N . LEU B 1 169 ? -6.617 8.43 15.531 1 65.12 169 LEU B N 1
ATOM 6060 C CA . LEU B 1 169 ? -6.762 9.82 15.945 1 65.12 169 LEU B CA 1
ATOM 6061 C C . LEU B 1 169 ? -8.039 10.016 16.766 1 65.12 169 LEU B C 1
ATOM 6063 O O . LEU B 1 169 ? -8.031 10.711 17.781 1 65.12 169 LEU B O 1
ATOM 6067 N N . SER B 1 170 ? -8.977 9.414 16.359 1 65 170 SER B N 1
ATOM 6068 C CA . SER B 1 170 ? -10.25 9.547 17.047 1 65 170 SER B CA 1
ATOM 6069 C C . SER B 1 170 ? -10.18 8.945 18.453 1 65 170 SER B C 1
ATOM 6071 O O . SER B 1 170 ? -10.938 9.344 19.328 1 65 170 SER B O 1
ATOM 6073 N N . GLN B 1 171 ? -9.211 8.047 18.516 1 65.06 171 GLN B N 1
ATOM 6074 C CA . GLN B 1 171 ? -9.023 7.406 19.812 1 65.06 171 GLN B CA 1
ATOM 6075 C C . GLN B 1 171 ? -8 8.156 20.656 1 65.06 171 GLN B C 1
ATOM 6077 O O . GLN B 1 171 ? -8.008 8.07 21.891 1 65.06 171 GLN B O 1
ATOM 6082 N N . ARG B 1 172 ? -7.152 8.859 19.938 1 60.09 172 ARG B N 1
ATOM 6083 C CA . ARG B 1 172 ? -5.984 9.422 20.594 1 60.09 172 ARG B CA 1
ATOM 6084 C C . ARG B 1 172 ? -6.129 10.93 20.781 1 60.09 172 ARG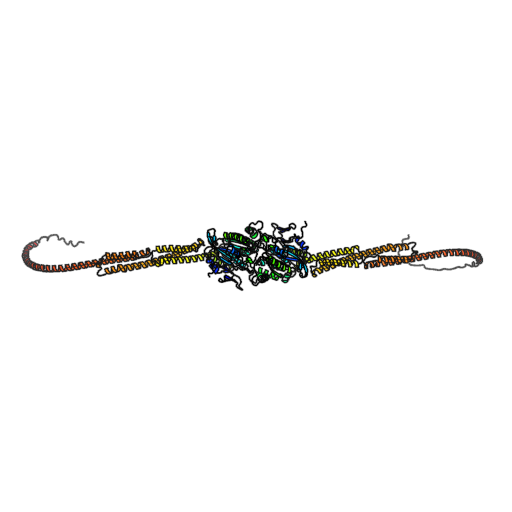 B C 1
ATOM 6086 O O . ARG B 1 172 ? -5.219 11.594 21.281 1 60.09 172 ARG B O 1
ATOM 6093 N N . ILE B 1 173 ? -7.105 11.406 20.297 1 62.22 173 ILE B N 1
ATOM 6094 C CA . ILE B 1 173 ? -7.262 12.852 20.453 1 62.22 173 ILE B CA 1
ATOM 6095 C C . ILE B 1 173 ? -8.414 13.141 21.406 1 62.22 173 ILE B C 1
ATOM 6097 O O . ILE B 1 173 ? -9.398 12.398 21.453 1 62.22 173 ILE B O 1
ATOM 6101 N N . GLN B 1 174 ? -8.086 13.938 22.344 1 64.69 174 GLN B N 1
ATOM 6102 C CA . GLN B 1 174 ? -9.141 14.469 23.203 1 64.69 174 GLN B CA 1
ATOM 6103 C C . GLN B 1 174 ? -9.578 15.852 22.75 1 64.69 174 GLN B C 1
ATOM 6105 O O . GLN B 1 174 ? -8.797 16.797 22.781 1 64.69 174 GLN B O 1
ATOM 6110 N N . LEU B 1 175 ? -10.695 15.828 22.156 1 67.12 175 LEU B N 1
ATOM 6111 C CA . LEU B 1 175 ? -11.195 17.094 21.625 1 67.12 175 LEU B CA 1
ATOM 6112 C C . LEU B 1 175 ? -11.609 18.031 22.766 1 67.12 175 LEU B C 1
ATOM 6114 O O . LEU B 1 175 ? -11.234 19.203 22.766 1 67.12 175 LEU B O 1
ATOM 6118 N N . TYR B 1 176 ? -12.328 17.359 23.719 1 66.88 176 TYR B N 1
ATOM 6119 C CA . TYR B 1 176 ? -12.805 18.188 24.828 1 66.88 176 TYR B CA 1
ATOM 6120 C C . TYR B 1 176 ? -12.258 17.672 26.156 1 66.88 176 TYR B C 1
ATOM 6122 O O . TYR B 1 176 ? -12.078 16.469 26.344 1 66.88 176 TYR B O 1
ATOM 6130 N N . THR B 1 177 ? -11.844 18.469 26.922 1 59.47 177 THR B N 1
ATOM 6131 C CA . THR B 1 177 ? -11.266 18.109 28.219 1 59.47 177 THR B CA 1
ATOM 6132 C C . THR B 1 177 ? -12.266 17.344 29.078 1 59.47 177 THR B C 1
ATOM 6134 O O . THR B 1 177 ? -11.906 16.391 29.766 1 59.47 177 THR B O 1
ATOM 6137 N N . ASN B 1 178 ? -13.461 17.719 29.094 1 58.28 178 ASN B N 1
ATOM 6138 C CA . ASN B 1 178 ? -14.367 17.156 30.094 1 58.28 178 ASN B CA 1
ATOM 6139 C C . ASN B 1 178 ? -15.43 16.281 29.438 1 58.28 178 ASN B C 1
ATOM 6141 O O . ASN B 1 178 ? -16.438 15.938 30.062 1 58.28 178 ASN B O 1
ATOM 6145 N N . GLN B 1 179 ? -15.32 16.047 28.156 1 60.41 179 GLN B N 1
ATOM 6146 C CA . GLN B 1 179 ? -16.359 15.203 27.547 1 60.41 179 GLN B CA 1
ATOM 6147 C C . GLN B 1 179 ? -15.734 14.086 26.719 1 60.41 179 GLN B C 1
ATOM 6149 O O . GLN B 1 179 ? -14.719 14.289 26.047 1 60.41 179 GLN B O 1
ATOM 6154 N N . PRO B 1 180 ? -16.188 12.891 27.125 1 59.75 180 PRO B N 1
ATOM 6155 C CA . PRO B 1 180 ? -15.711 11.82 26.25 1 59.75 180 PRO B CA 1
ATOM 6156 C C . PRO B 1 180 ? -15.938 12.117 24.766 1 59.75 180 PRO B C 1
ATOM 6158 O O . PRO B 1 180 ? -16.969 12.703 24.406 1 59.75 180 PRO B O 1
ATOM 6161 N N . THR B 1 181 ? -14.945 12.148 23.953 1 58.62 181 THR B N 1
ATOM 6162 C CA . THR B 1 181 ? -14.977 12.461 22.531 1 58.62 181 THR B CA 1
ATOM 6163 C C . THR B 1 181 ? -15.781 11.414 21.766 1 58.62 181 THR B C 1
ATOM 6165 O O . THR B 1 181 ? -15.242 10.383 21.344 1 58.62 181 THR B O 1
ATOM 6168 N N . THR B 1 182 ? -16.984 11.078 22.219 1 58.38 182 THR B N 1
ATOM 6169 C CA . THR B 1 182 ? -17.703 9.992 21.562 1 58.38 182 THR B CA 1
ATOM 6170 C C . THR B 1 182 ? -18.516 10.523 20.391 1 58.38 182 THR B C 1
ATOM 6172 O O . THR B 1 182 ? -19.031 9.742 19.594 1 58.38 182 THR B O 1
ATOM 6175 N N . ASP B 1 183 ? -18.516 11.812 20.281 1 61.69 183 ASP B N 1
ATOM 6176 C CA . ASP B 1 183 ? -19.562 12.258 19.359 1 61.69 183 ASP B CA 1
ATOM 6177 C C . ASP B 1 183 ? -18.969 12.656 18 1 61.69 183 ASP B C 1
ATOM 6179 O O . ASP B 1 183 ? -18.016 13.438 17.953 1 61.69 183 ASP B O 1
ATOM 6183 N N . GLU B 1 184 ? -19.438 12.047 17.016 1 67.06 184 GLU B N 1
ATOM 6184 C CA . GLU B 1 184 ? -19.156 12.312 15.602 1 67.06 184 GLU B CA 1
ATOM 6185 C C . GLU B 1 184 ? -19.188 13.812 15.312 1 67.06 184 GLU B C 1
ATOM 6187 O O . GLU B 1 184 ? -18.375 14.312 14.539 1 67.06 184 GLU B O 1
ATOM 6192 N N . GLN B 1 185 ? -20.016 14.414 15.961 1 66.94 185 GLN B N 1
ATOM 6193 C CA . GLN B 1 185 ? -20.234 15.836 15.688 1 66.94 185 GLN B CA 1
ATOM 6194 C C . GLN B 1 185 ? -19.047 16.672 16.156 1 66.94 185 GLN B C 1
ATOM 6196 O O . GLN B 1 185 ? -18.656 17.641 15.516 1 66.94 185 GLN B O 1
ATOM 6201 N N . GLN B 1 186 ? -18.484 16.172 17.203 1 71.25 186 GLN B N 1
ATOM 6202 C CA . GLN B 1 186 ? -17.359 16.922 17.75 1 71.25 186 GLN B CA 1
ATOM 6203 C C . GLN B 1 186 ? -16.156 16.844 16.812 1 71.25 186 GLN B C 1
ATOM 6205 O O . GLN B 1 186 ? -15.438 17.844 16.641 1 71.25 186 GLN B O 1
ATOM 6210 N N . PHE B 1 187 ? -16.031 15.781 16.219 1 73.5 187 PHE B N 1
ATOM 6211 C CA . PHE B 1 187 ? -14.906 15.617 15.305 1 73.5 187 PHE B CA 1
ATOM 6212 C C . PHE B 1 187 ? -15.094 16.469 14.047 1 73.5 187 PHE B C 1
ATOM 6214 O O . PHE B 1 187 ? -14.133 17.031 13.523 1 73.5 187 PHE B O 1
ATOM 6221 N N . SER B 1 188 ? -16.281 16.594 13.695 1 75.56 188 SER B N 1
ATOM 6222 C CA . SER B 1 188 ? -16.578 17.344 12.484 1 75.56 188 SER B CA 1
ATOM 6223 C C . SER B 1 188 ? -16.25 18.828 12.656 1 75.56 188 SER B C 1
ATOM 6225 O O . SER B 1 188 ? -16 19.531 11.68 1 75.56 188 SER B O 1
ATOM 6227 N N . GLU B 1 189 ? -16.156 19.172 13.883 1 74.38 189 GLU B N 1
ATOM 6228 C CA . GLU B 1 189 ? -15.867 20.562 14.156 1 74.38 189 GLU B CA 1
ATOM 6229 C C . GLU B 1 189 ? -14.367 20.828 14.172 1 74.38 189 GLU B C 1
ATOM 6231 O O . GLU B 1 189 ? -13.914 21.922 13.844 1 74.38 189 GLU B O 1
ATOM 6236 N N . ALA B 1 190 ? -13.648 19.859 14.445 1 75.75 190 ALA B N 1
ATOM 6237 C CA . ALA B 1 190 ? -12.211 20.047 14.633 1 75.75 190 ALA B CA 1
ATOM 6238 C C . ALA B 1 190 ? -11.43 19.562 13.414 1 75.75 190 ALA B C 1
ATOM 6240 O O . ALA B 1 190 ? -10.32 20.016 13.148 1 75.75 190 ALA B O 1
ATOM 6241 N N . PHE B 1 191 ? -12.008 18.734 12.656 1 84.44 191 PHE B N 1
ATOM 6242 C CA . PHE B 1 191 ? -11.281 18.094 11.562 1 84.44 191 PHE B CA 1
ATOM 6243 C C . PHE B 1 191 ? -11.406 18.922 10.289 1 84.44 191 PHE B C 1
ATOM 6245 O O . PHE B 1 191 ? -12.375 19.656 10.109 1 84.44 191 PHE B O 1
ATOM 6252 N N . PRO B 1 192 ? -10.422 18.844 9.461 1 91.25 192 PRO B N 1
ATOM 6253 C CA . PRO B 1 192 ? -10.43 19.594 8.195 1 91.25 192 PRO B CA 1
ATOM 6254 C C . PRO B 1 192 ? -11.352 18.953 7.156 1 91.25 192 PRO B C 1
ATOM 6256 O O . PRO B 1 192 ? -11.812 17.828 7.332 1 91.25 192 PRO B O 1
ATOM 6259 N N . TYR B 1 193 ? -11.664 19.828 6.207 1 92.56 193 TYR B N 1
ATOM 6260 C CA . TYR B 1 193 ? -12.289 19.281 5.016 1 92.56 193 TYR B CA 1
ATOM 6261 C C . TYR B 1 193 ? -11.359 18.281 4.32 1 92.56 193 TYR B C 1
ATOM 6263 O O . TYR B 1 193 ? -10.164 18.562 4.16 1 92.56 193 TYR B O 1
ATOM 6271 N N . PHE B 1 194 ? -11.93 17.109 3.99 1 93 194 PHE B N 1
ATOM 6272 C CA . PHE B 1 194 ? -11.078 16.047 3.469 1 93 194 PHE B CA 1
ATOM 6273 C C . PHE B 1 194 ? -11.25 15.906 1.961 1 93 194 PHE B C 1
ATOM 6275 O O . PHE B 1 194 ? -12.359 15.695 1.47 1 93 194 PHE B O 1
ATOM 6282 N N . ILE B 1 195 ? -10.156 16.031 1.209 1 94.69 195 ILE B N 1
ATOM 6283 C CA . ILE B 1 195 ? -10.156 15.859 -0.239 1 94.69 195 ILE B CA 1
ATOM 6284 C C . ILE B 1 195 ? -9.234 14.711 -0.62 1 94.69 195 ILE B C 1
ATOM 6286 O O . ILE B 1 195 ? -8.07 14.68 -0.215 1 94.69 195 ILE B O 1
ATOM 6290 N N . TRP B 1 196 ? -9.766 13.766 -1.313 1 94.38 196 TRP B N 1
ATOM 6291 C CA . TRP B 1 196 ? -8.945 12.695 -1.867 1 94.38 196 TRP B CA 1
ATOM 6292 C C . TRP B 1 196 ? -8.609 12.969 -3.33 1 94.38 196 TRP B C 1
ATOM 6294 O O . TRP B 1 196 ? -9.492 12.945 -4.191 1 94.38 196 TRP B O 1
ATOM 6304 N N . LEU B 1 197 ? -7.363 13.219 -3.578 1 95.56 197 LEU B N 1
ATOM 6305 C CA . LEU B 1 197 ? -6.898 13.523 -4.926 1 95.56 197 LEU B CA 1
ATOM 6306 C C . LEU B 1 197 ? -6.16 12.336 -5.531 1 95.56 197 LEU B C 1
ATOM 6308 O O . LEU B 1 197 ? -5.109 11.93 -5.027 1 95.56 197 LEU B O 1
ATOM 6312 N N . LEU B 1 198 ? -6.664 11.758 -6.625 1 93.31 198 LEU B N 1
ATOM 6313 C CA . LEU B 1 198 ? -6.008 10.672 -7.348 1 93.31 198 LEU B CA 1
ATOM 6314 C C . LEU B 1 198 ? -5.152 11.211 -8.484 1 93.31 198 LEU B C 1
ATOM 6316 O O . LEU B 1 198 ? -5.645 11.961 -9.336 1 93.31 198 LEU B O 1
ATOM 6320 N N . ARG B 1 199 ? -3.916 10.734 -8.477 1 90.62 199 ARG B N 1
ATOM 6321 C CA . ARG B 1 199 ? -2.973 11.219 -9.477 1 90.62 199 ARG B CA 1
ATOM 6322 C C . ARG B 1 199 ? -2.779 10.188 -10.586 1 90.62 199 ARG B C 1
ATOM 6324 O O . ARG B 1 199 ? -2.865 8.984 -10.352 1 90.62 199 ARG B O 1
ATOM 6331 N N . ASP B 1 200 ? -2.498 10.664 -11.805 1 87.19 200 ASP B N 1
ATOM 6332 C CA . ASP B 1 200 ? -2.092 9.867 -12.961 1 87.19 200 ASP B CA 1
ATOM 6333 C C . ASP B 1 200 ? -3.168 8.844 -13.328 1 87.19 200 ASP B C 1
ATOM 6335 O O . ASP B 1 200 ? -2.865 7.676 -13.57 1 87.19 200 ASP B O 1
ATOM 6339 N N . VAL B 1 201 ? -4.344 9.281 -13.289 1 86.5 201 VAL B N 1
ATOM 6340 C CA . VAL B 1 201 ? -5.465 8.398 -13.586 1 86.5 201 VAL B CA 1
ATOM 6341 C C . VAL B 1 201 ? -5.797 8.469 -15.078 1 86.5 201 VAL B C 1
ATOM 6343 O O . VAL B 1 201 ? -6.055 9.555 -15.609 1 86.5 201 VAL B O 1
ATOM 6346 N N . GLN B 1 202 ? -5.723 7.367 -15.664 1 80.5 202 GLN B N 1
ATOM 6347 C CA . GLN B 1 202 ? -6.09 7.273 -17.078 1 80.5 202 GLN B CA 1
ATOM 6348 C C . GLN B 1 202 ? -7.25 6.309 -17.281 1 80.5 202 GLN B C 1
ATOM 6350 O O . GLN B 1 202 ? -7.613 5.992 -18.422 1 80.5 202 GLN B O 1
ATOM 6355 N N . LEU B 1 203 ? -7.84 5.848 -16.312 1 83.5 203 LEU B N 1
ATOM 6356 C CA . LEU B 1 203 ? -8.93 4.879 -16.328 1 83.5 203 LEU B CA 1
ATOM 6357 C C . LEU B 1 203 ? -10.281 5.582 -16.234 1 83.5 203 LEU B C 1
ATOM 6359 O O . LEU B 1 203 ? -10.375 6.711 -15.75 1 83.5 203 LEU B O 1
ATOM 6363 N N . SER B 1 204 ? -11.242 4.91 -16.75 1 86.38 204 SER B N 1
ATOM 6364 C CA . SER B 1 204 ? -12.594 5.469 -16.719 1 86.38 204 SER B CA 1
ATOM 6365 C C . SER B 1 204 ? -13.367 4.988 -15.5 1 86.38 204 SER B C 1
ATOM 6367 O O . SER B 1 204 ? -12.984 4 -14.867 1 86.38 204 SER B O 1
ATOM 6369 N N . LEU B 1 205 ? -14.422 5.699 -15.203 1 89.62 205 LEU B N 1
ATOM 6370 C CA . LEU B 1 205 ? -15.289 5.367 -14.078 1 89.62 205 LEU B CA 1
ATOM 6371 C C . LEU B 1 205 ? -16.062 4.078 -14.344 1 89.62 205 LEU B C 1
ATOM 6373 O O . LEU B 1 205 ? -16.438 3.803 -15.484 1 89.62 205 LEU B O 1
ATOM 6377 N N . PRO B 1 206 ? -16.203 3.283 -13.367 1 86.81 206 PRO B N 1
ATOM 6378 C CA . PRO B 1 206 ? -17.016 2.076 -13.531 1 86.81 206 PRO B CA 1
ATOM 6379 C C . PRO B 1 206 ? -18.469 2.389 -13.891 1 86.81 206 PRO B C 1
ATOM 6381 O O . PRO B 1 206 ? -18.906 3.537 -13.766 1 86.81 206 PRO B O 1
ATOM 6384 N N . GLU B 1 207 ? -19.125 1.35 -14.211 1 83.5 207 GLU B N 1
ATOM 6385 C CA . GLU B 1 207 ? -20.531 1.51 -14.562 1 83.5 207 GLU B CA 1
ATOM 6386 C C . GLU B 1 207 ? -21.359 1.926 -13.352 1 83.5 207 GLU B C 1
ATOM 6388 O O . GLU B 1 207 ? -21.172 1.409 -12.25 1 83.5 207 GLU B O 1
ATOM 6393 N N . GLY B 1 208 ? -22.188 2.92 -13.469 1 83.38 208 GLY B N 1
ATOM 6394 C CA . GLY B 1 208 ? -23.047 3.359 -12.383 1 83.38 208 GLY B CA 1
ATOM 6395 C C . GLY B 1 208 ? -22.516 4.574 -11.648 1 83.38 208 GLY B C 1
ATOM 6396 O O . GLY B 1 208 ? -23.219 5.172 -10.828 1 83.38 208 GLY B O 1
ATOM 6397 N N . CYS B 1 209 ? -21.297 4.801 -11.906 1 87.81 209 CYS B N 1
ATOM 6398 C CA . CYS B 1 209 ? -20.719 5.977 -11.273 1 87.81 209 CYS B CA 1
ATOM 6399 C C . CYS B 1 209 ? -20.594 7.129 -12.266 1 87.81 209 CYS B C 1
ATOM 6401 O O . CYS B 1 209 ? -20.047 6.961 -13.352 1 87.81 209 CYS B O 1
ATOM 6403 N N . LYS B 1 210 ? -21.094 8.289 -11.898 1 88.75 210 LYS B N 1
ATOM 6404 C CA . LYS B 1 210 ? -21.047 9.461 -12.773 1 88.75 210 LYS B CA 1
ATOM 6405 C C . LYS B 1 210 ? -19.812 10.32 -12.477 1 88.75 210 LYS B C 1
ATOM 6407 O O . LYS B 1 210 ? -19.266 10.961 -13.367 1 88.75 210 LYS B O 1
ATOM 6412 N N . THR B 1 211 ? -19.516 10.406 -11.227 1 91 211 THR B N 1
ATOM 6413 C CA . THR B 1 211 ? -18.375 11.227 -10.812 1 91 211 THR B CA 1
ATOM 6414 C C . THR B 1 211 ? -17.406 10.414 -9.961 1 91 211 THR B C 1
ATOM 6416 O O . THR B 1 211 ? -17.75 9.32 -9.5 1 91 211 THR B O 1
ATOM 6419 N N . MET B 1 212 ? -16.25 10.969 -9.82 1 90.5 212 MET B N 1
ATOM 6420 C CA . MET B 1 212 ? -15.25 10.336 -8.961 1 90.5 212 MET B CA 1
ATOM 6421 C C . MET B 1 212 ? -15.75 10.258 -7.52 1 90.5 212 MET B C 1
ATOM 6423 O O . MET B 1 212 ? -15.461 9.289 -6.809 1 90.5 212 MET B O 1
ATOM 6427 N N . ASN B 1 213 ? -16.438 11.266 -7.133 1 89.25 213 ASN B N 1
ATOM 6428 C CA . ASN B 1 213 ? -17.016 11.273 -5.793 1 89.25 213 ASN B CA 1
ATOM 6429 C C . ASN B 1 213 ? -17.984 10.109 -5.59 1 89.25 213 ASN B C 1
ATOM 6431 O O . ASN B 1 213 ? -17.984 9.469 -4.535 1 89.25 213 ASN B O 1
ATOM 6435 N N . ASP B 1 214 ? -18.734 9.82 -6.605 1 89.62 214 ASP B N 1
ATOM 6436 C CA . ASP B 1 214 ? -19.656 8.688 -6.559 1 89.62 214 ASP B CA 1
ATOM 6437 C C . ASP B 1 214 ? -18.906 7.367 -6.414 1 89.62 214 ASP B C 1
ATOM 6439 O O . ASP B 1 214 ? -19.312 6.496 -5.641 1 89.62 214 ASP B O 1
ATOM 6443 N N . TYR B 1 215 ? -17.938 7.277 -7.141 1 90.19 215 TYR B N 1
ATOM 6444 C CA . TYR B 1 215 ? -17.125 6.07 -7.121 1 90.19 215 TYR B CA 1
ATOM 6445 C C . TYR B 1 215 ? -16.531 5.828 -5.734 1 90.19 215 TYR B C 1
ATOM 6447 O O . TYR B 1 215 ? -16.594 4.707 -5.223 1 90.19 215 TYR B O 1
ATOM 6455 N N . PHE B 1 216 ? -16.047 6.891 -5.113 1 90.94 216 PHE B N 1
ATOM 6456 C CA . PHE B 1 216 ? -15.422 6.75 -3.803 1 90.94 216 PHE B CA 1
ATOM 6457 C C . PHE B 1 216 ? -16.453 6.395 -2.744 1 90.94 216 PHE B C 1
ATOM 6459 O O . PHE B 1 216 ? -16.203 5.535 -1.894 1 90.94 216 PHE B O 1
ATOM 6466 N N . ILE B 1 217 ? -17.562 7.039 -2.789 1 86.69 217 ILE B N 1
ATOM 6467 C CA . ILE B 1 217 ? -18.578 6.82 -1.771 1 86.69 217 ILE B CA 1
ATOM 6468 C C . ILE B 1 217 ? -19.172 5.418 -1.922 1 86.69 217 ILE B C 1
ATOM 6470 O O . ILE B 1 217 ? -19.344 4.703 -0.934 1 86.69 217 ILE B O 1
ATOM 6474 N N . LYS B 1 218 ? -19.312 4.914 -3.172 1 84.12 218 LYS B N 1
ATOM 6475 C CA . LYS B 1 218 ? -20.016 3.658 -3.416 1 84.12 218 LYS B CA 1
ATOM 6476 C C . LYS B 1 218 ? -19.062 2.471 -3.334 1 84.12 218 LYS B C 1
ATOM 6478 O O . LYS B 1 218 ? -19.422 1.406 -2.832 1 84.12 218 LYS B O 1
ATOM 6483 N N . SER B 1 219 ? -17.828 2.719 -3.814 1 84.88 219 SER B N 1
ATOM 6484 C CA . SER B 1 219 ? -16.969 1.557 -4.051 1 84.88 219 SER B CA 1
ATOM 6485 C C . SER B 1 219 ? -15.758 1.566 -3.135 1 84.88 219 SER B C 1
ATOM 6487 O O . SER B 1 219 ? -15.141 0.525 -2.904 1 84.88 219 SER B O 1
ATOM 6489 N N . VAL B 1 220 ? -15.391 2.67 -2.627 1 86.25 220 VAL B N 1
ATOM 6490 C CA . VAL B 1 220 ? -14.148 2.752 -1.875 1 86.25 220 VAL B CA 1
ATOM 6491 C C . VAL B 1 220 ? -14.445 2.887 -0.384 1 86.25 220 VAL B C 1
ATOM 6493 O O . VAL B 1 220 ? -13.852 2.191 0.441 1 86.25 220 VAL B O 1
ATOM 6496 N N . LEU B 1 221 ? -15.398 3.779 -0.092 1 86.44 221 LEU B N 1
ATOM 6497 C CA . LEU B 1 221 ? -15.625 4.094 1.314 1 86.44 221 LEU B CA 1
ATOM 6498 C C . LEU B 1 221 ? -16.797 3.289 1.871 1 86.44 221 LEU B C 1
ATOM 6500 O O . LEU B 1 221 ? -16.953 3.172 3.088 1 86.44 221 LEU B O 1
ATOM 6504 N N . ASN B 1 222 ? -17.672 2.842 1.02 1 79.31 222 ASN B N 1
ATOM 6505 C CA . ASN B 1 222 ? -18.75 1.974 1.479 1 79.31 222 ASN B CA 1
ATOM 6506 C C . ASN B 1 222 ? -18.469 0.508 1.169 1 79.31 222 ASN B C 1
ATOM 6508 O O . ASN B 1 222 ? -19.016 -0.049 0.215 1 79.31 222 ASN B O 1
ATOM 6512 N N . LEU B 1 223 ? -17.562 0.043 1.826 1 65.62 223 LEU B N 1
ATOM 6513 C CA . LEU B 1 223 ? -17.125 -1.332 1.607 1 65.62 223 LEU B CA 1
ATOM 6514 C C . LEU B 1 223 ? -18.141 -2.32 2.189 1 65.62 223 LEU B C 1
ATOM 6516 O O . LEU B 1 223 ? -18.516 -2.209 3.355 1 65.62 223 LEU B O 1
ATOM 6520 N N . LYS B 1 224 ? -19.203 -2.732 1.46 1 57.06 224 LYS B N 1
ATOM 6521 C CA . LYS B 1 224 ? -20.234 -3.691 1.854 1 57.06 224 LYS B CA 1
ATOM 6522 C C . LYS B 1 224 ? -19.609 -5.02 2.281 1 57.06 224 LYS B C 1
ATOM 6524 O O . LYS B 1 224 ? -20.312 -5.914 2.754 1 57.06 224 LYS B O 1
ATOM 6529 N N . ALA B 1 225 ? -18.469 -5.297 1.828 1 51.66 225 ALA B N 1
ATOM 6530 C CA . ALA B 1 225 ? -18.078 -6.703 1.892 1 51.66 225 ALA B CA 1
ATOM 6531 C C . ALA B 1 225 ? -17.875 -7.152 3.336 1 51.66 225 ALA B C 1
ATOM 6533 O O . ALA B 1 225 ? -17.312 -6.418 4.145 1 51.66 225 ALA B O 1
ATOM 6534 N N . GLU B 1 226 ? -18.75 -7.938 3.795 1 46.16 226 GLU B N 1
ATOM 6535 C CA . GLU B 1 226 ? -18.594 -8.711 5.02 1 46.16 226 GLU B CA 1
ATOM 6536 C C . GLU B 1 226 ? -17.141 -9.102 5.25 1 46.16 226 GLU B C 1
ATOM 6538 O O . GLU B 1 226 ? -16.719 -9.336 6.387 1 46.16 226 GLU B O 1
ATOM 6543 N N . GLY B 1 227 ? -16.297 -9.258 4.25 1 46.03 227 GLY B N 1
ATOM 6544 C CA . GLY B 1 227 ? -14.992 -9.883 4.359 1 46.03 227 GLY B CA 1
ATOM 6545 C C . GLY B 1 227 ? -13.852 -8.883 4.426 1 46.03 227 GLY B C 1
ATOM 6546 O O . GLY B 1 227 ? -12.68 -9.266 4.469 1 46.03 227 GLY B O 1
ATOM 6547 N N . ASN B 1 228 ? -14.055 -7.516 4.207 1 50.75 228 ASN B N 1
ATOM 6548 C CA . ASN B 1 228 ? -12.945 -6.574 4.23 1 50.75 228 ASN B CA 1
ATOM 6549 C C . ASN B 1 228 ? -12.273 -6.535 5.598 1 50.75 228 ASN B C 1
ATOM 6551 O O . ASN B 1 228 ? -12.898 -6.832 6.613 1 50.75 228 ASN B O 1
ATOM 6555 N N . THR B 1 229 ? -10.867 -6.453 5.465 1 59.03 229 THR B N 1
ATOM 6556 C CA . THR B 1 229 ? -10.195 -6.359 6.754 1 59.03 229 THR B CA 1
ATOM 6557 C C . THR B 1 229 ? -10.867 -5.32 7.645 1 59.03 229 THR B C 1
ATOM 6559 O O . THR B 1 229 ? -11.25 -4.246 7.172 1 59.03 229 THR B O 1
ATOM 6562 N N . MET B 1 230 ? -11.25 -5.641 8.656 1 66.56 230 MET B N 1
ATOM 6563 C CA . MET B 1 230 ? -11.859 -4.848 9.719 1 66.56 230 MET B CA 1
ATOM 6564 C C . MET B 1 230 ? -11.211 -3.469 9.812 1 66.56 230 MET B C 1
ATOM 6566 O O . MET B 1 230 ? -11.898 -2.467 10 1 66.56 230 MET B O 1
ATOM 6570 N N . LYS B 1 231 ? -9.969 -3.488 9.25 1 73.62 231 LYS B N 1
ATOM 6571 C CA . LYS B 1 231 ? -9.258 -2.227 9.43 1 73.62 231 LYS B CA 1
ATOM 6572 C C . LYS B 1 231 ? -9.617 -1.229 8.336 1 73.62 231 LYS B C 1
ATOM 6574 O O . LYS B 1 231 ? -9.898 -0.064 8.609 1 73.62 231 LYS B O 1
ATOM 6579 N N . ALA B 1 232 ? -9.664 -1.695 7.102 1 73.75 232 ALA B N 1
ATOM 6580 C CA . ALA B 1 232 ? -9.984 -0.826 5.973 1 73.75 232 ALA B CA 1
ATOM 6581 C C . ALA B 1 232 ? -11.43 -0.339 6.043 1 73.75 232 ALA B C 1
ATOM 6583 O O . ALA B 1 232 ? -11.711 0.826 5.758 1 73.75 232 ALA B O 1
ATOM 6584 N N . LYS B 1 233 ? -12.242 -1.137 6.438 1 77.31 233 LYS B N 1
ATOM 6585 C CA . LYS B 1 233 ? -13.648 -0.784 6.559 1 77.31 233 LYS B CA 1
ATOM 6586 C C . LYS B 1 233 ? -13.867 0.265 7.648 1 77.31 233 LYS B C 1
ATOM 6588 O O . LYS B 1 233 ? -14.617 1.223 7.457 1 77.31 233 LYS B O 1
ATOM 6593 N N . LYS B 1 234 ? -13.195 0.069 8.664 1 79.62 234 LYS B N 1
ATOM 6594 C CA . LYS B 1 234 ? -13.305 1.011 9.773 1 79.62 234 LYS B CA 1
ATOM 6595 C C . LYS B 1 234 ? -12.781 2.389 9.383 1 79.62 234 LYS B C 1
ATOM 6597 O O . LYS B 1 234 ? -13.352 3.41 9.773 1 79.62 234 LYS B O 1
ATOM 6602 N N . THR B 1 235 ? -11.727 2.307 8.68 1 81.81 235 THR B N 1
ATOM 6603 C CA . THR B 1 235 ? -11.148 3.57 8.227 1 81.81 235 THR B CA 1
ATOM 6604 C C . THR B 1 235 ? -12.102 4.289 7.273 1 81.81 235 THR B C 1
ATOM 6606 O O . THR B 1 235 ? -12.305 5.5 7.391 1 81.81 235 THR B O 1
ATOM 6609 N N . ALA B 1 236 ? -12.656 3.602 6.387 1 81.62 236 ALA B N 1
ATOM 6610 C CA . ALA B 1 236 ? -13.594 4.172 5.422 1 81.62 236 ALA B CA 1
ATOM 6611 C C . ALA B 1 236 ? -14.789 4.797 6.125 1 81.62 236 ALA B C 1
ATOM 6613 O O . ALA B 1 236 ? -15.188 5.922 5.809 1 81.62 236 ALA B O 1
ATOM 6614 N N . GLU B 1 237 ? -15.25 4.145 7.059 1 82 237 GLU B N 1
ATOM 6615 C CA . GLU B 1 237 ? -16.375 4.645 7.836 1 82 237 GLU B CA 1
ATOM 6616 C C . GLU B 1 237 ? -15.992 5.891 8.625 1 82 237 GLU B C 1
ATOM 6618 O O . GLU B 1 237 ? -16.781 6.824 8.758 1 82 237 GLU B O 1
ATOM 6623 N N . SER B 1 238 ? -14.836 5.848 9.094 1 81.5 238 SER B N 1
ATOM 6624 C CA . SER B 1 238 ? -14.359 6.957 9.906 1 81.5 238 SER B CA 1
ATOM 6625 C C . SER B 1 238 ? -14.172 8.219 9.07 1 81.5 238 SER B C 1
ATOM 6627 O O . SER B 1 238 ? -14.406 9.328 9.547 1 81.5 238 SER B O 1
ATOM 6629 N N . ILE B 1 239 ? -13.75 8.047 7.902 1 82.88 239 ILE B N 1
ATOM 6630 C CA . ILE B 1 239 ? -13.555 9.188 7.02 1 82.88 239 ILE B CA 1
ATOM 6631 C C . ILE B 1 239 ? -14.891 9.883 6.77 1 82.88 239 ILE B C 1
ATOM 6633 O O . ILE B 1 239 ? -14.984 11.109 6.855 1 82.88 239 ILE B O 1
ATOM 6637 N N . LEU B 1 240 ? -15.906 9.125 6.57 1 82.06 240 LEU B N 1
ATOM 6638 C CA . LEU B 1 240 ? -17.219 9.68 6.273 1 82.06 240 LEU B CA 1
ATOM 6639 C C . LEU B 1 240 ? -17.875 10.242 7.531 1 82.06 240 LEU B C 1
ATOM 6641 O O . LEU B 1 240 ? -18.625 11.219 7.461 1 82.06 240 LEU B O 1
ATOM 6645 N N . LYS B 1 241 ? -17.469 9.734 8.578 1 80.12 241 LYS B N 1
ATOM 6646 C CA . LYS B 1 241 ? -18.109 10.094 9.844 1 80.12 241 LYS B CA 1
ATOM 6647 C C . LYS B 1 241 ? -17.438 11.312 10.477 1 80.12 241 LYS B C 1
ATOM 6649 O O . LYS B 1 241 ? -18.109 12.18 11.023 1 80.12 241 LYS B O 1
ATOM 6654 N N . TYR B 1 242 ? -16.172 11.367 10.461 1 79.88 242 TYR B N 1
ATOM 6655 C CA . TYR B 1 242 ? -15.453 12.32 11.297 1 79.88 242 TYR B CA 1
ATOM 6656 C C . TYR B 1 242 ? -15.117 13.586 10.523 1 79.88 242 TYR B C 1
ATOM 6658 O O . TYR B 1 242 ? -15.016 14.672 11.102 1 79.88 242 TYR B O 1
ATOM 6666 N N . PHE B 1 243 ? -14.922 13.461 9.289 1 84.06 243 PHE B N 1
ATOM 6667 C CA . PHE B 1 243 ? -14.617 14.656 8.516 1 84.06 243 PHE B CA 1
ATOM 6668 C C . PHE B 1 243 ? -15.898 15.367 8.094 1 84.06 243 PHE B C 1
ATOM 6670 O O . PHE B 1 243 ? -16.875 14.727 7.723 1 84.06 243 PHE B O 1
ATOM 6677 N N . PRO B 1 244 ? -15.906 16.672 8.258 1 82.56 244 PRO B N 1
ATOM 6678 C CA . PRO B 1 244 ? -17.125 17.422 7.961 1 82.56 244 PRO B CA 1
ATOM 6679 C C . PRO B 1 244 ? -17.531 17.344 6.492 1 82.56 244 PRO B C 1
ATOM 6681 O O . PRO B 1 244 ? -18.703 17.562 6.156 1 82.56 244 PRO B O 1
ATOM 6684 N N . GLY B 1 245 ? -16.594 17.141 5.691 1 84.5 245 GLY B N 1
ATOM 6685 C CA . GLY B 1 245 ? -16.859 17.016 4.262 1 84.5 245 GLY B CA 1
ATOM 6686 C C . GLY B 1 245 ? -15.828 16.156 3.543 1 84.5 245 GLY B C 1
ATOM 6687 O O . GLY B 1 245 ? -14.703 15.992 4.023 1 84.5 245 GLY B O 1
ATOM 6688 N N . PHE B 1 246 ? -16.406 15.695 2.424 1 89.19 246 PHE B N 1
ATOM 6689 C CA . PHE B 1 246 ? -15.555 14.828 1.629 1 89.19 246 PHE B CA 1
ATOM 6690 C C . PHE B 1 246 ? -15.703 15.125 0.142 1 89.19 246 PHE B C 1
ATOM 6692 O O . PHE B 1 246 ? -16.812 15.398 -0.333 1 89.19 246 PHE B O 1
ATOM 6699 N N . TYR B 1 247 ? -14.57 15.195 -0.506 1 92.81 247 TYR B N 1
ATOM 6700 C CA . TYR B 1 247 ? -14.555 15.367 -1.954 1 92.81 247 TYR B CA 1
ATOM 6701 C C . TYR B 1 247 ? -13.438 14.547 -2.59 1 92.81 247 TYR B C 1
ATOM 6703 O O . TYR B 1 247 ? -12.336 14.461 -2.039 1 92.81 247 TYR B O 1
ATOM 6711 N N . ALA B 1 248 ? -13.758 13.891 -3.689 1 94.25 248 ALA B N 1
ATOM 6712 C CA . ALA B 1 248 ? -12.75 13.109 -4.406 1 94.25 248 ALA B CA 1
ATOM 6713 C C . ALA B 1 248 ? -12.641 13.562 -5.859 1 94.25 248 ALA B C 1
ATOM 6715 O O . ALA B 1 248 ? -13.648 13.875 -6.496 1 94.25 248 ALA B O 1
ATOM 6716 N N . CYS B 1 249 ? -11.43 13.68 -6.379 1 93.44 249 CYS B N 1
ATOM 6717 C CA . CYS B 1 249 ? -11.188 14.023 -7.773 1 93.44 249 CYS B CA 1
ATOM 6718 C C . CYS B 1 249 ? -9.922 13.359 -8.297 1 93.44 249 CYS B C 1
ATOM 6720 O O . CYS B 1 249 ? -9.203 12.711 -7.535 1 93.44 249 CYS B O 1
ATOM 6722 N N . SER B 1 250 ? -9.711 13.391 -9.617 1 93.06 250 SER B N 1
ATOM 6723 C CA . SER B 1 250 ? -8.562 12.742 -10.242 1 93.06 250 SER B CA 1
ATOM 6724 C C . SER B 1 250 ? -7.887 13.672 -11.242 1 93.06 250 SER B C 1
ATOM 6726 O O . SER B 1 250 ? -8.531 14.555 -11.812 1 93.06 250 SER B O 1
ATOM 6728 N N . LEU B 1 251 ? -6.586 13.508 -11.414 1 93 251 LEU B N 1
ATOM 6729 C CA . LEU B 1 251 ? -5.785 14.219 -12.406 1 93 251 LEU B CA 1
ATOM 6730 C C . LEU B 1 251 ? -5.074 13.242 -13.336 1 93 251 LEU B C 1
ATOM 6732 O O . LEU B 1 251 ? -4.57 12.211 -12.883 1 93 251 LEU B O 1
ATOM 6736 N N . PRO B 1 252 ? -5.074 13.469 -14.609 1 89.81 252 PRO B N 1
ATOM 6737 C CA . PRO B 1 252 ? -4.25 12.664 -15.508 1 89.81 252 PRO B CA 1
ATOM 6738 C C . PRO B 1 252 ? -2.758 12.953 -15.359 1 89.81 252 PRO B C 1
ATOM 6740 O O . PRO B 1 252 ? -2.375 13.906 -14.68 1 89.81 252 PRO B O 1
ATOM 6743 N N . PRO B 1 253 ? -1.917 12.086 -15.914 1 85.44 253 PRO B N 1
ATOM 6744 C CA . PRO B 1 253 ? -0.48 12.352 -15.805 1 85.44 253 PRO B CA 1
ATOM 6745 C C . PRO B 1 253 ? -0.061 13.641 -16.5 1 85.44 253 PRO B C 1
ATOM 6747 O O . PRO B 1 253 ? -0.586 13.977 -17.562 1 85.44 253 PRO B O 1
ATOM 6750 N N . PRO B 1 254 ? 0.848 14.359 -15.867 1 82.31 254 PRO B N 1
ATOM 6751 C CA . PRO B 1 254 ? 1.301 15.625 -16.438 1 82.31 254 PRO B CA 1
ATOM 6752 C C . PRO B 1 254 ? 2.148 15.43 -17.703 1 82.31 254 PRO B C 1
ATOM 6754 O O . PRO B 1 254 ? 2.139 16.281 -18.594 1 82.31 254 PRO B O 1
ATOM 6757 N N . ALA B 1 255 ? 3.012 14.461 -17.672 1 76.44 255 ALA B N 1
ATOM 6758 C CA . ALA B 1 255 ? 3.893 14.211 -18.812 1 76.44 255 ALA B CA 1
ATOM 6759 C C . ALA B 1 255 ? 4.297 12.742 -18.891 1 76.44 255 ALA B C 1
ATOM 6761 O O . ALA B 1 255 ? 4.156 12 -17.906 1 76.44 255 ALA B O 1
ATOM 6762 N N . CYS B 1 256 ? 4.641 12.391 -20.047 1 67 256 CYS B N 1
ATOM 6763 C CA . CYS B 1 256 ? 5.164 11.039 -20.203 1 67 256 CYS B CA 1
ATOM 6764 C C . CYS B 1 256 ? 6.684 11.047 -20.312 1 67 256 CYS B C 1
ATOM 6766 O O . CYS B 1 256 ? 7.328 10.008 -20.156 1 67 256 CYS B O 1
ATOM 6768 N N . ASP B 1 257 ? 7.176 12.156 -20.469 1 66.5 257 ASP B N 1
ATOM 6769 C CA . ASP B 1 257 ? 8.617 12.242 -20.672 1 66.5 257 ASP B CA 1
ATOM 6770 C C . ASP B 1 257 ? 9.312 12.812 -19.438 1 66.5 257 ASP B C 1
ATOM 6772 O O . ASP B 1 257 ? 8.883 13.836 -18.891 1 66.5 257 ASP B O 1
ATOM 6776 N N . ASP B 1 258 ? 10.305 12.133 -19.016 1 61.94 258 ASP B N 1
ATOM 6777 C CA . ASP B 1 258 ? 11.07 12.469 -17.828 1 61.94 258 ASP B CA 1
ATOM 6778 C C . ASP B 1 258 ? 11.656 13.875 -17.922 1 61.94 258 ASP B C 1
ATOM 6780 O O . ASP B 1 258 ? 11.711 14.602 -16.938 1 61.94 258 ASP B O 1
ATOM 6784 N N . GLU B 1 259 ? 12.078 14.125 -18.938 1 58.5 259 GLU B N 1
ATOM 6785 C CA . GLU B 1 259 ? 12.758 15.414 -19.109 1 58.5 259 GLU B CA 1
ATOM 6786 C C . GLU B 1 259 ? 11.789 16.578 -18.875 1 58.5 259 GLU B C 1
ATOM 6788 O O . GLU B 1 259 ? 12.195 17.641 -18.406 1 58.5 259 GLU B O 1
ATOM 6793 N N . ILE B 1 260 ? 10.672 16.234 -19.141 1 53.06 260 ILE B N 1
ATOM 6794 C CA . ILE B 1 260 ? 9.656 17.266 -18.969 1 53.06 260 ILE B CA 1
ATOM 6795 C C . ILE B 1 260 ? 9.344 17.438 -17.484 1 53.06 260 ILE B C 1
ATOM 6797 O O . ILE B 1 260 ? 9.172 18.562 -17 1 53.06 260 ILE B O 1
ATOM 6801 N N . LEU B 1 261 ? 9.43 16.438 -16.844 1 56.66 261 LEU B N 1
ATOM 6802 C CA . LEU B 1 261 ? 9.094 16.5 -15.43 1 56.66 261 LEU B CA 1
ATOM 6803 C C . LEU B 1 261 ? 10.156 17.266 -14.648 1 56.66 261 LEU B C 1
ATOM 6805 O O . LEU B 1 261 ? 9.852 17.891 -13.633 1 56.66 261 LEU B O 1
ATOM 6809 N N . LYS B 1 262 ? 11.391 17.156 -15.195 1 59.41 262 LYS B N 1
ATOM 6810 C CA . LYS B 1 262 ? 12.484 17.875 -14.547 1 59.41 262 LYS B CA 1
ATOM 6811 C C . LYS B 1 262 ? 12.359 19.375 -14.766 1 59.41 262 LYS B C 1
ATOM 6813 O O . LYS B 1 262 ? 12.875 20.172 -13.977 1 59.41 262 LYS B O 1
ATOM 6818 N N . GLY B 1 263 ? 11.562 19.703 -15.68 1 57.44 263 GLY B N 1
ATOM 6819 C CA . GLY B 1 263 ? 11.391 21.109 -16 1 57.44 263 GLY B CA 1
ATOM 6820 C C . GLY B 1 263 ? 9.938 21.531 -16.078 1 57.44 263 GLY B C 1
ATOM 6821 O O . GLY B 1 263 ? 9.516 22.141 -17.062 1 57.44 263 GLY B O 1
ATOM 6822 N N . LEU B 1 264 ? 9.242 21.109 -15.188 1 60.69 264 LEU B N 1
ATOM 6823 C CA . LEU B 1 264 ? 7.793 21.281 -15.242 1 60.69 264 LEU B CA 1
ATOM 6824 C C . LEU B 1 264 ? 7.43 22.766 -15.281 1 60.69 264 LEU B C 1
ATOM 6826 O O . LEU B 1 264 ? 6.27 23.109 -15.5 1 60.69 264 LEU B O 1
ATOM 6830 N N . ASP B 1 265 ? 8.312 23.578 -15.328 1 61.09 265 ASP B N 1
ATOM 6831 C CA . ASP B 1 265 ? 7.961 25 -15.344 1 61.09 265 ASP B CA 1
ATOM 6832 C C . ASP B 1 265 ? 7.523 25.438 -16.734 1 61.09 265 ASP B C 1
ATOM 6834 O O . ASP B 1 265 ? 6.844 26.453 -16.891 1 61.09 265 ASP B O 1
ATOM 6838 N N . ASP B 1 266 ? 7.816 24.562 -17.656 1 65.75 266 ASP B N 1
ATOM 6839 C CA . ASP B 1 266 ? 7.387 24.891 -19.016 1 65.75 266 ASP B CA 1
ATOM 6840 C C . ASP B 1 266 ? 6.043 24.234 -19.328 1 65.75 266 ASP B C 1
ATOM 6842 O O . ASP B 1 266 ? 5.984 23.062 -19.672 1 65.75 266 ASP B O 1
ATOM 6846 N N . GLU B 1 267 ? 5.027 24.969 -19.203 1 72.19 267 GLU B N 1
ATOM 6847 C CA . GLU B 1 267 ? 3.648 24.516 -19.344 1 72.19 267 GLU B CA 1
ATOM 6848 C C . GLU B 1 267 ? 3.385 23.969 -20.75 1 72.19 267 GLU B C 1
ATOM 6850 O O . GLU B 1 267 ? 2.475 23.156 -20.938 1 72.19 267 GLU B O 1
ATOM 6855 N N . SER B 1 268 ? 4.121 24.359 -21.672 1 71.5 268 SER B N 1
ATOM 6856 C CA . SER B 1 268 ? 3.896 23.938 -23.062 1 71.5 268 SER B CA 1
ATOM 6857 C C . SER B 1 268 ? 4.195 22.453 -23.234 1 71.5 268 SER B C 1
ATOM 6859 O O . SER B 1 268 ? 3.684 21.812 -24.156 1 71.5 268 SER B O 1
ATOM 6861 N N . LYS B 1 269 ? 4.809 21.969 -22.344 1 75.25 269 LYS B N 1
ATOM 6862 C CA . LYS B 1 269 ? 5.199 20.578 -22.484 1 75.25 269 LYS B CA 1
ATOM 6863 C C . LYS B 1 269 ? 4.363 19.672 -21.578 1 75.25 269 LYS B C 1
ATOM 6865 O O . LYS B 1 269 ? 4.527 18.453 -21.594 1 75.25 269 LYS B O 1
ATOM 6870 N N . VAL B 1 270 ? 3.492 20.359 -20.938 1 81.62 270 VAL B N 1
ATOM 6871 C CA . VAL B 1 270 ? 2.676 19.609 -19.984 1 81.62 270 VAL B CA 1
ATOM 6872 C C . VAL B 1 270 ? 1.375 19.172 -20.656 1 81.62 270 VAL B C 1
ATOM 6874 O O . VAL B 1 270 ? 0.859 19.875 -21.531 1 81.62 270 VAL B O 1
ATOM 6877 N N . ASN B 1 271 ? 0.889 18.016 -20.375 1 83.06 271 ASN B N 1
ATOM 6878 C CA . ASN B 1 271 ? -0.379 17.469 -20.859 1 83.06 271 ASN B CA 1
ATOM 6879 C C . ASN B 1 271 ? -1.52 18.469 -20.656 1 83.06 271 ASN B C 1
ATOM 6881 O O . ASN B 1 271 ? -1.843 18.828 -19.531 1 83.06 271 ASN B O 1
ATOM 6885 N N . PRO B 1 272 ? -2.141 18.891 -21.75 1 86.81 272 PRO B N 1
ATOM 6886 C CA . PRO B 1 272 ? -3.205 19.891 -21.641 1 86.81 272 PRO B CA 1
ATOM 6887 C C . PRO B 1 272 ? -4.387 19.406 -20.812 1 86.81 272 PRO B C 1
ATOM 6889 O O . PRO B 1 272 ? -5.031 20.203 -20.125 1 86.81 272 PRO B O 1
ATOM 6892 N N . LYS B 1 273 ? -4.688 18.141 -20.938 1 88.31 273 LYS B N 1
ATOM 6893 C CA . LYS B 1 273 ? -5.773 17.609 -20.125 1 88.31 273 LYS B CA 1
ATOM 6894 C C . LYS B 1 273 ? -5.457 17.734 -18.625 1 88.31 273 LYS B C 1
ATOM 6896 O O . LYS B 1 273 ? -6.355 17.953 -17.812 1 88.31 273 LYS B O 1
ATOM 6901 N N . PHE B 1 274 ? -4.199 17.625 -18.359 1 90.75 274 PHE B N 1
ATOM 6902 C CA . PHE B 1 274 ? -3.746 17.781 -16.984 1 90.75 274 PHE B CA 1
ATOM 6903 C C . PHE B 1 274 ? -3.941 19.203 -16.516 1 90.75 274 PHE B C 1
ATOM 6905 O O . PHE B 1 274 ? -4.457 19.438 -15.414 1 90.75 274 PHE B O 1
ATOM 6912 N N . LEU B 1 275 ? -3.607 20.141 -17.281 1 90.81 275 LEU B N 1
ATOM 6913 C CA . LEU B 1 275 ? -3.721 21.547 -16.922 1 90.81 275 LEU B CA 1
ATOM 6914 C C . LEU B 1 275 ? -5.18 21.938 -16.719 1 90.81 275 LEU B C 1
ATOM 6916 O O . LEU B 1 275 ? -5.512 22.703 -15.805 1 90.81 275 LEU B O 1
ATOM 6920 N N . LYS B 1 276 ? -6.008 21.391 -17.562 1 92.81 276 LYS B N 1
ATOM 6921 C CA . LYS B 1 276 ? -7.438 21.688 -17.453 1 92.81 276 LYS B CA 1
ATOM 6922 C C . LYS B 1 276 ? -7.996 21.125 -16.141 1 92.81 276 LYS B C 1
ATOM 6924 O O . LYS B 1 276 ? -8.766 21.812 -15.453 1 92.81 276 LYS B O 1
ATOM 6929 N N . LYS B 1 277 ? -7.641 19.953 -15.797 1 92.56 277 LYS B N 1
ATOM 6930 C CA . LYS B 1 277 ? -8.133 19.328 -14.578 1 92.56 277 LYS B CA 1
ATOM 6931 C C . LYS B 1 277 ? -7.566 20 -13.336 1 92.56 277 LYS B C 1
ATOM 6933 O O . LYS B 1 277 ? -8.227 20.062 -12.297 1 92.56 277 LYS B O 1
ATOM 6938 N N . VAL B 1 278 ? -6.383 20.484 -13.492 1 94 278 VAL B N 1
ATOM 6939 C CA . VAL B 1 278 ? -5.793 21.234 -12.391 1 94 278 VAL B CA 1
ATOM 6940 C C . VAL B 1 278 ? -6.598 22.516 -12.141 1 94 278 VAL B C 1
ATOM 6942 O O . VAL B 1 278 ? -6.836 22.891 -10.992 1 94 278 VAL B O 1
ATOM 6945 N N . ASP B 1 279 ? -7.012 23.125 -13.148 1 94.81 279 ASP B N 1
ATOM 6946 C CA . ASP B 1 279 ? -7.824 24.344 -13.023 1 94.81 279 ASP B CA 1
ATOM 6947 C C . ASP B 1 279 ? -9.172 24.031 -12.375 1 94.81 279 ASP B C 1
ATOM 6949 O O . ASP B 1 279 ? -9.672 24.812 -11.562 1 94.81 279 ASP B O 1
ATOM 6953 N N . GLU B 1 280 ? -9.688 22.938 -12.766 1 94.88 280 GLU B N 1
ATOM 6954 C CA . GLU B 1 280 ? -10.93 22.5 -12.141 1 94.88 280 GLU B CA 1
ATOM 6955 C C . GLU B 1 280 ? -10.734 22.234 -10.656 1 94.88 280 GLU B C 1
ATOM 6957 O O . GLU B 1 280 ? -11.586 22.594 -9.836 1 94.88 280 GLU B O 1
ATOM 6962 N N . PHE B 1 281 ? -9.711 21.609 -10.375 1 95.31 281 PHE B N 1
ATOM 6963 C CA . PHE B 1 281 ? -9.398 21.312 -8.984 1 95.31 281 PHE B CA 1
ATOM 6964 C C . PHE B 1 281 ? -9.164 22.594 -8.188 1 95.31 281 PHE B C 1
ATOM 6966 O O . PHE B 1 281 ? -9.57 22.688 -7.027 1 95.31 281 PHE B O 1
ATOM 6973 N N . LYS B 1 282 ? -8.516 23.5 -8.773 1 95.25 282 LYS B N 1
ATOM 6974 C CA . LYS B 1 282 ? -8.297 24.812 -8.164 1 95.25 282 LYS B CA 1
ATOM 6975 C C . LYS B 1 282 ? -9.617 25.484 -7.797 1 95.25 282 LYS B C 1
ATOM 6977 O O . LYS B 1 282 ? -9.758 26.031 -6.699 1 95.25 282 LYS B O 1
ATOM 6982 N N . ASP B 1 283 ? -10.508 25.422 -8.648 1 94.31 283 ASP B N 1
ATOM 6983 C CA . ASP B 1 283 ? -11.812 26.031 -8.414 1 94.31 283 ASP B CA 1
ATOM 6984 C C . ASP B 1 283 ? -12.523 25.375 -7.23 1 94.31 283 ASP B C 1
ATOM 6986 O O . ASP B 1 283 ? -13.109 26.078 -6.398 1 94.31 283 ASP B O 1
ATOM 6990 N N . ILE B 1 284 ? -12.438 24.141 -7.195 1 92.44 284 ILE B N 1
ATOM 6991 C CA . ILE B 1 284 ? -13.07 23.422 -6.102 1 92.44 284 ILE B CA 1
ATOM 6992 C C . ILE B 1 284 ? -12.383 23.766 -4.781 1 92.44 284 ILE B C 1
ATOM 6994 O O . ILE B 1 284 ? -13.055 24 -3.773 1 92.44 284 ILE B O 1
ATOM 6998 N N . LEU B 1 285 ? -11.133 23.719 -4.816 1 93.88 285 LEU B N 1
ATOM 6999 C CA . LEU B 1 285 ? -10.359 24.031 -3.615 1 93.88 285 LEU B CA 1
ATOM 7000 C C . LEU B 1 285 ? -10.648 25.438 -3.127 1 93.88 285 LEU B C 1
ATOM 7002 O O . LEU B 1 285 ? -10.852 25.656 -1.931 1 93.88 285 LEU B O 1
ATOM 7006 N N . HIS B 1 286 ? -10.719 26.375 -4.039 1 91.31 286 HIS B N 1
ATOM 7007 C CA . HIS B 1 286 ? -10.961 27.781 -3.688 1 91.31 286 HIS B CA 1
ATOM 7008 C C . HIS B 1 286 ? -12.344 27.969 -3.086 1 91.31 286 HIS B C 1
ATOM 7010 O O . HIS B 1 286 ? -12.539 28.812 -2.213 1 91.31 286 HIS B O 1
ATOM 7016 N N . SER B 1 287 ? -13.211 27.188 -3.541 1 91.38 287 SER B N 1
ATOM 7017 C CA . SER B 1 287 ? -14.578 27.297 -3.031 1 91.38 287 SER B CA 1
ATOM 7018 C C . SER B 1 287 ? -14.672 26.766 -1.603 1 91.38 287 SER B C 1
ATOM 7020 O O . SER B 1 287 ? -15.609 27.094 -0.875 1 91.38 287 SER B O 1
ATOM 7022 N N . LYS B 1 288 ? -13.688 26 -1.162 1 91.94 288 LYS B N 1
ATOM 7023 C CA . LYS B 1 288 ? -13.75 25.375 0.158 1 91.94 288 LYS B CA 1
ATOM 7024 C C . LYS B 1 288 ? -12.844 26.109 1.149 1 91.94 288 LYS B C 1
ATOM 7026 O O . LYS B 1 288 ? -12.859 25.812 2.346 1 91.94 288 LYS B O 1
ATOM 7031 N N . LEU B 1 289 ? -12.117 27.109 0.669 1 93.56 289 LEU B N 1
ATOM 7032 C CA . LEU B 1 289 ? -11.211 27.844 1.543 1 93.56 289 LEU B CA 1
ATOM 7033 C C . LEU B 1 289 ? -11.984 28.672 2.561 1 93.56 289 LEU B C 1
ATOM 7035 O O . LEU B 1 289 ? -12.914 29.391 2.197 1 93.56 289 LEU B O 1
ATOM 7039 N N . SER B 1 290 ? -11.664 28.484 3.799 1 90.19 290 SER B N 1
ATOM 7040 C CA . SER B 1 290 ? -12.219 29.266 4.895 1 90.19 290 SER B CA 1
ATOM 7041 C C . SER B 1 290 ? -11.258 29.328 6.074 1 90.19 290 SER B C 1
ATOM 7043 O O . SER B 1 290 ? -10.398 28.453 6.23 1 90.19 290 SER B O 1
ATOM 7045 N N . SER B 1 291 ? -11.375 30.359 6.812 1 91.06 291 SER B N 1
ATOM 7046 C CA . SER B 1 291 ? -10.523 30.516 7.988 1 91.06 291 SER B CA 1
ATOM 7047 C C . SER B 1 291 ? -10.664 29.312 8.922 1 91.06 291 SER B C 1
ATOM 7049 O O . SER B 1 291 ? -11.766 28.797 9.109 1 91.06 291 SER B O 1
ATOM 7051 N N . LYS B 1 292 ? -9.578 28.922 9.453 1 91.56 292 LYS B N 1
ATOM 7052 C CA . LYS B 1 292 ? -9.617 27.812 10.391 1 91.56 292 LYS B CA 1
ATOM 7053 C C . LYS B 1 292 ? -10.352 28.188 11.672 1 91.56 292 LYS B C 1
ATOM 7055 O O . LYS B 1 292 ? -10.023 29.188 12.312 1 91.56 292 LYS B O 1
ATOM 7060 N N . LYS B 1 293 ? -11.289 27.422 11.922 1 87.31 293 LYS B N 1
ATOM 7061 C CA . LYS B 1 293 ? -12.055 27.625 13.148 1 87.31 293 LYS B CA 1
ATOM 7062 C C . LYS B 1 293 ? -11.43 26.875 14.32 1 87.31 293 LYS B C 1
ATOM 7064 O O . LYS B 1 293 ? -10.836 25.812 14.133 1 87.31 293 LYS B O 1
ATOM 7069 N N . SER B 1 294 ? -11.508 27.469 15.398 1 86 294 SER B N 1
ATOM 7070 C CA . SER B 1 294 ? -11.062 26.766 16.594 1 86 294 SER B CA 1
ATOM 7071 C C . SER B 1 294 ? -12.133 25.812 17.109 1 86 294 SER B C 1
ATOM 7073 O O . SER B 1 294 ? -13.203 25.703 16.516 1 86 294 SER B O 1
ATOM 7075 N N . ILE B 1 295 ? -11.789 25.125 18.156 1 81 295 ILE B N 1
ATOM 7076 C CA . ILE B 1 295 ? -12.711 24.172 18.75 1 81 295 ILE B CA 1
ATOM 7077 C C . ILE B 1 295 ? -13.852 24.922 19.453 1 81 295 ILE B C 1
ATOM 7079 O O . ILE B 1 295 ? -14.953 24.391 19.594 1 81 295 ILE B O 1
ATOM 7083 N N . ASN B 1 296 ? -13.508 26.109 19.828 1 81.12 296 ASN B N 1
ATOM 7084 C CA . ASN B 1 296 ? -14.531 26.953 20.453 1 81.12 296 ASN B CA 1
ATOM 7085 C C . ASN B 1 296 ? -15.328 27.719 19.391 1 81.12 296 ASN B C 1
ATOM 7087 O O . ASN B 1 296 ? -14.75 28.312 18.484 1 81.12 296 ASN B O 1
ATOM 7091 N N . LYS B 1 297 ? -16.547 27.641 19.516 1 80.44 297 LYS B N 1
ATOM 7092 C CA . LYS B 1 297 ? -17.438 28.25 18.531 1 80.44 297 LYS B CA 1
ATOM 7093 C C . LYS B 1 297 ? -17.172 29.75 18.391 1 80.44 297 LYS B C 1
ATOM 7095 O O . LYS B 1 297 ? -17.031 30.453 19.391 1 80.44 297 LYS B O 1
ATOM 7100 N N . GLY B 1 298 ? -17.031 30.141 17.156 1 80 298 GLY B N 1
ATOM 7101 C CA . GLY B 1 298 ? -16.906 31.562 16.875 1 80 298 GLY B CA 1
ATOM 7102 C C . GLY B 1 298 ? -15.477 32.062 16.906 1 80 298 GLY B C 1
ATOM 7103 O O . GLY B 1 298 ? -15.219 33.25 16.672 1 80 298 GLY B O 1
ATOM 7104 N N . GLU B 1 299 ? -14.602 31.25 17.266 1 88.44 299 GLU B N 1
ATOM 7105 C CA . GLU B 1 299 ? -13.203 31.656 17.344 1 88.44 299 GLU B CA 1
ATOM 7106 C C . GLU B 1 299 ? -12.422 31.141 16.141 1 88.44 299 GLU B C 1
ATOM 7108 O O . GLU B 1 299 ? -12.75 30.109 15.57 1 88.44 299 GLU B O 1
ATOM 7113 N N . PHE B 1 300 ? -11.453 32.031 15.75 1 90.69 300 PHE B N 1
ATOM 7114 C CA . PHE B 1 300 ? -10.648 31.656 14.586 1 90.69 300 PHE B CA 1
ATOM 7115 C C . PHE B 1 300 ? -9.172 31.578 14.953 1 90.69 300 PHE B C 1
ATOM 7117 O O . PHE B 1 300 ? -8.719 32.25 15.883 1 90.69 300 PHE B O 1
ATOM 7124 N N . VAL B 1 301 ? -8.484 30.859 14.18 1 93.81 301 VAL B N 1
ATOM 7125 C CA . VAL B 1 301 ? -7.055 30.656 14.406 1 93.81 301 VAL B CA 1
ATOM 7126 C C . VAL B 1 301 ? -6.258 31.672 13.586 1 93.81 301 VAL B C 1
ATOM 7128 O O . VAL B 1 301 ? -6.449 31.797 12.375 1 93.81 301 VAL B O 1
ATOM 7131 N N . THR B 1 302 ? -5.398 32.406 14.219 1 95 302 THR B N 1
ATOM 7132 C CA . THR B 1 302 ? -4.496 33.375 13.578 1 95 302 THR B CA 1
ATOM 7133 C C . THR B 1 302 ? -3.117 32.75 13.367 1 95 302 THR B C 1
ATOM 7135 O O . THR B 1 302 ? -2.877 31.594 13.766 1 95 302 THR B O 1
ATOM 7138 N N . GLY B 1 303 ? -2.25 33.5 12.711 1 96.06 303 GLY B N 1
ATOM 7139 C CA . GLY B 1 303 ? -0.892 33.031 12.531 1 96.06 303 GLY B CA 1
ATOM 7140 C C . GLY B 1 303 ? -0.187 32.719 13.844 1 96.06 303 GLY B C 1
ATOM 7141 O O . GLY B 1 303 ? 0.495 31.719 13.977 1 96.06 303 GLY B O 1
ATOM 7142 N N . GLU B 1 304 ? -0.356 33.656 14.773 1 95.12 304 GLU B N 1
ATOM 7143 C CA . GLU B 1 304 ? 0.244 33.469 16.094 1 95.12 304 GLU B CA 1
ATOM 7144 C C . GLU B 1 304 ? -0.329 32.25 16.797 1 95.12 304 GLU B C 1
ATOM 7146 O O . GLU B 1 304 ? 0.406 31.516 17.453 1 95.12 304 GLU B O 1
ATOM 7151 N N . ALA B 1 305 ? -1.61 32.188 16.719 1 95.69 305 ALA B N 1
ATOM 7152 C CA . ALA B 1 305 ? -2.264 31.016 17.328 1 95.69 305 ALA B CA 1
ATOM 7153 C C . ALA B 1 305 ? -1.764 29.719 16.703 1 95.69 305 ALA B C 1
ATOM 7155 O O . ALA B 1 305 ? -1.522 28.734 17.406 1 95.69 305 ALA B O 1
ATOM 7156 N N . LEU B 1 306 ? -1.646 29.688 15.391 1 97.25 306 LEU B N 1
ATOM 7157 C CA . LEU B 1 306 ? -1.179 28.5 14.68 1 97.25 306 LEU B CA 1
ATOM 7158 C C . LEU B 1 306 ? 0.224 28.125 15.133 1 97.25 306 LEU B C 1
ATOM 7160 O O . LEU B 1 306 ? 0.522 26.938 15.289 1 97.25 306 LEU B O 1
ATOM 7164 N N . ALA B 1 307 ? 1.05 29.094 15.289 1 97.56 307 ALA B N 1
ATOM 7165 C CA . ALA B 1 307 ? 2.402 28.844 15.781 1 97.56 307 ALA B CA 1
ATOM 7166 C C . ALA B 1 307 ? 2.377 28.188 17.156 1 97.56 307 ALA B C 1
ATOM 7168 O O . ALA B 1 307 ? 3.107 27.234 17.406 1 97.56 307 ALA B O 1
ATOM 7169 N N . ALA B 1 308 ? 1.541 28.703 17.984 1 96.06 308 ALA B N 1
ATOM 7170 C CA . ALA B 1 308 ? 1.434 28.172 19.344 1 96.06 308 ALA B CA 1
ATOM 7171 C C . ALA B 1 308 ? 0.872 26.75 19.344 1 96.06 308 ALA B C 1
ATOM 7173 O O . ALA B 1 308 ? 1.345 25.891 20.078 1 96.06 308 ALA B O 1
ATOM 7174 N N . LEU B 1 309 ? -0.12 26.594 18.594 1 95.69 309 LEU B N 1
ATOM 7175 C CA . LEU B 1 309 ? -0.728 25.266 18.484 1 95.69 309 LEU B CA 1
ATOM 7176 C C . LEU B 1 309 ? 0.275 24.25 17.969 1 95.69 309 LEU B C 1
ATOM 7178 O O . LEU B 1 309 ? 0.335 23.109 18.453 1 95.69 309 LEU B O 1
ATOM 7182 N N . THR B 1 310 ? 1.016 24.578 16.938 1 97.38 310 THR B N 1
ATOM 7183 C CA . THR B 1 310 ? 2.027 23.688 16.375 1 97.38 310 THR B CA 1
ATOM 7184 C C . THR B 1 310 ? 2.99 23.219 17.453 1 97.38 310 THR B C 1
ATOM 7186 O O . THR B 1 310 ? 3.268 22.016 17.562 1 97.38 310 THR B O 1
ATOM 7189 N N . LYS B 1 311 ? 3.422 24.156 18.219 1 96.31 311 LYS B N 1
ATOM 7190 C CA . LYS B 1 311 ? 4.359 23.828 19.281 1 96.31 311 LYS B CA 1
ATOM 7191 C C . LYS B 1 311 ? 3.729 22.875 20.297 1 96.31 311 LYS B C 1
ATOM 7193 O O . LYS B 1 311 ? 4.359 21.891 20.703 1 96.31 311 LYS B O 1
ATOM 7198 N N . ARG B 1 312 ? 2.561 23.125 20.641 1 93.88 312 ARG B N 1
ATOM 7199 C CA . ARG B 1 312 ? 1.885 22.312 21.656 1 93.88 312 ARG B CA 1
ATOM 7200 C C . ARG B 1 312 ? 1.592 20.906 21.125 1 93.88 312 ARG B C 1
ATOM 7202 O O . ARG B 1 312 ? 1.741 19.938 21.859 1 93.88 312 ARG B O 1
ATOM 7209 N N . PHE B 1 313 ? 1.107 20.859 19.969 1 93.25 313 PHE B N 1
ATOM 7210 C CA . PHE B 1 313 ? 0.796 19.562 19.391 1 93.25 313 PHE B CA 1
ATOM 7211 C C . PHE B 1 313 ? 2.062 18.734 19.203 1 93.25 313 PHE B C 1
ATOM 7213 O O . PHE B 1 313 ? 2.061 17.516 19.438 1 93.25 313 PHE B O 1
ATOM 7220 N N . VAL B 1 314 ? 3.162 19.297 18.719 1 95.5 314 VAL B N 1
ATOM 7221 C CA . VAL B 1 314 ? 4.426 18.594 18.562 1 95.5 314 VAL B CA 1
ATOM 7222 C C . VAL B 1 314 ? 4.918 18.078 19.906 1 95.5 314 VAL B C 1
ATOM 7224 O O . VAL B 1 314 ? 5.395 16.953 20.016 1 95.5 314 VAL B O 1
ATOM 7227 N N . GLU B 1 315 ? 4.77 18.906 20.906 1 94.06 315 GLU B N 1
ATOM 7228 C CA . GLU B 1 315 ? 5.156 18.5 22.25 1 94.06 315 GLU B CA 1
ATOM 7229 C C . GLU B 1 315 ? 4.352 17.281 22.703 1 94.06 315 GLU B C 1
ATOM 7231 O O . GLU B 1 315 ? 4.902 16.344 23.281 1 94.06 315 GLU B O 1
ATOM 7236 N N . ALA B 1 316 ? 3.131 17.344 22.484 1 89.38 316 ALA B N 1
ATOM 7237 C CA . ALA B 1 316 ? 2.264 16.234 22.875 1 89.38 316 ALA B CA 1
ATOM 7238 C C . ALA B 1 316 ? 2.627 14.961 22.109 1 89.38 316 ALA B C 1
ATOM 7240 O O . ALA B 1 316 ? 2.631 13.859 22.672 1 89.38 316 ALA B O 1
ATOM 7241 N N . LEU B 1 317 ? 2.922 15.055 20.828 1 88.44 317 LEU B N 1
ATOM 7242 C CA . LEU B 1 317 ? 3.238 13.914 19.969 1 88.44 317 LEU B CA 1
ATOM 7243 C C . LEU B 1 317 ? 4.594 13.32 20.344 1 88.44 317 LEU B C 1
ATOM 7245 O O . LEU B 1 317 ? 4.828 12.125 20.141 1 88.44 317 LEU B O 1
ATOM 7249 N N . ASN B 1 318 ? 5.516 14.156 20.812 1 92.06 318 ASN B N 1
ATOM 7250 C CA . ASN B 1 318 ? 6.852 13.711 21.203 1 92.06 318 ASN B CA 1
ATOM 7251 C C . ASN B 1 318 ? 6.844 13.023 22.562 1 92.06 318 ASN B C 1
ATOM 7253 O O . ASN B 1 318 ? 7.793 12.32 22.922 1 92.06 318 ASN B O 1
ATOM 7257 N N . THR B 1 319 ? 5.828 13.266 23.281 1 87.94 319 THR B N 1
ATOM 7258 C CA . THR B 1 319 ? 5.746 12.703 24.625 1 87.94 319 THR B CA 1
ATOM 7259 C C . THR B 1 319 ? 5.062 11.336 24.594 1 87.94 319 THR B C 1
ATOM 7261 O O . THR B 1 319 ? 3.893 11.227 24.219 1 87.94 319 THR B O 1
ATOM 7264 N N . PRO B 1 320 ? 5.82 10.328 24.984 1 82.25 320 PRO B N 1
ATOM 7265 C CA . PRO B 1 320 ? 5.223 8.992 24.969 1 82.25 320 PRO B CA 1
ATOM 7266 C C . PRO B 1 320 ? 3.967 8.898 25.844 1 82.25 320 PRO B C 1
ATOM 7268 O O . PRO B 1 320 ? 3.971 9.344 26.984 1 82.25 320 PRO B O 1
ATOM 7271 N N . GLY B 1 321 ? 2.908 8.422 25.344 1 74.94 321 GLY B N 1
ATOM 7272 C CA . GLY B 1 321 ? 1.673 8.211 26.078 1 74.94 321 GLY B CA 1
ATOM 7273 C C . GLY B 1 321 ? 0.759 9.422 26.062 1 74.94 321 GLY B C 1
ATOM 7274 O O . GLY B 1 321 ? -0.424 9.32 26.391 1 74.94 321 GLY B O 1
ATOM 7275 N N . ALA B 1 322 ? 1.293 10.539 25.672 1 77.81 322 ALA B N 1
ATOM 7276 C CA . ALA B 1 322 ? 0.479 11.758 25.641 1 77.81 322 ALA B CA 1
ATOM 7277 C C . ALA B 1 322 ? -0.369 11.805 24.375 1 77.81 322 ALA B C 1
ATOM 7279 O O . ALA B 1 322 ? 0.08 11.391 23.297 1 77.81 322 ALA B O 1
ATOM 7280 N N . VAL B 1 323 ? -1.622 12.312 24.641 1 76.12 323 VAL B N 1
ATOM 7281 C CA . VAL B 1 323 ? -2.539 12.5 23.516 1 76.12 323 VAL B CA 1
ATOM 7282 C C . VAL B 1 323 ? -2.805 13.984 23.297 1 76.12 323 VAL B C 1
ATOM 7284 O O . VAL B 1 323 ? -3.092 14.711 24.25 1 76.12 323 VAL B O 1
ATOM 7287 N N . PRO B 1 324 ? -2.592 14.391 22.078 1 83.19 324 PRO B N 1
ATOM 7288 C CA . PRO B 1 324 ? -2.908 15.797 21.828 1 83.19 324 PRO B CA 1
ATOM 7289 C C . PRO B 1 324 ? -4.348 16.156 22.188 1 83.19 324 PRO B C 1
ATOM 7291 O O . PRO B 1 324 ? -5.281 15.453 21.781 1 83.19 324 PRO B O 1
ATOM 7294 N N . ASN B 1 325 ? -4.508 17.141 23 1 84.31 325 ASN B N 1
ATOM 7295 C CA . ASN B 1 325 ? -5.805 17.688 23.375 1 84.31 325 ASN B CA 1
ATOM 7296 C C . ASN B 1 325 ? -6.055 19.031 22.719 1 84.31 325 ASN B C 1
ATOM 7298 O O . ASN B 1 325 ? -5.445 20.047 23.078 1 84.31 325 ASN B O 1
ATOM 7302 N N . VAL B 1 326 ? -6.953 19.078 21.859 1 86.44 326 VAL B N 1
ATOM 7303 C CA . VAL B 1 326 ? -7.188 20.25 21.016 1 86.44 326 VAL B CA 1
ATOM 7304 C C . VAL B 1 326 ? -7.742 21.391 21.844 1 86.44 326 VAL B C 1
ATOM 7306 O O . VAL B 1 326 ? -7.289 22.531 21.719 1 86.44 326 VAL B O 1
ATOM 7309 N N . GLN B 1 327 ? -8.703 21.141 22.672 1 85.12 327 GLN B N 1
ATOM 7310 C CA . GLN B 1 327 ? -9.312 22.188 23.484 1 85.12 327 GLN B CA 1
ATOM 7311 C C . GLN B 1 327 ? -8.312 22.766 24.469 1 85.12 327 GLN B C 1
ATOM 7313 O O . GLN B 1 327 ? -8.242 23.984 24.641 1 85.12 327 GLN B O 1
ATOM 7318 N N . ASN B 1 328 ? -7.613 21.875 25.078 1 87.31 328 ASN B N 1
ATOM 7319 C CA . ASN B 1 328 ? -6.621 22.328 26.047 1 87.31 328 ASN B CA 1
ATOM 7320 C C . ASN B 1 328 ? -5.551 23.203 25.375 1 87.31 328 ASN B C 1
ATOM 7322 O O . ASN B 1 328 ? -5.07 24.156 25.984 1 87.31 328 ASN B O 1
ATOM 7326 N N . ALA B 1 329 ? -5.109 22.781 24.25 1 90.31 329 ALA B N 1
ATOM 7327 C CA . ALA B 1 329 ? -4.109 23.562 23.531 1 90.31 329 ALA B CA 1
ATOM 7328 C C . ALA B 1 329 ? -4.645 24.953 23.172 1 90.31 329 ALA B C 1
ATOM 7330 O O . ALA B 1 329 ? -3.936 25.953 23.312 1 90.31 329 ALA B O 1
ATOM 7331 N N . TRP B 1 330 ? -5.855 25.031 22.781 1 91.25 330 TRP B N 1
ATOM 7332 C CA . TRP B 1 330 ? -6.469 26.312 22.406 1 91.25 330 TRP B CA 1
ATOM 7333 C C . TRP B 1 330 ? -6.688 27.188 23.641 1 91.25 330 TRP B C 1
ATOM 7335 O O . TRP B 1 330 ? -6.352 28.375 23.625 1 91.25 330 TRP B O 1
ATOM 7345 N N . ASP B 1 331 ? -7.254 26.578 24.641 1 90.88 331 ASP B N 1
ATOM 7346 C CA . ASP B 1 331 ? -7.543 27.328 25.859 1 90.88 331 ASP B CA 1
ATOM 7347 C C . ASP B 1 331 ? -6.262 27.906 26.469 1 90.88 331 ASP B C 1
ATOM 7349 O O . ASP B 1 331 ? -6.262 29.031 26.984 1 90.88 331 ASP B O 1
ATOM 7353 N N . THR B 1 332 ? -5.289 27.109 26.438 1 92.06 332 THR B N 1
ATOM 7354 C CA . THR B 1 332 ? -4.012 27.578 26.969 1 92.06 332 THR B CA 1
ATOM 7355 C C . THR B 1 332 ? -3.482 28.75 26.156 1 92.06 332 THR B C 1
ATOM 7357 O O . THR B 1 332 ? -2.959 29.719 26.719 1 92.06 332 THR B O 1
ATOM 7360 N N . PHE B 1 333 ? -3.596 28.688 24.938 1 94.31 333 PHE B N 1
ATOM 7361 C CA . PHE B 1 333 ? -3.158 29.797 24.094 1 94.31 333 PHE B CA 1
ATOM 7362 C C . PHE B 1 333 ? -3.967 31.047 24.391 1 94.31 333 PHE B C 1
ATOM 7364 O O . PHE B 1 333 ? -3.4 32.125 24.547 1 94.31 333 PHE B O 1
ATOM 7371 N N . VAL B 1 334 ? -5.273 30.891 24.359 1 93.31 334 VAL B N 1
ATOM 7372 C CA . VAL B 1 334 ? -6.172 32.031 24.578 1 93.31 334 VAL B CA 1
ATOM 7373 C C . VAL B 1 334 ? -5.871 32.688 25.922 1 93.31 334 VAL B C 1
ATOM 7375 O O . VAL B 1 334 ? -5.785 33.906 26.016 1 93.31 334 VAL B O 1
ATOM 7378 N N . GLN B 1 335 ? -5.684 31.859 26.922 1 93.5 335 GLN B N 1
ATOM 7379 C CA . GLN B 1 335 ? -5.391 32.406 28.25 1 93.5 335 GLN B CA 1
ATOM 7380 C C . GLN B 1 335 ? -4.066 33.156 28.25 1 93.5 335 GLN B C 1
ATOM 7382 O O . GLN B 1 335 ? -3.977 34.25 28.812 1 93.5 335 GLN B O 1
ATOM 7387 N N . THR B 1 336 ? -3.131 32.562 27.672 1 94.69 336 THR B N 1
ATOM 7388 C CA . THR B 1 336 ? -1.815 33.188 27.641 1 94.69 336 THR B CA 1
ATOM 7389 C C . THR B 1 336 ? -1.864 34.5 26.844 1 94.69 336 THR B C 1
ATOM 7391 O O . THR B 1 336 ? -1.32 35.5 27.281 1 94.69 336 THR B O 1
ATOM 7394 N N . LYS B 1 337 ? -2.488 34.469 25.734 1 93.81 337 LYS B N 1
ATOM 7395 C CA . LYS B 1 337 ? -2.58 35.656 24.891 1 93.81 337 LYS B CA 1
ATOM 7396 C C . LYS B 1 337 ? -3.371 36.75 25.562 1 93.81 337 LYS B C 1
ATOM 7398 O O . LYS B 1 337 ? -2.973 37.938 25.531 1 93.81 337 LYS B O 1
ATOM 7403 N N . CYS B 1 338 ? -4.469 36.406 26.203 1 93.75 338 CYS B N 1
ATOM 7404 C CA . CYS B 1 338 ? -5.293 37.406 26.875 1 93.75 338 CYS B CA 1
ATOM 7405 C C . CYS B 1 338 ? -4.539 38.031 28.047 1 93.75 338 CYS B C 1
ATOM 7407 O O . CYS B 1 338 ? -4.664 39.25 28.281 1 93.75 338 CYS B O 1
ATOM 7409 N N . ARG B 1 339 ? -3.795 37.25 28.734 1 94.56 339 ARG B N 1
ATOM 7410 C CA . ARG B 1 339 ? -3.002 37.781 29.828 1 94.56 339 ARG B CA 1
ATOM 7411 C C . ARG B 1 339 ? -1.934 38.75 29.328 1 94.56 339 ARG B C 1
ATOM 7413 O O . ARG B 1 339 ? -1.659 39.781 29.969 1 94.56 339 ARG B O 1
ATOM 7420 N N . GLU B 1 340 ? -1.329 38.312 28.328 1 95.12 340 GLU B N 1
ATOM 7421 C CA . GLU B 1 340 ? -0.33 39.188 27.719 1 95.12 340 GLU B CA 1
ATOM 7422 C C . GLU B 1 340 ? -0.955 40.5 27.25 1 95.12 340 GLU B C 1
ATOM 7424 O O . GLU B 1 340 ? -0.396 41.562 27.484 1 95.12 340 GLU B O 1
ATOM 7429 N N . VAL B 1 341 ? -2.059 40.406 26.609 1 95.06 341 VAL B N 1
ATOM 7430 C CA . VAL B 1 341 ? -2.75 41.594 26.078 1 95.06 341 VAL B CA 1
ATOM 7431 C C . VAL B 1 341 ? -3.211 42.469 27.234 1 95.06 341 VAL B C 1
ATOM 7433 O O . VAL B 1 341 ? -3.17 43.719 27.141 1 95.06 341 VAL B O 1
ATOM 7436 N N . LEU B 1 342 ? -3.732 41.844 28.297 1 95.56 342 LEU B N 1
ATOM 7437 C CA . LEU B 1 342 ? -4.145 42.562 29.484 1 95.56 342 LEU B CA 1
ATOM 7438 C C . LEU B 1 342 ? -2.98 43.375 30.062 1 95.56 342 LEU B C 1
ATOM 7440 O O . LEU B 1 342 ? -3.127 44.562 30.359 1 95.56 342 LEU B O 1
ATOM 7444 N N . ALA B 1 343 ? -1.898 42.75 30.203 1 95.75 343 ALA B N 1
ATOM 7445 C CA . ALA B 1 343 ? -0.712 43.438 30.734 1 95.75 343 ALA B CA 1
ATOM 7446 C C . ALA B 1 343 ? -0.3 44.594 29.844 1 95.75 343 ALA B C 1
ATOM 7448 O O . ALA B 1 343 ? 0.04 45.688 30.344 1 95.75 343 ALA B O 1
ATOM 7449 N N . ASP B 1 344 ? -0.281 44.375 28.609 1 95.88 344 ASP B N 1
ATOM 7450 C CA . ASP B 1 344 ? 0.076 45.438 27.656 1 95.88 344 ASP B CA 1
ATOM 7451 C C . ASP B 1 344 ? -0.92 46.594 27.719 1 95.88 344 ASP B C 1
ATOM 7453 O O . ASP B 1 344 ? -0.534 47.75 27.609 1 95.88 344 ASP B O 1
ATOM 7457 N N . ALA B 1 345 ? -2.178 46.219 27.75 1 96.06 345 ALA B N 1
ATOM 7458 C CA . ALA B 1 345 ? -3.225 47.219 27.812 1 96.06 345 ALA B CA 1
ATOM 7459 C C . ALA B 1 345 ? -3.061 48.094 29.062 1 96.06 345 ALA B C 1
ATOM 7461 O O . ALA B 1 345 ? -3.217 49.312 29 1 96.06 345 ALA B O 1
ATOM 7462 N N . VAL B 1 346 ? -2.791 47.5 30.203 1 95.94 346 VAL B N 1
ATOM 7463 C CA . VAL B 1 346 ? -2.578 48.25 31.438 1 95.94 346 VAL B CA 1
ATOM 7464 C C . VAL B 1 346 ? -1.367 49.156 31.297 1 95.94 346 VAL B C 1
ATOM 7466 O O . VAL B 1 346 ? -1.38 50.312 31.766 1 95.94 346 VAL B O 1
ATOM 7469 N N . GLN B 1 347 ? -0.39 48.656 30.703 1 95.62 347 GLN B N 1
ATOM 7470 C CA . GLN B 1 347 ? 0.808 49.438 30.484 1 95.62 347 GLN B CA 1
ATOM 7471 C C . GLN B 1 347 ? 0.503 50.656 29.609 1 95.62 347 GLN B C 1
ATOM 7473 O O . GLN B 1 347 ? 0.978 51.781 29.875 1 95.62 347 GLN B O 1
ATOM 7478 N N . VAL B 1 348 ? -0.207 50.438 28.562 1 95.75 348 VAL B N 1
ATOM 7479 C CA . VAL B 1 348 ? -0.603 51.531 27.688 1 95.75 348 VAL B CA 1
ATOM 7480 C C . VAL B 1 348 ? -1.414 52.562 28.484 1 95.75 348 VAL B C 1
ATOM 7482 O O . VAL B 1 348 ? -1.231 53.781 28.312 1 95.75 348 VAL B O 1
ATOM 7485 N N . TYR B 1 349 ? -2.324 52.125 29.312 1 96.5 349 TYR B N 1
ATOM 7486 C CA . TYR B 1 349 ? -3.135 53 30.156 1 96.5 349 TYR B CA 1
ATOM 7487 C C . TYR B 1 349 ? -2.254 53.844 31.078 1 96.5 349 TYR B C 1
ATOM 7489 O O . TYR B 1 349 ? -2.439 55.031 31.172 1 96.5 349 TYR B O 1
ATOM 7497 N N . GLU B 1 350 ? -1.348 53.219 31.719 1 95.56 350 GLU B N 1
ATOM 7498 C CA . GLU B 1 350 ? -0.458 53.906 32.656 1 95.56 350 GLU B CA 1
ATOM 7499 C C . GLU B 1 350 ? 0.375 54.969 31.938 1 95.56 350 GLU B C 1
ATOM 7501 O O . GLU B 1 350 ? 0.551 56.062 32.469 1 95.56 350 GLU B O 1
ATOM 7506 N N . GLN B 1 351 ? 0.846 54.594 30.859 1 95.31 351 GLN B N 1
ATOM 7507 C CA . GLN B 1 351 ? 1.661 55.531 30.094 1 95.31 351 GLN B CA 1
ATOM 7508 C C . GLN B 1 351 ? 0.836 56.719 29.625 1 95.31 351 GLN B C 1
ATOM 7510 O O . GLN B 1 351 ? 1.307 57.875 29.672 1 95.31 351 GLN B O 1
ATOM 7515 N N . GLU B 1 352 ? -0.36 56.406 29.188 1 95.25 352 GLU B N 1
ATOM 7516 C CA . GLU B 1 352 ? -1.241 57.469 28.719 1 95.25 352 GLU B CA 1
ATOM 7517 C C . GLU B 1 352 ? -1.632 58.406 29.875 1 95.25 352 GLU B C 1
ATOM 7519 O O . GLU B 1 352 ? -1.652 59.625 29.719 1 95.25 352 GLU B O 1
ATOM 7524 N N . MET B 1 353 ? -1.953 57.875 31.047 1 95.44 353 MET B N 1
ATOM 7525 C CA . MET B 1 353 ? -2.305 58.656 32.219 1 95.44 353 MET B CA 1
ATOM 7526 C C . MET B 1 353 ? -1.125 59.5 32.688 1 95.44 353 MET B C 1
ATOM 7528 O O . MET B 1 353 ? -1.296 60.688 33.031 1 95.44 353 MET B O 1
ATOM 7532 N N . MET B 1 354 ? 0.017 58.906 32.688 1 94.12 354 MET B N 1
ATOM 7533 C CA . MET B 1 354 ? 1.224 59.625 33.094 1 94.12 354 MET B CA 1
ATOM 7534 C C . MET B 1 354 ? 1.481 60.812 32.156 1 94.12 354 MET B C 1
ATOM 7536 O O . MET B 1 354 ? 1.812 61.906 32.625 1 94.12 354 MET B O 1
ATOM 7540 N N . SER B 1 355 ? 1.354 60.594 30.891 1 94.31 355 SER B N 1
ATOM 7541 C CA . SER B 1 355 ? 1.612 61.656 29.906 1 94.31 355 SER B CA 1
ATOM 7542 C C . SER B 1 355 ? 0.594 62.781 30 1 94.31 355 SER B C 1
ATOM 7544 O O . SER B 1 355 ? 0.938 63.938 29.828 1 94.31 355 SER B O 1
ATOM 7546 N N . LEU B 1 356 ? -0.656 62.438 30.375 1 92.25 356 LEU B N 1
ATOM 7547 C CA . LEU B 1 356 ? -1.737 63.438 30.359 1 92.25 356 LEU B CA 1
ATOM 7548 C C . LEU B 1 356 ? -1.814 64.188 31.688 1 92.25 356 LEU B C 1
ATOM 7550 O O . LEU B 1 356 ? -2.227 65.312 31.734 1 92.25 356 LEU B O 1
ATOM 7554 N N . VAL B 1 357 ? -1.407 63.562 32.844 1 92.12 357 VAL B N 1
ATOM 7555 C CA . VAL B 1 357 ? -1.807 64.125 34.125 1 92.12 357 VAL B CA 1
ATOM 7556 C C . VAL B 1 357 ? -0.567 64.5 34.938 1 92.12 357 VAL B C 1
ATOM 7558 O O . VAL B 1 357 ? -0.638 65.312 35.875 1 92.12 357 VAL B O 1
ATOM 7561 N N . GLU B 1 358 ? 0.539 63.938 34.719 1 90.5 358 GLU B N 1
ATOM 7562 C CA . GLU B 1 358 ? 1.695 64.062 35.625 1 90.5 358 GLU B CA 1
ATOM 7563 C C . GLU B 1 358 ? 2.098 65.5 35.781 1 90.5 358 GLU B C 1
ATOM 7565 O O . GLU B 1 358 ? 2.418 65.938 36.906 1 90.5 358 GLU B O 1
ATOM 7570 N N . LYS B 1 359 ? 2.102 66.312 34.812 1 91 359 LYS B N 1
ATOM 7571 C CA . LYS B 1 359 ? 2.58 67.688 34.875 1 91 359 LYS B CA 1
ATOM 7572 C C . LYS B 1 359 ? 1.465 68.625 35.312 1 91 359 LYS B C 1
ATOM 7574 O O . LYS B 1 359 ? 1.721 69.75 35.656 1 91 359 LYS B O 1
ATOM 7579 N N . LYS B 1 360 ? 0.339 68.188 35.406 1 91.81 360 LYS B N 1
ATOM 7580 C CA . LYS B 1 360 ? -0.795 69.062 35.656 1 91.81 360 LYS B CA 1
ATOM 7581 C C . LYS B 1 360 ? -1.212 68.938 37.125 1 91.81 360 LYS B C 1
ATOM 7583 O O . LYS B 1 360 ? -1.946 69.812 37.625 1 91.81 360 LYS B O 1
ATOM 7588 N N . ILE B 1 361 ? -0.712 68.062 37.938 1 92.19 361 ILE B N 1
ATOM 7589 C CA . ILE B 1 361 ? -1.111 67.938 39.344 1 92.19 361 ILE B CA 1
ATOM 7590 C C . ILE B 1 361 ? -0.374 68.938 40.188 1 92.19 361 ILE B C 1
ATOM 7592 O O . ILE B 1 361 ? 0.818 69.188 40 1 92.19 361 ILE B O 1
ATOM 7596 N N . PRO B 1 362 ? -1.104 69.5 41.094 1 93.62 362 PRO B N 1
ATOM 7597 C CA . PRO B 1 362 ? -2.5 69.312 41.5 1 93.62 362 PRO B CA 1
ATOM 7598 C C . PRO B 1 362 ? -3.488 69.938 40.531 1 93.62 362 PRO B C 1
ATOM 7600 O O . PRO B 1 362 ? -3.24 71.062 40.031 1 93.62 362 PRO B O 1
ATOM 7603 N N . CYS B 1 363 ? -4.504 69.312 40.125 1 93.31 363 CYS B N 1
ATOM 7604 C CA . CYS B 1 363 ? -5.52 69.812 39.188 1 93.31 363 CYS B CA 1
ATOM 7605 C C . CYS B 1 363 ? -6.914 69.375 39.656 1 93.31 363 CYS B C 1
ATOM 7607 O O . CYS B 1 363 ? -7.074 68.75 40.688 1 93.31 363 CYS B O 1
ATOM 7609 N N . GLU B 1 364 ? -7.883 69.938 38.812 1 92.75 364 GLU B N 1
ATOM 7610 C CA . GLU B 1 364 ? -9.258 69.562 39.125 1 92.75 364 GLU B CA 1
ATOM 7611 C C . GLU B 1 364 ? -9.477 68.062 38.906 1 92.75 364 GLU B C 1
ATOM 7613 O O . GLU B 1 364 ? -8.945 67.5 37.938 1 92.75 364 GLU B O 1
ATOM 7618 N N . ALA B 1 365 ? -10.305 67.375 39.75 1 91.94 365 ALA B N 1
ATOM 7619 C CA . ALA B 1 365 ? -10.57 66 39.656 1 91.94 365 ALA B CA 1
ATOM 7620 C C . ALA B 1 365 ? -11.211 65.562 38.344 1 91.94 365 ALA B C 1
ATOM 7622 O O . ALA B 1 365 ? -10.969 64.5 37.812 1 91.94 365 ALA B O 1
ATOM 7623 N N . ASP B 1 366 ? -11.969 66.438 37.781 1 93.06 366 ASP B N 1
ATOM 7624 C CA . ASP B 1 366 ? -12.656 66.188 36.531 1 93.06 366 ASP B CA 1
ATOM 7625 C C . ASP B 1 366 ? -11.656 66 35.375 1 93.06 366 ASP B C 1
ATOM 7627 O O . ASP B 1 366 ? -11.906 65.25 34.438 1 93.06 366 ASP B O 1
ATOM 7631 N N . LEU B 1 367 ? -10.547 66.75 35.469 1 93.19 367 LEU B N 1
ATOM 7632 C CA . LEU B 1 367 ? -9.516 66.625 34.469 1 93.19 367 LEU B CA 1
ATOM 7633 C C . LEU B 1 367 ? -8.898 65.25 34.5 1 93.19 367 LEU B C 1
ATOM 7635 O O . LEU B 1 367 ? -8.562 64.625 33.469 1 93.19 367 LEU B O 1
ATOM 7639 N N . LEU B 1 368 ? -8.758 64.688 35.719 1 94.94 368 LEU B N 1
ATOM 7640 C CA . LEU B 1 368 ? -8.234 63.312 35.875 1 94.94 368 LEU B CA 1
ATOM 7641 C C . LEU B 1 368 ? -9.227 62.312 35.344 1 94.94 368 LEU B C 1
ATOM 7643 O O . LEU B 1 368 ? -8.82 61.312 34.719 1 94.94 368 LEU B O 1
ATOM 7647 N N . ARG B 1 369 ? -10.492 62.531 35.562 1 94.75 369 ARG B N 1
ATOM 7648 C CA . ARG B 1 369 ? -11.516 61.594 35.062 1 94.75 369 ARG B CA 1
ATOM 7649 C C . ARG B 1 369 ? -11.602 61.625 33.531 1 94.75 369 ARG B C 1
ATOM 7651 O O . ARG B 1 369 ? -11.867 60.625 32.906 1 94.75 369 ARG B O 1
ATOM 7658 N N . SER B 1 370 ? -11.43 62.812 33 1 95.19 370 SER B N 1
ATOM 7659 C CA . SER B 1 370 ? -11.414 62.938 31.547 1 95.19 370 SER B CA 1
ATOM 7660 C C . SER B 1 370 ? -10.203 62.219 30.938 1 95.19 370 SER B C 1
ATOM 7662 O O . SER B 1 370 ? -10.305 61.594 29.891 1 95.19 370 SER B O 1
ATOM 7664 N N . ALA B 1 371 ? -9.055 62.438 31.578 1 95.5 371 ALA B N 1
ATOM 7665 C CA . ALA B 1 371 ? -7.852 61.719 31.141 1 95.5 371 ALA B CA 1
ATOM 7666 C C . ALA B 1 371 ? -8.039 60.219 31.234 1 95.5 371 ALA B C 1
ATOM 7668 O O . ALA B 1 371 ? -7.562 59.469 30.375 1 95.5 371 ALA B O 1
ATOM 7669 N N . HIS B 1 372 ? -8.672 59.781 32.25 1 96.5 372 HIS B N 1
ATOM 7670 C CA . HIS B 1 372 ? -8.984 58.375 32.438 1 96.5 372 HIS B CA 1
ATOM 7671 C C . HIS B 1 372 ? -9.828 57.844 31.281 1 96.5 372 HIS B C 1
ATOM 7673 O O . HIS B 1 372 ? -9.562 56.781 30.75 1 96.5 372 HIS B O 1
ATOM 7679 N N . ASP B 1 373 ? -10.898 58.531 30.922 1 96.12 373 ASP B N 1
ATOM 7680 C CA . ASP B 1 373 ? -11.781 58.125 29.844 1 96.12 373 ASP B CA 1
ATOM 7681 C C . ASP B 1 373 ? -11.023 58 28.516 1 96.12 373 ASP B C 1
ATOM 7683 O O . ASP B 1 373 ? -11.25 57.062 27.75 1 96.12 373 ASP B O 1
ATOM 7687 N N . ASN B 1 374 ? -10.125 58.938 28.266 1 95.5 374 ASN B N 1
ATOM 7688 C CA . ASN B 1 374 ? -9.312 58.906 27.062 1 95.5 374 ASN B CA 1
ATOM 7689 C C . ASN B 1 374 ? -8.359 57.719 27.078 1 95.5 374 ASN B C 1
ATOM 7691 O O . ASN B 1 374 ? -8.211 57.031 26.062 1 95.5 374 ASN B O 1
ATOM 7695 N N . ALA B 1 375 ? -7.676 57.531 28.141 1 96.56 375 ALA B N 1
ATOM 7696 C CA . ALA B 1 375 ? -6.742 56.406 28.281 1 96.56 375 ALA B CA 1
ATOM 7697 C C . ALA B 1 375 ? -7.469 55.062 28.172 1 96.56 375 ALA B C 1
ATOM 7699 O O . ALA B 1 375 ? -6.953 54.125 27.578 1 96.56 375 ALA B O 1
ATOM 7700 N N . MET B 1 376 ? -8.633 55 28.734 1 96.25 376 MET B N 1
ATOM 7701 C CA . MET B 1 376 ? -9.43 53.781 28.688 1 96.25 376 MET B CA 1
ATOM 7702 C C . MET B 1 376 ? -9.859 53.469 27.266 1 96.25 376 MET B C 1
ATOM 7704 O O . MET B 1 376 ? -9.875 52.312 26.875 1 96.25 376 MET B O 1
ATOM 7708 N N . GLU B 1 377 ? -10.258 54.438 26.562 1 94.88 377 GLU B N 1
ATOM 7709 C CA . GLU B 1 377 ? -10.656 54.219 25.172 1 94.88 377 GLU B CA 1
ATOM 7710 C C . GLU B 1 377 ? -9.508 53.656 24.344 1 94.88 377 GLU B C 1
ATOM 7712 O O . GLU B 1 377 ? -9.703 52.719 23.562 1 94.88 377 GLU B O 1
ATOM 7717 N N . LYS B 1 378 ? -8.344 54.188 24.516 1 94.38 378 LYS B N 1
ATOM 7718 C CA . LYS B 1 378 ? -7.168 53.688 23.797 1 94.38 378 LYS B CA 1
ATOM 7719 C C . LYS B 1 378 ? -6.824 52.281 24.203 1 94.38 378 LYS B C 1
ATOM 7721 O O . LYS B 1 378 ? -6.484 51.438 23.359 1 94.38 378 LYS B O 1
ATOM 7726 N N . CYS B 1 379 ? -6.875 52.094 25.469 1 94.12 379 CYS B N 1
ATOM 7727 C CA . CYS B 1 379 ? -6.562 50.781 26 1 94.12 379 CYS B CA 1
ATOM 7728 C C . CYS B 1 379 ? -7.566 49.75 25.516 1 94.12 379 CYS B C 1
ATOM 7730 O O . CYS B 1 379 ? -7.188 48.625 25.125 1 94.12 379 CYS B O 1
ATOM 7732 N N . LEU B 1 380 ? -8.828 50.031 25.484 1 93.94 380 LEU B N 1
ATOM 7733 C CA . LEU B 1 380 ? -9.875 49.125 25.062 1 93.94 380 LEU B CA 1
ATOM 7734 C C . LEU B 1 380 ? -9.773 48.844 23.562 1 93.94 380 LEU B C 1
ATOM 7736 O O . LEU B 1 380 ? -10.047 47.719 23.125 1 93.94 380 LEU B O 1
ATOM 7740 N N . GLU B 1 381 ? -9.43 49.812 22.859 1 93.31 381 GLU B N 1
ATOM 7741 C CA . GLU B 1 381 ? -9.234 49.594 21.422 1 93.31 381 GLU B CA 1
ATOM 7742 C C . GLU B 1 381 ? -8.102 48.625 21.156 1 93.31 381 GLU B C 1
ATOM 7744 O O . GLU B 1 381 ? -8.234 47.719 20.328 1 93.31 381 GLU B O 1
ATOM 7749 N N . MET B 1 382 ? -7.027 48.812 21.797 1 92.62 382 MET B N 1
ATOM 7750 C CA . MET B 1 382 ? -5.902 47.906 21.656 1 92.62 382 MET B CA 1
ATOM 7751 C C . MET B 1 382 ? -6.297 46.5 22.078 1 92.62 382 MET B C 1
ATOM 7753 O O . MET B 1 382 ? -5.973 45.531 21.391 1 92.62 382 MET B O 1
ATOM 7757 N N . PHE B 1 383 ? -6.961 46.406 23.172 1 94 383 PHE B N 1
ATOM 7758 C CA . PHE B 1 383 ? -7.395 45.125 23.703 1 94 383 PHE B CA 1
ATOM 7759 C C . PHE B 1 383 ? -8.297 44.406 22.719 1 94 383 PHE B C 1
ATOM 7761 O O . PHE B 1 383 ? -8.133 43.219 22.469 1 94 383 PHE B O 1
ATOM 7768 N N . ARG B 1 384 ? -9.18 45.094 22.094 1 90.38 384 ARG B N 1
ATOM 7769 C CA . ARG B 1 384 ? -10.117 44.5 21.125 1 90.38 384 ARG B CA 1
ATOM 7770 C C . ARG B 1 384 ? -9.398 44.094 19.859 1 90.38 384 ARG B C 1
ATOM 7772 O O . ARG B 1 384 ? -9.719 43.031 19.281 1 90.38 384 ARG B O 1
ATOM 7779 N N . ASN B 1 385 ? -8.438 44.844 19.453 1 89.38 385 ASN B N 1
ATOM 7780 C CA . ASN B 1 385 ? -7.707 44.531 18.219 1 89.38 385 ASN B CA 1
ATOM 7781 C C . ASN B 1 385 ? -6.875 43.25 18.375 1 89.38 385 ASN B C 1
ATOM 7783 O O . ASN B 1 385 ? -6.691 42.5 17.406 1 89.38 385 ASN B O 1
ATOM 7787 N N . GLU B 1 386 ? -6.441 43.031 19.531 1 90.31 386 GLU B N 1
ATOM 7788 C CA . GLU B 1 386 ? -5.562 41.875 19.75 1 90.31 386 GLU B CA 1
ATOM 7789 C C . GLU B 1 386 ? -6.359 40.625 20.125 1 90.31 386 GLU B C 1
ATOM 7791 O O . GLU B 1 386 ? -5.852 39.531 20.016 1 90.31 386 GLU B O 1
ATOM 7796 N N . THR B 1 387 ? -7.625 40.812 20.484 1 91.31 387 THR B N 1
ATOM 7797 C CA . THR B 1 387 ? -8.406 39.656 20.938 1 91.31 387 THR B CA 1
ATOM 7798 C C . THR B 1 387 ? -9.625 39.469 20.031 1 91.31 387 THR B C 1
ATOM 7800 O O . THR B 1 387 ? -10.594 38.812 20.422 1 91.31 387 THR B O 1
ATOM 7803 N N . PHE B 1 388 ? -9.633 40 18.844 1 85.94 388 PHE B N 1
ATOM 7804 C CA . PHE B 1 388 ? -10.781 40 17.938 1 85.94 388 PHE B CA 1
ATOM 7805 C C . PHE B 1 388 ? -11.141 38.562 17.547 1 85.94 388 PHE B C 1
ATOM 7807 O O . PHE B 1 388 ? -12.281 38.281 17.172 1 85.94 388 PHE B O 1
ATOM 7814 N N . SER B 1 389 ? -10.211 37.656 17.625 1 86.75 389 SER B N 1
ATOM 7815 C CA . SER B 1 389 ? -10.406 36.312 17.156 1 86.75 389 SER B CA 1
ATOM 7816 C C . SER B 1 389 ? -11.031 35.438 18.234 1 86.75 389 SER B C 1
ATOM 7818 O O . SER B 1 389 ? -11.375 34.25 17.969 1 86.75 389 SER B O 1
ATOM 7820 N N . PHE B 1 390 ? -11.188 35.906 19.406 1 90.38 390 PHE B N 1
ATOM 7821 C CA . PHE B 1 390 ? -11.703 35.125 20.531 1 90.38 390 PHE B CA 1
ATOM 7822 C C . PHE B 1 390 ? -13.164 35.469 20.797 1 90.38 390 PHE B C 1
ATOM 7824 O O . PHE B 1 390 ? -13.664 36.5 20.328 1 90.38 390 PHE B O 1
ATOM 7831 N N . SER B 1 391 ? -13.797 34.625 21.484 1 88 391 SER B N 1
ATOM 7832 C CA . SER B 1 391 ? -15.195 34.844 21.844 1 88 391 SER B CA 1
ATOM 7833 C C . SER B 1 391 ? -15.32 35.875 22.969 1 88 391 SER B C 1
ATOM 7835 O O . SER B 1 391 ? -14.422 36 23.797 1 88 391 SER B O 1
ATOM 7837 N N . ILE B 1 392 ? -16.469 36.469 22.984 1 85 392 ILE B N 1
ATOM 7838 C CA . ILE B 1 392 ? -16.75 37.469 23.984 1 85 392 ILE B CA 1
ATOM 7839 C C . ILE B 1 392 ? -16.75 36.844 25.375 1 85 392 ILE B C 1
ATOM 7841 O O . ILE B 1 392 ? -16.281 37.438 26.344 1 85 392 ILE B O 1
ATOM 7845 N N . LYS B 1 393 ? -17.203 35.719 25.406 1 85.31 393 LYS B N 1
ATOM 7846 C CA . LYS B 1 393 ? -17.297 35.031 26.688 1 85.31 393 LYS B CA 1
ATOM 7847 C C . LYS B 1 393 ? -15.906 34.781 27.281 1 85.31 393 LYS B C 1
ATOM 7849 O O . LYS B 1 393 ? -15.719 34.906 28.5 1 85.31 393 LYS B O 1
ATOM 7854 N N . THR B 1 394 ? -15.023 34.531 26.484 1 86.25 394 THR B N 1
ATOM 7855 C CA . THR B 1 394 ? -13.672 34.219 26.938 1 86.25 394 THR B CA 1
ATOM 7856 C C . THR B 1 394 ? -12.922 35.469 27.328 1 86.25 394 THR B C 1
ATOM 7858 O O . THR B 1 394 ? -12.164 35.469 28.312 1 86.25 394 THR B O 1
ATOM 7861 N N . VAL B 1 395 ? -13.18 36.5 26.641 1 90.94 395 VAL B N 1
ATOM 7862 C CA . VAL B 1 395 ? -12.414 37.75 26.828 1 90.94 395 VAL B CA 1
ATOM 7863 C C . VAL B 1 395 ? -13.016 38.562 27.969 1 90.94 395 VAL B C 1
ATOM 7865 O O . VAL B 1 395 ? -12.336 39.406 28.562 1 90.94 395 VAL B O 1
ATOM 7868 N N . ASP B 1 396 ? -14.25 38.25 28.328 1 91.5 396 ASP B N 1
ATOM 7869 C CA . ASP B 1 396 ? -15.008 39.062 29.281 1 91.5 396 ASP B CA 1
ATOM 7870 C C . ASP B 1 396 ? -14.297 39.125 30.641 1 91.5 396 ASP B C 1
ATOM 7872 O O . ASP B 1 396 ? -14.234 40.188 31.266 1 91.5 396 ASP B O 1
ATOM 7876 N N . LYS B 1 397 ? -13.852 38.062 31.109 1 92.88 397 LYS B N 1
ATOM 7877 C CA . LYS B 1 397 ? -13.172 38.031 32.406 1 92.88 397 LYS B CA 1
ATOM 7878 C C . LYS B 1 397 ? -11.945 38.938 32.406 1 92.88 397 LYS B C 1
ATOM 7880 O O . LYS B 1 397 ? -11.664 39.625 33.375 1 92.88 397 LYS B O 1
ATOM 7885 N N . TYR B 1 398 ? -11.273 39.031 31.344 1 94.75 398 TYR B N 1
ATOM 7886 C CA . TYR B 1 398 ? -10.055 39.812 31.25 1 94.75 398 TYR B CA 1
ATOM 7887 C C . TYR B 1 398 ? -10.383 41.312 31.078 1 94.75 398 TYR B C 1
ATOM 7889 O O . TYR B 1 398 ? -9.625 42.156 31.531 1 94.75 398 TYR B O 1
ATOM 7897 N N . LEU B 1 399 ? -11.477 41.5 30.422 1 92.94 399 LEU B N 1
ATOM 7898 C CA . LEU B 1 399 ? -11.938 42.875 30.297 1 92.94 399 LEU B CA 1
ATOM 7899 C C . LEU B 1 399 ? -12.32 43.438 31.656 1 92.94 399 LEU B C 1
ATOM 7901 O O . LEU B 1 399 ? -12.023 44.625 31.953 1 92.94 399 LEU B O 1
ATOM 7905 N N . LYS B 1 400 ? -12.992 42.688 32.438 1 94.38 400 LYS B N 1
ATOM 7906 C CA . LYS B 1 400 ? -13.352 43.094 33.812 1 94.38 400 LYS B CA 1
ATOM 7907 C C . LYS B 1 400 ? -12.109 43.375 34.656 1 94.38 400 LYS B C 1
ATOM 7909 O O . LYS B 1 400 ? -12.062 44.344 35.406 1 94.38 400 LYS B O 1
ATOM 7914 N N . GLU B 1 401 ? -11.227 42.5 34.5 1 95.38 401 GLU B N 1
ATOM 7915 C CA . GLU B 1 401 ? -9.977 42.688 35.219 1 95.38 401 GLU B CA 1
ATOM 7916 C C . GLU B 1 401 ? -9.258 43.969 34.781 1 95.38 401 GLU B C 1
ATOM 7918 O O . GLU B 1 401 ? -8.656 44.656 35.594 1 95.38 401 GLU B O 1
ATOM 7923 N N . LEU B 1 402 ? -9.281 44.219 33.5 1 96 402 LEU B N 1
ATOM 7924 C CA . LEU B 1 402 ? -8.688 45.438 32.969 1 96 402 LEU B CA 1
ATOM 7925 C C . LEU B 1 402 ? -9.367 46.688 33.562 1 96 402 LEU B C 1
ATOM 7927 O O . LEU B 1 402 ? -8.695 47.625 33.969 1 96 402 LEU B O 1
ATOM 7931 N N . GLU B 1 403 ? -10.656 46.656 33.656 1 94.94 403 GLU B N 1
ATOM 7932 C CA . GLU B 1 403 ? -11.414 47.75 34.25 1 94.94 403 GLU B CA 1
ATOM 7933 C C . GLU B 1 403 ? -11.062 47.938 35.719 1 94.94 403 GLU B C 1
ATOM 7935 O O . GLU B 1 403 ? -10.883 49.062 36.156 1 94.94 403 GLU B O 1
ATOM 7940 N N . ASP B 1 404 ? -10.969 46.875 36.406 1 96.12 404 ASP B N 1
ATOM 7941 C CA . ASP B 1 404 ? -10.633 46.938 37.844 1 96.12 404 ASP B CA 1
ATOM 7942 C C . ASP B 1 404 ? -9.242 47.531 38.031 1 96.12 404 ASP B C 1
ATOM 7944 O O . ASP B 1 404 ? -9.055 48.375 38.906 1 96.12 404 ASP B O 1
ATOM 7948 N N . ARG B 1 405 ? -8.336 47.094 37.312 1 96.12 405 ARG B N 1
ATOM 7949 C CA . ARG B 1 405 ? -6.961 47.594 37.438 1 96.12 405 ARG B CA 1
ATOM 7950 C C . ARG B 1 405 ? -6.855 49.062 37.094 1 96.12 405 ARG B C 1
ATOM 7952 O O . ARG B 1 405 ? -6.16 49.812 37.781 1 96.12 405 ARG B O 1
ATOM 7959 N N . THR B 1 406 ? -7.484 49.438 36.031 1 96.56 406 THR B N 1
ATOM 7960 C CA . THR B 1 406 ? -7.426 50.844 35.594 1 96.56 406 THR B CA 1
ATOM 7961 C C . THR B 1 406 ? -8.141 51.75 36.625 1 96.56 406 THR B C 1
ATOM 7963 O O . THR B 1 406 ? -7.723 52.875 36.844 1 96.56 406 THR B O 1
ATOM 7966 N N . GLU B 1 407 ? -9.234 51.219 37.188 1 95.69 407 GLU B N 1
ATOM 7967 C CA . GLU B 1 407 ? -9.93 51.969 38.219 1 95.69 407 GLU B CA 1
ATOM 7968 C C . GLU B 1 407 ? -9.039 52.156 39.469 1 95.69 407 GLU B C 1
ATOM 7970 O O . GLU B 1 407 ? -9.078 53.188 40.094 1 95.69 407 GLU B O 1
ATOM 7975 N N . SER B 1 408 ? -8.367 51.156 39.812 1 96.19 408 SER B N 1
ATOM 7976 C CA . SER B 1 408 ? -7.438 51.25 40.938 1 96.19 408 SER B CA 1
ATOM 7977 C C . SER B 1 408 ? -6.348 52.281 40.656 1 96.19 408 SER B C 1
ATOM 7979 O O . SER B 1 408 ? -5.949 53.031 41.562 1 96.19 408 SER B O 1
ATOM 7981 N N . ILE B 1 409 ? -5.859 52.312 39.469 1 96.25 409 ILE B N 1
ATOM 7982 C CA . ILE B 1 409 ? -4.828 53.281 39.094 1 96.25 409 ILE B CA 1
ATOM 7983 C C . ILE B 1 409 ? -5.406 54.719 39.156 1 96.25 409 ILE B C 1
ATOM 7985 O O . ILE B 1 409 ? -4.75 55.625 39.625 1 96.25 409 ILE B O 1
ATOM 7989 N N . LEU B 1 410 ? -6.617 54.875 38.656 1 96.25 410 LEU B N 1
ATOM 7990 C CA . LEU B 1 410 ? -7.281 56.156 38.719 1 96.25 410 LEU B CA 1
ATOM 7991 C C . LEU B 1 410 ? -7.426 56.625 40.188 1 96.25 410 LEU B C 1
ATOM 7993 O O . LEU B 1 410 ? -7.195 57.781 40.5 1 96.25 410 LEU B O 1
ATOM 7997 N N . SER B 1 411 ? -7.812 55.719 41.031 1 96.06 411 SER B N 1
ATOM 7998 C CA . SER B 1 411 ? -7.957 56.031 42.469 1 96.06 411 SER B CA 1
ATOM 7999 C C . SER B 1 411 ? -6.637 56.5 43.062 1 96.06 411 SER B C 1
ATOM 8001 O O . SER B 1 411 ? -6.621 57.406 43.875 1 96.06 411 SER B O 1
ATOM 8003 N N . SER B 1 412 ? -5.609 55.906 42.688 1 95.5 412 SER B N 1
ATOM 8004 C CA . SER B 1 412 ? -4.293 56.312 43.156 1 95.5 412 SER B CA 1
ATOM 8005 C C . SER B 1 412 ? -3.939 57.719 42.656 1 95.5 412 SER B C 1
ATOM 8007 O O . SER B 1 412 ? -3.346 58.5 43.406 1 95.5 412 SER B O 1
ATOM 8009 N N . TRP B 1 413 ? -4.262 58.062 41.406 1 95.81 413 TRP B N 1
ATOM 8010 C CA . TRP B 1 413 ? -4.023 59.375 40.875 1 95.81 413 TRP B CA 1
ATOM 8011 C C . TRP B 1 413 ? -4.871 60.438 41.594 1 95.81 413 TRP B C 1
ATOM 8013 O O . TRP B 1 413 ? -4.406 61.531 41.844 1 95.81 413 TRP B O 1
ATOM 8023 N N . LEU B 1 414 ? -6.121 60.031 41.938 1 95.5 414 LEU B N 1
ATOM 8024 C CA . LEU B 1 414 ? -7.016 60.938 42.656 1 95.5 414 LEU B CA 1
ATOM 8025 C C . LEU B 1 414 ? -6.504 61.219 44.062 1 95.5 414 LEU B C 1
ATOM 8027 O O . LEU B 1 414 ? -6.566 62.344 44.531 1 95.5 414 LEU B O 1
ATOM 8031 N N . GLU B 1 415 ? -5.977 60.219 44.656 1 95.38 415 GLU B N 1
ATOM 8032 C CA . GLU B 1 415 ? -5.398 60.375 46 1 95.38 415 GLU B CA 1
ATOM 8033 C C . GLU B 1 415 ? -4.152 61.25 45.969 1 95.38 415 GLU B C 1
ATOM 8035 O O . GLU B 1 415 ? -3.971 62.094 46.812 1 95.38 415 GLU B O 1
ATOM 8040 N N . ARG B 1 416 ? -3.326 61 45.062 1 94.94 416 ARG B N 1
ATOM 8041 C CA . ARG B 1 416 ? -2.129 61.812 44.906 1 94.94 416 ARG B CA 1
ATOM 8042 C C . ARG B 1 416 ? -2.496 63.281 44.625 1 94.94 416 ARG B C 1
ATOM 8044 O O . ARG B 1 416 ? -1.893 64.188 45.188 1 94.94 416 ARG B O 1
ATOM 8051 N N . ASN B 1 417 ? -3.475 63.469 43.781 1 95.88 417 ASN B N 1
ATOM 8052 C CA . ASN B 1 417 ? -3.953 64.812 43.469 1 95.88 417 ASN B CA 1
ATOM 8053 C C . ASN B 1 417 ? -4.508 65.5 44.688 1 95.88 417 ASN B C 1
ATOM 8055 O O . ASN B 1 417 ? -4.293 66.688 44.906 1 95.88 417 ASN B O 1
ATOM 8059 N N . SER B 1 418 ? -5.215 64.812 45.562 1 95.25 418 SER B N 1
ATOM 8060 C CA . SER B 1 418 ? -5.746 65.312 46.812 1 95.25 418 SER B CA 1
ATOM 8061 C C . SER B 1 418 ? -4.629 65.75 47.75 1 95.25 418 SER B C 1
ATOM 8063 O O . SER B 1 418 ? -4.672 66.812 48.375 1 95.25 418 SER B O 1
ATOM 8065 N N . ARG B 1 419 ? -3.65 64.875 47.875 1 94.75 419 ARG B N 1
ATOM 8066 C CA . ARG B 1 419 ? -2.516 65.188 48.75 1 94.75 419 ARG B CA 1
ATOM 8067 C C . ARG B 1 419 ? -1.737 66.375 48.25 1 94.75 419 ARG B C 1
ATOM 8069 O O . ARG B 1 419 ? -1.381 67.25 49.062 1 94.75 419 ARG B O 1
ATOM 8076 N N . GLU B 1 420 ? -1.477 66.438 47.031 1 95.5 420 GLU B N 1
ATOM 8077 C CA . GLU B 1 420 ? -0.729 67.562 46.469 1 95.5 420 GLU B CA 1
ATOM 8078 C C . GLU B 1 420 ? -1.542 68.812 46.531 1 95.5 420 GLU B C 1
ATOM 8080 O O . GLU B 1 420 ? -0.983 69.938 46.688 1 95.5 420 GLU B O 1
ATOM 8085 N N . THR B 1 421 ? -2.873 68.75 46.344 1 95 421 THR B N 1
ATOM 8086 C CA . THR B 1 421 ? -3.752 69.875 46.5 1 95 421 THR B CA 1
ATOM 8087 C C . THR B 1 421 ? -3.697 70.438 47.938 1 95 421 THR B C 1
ATOM 8089 O O . THR B 1 421 ? -3.594 71.625 48.156 1 95 421 THR B O 1
ATOM 8092 N N . GLU B 1 422 ? -3.754 69.562 48.906 1 94.56 422 GLU B N 1
ATOM 8093 C CA . GLU B 1 422 ? -3.684 69.938 50.312 1 94.56 422 GLU B CA 1
ATOM 8094 C C . GLU B 1 422 ? -2.359 70.625 50.625 1 94.56 422 GLU B C 1
ATOM 8096 O O . GLU B 1 422 ? -2.336 71.625 51.281 1 94.56 422 GLU B O 1
ATOM 8101 N N . THR B 1 423 ? -1.295 70.062 50.188 1 94.81 423 THR B N 1
ATOM 8102 C CA . THR B 1 423 ? 0.027 70.625 50.438 1 94.81 423 THR B CA 1
ATOM 8103 C C . THR B 1 423 ? 0.157 72 49.75 1 94.81 423 THR B C 1
ATOM 8105 O O . THR B 1 423 ? 0.636 72.938 50.375 1 94.81 423 THR B O 1
ATOM 8108 N N . PHE B 1 424 ? -0.302 72.062 48.469 1 95.12 424 PHE B N 1
ATOM 8109 C CA . PHE B 1 424 ? -0.215 73.312 47.719 1 95.12 424 PHE B CA 1
ATOM 8110 C C . PHE B 1 424 ? -1.059 74.438 48.344 1 95.12 424 PHE B C 1
ATOM 8112 O O . PHE B 1 424 ? -0.593 75.562 48.531 1 95.12 424 PHE B O 1
ATOM 8119 N N . CYS B 1 425 ? -2.271 74.125 48.781 1 94 425 CYS B N 1
ATOM 8120 C CA . CYS B 1 425 ? -3.201 75.125 49.344 1 94 425 CYS B CA 1
ATOM 8121 C C . CYS B 1 425 ? -2.771 75.5 50.719 1 94 425 CYS B C 1
ATOM 8123 O O . CYS B 1 425 ? -2.924 76.688 51.125 1 94 425 CYS B O 1
ATOM 8125 N N . THR B 1 426 ? -2.203 74.562 51.5 1 93.19 426 THR B N 1
ATOM 8126 C CA . THR B 1 426 ? -1.699 74.938 52.844 1 93.19 426 THR B CA 1
ATOM 8127 C C . THR B 1 426 ? -0.503 75.875 52.719 1 93.19 426 THR B C 1
ATOM 8129 O O . THR B 1 426 ? -0.406 76.812 53.5 1 93.19 426 THR B O 1
ATOM 8132 N N . GLN B 1 427 ? 0.329 75.562 51.812 1 94.12 427 GLN B N 1
ATOM 8133 C CA . GLN B 1 427 ? 1.477 76.438 51.594 1 94.12 427 GLN B CA 1
ATOM 8134 C C . GLN B 1 427 ? 1.038 77.812 51.062 1 94.12 427 GLN B C 1
ATOM 8136 O O . GLN B 1 427 ? 1.618 78.875 51.438 1 94.12 427 GLN B O 1
ATOM 8141 N N . LEU B 1 428 ? -0.005 77.875 50.188 1 94.31 428 LEU B N 1
ATOM 8142 C CA . LEU B 1 428 ? -0.532 79.125 49.656 1 94.31 428 LEU B CA 1
ATOM 8143 C C . LEU B 1 428 ? -1.12 80 50.75 1 94.31 428 LEU B C 1
ATOM 8145 O O . LEU B 1 428 ? -0.859 81.188 50.812 1 94.31 428 LEU B O 1
ATOM 8149 N N . ILE B 1 429 ? -1.829 79.375 51.719 1 91.31 429 ILE B N 1
ATOM 8150 C CA . ILE B 1 429 ? -2.451 80.125 52.812 1 91.31 429 ILE B CA 1
ATOM 8151 C C . ILE B 1 429 ? -1.371 80.688 53.75 1 91.31 429 ILE B C 1
ATOM 8153 O O . ILE B 1 429 ? -1.461 81.812 54.188 1 91.31 429 ILE B O 1
ATOM 8157 N N . LYS B 1 430 ? -0.375 80 53.969 1 90 430 LYS B N 1
ATOM 8158 C CA . LYS B 1 430 ? 0.721 80.438 54.812 1 90 430 LYS B CA 1
ATOM 8159 C C . LYS B 1 430 ? 1.486 81.562 54.188 1 90 430 LYS B C 1
ATOM 8161 O O . LYS B 1 430 ? 1.862 82.562 54.844 1 90 430 LYS B O 1
ATOM 8166 N N . GLU B 1 431 ? 1.669 81.375 52.906 1 94.31 431 GLU B N 1
ATOM 8167 C CA . GLU B 1 431 ? 2.363 82.438 52.156 1 94.31 431 GLU B CA 1
ATOM 8168 C C . GLU B 1 431 ? 1.533 83.75 52.125 1 94.31 431 GLU B C 1
ATOM 8170 O O . GLU B 1 431 ? 2.076 84.812 52.219 1 94.31 431 GLU B O 1
ATOM 8175 N N . LEU B 1 432 ? 0.226 83.625 51.969 1 92.31 432 LEU B N 1
ATOM 8176 C CA . LEU B 1 432 ? -0.667 84.812 51.906 1 92.31 432 LEU B CA 1
ATOM 8177 C C . LEU B 1 432 ? -0.747 85.5 53.281 1 92.31 432 LEU B C 1
ATOM 8179 O O . LEU B 1 432 ? -0.794 86.688 53.375 1 92.31 432 LEU B O 1
ATOM 8183 N N . LYS B 1 433 ? -0.663 84.688 54.375 1 87.81 433 LYS B N 1
ATOM 8184 C CA . LYS B 1 433 ? -0.646 85.25 55.719 1 87.81 433 LYS B CA 1
ATOM 8185 C C . LYS B 1 433 ? 0.643 86 55.969 1 87.81 433 LYS B C 1
ATOM 8187 O O . LYS B 1 433 ? 0.611 87.125 56.562 1 87.81 433 LYS B O 1
ATOM 8192 N N . ARG B 1 434 ? 1.671 85.5 55.469 1 90.44 434 ARG B N 1
ATOM 8193 C CA . ARG B 1 434 ? 2.979 86.125 55.688 1 90.44 434 ARG B CA 1
ATOM 8194 C C . ARG B 1 434 ? 3.123 87.438 54.906 1 90.44 434 ARG B C 1
ATOM 8196 O O . ARG B 1 434 ? 3.67 88.438 55.375 1 90.44 434 ARG B O 1
ATOM 8203 N N . THR B 1 435 ? 2.598 87.438 53.688 1 93.06 435 THR B N 1
ATOM 8204 C CA . THR B 1 435 ? 2.834 88.562 52.781 1 93.06 435 THR B CA 1
ATOM 8205 C C . THR B 1 435 ? 1.79 89.688 53 1 93.06 435 THR B C 1
ATOM 8207 O O . THR B 1 435 ? 2.082 90.875 52.812 1 93.06 435 THR B O 1
ATOM 8210 N N . ILE B 1 436 ? 0.577 89.312 53.438 1 90.88 436 ILE B N 1
ATOM 8211 C CA . ILE B 1 436 ? -0.495 90.25 53.469 1 90.88 436 ILE B CA 1
ATOM 8212 C C . ILE B 1 436 ? -0.832 90.625 54.938 1 90.88 436 ILE B C 1
ATOM 8214 O O . ILE B 1 436 ? -0.867 91.75 55.312 1 90.88 436 ILE B O 1
ATOM 8218 N N . LEU B 1 437 ? -0.95 89.625 55.75 1 86.5 437 LEU B N 1
ATOM 8219 C CA . LEU B 1 437 ? -1.458 89.812 57.125 1 86.5 437 LEU B CA 1
ATOM 8220 C C . LEU B 1 437 ? -0.335 90.25 58.062 1 86.5 437 LEU B C 1
ATOM 8222 O O . LEU B 1 437 ? -0.512 91.125 58.875 1 86.5 437 LEU B O 1
ATOM 8226 N N . ASP B 1 438 ? 0.788 89.75 57.906 1 87.12 438 ASP B N 1
ATOM 8227 C CA . ASP B 1 438 ? 1.874 90 58.844 1 87.12 438 ASP B CA 1
ATOM 8228 C C . ASP B 1 438 ? 2.303 91.438 58.812 1 87.12 438 ASP B C 1
ATOM 8230 O O . ASP B 1 438 ? 2.49 92.062 59.875 1 87.12 438 ASP B O 1
ATOM 8234 N N . PRO B 1 439 ? 2.475 92 57.688 1 88.06 439 PRO B N 1
ATOM 8235 C CA . PRO B 1 439 ? 2.838 93.438 57.656 1 88.06 439 PRO B CA 1
ATOM 8236 C C . PRO B 1 439 ? 1.784 94.312 58.312 1 88.06 439 PRO B C 1
ATOM 8238 O O . PRO B 1 439 ? 2.125 95.312 58.969 1 88.06 439 PRO B O 1
ATOM 8241 N N . VAL B 1 440 ? 0.542 94 58.094 1 86.69 440 VAL B N 1
ATOM 8242 C CA . VAL B 1 440 ? -0.551 94.75 58.688 1 86.69 440 VAL B CA 1
ATOM 8243 C C . VAL B 1 440 ? -0.565 94.562 60.188 1 86.69 440 VAL B C 1
ATOM 8245 O O . VAL B 1 440 ? -0.751 95.562 60.938 1 86.69 440 VAL B O 1
ATOM 8248 N N . LEU B 1 441 ? -0.253 93.438 60.656 1 82.31 441 LEU B N 1
ATOM 8249 C CA . LEU B 1 441 ? -0.214 93.125 62.062 1 82.31 441 LEU B CA 1
ATOM 8250 C C . LEU B 1 441 ? 1.023 93.75 62.719 1 82.31 441 LEU B C 1
ATOM 8252 O O . LEU B 1 441 ? 0.97 94.25 63.844 1 82.31 441 LEU B O 1
ATOM 8256 N N . ALA B 1 442 ? 2.004 93.812 62.062 1 83.38 442 ALA B N 1
ATOM 8257 C CA . ALA B 1 442 ? 3.209 94.5 62.562 1 83.38 442 ALA B CA 1
ATOM 8258 C C . ALA B 1 442 ? 2.986 96 62.719 1 83.38 442 ALA B C 1
ATOM 8260 O O . ALA B 1 442 ? 3.473 96.562 63.688 1 83.38 442 ALA B O 1
ATOM 8261 N N . ARG B 1 443 ? 2.273 96.625 61.875 1 85.75 443 ARG B N 1
ATOM 8262 C CA . ARG B 1 443 ? 1.933 98 61.969 1 85.75 443 ARG B CA 1
ATOM 8263 C C . ARG B 1 443 ? 1.006 98.312 63.156 1 85.75 443 ARG B C 1
ATOM 8265 O O . ARG B 1 443 ? 1.113 99.312 63.812 1 85.75 443 ARG B O 1
ATOM 8272 N N . LEU B 1 444 ? 0.172 97.25 63.375 1 81.81 444 LEU B N 1
ATOM 8273 C CA . LEU B 1 444 ? -0.761 97.375 64.5 1 81.81 444 LEU B CA 1
ATOM 8274 C C . LEU B 1 444 ? -0.021 97.312 65.812 1 81.81 444 LEU B C 1
ATOM 8276 O O . LEU B 1 444 ? -0.39 98.062 66.75 1 81.81 444 LEU B O 1
ATOM 8280 N N . HIS B 1 445 ? 1.066 96.625 65.812 1 78.25 445 HIS B N 1
ATOM 8281 C CA . HIS B 1 445 ? 1.81 96.5 67.062 1 78.25 445 HIS B CA 1
ATOM 8282 C C . HIS B 1 445 ? 2.898 97.562 67.188 1 78.25 445 HIS B C 1
ATOM 8284 O O . HIS B 1 445 ? 3.59 97.625 68.188 1 78.25 445 HIS B O 1
ATOM 8290 N N . SER B 1 446 ? 2.947 98.312 66.25 1 78.88 446 SER B N 1
ATOM 8291 C CA . SER B 1 446 ? 3.93 99.438 66.312 1 78.88 446 SER B CA 1
ATOM 8292 C C . SER B 1 446 ? 3.322 100.688 66.875 1 78.88 446 SER B C 1
ATOM 8294 O O . SER B 1 446 ? 2.158 100.688 67.25 1 78.88 446 SER B O 1
ATOM 8296 N N . GLN B 1 447 ? 4.188 101.875 66.938 1 72.88 447 GLN B N 1
ATOM 8297 C CA . GLN B 1 447 ? 3.795 103.188 67.562 1 72.88 447 GLN B CA 1
ATOM 8298 C C . GLN B 1 447 ? 2.697 103.812 66.688 1 72.88 447 GLN B C 1
ATOM 8300 O O . GLN B 1 447 ? 1.942 104.688 67.25 1 72.88 447 GLN B O 1
ATOM 8305 N N . GLU B 1 448 ? 2.561 103.312 65.5 1 73.5 448 GLU B N 1
ATOM 8306 C CA . GLU B 1 448 ? 1.591 103.938 64.625 1 73.5 448 GLU B CA 1
ATOM 8307 C C . GLU B 1 448 ? 0.292 103.125 64.562 1 73.5 448 GLU B C 1
ATOM 8309 O O . GLU B 1 448 ? -0.582 103.375 63.75 1 73.5 448 GLU B O 1
ATOM 8314 N N . GLY B 1 449 ? 0.113 102.188 65.438 1 71.12 449 GLY B N 1
ATOM 8315 C CA . GLY B 1 449 ? -1.01 101.25 65.5 1 71.12 449 GLY B CA 1
ATOM 8316 C C . GLY B 1 449 ? -2.336 101.938 65.75 1 71.12 449 GLY B C 1
ATOM 8317 O O . GLY B 1 449 ? -3.363 101.562 65.188 1 71.12 449 GLY B O 1
ATOM 8318 N N . SER B 1 450 ? -2.17 103.062 66.5 1 72.62 450 SER B N 1
ATOM 8319 C CA . SER B 1 450 ? -3.375 103.75 66.875 1 72.62 450 SER B CA 1
ATOM 8320 C C . SER B 1 450 ? -3.922 104.562 65.75 1 72.62 450 SER B C 1
ATOM 8322 O O . SER B 1 450 ? -5.102 104.938 65.688 1 72.62 450 SER B O 1
ATOM 8324 N N . LYS B 1 451 ? -3.092 104.812 64.75 1 78.5 451 LYS B N 1
ATOM 8325 C CA . LYS B 1 451 ? -3.518 105.625 63.594 1 78.5 451 LYS B CA 1
ATOM 8326 C C . LYS B 1 451 ? -4.172 104.75 62.531 1 78.5 451 LYS B C 1
ATOM 8328 O O . LYS B 1 451 ? -4.746 105.25 61.562 1 78.5 451 LYS B O 1
ATOM 8333 N N . MET B 1 452 ? -4.238 103.375 62.781 1 82.62 452 MET B N 1
ATOM 8334 C CA . MET B 1 452 ? -4.805 102.438 61.812 1 82.62 452 MET B CA 1
ATOM 8335 C C . MET B 1 452 ? -6.328 102.438 61.875 1 82.62 452 MET B C 1
ATOM 8337 O O . MET B 1 452 ? -6.902 102.812 62.906 1 82.62 452 MET B O 1
ATOM 8341 N N . GLN B 1 453 ? -6.984 102.25 60.688 1 83.12 453 GLN B N 1
ATOM 8342 C CA . GLN B 1 453 ? -8.438 102.125 60.625 1 83.12 453 GLN B CA 1
ATOM 8343 C C . GLN B 1 453 ? -8.875 100.688 60.625 1 83.12 453 GLN B C 1
ATOM 8345 O O . GLN B 1 453 ? -8.102 99.812 60.25 1 83.12 453 GLN B O 1
ATOM 8350 N N . ARG B 1 454 ? -10 100.5 61.188 1 85.25 454 ARG B N 1
ATOM 8351 C CA . ARG B 1 454 ? -10.602 99.188 61.188 1 85.25 454 ARG B CA 1
ATOM 8352 C C . ARG B 1 454 ? -10.625 98.562 59.781 1 85.25 454 ARG B C 1
ATOM 8354 O O . ARG B 1 454 ? -10.43 97.375 59.625 1 85.25 454 ARG B O 1
ATOM 8361 N N . SER B 1 455 ? -10.781 99.375 58.875 1 87.56 455 SER B N 1
ATOM 8362 C CA . SER B 1 455 ? -10.891 99 57.5 1 87.56 455 SER B CA 1
ATOM 8363 C C . SER B 1 455 ? -9.578 98.375 57 1 87.56 455 SER B C 1
ATOM 8365 O O . SER B 1 455 ? -9.57 97.5 56.125 1 87.56 455 SER B O 1
ATOM 8367 N N . ASP B 1 456 ? -8.484 98.812 57.562 1 86.06 456 ASP B N 1
ATOM 8368 C CA . ASP B 1 456 ? -7.172 98.312 57.125 1 86.06 456 ASP B CA 1
ATOM 8369 C C . ASP B 1 456 ? -6.992 96.812 57.5 1 86.06 456 ASP B C 1
ATOM 8371 O O . ASP B 1 456 ? -6.422 96.062 56.719 1 86.06 456 ASP B O 1
ATOM 8375 N N . ILE B 1 457 ? -7.516 96.5 58.625 1 84.81 457 ILE B N 1
ATOM 8376 C CA . ILE B 1 457 ? -7.398 95.125 59.125 1 84.81 457 ILE B CA 1
ATOM 8377 C C . ILE B 1 457 ? -8.375 94.188 58.344 1 84.81 457 ILE B C 1
ATOM 8379 O O . ILE B 1 457 ? -7.996 93.125 57.875 1 84.81 457 ILE B O 1
ATOM 8383 N N . VAL B 1 458 ? -9.656 94.75 58.188 1 88.19 458 VAL B N 1
ATOM 8384 C CA . VAL B 1 458 ? -10.695 93.938 57.5 1 88.19 458 VAL B CA 1
ATOM 8385 C C . VAL B 1 458 ? -10.312 93.688 56.062 1 88.19 458 VAL B C 1
ATOM 8387 O O . VAL B 1 458 ? -10.516 92.625 55.531 1 88.19 458 VAL B O 1
ATOM 8390 N N . ASP B 1 459 ? -9.719 94.688 55.469 1 89.12 459 ASP B N 1
ATOM 8391 C CA . ASP B 1 459 ? -9.344 94.562 54.062 1 89.12 459 ASP B CA 1
ATOM 8392 C C . ASP B 1 459 ? -8.195 93.625 53.875 1 89.12 459 ASP B C 1
ATOM 8394 O O . ASP B 1 459 ? -8.125 92.938 52.844 1 89.12 459 ASP B O 1
ATOM 8398 N N . ALA B 1 460 ? -7.32 93.5 54.844 1 88.31 460 ALA B N 1
ATOM 8399 C CA . ALA B 1 460 ? -6.199 92.562 54.719 1 88.31 460 ALA B CA 1
ATOM 8400 C C . ALA B 1 460 ? -6.688 91.125 54.75 1 88.31 460 ALA B C 1
ATOM 8402 O O . ALA B 1 460 ? -6.23 90.312 53.969 1 88.31 460 ALA B O 1
ATOM 8403 N N . TYR B 1 461 ? -7.637 90.875 55.656 1 88.12 461 TYR B N 1
ATOM 8404 C CA . TYR B 1 461 ? -8.18 89.5 55.75 1 88.12 461 TYR B CA 1
ATOM 8405 C C . TYR B 1 461 ? -9.016 89.188 54.531 1 88.12 461 TYR B C 1
ATOM 8407 O O . TYR B 1 461 ? -8.984 88.062 54.031 1 88.12 461 TYR B O 1
ATOM 8415 N N . HIS B 1 462 ? -9.766 90.125 54 1 89.31 462 HIS B N 1
ATOM 8416 C CA . HIS B 1 462 ? -10.539 89.938 52.781 1 89.31 462 HIS B CA 1
ATOM 8417 C C . HIS B 1 462 ? -9.633 89.688 51.594 1 89.31 462 HIS B C 1
ATOM 8419 O O . HIS B 1 462 ? -9.984 88.938 50.688 1 89.31 462 HIS B O 1
ATOM 8425 N N . GLU B 1 463 ? -8.508 90.312 51.594 1 91.31 463 GLU B N 1
ATOM 8426 C CA . GLU B 1 463 ? -7.559 90.188 50.5 1 91.31 463 GLU B CA 1
ATOM 8427 C C . GLU B 1 463 ? -6.961 88.75 50.531 1 91.31 463 GLU B C 1
ATOM 8429 O O . GLU B 1 463 ? -6.727 88.188 49.469 1 91.31 463 GLU B O 1
ATOM 8434 N N . VAL B 1 464 ? -6.715 88.188 51.719 1 90.69 464 VAL B N 1
ATOM 8435 C CA . VAL B 1 464 ? -6.199 86.875 51.844 1 90.69 464 VAL B CA 1
ATOM 8436 C C . VAL B 1 464 ? -7.219 85.875 51.281 1 90.69 464 VAL B C 1
ATOM 8438 O O . VAL B 1 464 ? -6.859 84.938 50.562 1 90.69 464 VAL B O 1
ATOM 8441 N N . GLU B 1 465 ? -8.516 86 51.594 1 88.5 465 GLU B N 1
ATOM 8442 C CA . GLU B 1 465 ? -9.578 85.125 51.125 1 88.5 465 GLU B CA 1
ATOM 8443 C C . GLU B 1 465 ? -9.727 85.188 49.625 1 88.5 465 GLU B C 1
ATOM 8445 O O . GLU B 1 465 ? -9.922 84.188 48.938 1 88.5 465 GLU B O 1
ATOM 8450 N N . GLN B 1 466 ? -9.656 86.375 49.031 1 91.44 466 GLN B N 1
ATOM 8451 C CA . GLN B 1 466 ? -9.812 86.562 47.594 1 91.44 466 GLN B CA 1
ATOM 8452 C C . GLN B 1 466 ? -8.633 85.938 46.844 1 91.44 466 GLN B C 1
ATOM 8454 O O . GLN B 1 466 ? -8.82 85.312 45.812 1 91.44 466 GLN B O 1
ATOM 8459 N N . LYS B 1 467 ? -7.414 86.188 47.344 1 92.19 467 LYS B N 1
ATOM 8460 C CA . LYS B 1 467 ? -6.223 85.688 46.656 1 92.19 467 LYS B CA 1
ATOM 8461 C C . LYS B 1 467 ? -6.125 84.188 46.75 1 92.19 467 LYS B C 1
ATOM 8463 O O . LYS B 1 467 ? -5.637 83.5 45.844 1 92.19 467 LYS B O 1
ATOM 8468 N N . TYR B 1 468 ? -6.594 83.688 47.906 1 92.12 468 TYR B N 1
ATOM 8469 C CA . TYR B 1 468 ? -6.645 82.25 48 1 92.12 468 TYR B CA 1
ATOM 8470 C C . TYR B 1 468 ? -7.598 81.625 46.969 1 92.12 468 TYR B C 1
ATOM 8472 O O . TYR B 1 468 ? -7.266 80.688 46.312 1 92.12 468 TYR B O 1
ATOM 8480 N N . SER B 1 469 ? -8.844 82.125 46.844 1 90.38 469 SER B N 1
ATOM 8481 C CA . SER B 1 469 ? -9.844 81.625 45.906 1 90.38 469 SER B CA 1
ATOM 8482 C C . SER B 1 469 ? -9.344 81.75 44.469 1 90.38 469 SER B C 1
ATOM 8484 O O . SER B 1 469 ? -9.688 80.875 43.656 1 90.38 469 SER B O 1
ATOM 8486 N N . SER B 1 470 ? -8.492 82.75 44.188 1 91.88 470 SER B N 1
ATOM 8487 C CA . SER B 1 470 ? -8.023 82.938 42.812 1 91.88 470 SER B CA 1
ATOM 8488 C C . SER B 1 470 ? -6.793 82.062 42.531 1 91.88 470 SER B C 1
ATOM 8490 O O . SER B 1 470 ? -6.602 81.625 41.375 1 91.88 470 SER B O 1
ATOM 8492 N N . ASN B 1 471 ? -5.953 81.875 43.5 1 91.31 471 ASN B N 1
ATOM 8493 C CA . ASN B 1 471 ? -4.66 81.25 43.219 1 91.31 471 ASN B CA 1
ATOM 8494 C C . ASN B 1 471 ? -4.652 79.75 43.594 1 91.31 471 ASN B C 1
ATOM 8496 O O . ASN B 1 471 ? -3.73 79 43.25 1 91.31 471 ASN B O 1
ATOM 8500 N N . ALA B 1 472 ? -5.668 79.375 44.344 1 90.56 472 ALA B N 1
ATOM 8501 C CA . ALA B 1 472 ? -5.715 77.938 44.781 1 90.56 472 ALA B CA 1
ATOM 8502 C C . ALA B 1 472 ? -5.922 77.062 43.562 1 90.56 472 ALA B C 1
ATOM 8504 O O . ALA B 1 472 ? -6.691 77.375 42.656 1 90.56 472 ALA B O 1
ATOM 8505 N N . ARG B 1 473 ? -5.086 76 43.5 1 90.25 473 ARG B N 1
ATOM 8506 C CA . ARG B 1 473 ? -5.152 75 42.438 1 90.25 473 ARG B CA 1
ATOM 8507 C C . ARG B 1 473 ? -5.344 73.625 43 1 90.25 473 ARG B C 1
ATOM 8509 O O . ARG B 1 473 ? -4.883 73.312 44.094 1 90.25 473 ARG B O 1
ATOM 8516 N N . GLY B 1 474 ? -6.113 72.75 42.281 1 92.38 474 GLY B N 1
ATOM 8517 C CA . GLY B 1 474 ? -6.258 71.375 42.688 1 92.38 474 GLY B CA 1
ATOM 8518 C C . GLY B 1 474 ? -7.703 70.938 42.781 1 92.38 474 GLY B C 1
ATOM 8519 O O . GLY B 1 474 ? -8.562 71.438 42.062 1 92.38 474 GLY B O 1
ATOM 8520 N N . ALA B 1 475 ? -7.977 69.938 43.594 1 92.19 475 ALA B N 1
ATOM 8521 C CA . ALA B 1 475 ? -9.312 69.375 43.75 1 92.19 475 ALA B CA 1
ATOM 8522 C C . ALA B 1 475 ? -10.219 70.312 44.531 1 92.19 475 ALA B C 1
ATOM 8524 O O . ALA B 1 475 ? -9.844 70.875 45.562 1 92.19 475 ALA B O 1
ATOM 8525 N N . LYS B 1 476 ? -11.398 70.5 43.938 1 90.06 476 LYS B N 1
ATOM 8526 C CA . LYS B 1 476 ? -12.328 71.5 44.5 1 90.06 476 LYS B CA 1
ATOM 8527 C C . LYS B 1 476 ? -12.656 71.188 45.938 1 90.06 476 LYS B C 1
ATOM 8529 O O . LYS B 1 476 ? -12.68 72.125 46.781 1 90.06 476 LYS B O 1
ATOM 8534 N N . ASP B 1 477 ? -12.938 69.938 46.219 1 90.25 477 ASP B N 1
ATOM 8535 C CA . ASP B 1 477 ? -13.336 69.562 47.594 1 90.25 477 ASP B CA 1
ATOM 8536 C C . ASP B 1 477 ? -12.188 69.75 48.562 1 90.25 477 ASP B C 1
ATOM 8538 O O . ASP B 1 477 ? -12.406 70.25 49.688 1 90.25 477 ASP B O 1
ATOM 8542 N N . VAL B 1 478 ? -11.047 69.625 48.156 1 92.94 478 VAL B N 1
ATOM 8543 C CA . VAL B 1 478 ? -9.883 69.688 49.031 1 92.94 478 VAL B CA 1
ATOM 8544 C C . VAL B 1 478 ? -9.523 71.188 49.219 1 92.94 478 VAL B C 1
ATOM 8546 O O . VAL B 1 478 ? -9.172 71.625 50.312 1 92.94 478 VAL B O 1
ATOM 8549 N N . LYS B 1 479 ? -9.641 72 48.188 1 92.5 479 LYS B N 1
ATOM 8550 C CA . LYS B 1 479 ? -9.391 73.438 48.281 1 92.5 479 LYS B CA 1
ATOM 8551 C C . LYS B 1 479 ? -10.289 74.062 49.312 1 92.5 479 LYS B C 1
ATOM 8553 O O . LYS B 1 479 ? -9.82 74.875 50.156 1 92.5 479 LYS B O 1
ATOM 8558 N N . THR B 1 480 ? -11.523 73.625 49.188 1 91.25 480 THR B N 1
ATOM 8559 C CA . THR B 1 480 ? -12.508 74.125 50.094 1 91.25 480 THR B CA 1
ATOM 8560 C C . THR B 1 480 ? -12.25 73.688 51.531 1 91.25 480 THR B C 1
ATOM 8562 O O . THR B 1 480 ? -12.367 74.438 52.469 1 91.25 480 THR B O 1
ATOM 8565 N N . SER B 1 481 ? -11.898 72.438 51.688 1 92.31 481 SER B N 1
ATOM 8566 C CA . SER B 1 481 ? -11.648 71.875 53 1 92.31 481 SER B CA 1
ATOM 8567 C C . SER B 1 481 ? -10.453 72.562 53.656 1 92.31 481 SER B C 1
ATOM 8569 O O . SER B 1 481 ? -10.492 72.812 54.875 1 92.31 481 SER B O 1
ATOM 8571 N N . VAL B 1 482 ? -9.414 72.875 52.938 1 91.38 482 VAL B N 1
ATOM 8572 C CA . VAL B 1 482 ? -8.219 73.5 53.469 1 91.38 482 VAL B CA 1
ATOM 8573 C C . VAL B 1 482 ?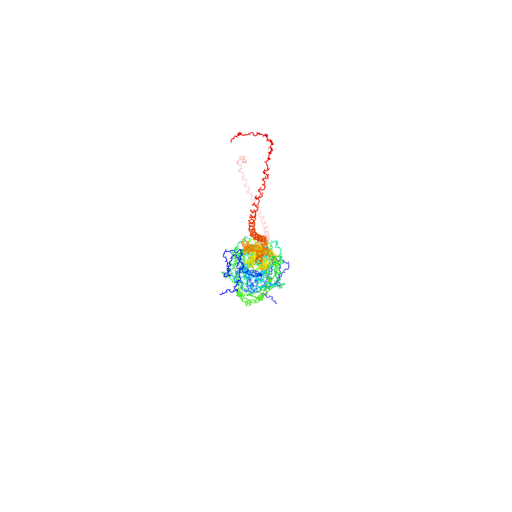 -8.555 74.938 53.906 1 91.38 482 VAL B C 1
ATOM 8575 O O . VAL B 1 482 ? -8.141 75.375 55 1 91.38 482 VAL B O 1
ATOM 8578 N N . PHE B 1 483 ? -9.281 75.625 53.125 1 89.56 483 PHE B N 1
ATOM 8579 C CA . PHE B 1 483 ? -9.656 77 53.469 1 89.56 483 PHE B CA 1
ATOM 8580 C C . PHE B 1 483 ? -10.555 77 54.688 1 89.56 483 PHE B C 1
ATOM 8582 O O . PHE B 1 483 ? -10.383 77.875 55.562 1 89.56 483 PHE B O 1
ATOM 8589 N N . MET B 1 484 ? -11.445 76 54.781 1 89.12 484 MET B N 1
ATOM 8590 C CA . MET B 1 484 ? -12.391 75.938 55.875 1 89.12 484 MET B CA 1
ATOM 8591 C C . MET B 1 484 ? -11.672 75.625 57.188 1 89.12 484 MET B C 1
ATOM 8593 O O . MET B 1 484 ? -12.141 76 58.281 1 89.12 484 MET B O 1
ATOM 8597 N N . ASN B 1 485 ? -10.648 74.938 57.156 1 87.81 485 ASN B N 1
ATOM 8598 C CA . ASN B 1 485 ? -9.867 74.625 58.344 1 87.81 485 ASN B CA 1
ATOM 8599 C C . ASN B 1 485 ? -9.062 75.812 58.844 1 87.81 485 ASN B C 1
ATOM 8601 O O . ASN B 1 485 ? -8.789 75.938 60.031 1 87.81 485 ASN B O 1
ATOM 8605 N N . PHE B 1 486 ? -8.719 76.688 57.969 1 84.62 486 PHE B N 1
ATOM 8606 C CA . PHE B 1 486 ? -7.891 77.812 58.312 1 84.62 486 PHE B CA 1
ATOM 8607 C C . PHE B 1 486 ? -8.758 79.062 58.594 1 84.62 486 PHE B C 1
ATOM 8609 O O . PHE B 1 486 ? -8.328 80 59.25 1 84.62 486 PHE B O 1
ATOM 8616 N N . HIS B 1 487 ? -9.984 79 58.125 1 82.31 487 HIS B N 1
ATOM 8617 C CA . HIS B 1 487 ? -10.875 80.125 58.156 1 82.31 487 HIS B CA 1
ATOM 8618 C C . HIS B 1 487 ? -11.211 80.562 59.562 1 82.31 487 HIS B C 1
ATOM 8620 O O . HIS B 1 487 ? -11.172 81.75 59.906 1 82.31 487 HIS B O 1
ATOM 8626 N N . PRO B 1 488 ? -11.391 79.5 60.469 1 81.69 488 PRO B N 1
ATOM 8627 C CA . PRO B 1 488 ? -11.703 79.938 61.844 1 81.69 488 PRO B CA 1
ATOM 8628 C C . PRO B 1 488 ? -10.523 80.562 62.562 1 81.69 488 PRO B C 1
ATOM 8630 O O . PRO B 1 488 ? -10.719 81.5 63.312 1 81.69 488 PRO B O 1
ATOM 8633 N N . GLU B 1 489 ? -9.438 80.125 62.312 1 81.62 489 GLU B N 1
ATOM 8634 C CA . GLU B 1 489 ? -8.242 80.75 62.875 1 81.62 489 GLU B CA 1
ATOM 8635 C C . GLU B 1 489 ? -8.016 82.125 62.344 1 81.62 489 GLU B C 1
ATOM 8637 O O . GLU B 1 489 ? -7.625 83.062 63.094 1 81.62 489 GLU B O 1
ATOM 8642 N N . LEU B 1 490 ? -8.297 82.312 61.125 1 81.94 490 LEU B N 1
ATOM 8643 C CA . LEU B 1 490 ? -8.156 83.625 60.5 1 81.94 490 LEU B CA 1
ATOM 8644 C C . LEU B 1 490 ? -9.188 84.625 61.031 1 81.94 490 LEU B C 1
ATOM 8646 O O . LEU B 1 490 ? -8.875 85.75 61.281 1 81.94 490 LEU B O 1
ATOM 8650 N N . LYS B 1 491 ? -10.359 84.062 61.281 1 81.56 491 LYS B N 1
ATOM 8651 C CA . LYS B 1 491 ? -11.422 84.938 61.844 1 81.56 491 LYS B CA 1
ATOM 8652 C C . LYS B 1 491 ? -11.133 85.312 63.281 1 81.56 491 LYS B C 1
ATOM 8654 O O . LYS B 1 491 ? -11.406 86.438 63.688 1 81.56 491 LYS B O 1
ATOM 8659 N N . LYS B 1 492 ? -10.594 84.375 63.969 1 82.94 492 LYS B N 1
ATOM 8660 C CA . LYS B 1 492 ? -10.219 84.688 65.375 1 82.94 492 LYS B CA 1
ATOM 8661 C C . LYS B 1 492 ? -9.102 85.75 65.438 1 82.94 492 LYS B C 1
ATOM 8663 O O . LYS B 1 492 ? -9.156 86.688 66.188 1 82.94 492 LYS B O 1
ATOM 8668 N N . GLU B 1 493 ? -8.195 85.5 64.562 1 82.12 493 GLU B N 1
ATOM 8669 C CA . GLU B 1 493 ? -7.09 86.438 64.5 1 82.12 493 GLU B CA 1
ATOM 8670 C C . GLU B 1 493 ? -7.562 87.812 64.062 1 82.12 493 GLU B C 1
ATOM 8672 O O . GLU B 1 493 ? -7.07 88.812 64.562 1 82.12 493 GLU B O 1
ATOM 8677 N N . LYS B 1 494 ? -8.453 87.812 63.188 1 84.25 494 LYS B N 1
ATOM 8678 C CA . LYS B 1 494 ? -9.047 89.062 62.719 1 84.25 494 LYS B CA 1
ATOM 8679 C C . LYS B 1 494 ? -9.773 89.812 63.844 1 84.25 494 LYS B C 1
ATOM 8681 O O . LYS B 1 494 ? -9.57 91 64.062 1 84.25 494 LYS B O 1
ATOM 8686 N N . LYS B 1 495 ? -10.5 89.125 64.688 1 82.06 495 LYS B N 1
ATOM 8687 C CA . LYS B 1 495 ? -11.242 89.688 65.812 1 82.06 495 LYS B CA 1
ATOM 8688 C C . LYS B 1 495 ? -10.297 90.188 66.875 1 82.06 495 LYS B C 1
ATOM 8690 O O . LYS B 1 495 ? -10.5 91.312 67.438 1 82.06 495 LYS B O 1
ATOM 8695 N N . GLN B 1 496 ? -9.336 89.5 67.062 1 82 496 GLN B N 1
ATOM 8696 C CA . GLN B 1 496 ? -8.352 89.875 68.062 1 82 496 GLN B CA 1
ATOM 8697 C C . GLN B 1 496 ? -7.609 91.125 67.625 1 82 496 GLN B C 1
ATOM 8699 O O . GLN B 1 496 ? -7.34 92 68.438 1 82 496 GLN B O 1
ATOM 8704 N N . SER B 1 497 ? -7.352 91.188 66.375 1 83 497 SER B N 1
ATOM 8705 C CA . SER B 1 497 ? -6.641 92.375 65.875 1 83 497 SER B CA 1
ATOM 8706 C C . SER B 1 497 ? -7.523 93.625 65.875 1 83 497 SER B C 1
ATOM 8708 O O . SER B 1 497 ? -7.047 94.688 66.125 1 83 497 SER B O 1
ATOM 8710 N N . ILE B 1 498 ? -8.797 93.438 65.688 1 82.31 498 ILE B N 1
ATOM 8711 C CA . ILE B 1 498 ? -9.734 94.562 65.75 1 82.31 498 ILE B CA 1
ATOM 8712 C C . ILE B 1 498 ? -9.914 95 67.188 1 82.31 498 ILE B C 1
ATOM 8714 O O . ILE B 1 498 ? -9.977 96.188 67.438 1 82.31 498 ILE B O 1
ATOM 8718 N N . GLU B 1 499 ? -9.906 94.062 68.062 1 81.12 499 GLU B N 1
ATOM 8719 C CA . GLU B 1 499 ? -10.023 94.375 69.5 1 81.12 499 GLU B CA 1
ATOM 8720 C C . GLU B 1 499 ? -8.781 95.125 70 1 81.12 499 GLU B C 1
ATOM 8722 O O . GLU B 1 499 ? -8.883 96.062 70.75 1 81.12 499 GLU B O 1
ATOM 8727 N N . LEU B 1 500 ? -7.777 94.688 69.5 1 80.88 500 LEU B N 1
ATOM 8728 C CA . LEU B 1 500 ? -6.535 95.312 69.875 1 80.88 500 LEU B CA 1
ATOM 8729 C C . LEU B 1 500 ? -6.508 96.75 69.312 1 80.88 500 LEU B C 1
ATOM 8731 O O . LEU B 1 500 ? -6.062 97.688 70 1 80.88 500 LEU B O 1
ATOM 8735 N N . LEU B 1 501 ? -6.988 97 68.188 1 81.19 501 LEU B N 1
ATOM 8736 C CA . LEU B 1 501 ? -7.051 98.312 67.625 1 81.19 501 LEU B CA 1
ATOM 8737 C C . LEU B 1 501 ? -7.996 99.188 68.438 1 81.19 501 LEU B C 1
ATOM 8739 O O . LEU B 1 501 ? -7.695 100.375 68.625 1 81.19 501 LEU B O 1
ATOM 8743 N N . GLN B 1 502 ? -9.094 98.625 68.875 1 77.94 502 GLN B N 1
ATOM 8744 C CA . GLN B 1 502 ? -10.047 99.375 69.688 1 77.94 502 GLN B CA 1
ATOM 8745 C C . GLN B 1 502 ? -9.461 99.75 71 1 77.94 502 GLN B C 1
ATOM 8747 O O . GLN B 1 502 ? -9.664 100.875 71.5 1 77.94 502 GLN B O 1
ATOM 8752 N N . GLN B 1 503 ? -8.688 98.812 71.5 1 75.56 503 GLN B N 1
ATOM 8753 C CA . GLN B 1 503 ? -8.031 99.062 72.75 1 75.56 503 GLN B CA 1
ATOM 8754 C C . GLN B 1 503 ? -6.953 100.125 72.625 1 75.56 503 GLN B C 1
ATOM 8756 O O . GLN B 1 503 ? -6.828 101 73.5 1 75.56 503 GLN B O 1
ATOM 8761 N N . LEU B 1 504 ? -6.312 100.188 71.625 1 74.31 504 LEU B N 1
ATOM 8762 C CA . LEU B 1 504 ? -5.258 101.125 71.375 1 74.31 504 LEU B CA 1
ATOM 8763 C C . LEU B 1 504 ? -5.844 102.562 71.125 1 74.31 504 LEU B C 1
ATOM 8765 O O . LEU B 1 504 ? -5.301 103.5 71.625 1 74.31 504 LEU B O 1
ATOM 8769 N N . LYS B 1 505 ? -6.961 102.625 70.562 1 75.12 505 LYS B N 1
ATOM 8770 C CA . LYS B 1 505 ? -7.633 103.875 70.312 1 75.12 505 LYS B CA 1
ATOM 8771 C C . LYS B 1 505 ? -8.234 104.438 71.625 1 75.12 505 LYS B C 1
ATOM 8773 O O . LYS B 1 505 ? -8.211 105.625 71.812 1 75.12 505 LYS B O 1
ATOM 8778 N N . TYR B 1 506 ? -8.727 103.438 72.375 1 70 506 TYR B N 1
ATOM 8779 C CA . TYR B 1 506 ? -9.266 103.875 73.688 1 70 506 TYR B CA 1
ATOM 8780 C C . TYR B 1 506 ? -8.164 104.438 74.562 1 70 506 TYR B C 1
ATOM 8782 O O . TYR B 1 506 ? -8.344 105.438 75.188 1 70 506 TYR B O 1
ATOM 8790 N N . TYR B 1 507 ? -7.074 103.812 74.562 1 68.44 507 TYR B N 1
ATOM 8791 C CA . TYR B 1 507 ? -5.957 104.25 75.375 1 68.44 507 TYR B CA 1
ATOM 8792 C C . TYR B 1 507 ? -5.41 105.625 74.875 1 68.44 507 TYR B C 1
ATOM 8794 O O . TYR B 1 507 ? -5.078 106.5 75.688 1 68.44 507 TYR B O 1
ATOM 8802 N N . GLU B 1 508 ? -5.383 105.812 73.688 1 67.44 508 GLU B N 1
ATOM 8803 C CA . GLU B 1 508 ? -4.91 107.062 73.125 1 67.44 508 GLU B CA 1
ATOM 8804 C C . GLU B 1 508 ? -5.867 108.188 73.438 1 67.44 508 GLU B C 1
ATOM 8806 O O . GLU B 1 508 ? -5.43 109.312 73.688 1 67.44 508 GLU B O 1
ATOM 8811 N N . GLU B 1 509 ? -7.164 107.875 73.438 1 67.25 509 GLU B N 1
ATOM 8812 C CA . GLU B 1 509 ? -8.172 108.875 73.75 1 67.25 509 GLU B CA 1
ATOM 8813 C C . GLU B 1 509 ? -8.133 109.188 75.25 1 67.25 509 GLU B C 1
ATOM 8815 O O . GLU B 1 509 ? -8.273 110.375 75.625 1 67.25 509 GLU B O 1
ATOM 8820 N N . SER B 1 510 ? -7.824 108.188 76 1 65.19 510 SER B N 1
ATOM 8821 C CA . SER B 1 510 ? -7.742 108.375 77.438 1 65.19 510 SER B CA 1
ATOM 8822 C C . SER B 1 510 ? -6.48 109.125 77.812 1 65.19 510 SER B C 1
ATOM 8824 O O . SER B 1 510 ? -6.516 110 78.688 1 65.19 510 SER B O 1
ATOM 8826 N N . LEU B 1 511 ? -5.531 108.875 77.188 1 63.41 511 LEU B N 1
ATOM 8827 C CA . LEU B 1 511 ? -4.281 109.562 77.375 1 63.41 511 LEU B CA 1
ATOM 8828 C C . LEU B 1 511 ? -4.398 111.062 76.938 1 63.41 511 LEU B C 1
ATOM 8830 O O . LEU B 1 511 ? -3.914 111.938 77.625 1 63.41 511 LEU B O 1
ATOM 8834 N N . ALA B 1 512 ? -5.121 111.25 75.938 1 62.06 512 ALA B N 1
ATOM 8835 C CA . ALA B 1 512 ? -5.359 112.625 75.438 1 62.06 512 ALA B CA 1
ATOM 8836 C C . ALA B 1 512 ? -6.273 113.375 76.375 1 62.06 512 ALA B C 1
ATOM 8838 O O . ALA B 1 512 ? -6.047 114.562 76.625 1 62.06 512 ALA B O 1
ATOM 8839 N N . LYS B 1 513 ? -7.277 112.75 77 1 66.06 513 LYS B N 1
ATOM 8840 C CA . LYS B 1 513 ? -8.148 113.375 78 1 66.06 513 LYS B CA 1
ATOM 8841 C C . LYS B 1 513 ? -7.398 113.625 79.312 1 66.06 513 LYS B C 1
ATOM 8843 O O . LYS B 1 513 ? -7.57 114.688 79.938 1 66.06 513 LYS B O 1
ATOM 8848 N N . ALA B 1 514 ? -6.516 112.688 79.625 1 58.62 514 ALA B N 1
ATOM 8849 C CA . ALA B 1 514 ? -5.734 112.812 80.875 1 58.62 514 ALA B CA 1
ATOM 8850 C C . ALA B 1 514 ? -4.711 113.938 80.688 1 58.62 514 ALA B C 1
ATOM 8852 O O . ALA B 1 514 ? -4.516 114.75 81.625 1 58.62 514 ALA B O 1
ATOM 8853 N N . GLU B 1 515 ? -4.234 114.125 79.562 1 63.34 515 GLU B N 1
ATOM 8854 C CA . GLU B 1 515 ? -3.297 115.188 79.312 1 63.34 515 GLU B CA 1
ATOM 8855 C C . GLU B 1 515 ? -4.016 116.5 79.25 1 63.34 515 GLU B C 1
ATOM 8857 O O . GLU B 1 515 ? -3.516 117.5 79.75 1 63.34 515 GLU B O 1
ATOM 8862 N N . LYS B 1 516 ? -5.25 116.562 78.75 1 65.5 516 LYS B N 1
ATOM 8863 C CA . LYS B 1 516 ? -6.055 117.75 78.75 1 65.5 516 LYS B CA 1
ATOM 8864 C C . LYS B 1 516 ? -6.555 118.062 80.188 1 65.5 516 LYS B C 1
ATOM 8866 O O . LYS B 1 516 ? -6.559 119.25 80.562 1 65.5 516 LYS B O 1
ATOM 8871 N N . ALA B 1 517 ? -6.914 117.062 81 1 62.81 517 ALA B N 1
ATOM 8872 C CA . ALA B 1 517 ? -7.348 117.25 82.375 1 62.81 517 ALA B CA 1
ATOM 8873 C C . ALA B 1 517 ? -6.172 117.688 83.25 1 62.81 517 ALA B C 1
ATOM 8875 O O . ALA B 1 517 ? -6.301 118.562 84.062 1 62.81 517 ALA B O 1
ATOM 8876 N N . ALA B 1 518 ? -5.047 117.125 83.062 1 60.53 518 ALA B N 1
ATOM 8877 C CA . ALA B 1 518 ? -3.854 117.5 83.812 1 60.53 518 ALA B CA 1
ATOM 8878 C C . ALA B 1 518 ? -3.426 118.938 83.438 1 60.53 518 ALA B C 1
ATOM 8880 O O . ALA B 1 518 ? -3.078 119.688 84.312 1 60.53 518 ALA B O 1
ATOM 8881 N N . LYS B 1 519 ? -3.582 119.312 82.312 1 64.38 519 LYS B N 1
ATOM 8882 C CA . LYS B 1 519 ? -3.289 120.688 81.938 1 64.38 519 LYS B CA 1
ATOM 8883 C C . LYS B 1 519 ? -4.355 121.625 82.438 1 64.38 519 LYS B C 1
ATOM 8885 O O . LYS B 1 519 ? -4.035 122.75 82.938 1 64.38 519 LYS B O 1
ATOM 8890 N N . ALA B 1 520 ? -5.605 121.188 82.5 1 66.06 520 ALA B N 1
ATOM 8891 C CA . ALA B 1 520 ? -6.672 122 83.125 1 66.06 520 ALA B CA 1
ATOM 8892 C C . ALA B 1 520 ? -6.566 122.062 84.625 1 66.06 520 ALA B C 1
ATOM 8894 O O . ALA B 1 520 ? -6.785 123.125 85.25 1 66.06 520 ALA B O 1
ATOM 8895 N N . ALA B 1 521 ? -6.16 121 85.312 1 58.94 521 ALA B N 1
ATOM 8896 C CA . ALA B 1 521 ? -5.945 120.938 86.75 1 58.94 521 ALA B CA 1
ATOM 8897 C C . ALA B 1 521 ? -4.723 121.75 87.125 1 58.94 521 ALA B C 1
ATOM 8899 O O . ALA B 1 521 ? -4.746 122.5 88.125 1 58.94 521 ALA B O 1
ATOM 8900 N N . GLU B 1 522 ? -3.738 121.688 86.5 1 59.94 522 GLU B N 1
ATOM 8901 C CA . GLU B 1 522 ? -2.578 122.562 86.75 1 59.94 522 GLU B CA 1
ATOM 8902 C C . GLU B 1 522 ? -2.932 124.062 86.562 1 59.94 522 GLU B C 1
ATOM 8904 O O . GLU B 1 522 ? -2.527 124.875 87.375 1 59.94 522 GLU B O 1
ATOM 8909 N N . GLU B 1 523 ? -3.729 124.312 85.625 1 66.94 523 GLU B N 1
ATOM 8910 C CA . GLU B 1 523 ? -4.191 125.688 85.438 1 66.94 523 GLU B CA 1
ATOM 8911 C C . GLU B 1 523 ? -5.145 126.062 86.562 1 66.94 523 GLU B C 1
ATOM 8913 O O . GLU B 1 523 ? -5.07 127.188 87.062 1 66.94 523 GLU B O 1
ATOM 8918 N N . ASN B 1 524 ? -5.988 125.188 87.125 1 60.53 524 ASN B N 1
ATOM 8919 C CA . ASN B 1 524 ? -6.875 125.438 88.25 1 60.53 524 ASN B CA 1
ATOM 8920 C C . ASN B 1 524 ? -6.109 125.438 89.562 1 60.53 524 ASN B C 1
ATOM 8922 O O . ASN B 1 524 ? -6.367 126.312 90.375 1 60.53 524 ASN B O 1
ATOM 8926 N N . THR B 1 525 ? -5.18 124.562 89.812 1 56.53 525 THR B N 1
ATOM 8927 C CA . THR B 1 525 ? -4.32 124.625 90.938 1 56.53 525 THR B CA 1
ATOM 8928 C C . THR B 1 525 ? -3.533 125.938 91 1 56.53 525 THR B C 1
ATOM 8930 O O . THR B 1 525 ? -3.395 126.562 92.062 1 56.53 525 THR B O 1
ATOM 8933 N N . GLN B 1 526 ? -3.139 126.375 89.938 1 61.78 526 GLN B N 1
ATOM 8934 C CA . GLN B 1 526 ? -2.479 127.688 89.875 1 61.78 526 GLN B CA 1
ATOM 8935 C C . GLN B 1 526 ? -3.469 128.875 90.125 1 61.78 526 GLN B C 1
ATOM 8937 O O . GLN B 1 526 ? -3.145 129.75 90.812 1 61.78 526 GLN B O 1
ATOM 8942 N N . LYS B 1 527 ? -4.73 128.625 89.75 1 63.62 527 LYS B N 1
ATOM 8943 C CA . LYS B 1 527 ? -5.77 129.625 90.125 1 63.62 527 LYS B CA 1
ATOM 8944 C C . LYS B 1 527 ? -6.16 129.5 91.562 1 63.62 527 LYS B C 1
ATOM 8946 O O . LYS B 1 527 ? -6.309 130.5 92.25 1 63.62 527 LYS B O 1
ATOM 8951 N N . ILE B 1 528 ? -6.18 128.25 92 1 57.34 528 ILE B N 1
ATOM 8952 C CA . ILE B 1 528 ? -6.516 128.125 93.438 1 57.34 528 ILE B CA 1
ATOM 8953 C C . ILE B 1 528 ? -5.344 128.5 94.312 1 57.34 528 ILE B C 1
ATOM 8955 O O . ILE B 1 528 ? -5.539 129.25 95.312 1 57.34 528 ILE B O 1
ATOM 8959 N N . LYS B 1 529 ? -4.074 128.25 94 1 57.75 529 LYS B N 1
ATOM 8960 C CA . LYS B 1 529 ? -2.914 128.75 94.688 1 57.75 529 LYS B CA 1
ATOM 8961 C C . LYS B 1 529 ? -2.918 130.375 94.688 1 57.75 529 LYS B C 1
ATOM 8963 O O . LYS B 1 529 ? -2.645 131 95.75 1 57.75 529 LYS B O 1
ATOM 8968 N N . LYS B 1 530 ? -3.262 130.75 93.5 1 62.72 530 LYS B N 1
ATOM 8969 C CA . LYS B 1 530 ? -3.406 132.25 93.5 1 62.72 530 LYS B CA 1
ATOM 8970 C C . LYS B 1 530 ? -4.602 132.75 94.312 1 62.72 530 LYS B C 1
ATOM 8972 O O . LYS B 1 530 ? -4.512 133.75 95.062 1 62.72 530 LYS B O 1
ATOM 8977 N N . GLU B 1 531 ? -5.73 132 94.25 1 58.59 531 GLU B N 1
ATOM 8978 C CA . GLU B 1 531 ? -6.879 132.375 95.062 1 58.59 531 GLU B CA 1
ATOM 8979 C C . GLU B 1 531 ? -6.625 132 96.562 1 58.59 531 GLU B C 1
ATOM 8981 O O . GLU B 1 531 ? -6.965 132.75 97.438 1 58.59 531 GLU B O 1
ATOM 8986 N N . LYS B 1 532 ? -5.922 130.875 96.812 1 48.59 532 LYS B N 1
ATOM 8987 C CA . LYS B 1 532 ? -5.5 130.5 98.125 1 48.59 532 LYS B CA 1
ATOM 8988 C C . LYS B 1 532 ? -4.473 131.5 98.688 1 48.59 532 LYS B C 1
ATOM 8990 O O . LYS B 1 532 ? -4.551 131.875 99.812 1 48.59 532 LYS B O 1
ATOM 8995 N N . ALA B 1 533 ? -3.49 131.75 97.875 1 58.06 533 ALA B N 1
ATOM 8996 C CA . ALA B 1 533 ? -2.594 132.875 98.25 1 58.06 533 ALA B CA 1
ATOM 8997 C C . ALA B 1 533 ? -3.371 134.25 98.438 1 58.06 533 ALA B C 1
ATOM 8999 O O . ALA B 1 533 ? -3.082 135 99.375 1 58.06 533 ALA B O 1
ATOM 9000 N N . ARG B 1 534 ? -4.371 134.5 97.562 1 61.22 534 ARG B N 1
ATOM 9001 C CA . ARG B 1 534 ? -5.246 135.625 97.812 1 61.22 534 ARG B CA 1
ATOM 9002 C C . ARG B 1 534 ? -6.098 135.375 99.062 1 61.22 534 ARG B C 1
ATOM 9004 O O . ARG B 1 534 ? -6.25 136.25 99.875 1 61.22 534 ARG B O 1
ATOM 9011 N N . ILE B 1 535 ? -6.707 134.125 99.125 1 55.75 535 ILE B N 1
ATOM 9012 C CA . ILE B 1 535 ? -7.488 133.875 100.375 1 55.75 535 ILE B CA 1
ATOM 9013 C C . ILE B 1 535 ? -6.562 133.875 101.562 1 55.75 535 ILE B C 1
ATOM 9015 O O . ILE B 1 535 ? -6.879 134.375 102.625 1 55.75 535 ILE B O 1
ATOM 9019 N N . TYR B 1 536 ? -5.305 133.125 101.312 1 47.66 536 TYR B N 1
ATOM 9020 C CA . TYR B 1 536 ? -4.305 133.125 102.375 1 47.66 536 TYR B CA 1
ATOM 9021 C C . TYR B 1 536 ? -3.912 134.625 102.75 1 47.66 536 TYR B C 1
ATOM 9023 O O . TYR B 1 536 ? -3.73 134.875 103.938 1 47.66 536 TYR B O 1
ATOM 9031 N N . GLU B 1 537 ? -3.721 135.375 101.75 1 57.78 537 GLU B N 1
ATOM 9032 C CA . GLU B 1 537 ? -3.621 136.75 102.062 1 57.78 537 GLU B CA 1
ATOM 9033 C C . GLU B 1 537 ? -4.898 137.25 102.75 1 57.78 537 GLU B C 1
ATOM 9035 O O . GLU B 1 537 ? -4.844 138 103.688 1 57.78 537 GLU B O 1
ATOM 9040 N N . LYS B 1 538 ? -6.164 136.875 102.312 1 55.97 538 LYS B N 1
ATOM 9041 C CA . LYS B 1 538 ? -7.387 137.375 103 1 55.97 538 LYS B CA 1
ATOM 9042 C C . LYS B 1 538 ? -7.492 136.625 104.312 1 55.97 538 LYS B C 1
ATOM 9044 O O . LYS B 1 538 ? -7.863 137.25 105.312 1 55.97 538 LYS B O 1
ATOM 9049 N N . GLU B 1 539 ? -7.129 135.25 104.25 1 45.56 539 GLU B N 1
ATOM 9050 C CA . GLU B 1 539 ? -7.199 134.625 105.5 1 45.56 539 GLU B CA 1
ATOM 9051 C C . GLU B 1 539 ? -6.121 135 106.438 1 45.56 539 GLU B C 1
ATOM 9053 O O . GLU B 1 539 ? -6.371 135.125 107.688 1 45.56 539 GLU B O 1
ATOM 9058 N N . LYS B 1 540 ? -4.855 135.25 105.938 1 52.03 540 LYS B N 1
ATOM 9059 C CA . LYS B 1 540 ? -3.889 136 106.812 1 52.03 540 LYS B CA 1
ATOM 9060 C C . LYS B 1 540 ? -4.43 137.25 107.375 1 52.03 540 LYS B C 1
ATOM 9062 O O . LYS B 1 540 ? -4.199 137.625 108.5 1 52.03 540 LYS B O 1
ATOM 9067 N N . ARG B 1 541 ? -5.211 138 106.312 1 58.88 541 ARG B N 1
ATOM 9068 C CA . ARG B 1 541 ? -5.953 139.125 106.875 1 58.88 541 ARG B CA 1
ATOM 9069 C C . ARG B 1 541 ? -7.098 138.625 107.75 1 58.88 541 ARG B C 1
ATOM 9071 O O . ARG B 1 541 ? -7.445 139.375 108.75 1 58.88 541 ARG B O 1
ATOM 9078 N N . ASN B 1 542 ? -7.797 137.5 107.5 1 50.31 542 ASN B N 1
ATOM 9079 C CA . ASN B 1 542 ? -8.844 137 108.438 1 50.31 542 ASN B CA 1
ATOM 9080 C C . ASN B 1 542 ? -8.391 137.125 109.875 1 50.31 542 ASN B C 1
ATOM 9082 O O . ASN B 1 542 ? -9.141 137.5 110.75 1 50.31 542 ASN B O 1
ATOM 9086 N N . ALA B 1 543 ? -7.262 136.25 110.188 1 46.97 543 ALA B N 1
ATOM 9087 C CA . ALA B 1 543 ? -6.594 135.75 111.375 1 46.97 543 ALA B CA 1
ATOM 9088 C C . ALA B 1 543 ? -6.09 136.875 112.25 1 46.97 543 ALA B C 1
ATOM 9090 O O . ALA B 1 543 ? -6.148 136.75 113.438 1 46.97 543 ALA B O 1
ATOM 9091 N N . GLU B 1 544 ? -5.43 137.75 111.625 1 53.81 544 GLU B N 1
ATOM 9092 C CA . GLU B 1 544 ? -5.145 139 112.438 1 53.81 544 GLU B CA 1
ATOM 9093 C C . GLU B 1 544 ? -6.418 139.5 113.125 1 53.81 544 GLU B C 1
ATOM 9095 O O . GLU B 1 544 ? -6.414 139.875 114.25 1 53.81 544 GLU B O 1
ATOM 9100 N N . ILE B 1 545 ? -7.492 139.5 112.375 1 54.84 545 ILE B N 1
ATOM 9101 C CA . ILE B 1 545 ? -8.75 140 113 1 54.84 545 ILE B CA 1
ATOM 9102 C C . ILE B 1 545 ? -9.195 138.875 114 1 54.84 545 ILE B C 1
ATOM 9104 O O . ILE B 1 545 ? -9.648 139.25 115.125 1 54.84 545 ILE B O 1
ATOM 9108 N N . GLU B 1 546 ? -9.031 137.625 113.625 1 46.44 546 GLU B N 1
ATOM 9109 C CA . GLU B 1 546 ? -9.555 136.625 114.562 1 46.44 546 GLU B CA 1
ATOM 9110 C C . GLU B 1 546 ? -8.719 136.5 115.812 1 46.44 546 GLU B C 1
ATOM 9112 O O . GLU B 1 546 ? -9.258 136.375 116.938 1 46.44 546 GLU B O 1
ATOM 9117 N N . VAL B 1 547 ? -7.309 136.75 115.625 1 50.47 547 VAL B N 1
ATOM 9118 C CA . VAL B 1 547 ? -6.57 136.875 116.875 1 50.47 547 VAL B CA 1
ATOM 9119 C C . VAL B 1 547 ? -7.223 137.875 117.812 1 50.47 547 VAL B C 1
ATOM 9121 O O . VAL B 1 547 ? -7.281 137.75 119 1 50.47 547 VAL B O 1
ATOM 9124 N N . GLU B 1 548 ? -7.59 139 117 1 59.47 548 GLU B N 1
ATOM 9125 C CA . GLU B 1 548 ? -8.32 139.875 117.812 1 59.47 548 GLU B CA 1
ATOM 9126 C C . GLU B 1 548 ? -9.508 139.25 118.5 1 59.47 548 GLU B C 1
ATOM 9128 O O . GLU B 1 548 ? -9.773 139.5 119.688 1 59.47 548 GLU B O 1
ATOM 9133 N N . PHE B 1 549 ? -10.156 138.375 117.812 1 45.94 549 PHE B N 1
ATOM 9134 C CA . PHE B 1 549 ? -11.344 137.75 118.375 1 45.94 549 PHE B CA 1
ATOM 9135 C C . PHE B 1 549 ? -10.945 136.75 119.5 1 45.94 549 PHE B C 1
ATOM 9137 O O . PHE B 1 549 ? -11.555 136.75 120.562 1 45.94 549 PHE B O 1
ATOM 9144 N N . LEU B 1 550 ? -9.883 136.125 119.125 1 40.88 550 LEU B N 1
ATOM 9145 C CA . LEU B 1 550 ? -9.5 135.25 120.188 1 40.88 550 LEU B CA 1
ATOM 9146 C C . LEU B 1 550 ? -9.07 136 121.438 1 40.88 550 LEU B C 1
ATOM 9148 O O . LEU B 1 550 ? -9.141 135.5 122.562 1 40.88 550 LEU B O 1
ATOM 9152 N N . ARG B 1 551 ? -8.703 137.25 121.5 1 56.19 551 ARG B N 1
ATOM 9153 C CA . ARG B 1 551 ? -8.68 138 122.75 1 56.19 551 ARG B CA 1
ATOM 9154 C C . ARG B 1 551 ? -9.984 137.875 123.5 1 56.19 551 ARG B C 1
ATOM 9156 O O . ARG B 1 551 ? -9.984 137.75 124.75 1 56.19 551 ARG B O 1
ATOM 9163 N N . HIS B 1 552 ? -10.914 138 122.75 1 50.47 552 HIS B N 1
ATOM 9164 C CA . HIS B 1 552 ? -12.203 138.125 123.438 1 50.47 552 HIS B CA 1
ATOM 9165 C C . HIS B 1 552 ? -12.547 136.75 124.062 1 50.47 552 HIS B C 1
ATOM 9167 O O . HIS B 1 552 ? -13.039 136.625 125.188 1 50.47 552 HIS B O 1
ATOM 9173 N N . ILE B 1 553 ? -12.234 136 123.188 1 34.41 553 ILE B N 1
ATOM 9174 C CA . ILE B 1 553 ? -12.656 134.75 123.812 1 34.41 553 ILE B CA 1
ATOM 9175 C C . ILE B 1 553 ? -11.844 134.5 125.062 1 34.41 553 ILE B C 1
ATOM 9177 O O . ILE B 1 553 ? -10.773 135.125 125.25 1 34.41 553 ILE B O 1
ATOM 9181 N N . GLN B 1 554 ? -12.195 134.125 125.812 1 42.62 554 GLN B N 1
ATOM 9182 C CA . GLN B 1 554 ? -12.195 133 126.812 1 42.62 554 GLN B CA 1
ATOM 9183 C C . GLN B 1 554 ? -10.898 133 127.562 1 42.62 554 GLN B C 1
ATOM 9185 O O . GLN B 1 554 ? -10.781 132.25 128.625 1 42.62 554 GLN B O 1
ATOM 9190 N N . ARG B 1 555 ? -10.797 134 128 1 49.75 555 ARG B N 1
ATOM 9191 C CA . ARG B 1 555 ? -11.508 134.375 129.25 1 49.75 555 ARG B CA 1
ATOM 9192 C C . ARG B 1 555 ? -12.531 133.375 129.625 1 49.75 555 ARG B C 1
ATOM 9194 O O . ARG B 1 555 ? -12.688 133.125 130.875 1 49.75 555 ARG B O 1
ATOM 9201 N N . MET B 1 556 ? -13.219 133.125 128.75 1 34.81 556 MET B N 1
ATOM 9202 C CA . MET B 1 556 ? -14.266 132.25 129.25 1 34.81 556 MET B CA 1
ATOM 9203 C C . MET B 1 556 ? -13.656 130.875 129.75 1 34.81 556 MET B C 1
ATOM 9205 O O . MET B 1 556 ? -14.031 130.5 130.875 1 34.81 556 MET B O 1
ATOM 9209 N N . ARG B 1 557 ? -13.5 130 129.25 1 34.91 557 ARG B N 1
ATOM 9210 C CA . ARG B 1 557 ? -13.266 128.625 129.75 1 34.91 557 ARG B CA 1
ATOM 9211 C C . ARG B 1 557 ? -11.938 128.5 130.375 1 34.91 557 ARG B C 1
ATOM 9213 O O . ARG B 1 557 ? -11.625 127.438 131 1 34.91 557 ARG B O 1
ATOM 9220 N N . GLU B 1 558 ? -11.219 128.75 130.5 1 38 558 GLU B N 1
ATOM 9221 C CA . GLU B 1 558 ? -10.57 128.875 131.75 1 38 558 GLU B CA 1
ATOM 9222 C C . GLU B 1 558 ? -11.602 129.125 132.875 1 38 558 GLU B C 1
ATOM 9224 O O . GLU B 1 558 ? -11.242 129.375 134 1 38 558 GLU B O 1
ATOM 9229 N N . ILE B 1 559 ? -12.773 128.75 132.625 1 43.28 559 ILE B N 1
ATOM 9230 C CA . ILE B 1 559 ? -13.984 128.125 133.25 1 43.28 559 ILE B CA 1
ATOM 9231 C C . ILE B 1 559 ? -13.898 126.562 133 1 43.28 559 ILE B C 1
ATOM 9233 O O . ILE B 1 559 ? -14.602 125.812 133.75 1 43.28 559 ILE B O 1
ATOM 9237 N N . GLU B 1 560 ? -13.312 125.875 132.125 1 34.25 560 GLU B N 1
ATOM 9238 C CA . GLU B 1 560 ? -12.852 124.5 132.125 1 34.25 560 GLU B CA 1
ATOM 9239 C C . GLU B 1 560 ? -13.047 123.812 133.5 1 34.25 560 GLU B C 1
ATOM 9241 O O . GLU B 1 560 ? -13.023 124.5 134.5 1 34.25 560 GLU B O 1
ATOM 9246 N N . PHE B 1 561 ? -12.633 122.562 133.625 1 34.06 561 PHE B N 1
ATOM 9247 C CA . PHE B 1 561 ? -11.969 121.375 134.125 1 34.06 561 PHE B CA 1
ATOM 9248 C C . PHE B 1 561 ? -11.531 121.5 135.625 1 34.06 561 PHE B C 1
ATOM 9250 O O . PHE B 1 561 ? -10.547 122.188 135.875 1 34.06 561 PHE B O 1
ATOM 9257 N N . ALA B 1 562 ? -12.328 121 136.5 1 35.75 562 ALA B N 1
ATOM 9258 C CA . ALA B 1 562 ? -13.336 120.062 137 1 35.75 562 ALA B CA 1
ATOM 9259 C C . ALA B 1 562 ? -12.836 118.625 136.875 1 35.75 562 ALA B C 1
ATOM 9261 O O . ALA B 1 562 ? -12.977 117.812 137.875 1 35.75 562 ALA B O 1
ATOM 9262 N N . ALA B 1 563 ? -13.5 118.125 136.25 1 34.25 563 ALA B N 1
ATOM 9263 C CA . ALA B 1 563 ? -14.039 116.812 136.125 1 34.25 563 ALA B CA 1
ATOM 9264 C C . ALA B 1 563 ? -12.945 115.75 136.375 1 34.25 563 ALA B C 1
ATOM 9266 O O . ALA B 1 563 ? -11.898 115.812 135.75 1 34.25 563 ALA B O 1
ATOM 9267 N N . ARG B 1 564 ? -12.797 115.188 137.625 1 39.25 564 ARG B N 1
ATOM 9268 C CA . ARG B 1 564 ? -13.172 114.125 138.625 1 39.25 564 ARG B CA 1
ATOM 9269 C C . ARG B 1 564 ? -12.844 112.75 138.125 1 39.25 564 ARG B C 1
ATOM 9271 O O . ARG B 1 564 ? -12.539 111.812 138.875 1 39.25 564 ARG B O 1
ATOM 9278 N N . VAL B 1 565 ? -13.422 112.5 137.875 1 33.81 565 VAL B N 1
ATOM 9279 C CA . VAL B 1 565 ? -13.984 111.188 137.75 1 33.81 565 VAL B CA 1
ATOM 9280 C C . VAL B 1 565 ? -12.891 110.125 138 1 33.81 565 VAL B C 1
ATOM 9282 O O . VAL B 1 565 ? -11.789 110.25 137.5 1 33.81 565 VAL B O 1
ATOM 9285 N N . PHE B 1 566 ? -13.602 109.75 138.375 1 29.81 566 PHE B N 1
ATOM 9286 C CA . PHE B 1 566 ? -14.383 108.562 138.5 1 29.81 566 PHE B CA 1
ATOM 9287 C C . PHE B 1 566 ? -13.508 107.312 138.375 1 29.81 566 PHE B C 1
ATOM 9289 O O . PHE B 1 566 ? -13.586 106.375 139.125 1 29.81 566 PHE B O 1
ATOM 9296 N N . VAL B 1 567 ? -14.148 107.188 138.125 1 34.75 567 VAL B N 1
ATOM 9297 C CA . VAL B 1 567 ? -14.562 105.812 138 1 34.75 567 VAL B CA 1
ATOM 9298 C C . VAL B 1 567 ? -13.375 104.875 138.25 1 34.75 567 VAL B C 1
ATOM 9300 O O . VAL B 1 567 ? -13.492 103.875 139 1 34.75 567 VAL B O 1
ATOM 9303 N N . ASN B 1 568 ? -13.805 104.375 138.25 1 36.41 568 ASN B N 1
ATOM 9304 C CA . ASN B 1 568 ? -14.008 102.938 138 1 36.41 568 ASN B CA 1
ATOM 9305 C C . ASN B 1 568 ? -12.758 102.125 138.375 1 36.41 568 ASN B C 1
ATOM 9307 O O . ASN B 1 568 ? -11.656 102.438 137.875 1 36.41 568 ASN B O 1
ATOM 9311 N N . VAL B 1 569 ? -13.008 101.562 139.625 1 33.97 569 VAL B N 1
ATOM 9312 C CA . VAL B 1 569 ? -13.734 100.5 140.25 1 33.97 569 VAL B CA 1
ATOM 9313 C C . VAL B 1 569 ? -13.305 99.125 139.625 1 33.97 569 VAL B C 1
ATOM 9315 O O . VAL B 1 569 ? -13.055 98.188 140.375 1 33.97 569 VAL B O 1
ATOM 9318 N N . VAL B 1 570 ? -13.961 99.125 139.125 1 34.41 570 VAL B N 1
ATOM 9319 C CA . VAL B 1 570 ? -14.414 97.75 138.875 1 34.41 570 VAL B CA 1
ATOM 9320 C C . VAL B 1 570 ? -13.219 96.812 138.75 1 34.41 570 VAL B C 1
ATOM 9322 O O . VAL B 1 570 ? -13.234 95.688 139.375 1 34.41 570 VAL B O 1
ATOM 9325 N N . GLU B 1 571 ? -13.68 96.375 138.625 1 38.59 571 GLU B N 1
ATOM 9326 C CA . GLU B 1 571 ? -13.883 94.938 138.375 1 38.59 571 GLU B CA 1
ATOM 9327 C C . GLU B 1 571 ? -12.578 94.188 138.625 1 38.59 571 GLU B C 1
ATOM 9329 O O . GLU B 1 571 ? -12.562 93.125 139.125 1 38.59 571 GLU B O 1
ATOM 9334 N N . PHE B 1 572 ? -13.016 93.375 138.5 1 38.81 572 PHE B N 1
ATOM 9335 C CA . PHE B 1 572 ? -13.211 92 138 1 38.81 572 PHE B CA 1
ATOM 9336 C C . PHE B 1 572 ? -11.906 91.188 138.125 1 38.81 572 PHE B C 1
ATOM 9338 O O . PHE B 1 572 ? -11.883 90.062 138.625 1 38.81 572 PHE B O 1
ATOM 9345 N N . LEU B 1 573 ? -12.367 90.375 138.125 1 34.16 573 LEU B N 1
ATOM 9346 C CA . LEU B 1 573 ? -12.773 89 138 1 34.16 573 LEU B CA 1
ATOM 9347 C C . LEU B 1 573 ? -11.57 88.125 137.625 1 34.16 573 LEU B C 1
ATOM 9349 O O . LEU B 1 573 ? -11.453 87 138.125 1 34.16 573 LEU B O 1
ATOM 9353 N N . TYR B 1 574 ? -11.742 87.625 136.875 1 32.44 574 TYR B N 1
ATOM 9354 C CA . TYR B 1 574 ? -11.625 86.25 136.25 1 32.44 574 TYR B CA 1
ATOM 9355 C C . TYR B 1 574 ? -10.328 85.625 136.75 1 32.44 574 TYR B C 1
ATOM 9357 O O . TYR B 1 574 ? -9.242 86.125 136.5 1 32.44 574 TYR B O 1
ATOM 9365 N N . GLU B 1 575 ? -9.469 85 137.75 1 42.16 575 GLU B N 1
ATOM 9366 C CA . GLU B 1 575 ? -9.172 84 138.75 1 42.16 575 GLU B CA 1
ATOM 9367 C C . GLU B 1 575 ? -8.586 82.75 138.125 1 42.16 575 GLU B C 1
ATOM 9369 O O . GLU B 1 575 ? -7.562 82.25 138.625 1 42.16 575 GLU B O 1
ATOM 9374 N N . THR B 1 576 ? -9.039 81.5 137.875 1 37.34 576 THR B N 1
ATOM 9375 C CA . THR B 1 576 ? -9.117 80.188 138.5 1 37.34 576 THR B CA 1
ATOM 9376 C C . THR B 1 576 ? -8.234 79.25 137.625 1 37.34 576 THR B C 1
ATOM 9378 O O . THR B 1 576 ? -7.461 78.438 138.125 1 37.34 576 THR B O 1
ATOM 9381 N N . MET B 1 577 ? -8.547 77.812 137.125 1 33.03 577 MET B N 1
ATOM 9382 C CA . MET B 1 577 ? -8.68 76.375 137.25 1 33.03 577 MET B CA 1
ATOM 9383 C C . MET B 1 577 ? -7.621 75.625 136.5 1 33.03 577 MET B C 1
ATOM 9385 O O . MET B 1 577 ? -7.117 74.562 136.875 1 33.03 577 MET B O 1
ATOM 9389 N N . GLN B 1 578 ? -7.699 74.75 135.625 1 37.75 578 GLN B N 1
ATOM 9390 C CA . GLN B 1 578 ? -7.496 73.312 135.5 1 37.75 578 GLN B CA 1
ATOM 9391 C C . GLN B 1 578 ? -6.07 72.938 135.125 1 37.75 578 GLN B C 1
ATOM 9393 O O . GLN B 1 578 ? -5.629 73.375 134 1 37.75 578 GLN B O 1
ATOM 9398 N N . ASN B 1 579 ? -4.965 71.938 135.25 1 24.83 579 ASN B N 1
ATOM 9399 C CA . ASN B 1 579 ? -3.549 71.688 135.5 1 24.83 579 ASN B CA 1
ATOM 9400 C C . ASN B 1 579 ? -3.033 70.5 134.625 1 24.83 579 ASN B C 1
ATOM 9402 O O . ASN B 1 579 ? -1.884 70.062 134.875 1 24.83 579 ASN B O 1
ATOM 9406 N N . PRO B 1 580 ? -3.293 68.812 134 1 22 580 PRO B N 1
ATOM 9407 C CA . PRO B 1 580 ? -2.789 67.562 134.625 1 22 580 PRO B CA 1
ATOM 9408 C C . PRO B 1 580 ? -1.488 67.125 134 1 22 580 PRO B C 1
ATOM 9410 O O . PRO B 1 580 ? -0.977 66.062 134.25 1 22 580 PRO B O 1
ATOM 9413 N N . ARG B 1 581 ? -1.042 66.75 132.75 1 31.06 581 ARG B N 1
ATOM 9414 C CA . ARG B 1 581 ? -0.019 66.438 131.75 1 31.06 581 ARG B CA 1
ATOM 9415 C C . ARG B 1 581 ? 1.372 66.438 132.375 1 31.06 581 ARG B C 1
ATOM 9417 O O . ARG B 1 581 ? 1.768 67.438 133 1 31.06 581 ARG B O 1
ATOM 9424 N N . GLY B 1 582 ? 1.573 65.125 133.25 1 19.56 582 GLY B N 1
ATOM 9425 C CA . GLY B 1 582 ? 2.918 65.062 133.75 1 19.56 582 GLY B CA 1
ATOM 9426 C C . GLY B 1 582 ? 3.971 65.625 132.75 1 19.56 582 GLY B C 1
ATOM 9427 O O . GLY B 1 582 ? 3.961 65.25 131.625 1 19.56 582 GLY B O 1
ATOM 9428 N N . PRO B 1 583 ? 4.578 66.75 133.125 1 24.75 583 PRO B N 1
ATOM 9429 C CA . PRO B 1 583 ? 5.086 68.125 133 1 24.75 583 PRO B CA 1
ATOM 9430 C C . PRO B 1 583 ? 6.586 68.188 132.75 1 24.75 583 PRO B C 1
ATOM 9432 O O . PRO B 1 583 ? 7.301 67.188 133 1 24.75 583 PRO B O 1
ATOM 9435 N N . PRO B 1 584 ? 6.871 69.188 133.125 1 24.53 584 PRO B N 1
ATOM 9436 C CA . PRO B 1 584 ? 8.109 69.875 132.75 1 24.53 584 PRO B CA 1
ATOM 9437 C C . PRO B 1 584 ? 9.352 69.25 133.375 1 24.53 584 PRO B C 1
ATOM 9439 O O . PRO B 1 584 ? 10.477 69.562 133 1 24.53 584 PRO B O 1
ATOM 9442 N N . TYR B 1 585 ? 9.922 68.188 133.875 1 19.89 585 TYR B N 1
ATOM 9443 C CA . TYR B 1 585 ? 10.922 69 134.5 1 19.89 585 TYR B CA 1
ATOM 9444 C C . TYR B 1 585 ? 11.703 69.875 133.625 1 19.89 585 TYR B C 1
ATOM 9446 O O . TYR B 1 585 ? 12.398 70.812 134 1 19.89 585 TYR B O 1
ATOM 9454 N N . TRP B 1 586 ? 11.82 69.75 132.375 1 18.03 586 TRP B N 1
ATOM 9455 C CA . TRP B 1 586 ? 12.859 70.75 132 1 18.03 586 TRP B CA 1
ATOM 9456 C C . TRP B 1 586 ? 12.398 72.125 132.375 1 18.03 586 TRP B C 1
ATOM 9458 O O . TRP B 1 586 ? 11.234 72.5 132.125 1 18.03 586 TRP B O 1
ATOM 9468 N N . HIS B 1 587 ? 12.883 73.25 133.375 1 18.31 587 HIS B N 1
ATOM 9469 C CA . HIS B 1 587 ? 13.664 74.438 133.75 1 18.31 587 HIS B CA 1
ATOM 9470 C C . HIS B 1 587 ? 13.961 75.25 132.5 1 18.31 587 HIS B C 1
ATOM 9472 O O . HIS B 1 587 ? 13.719 76.438 132.375 1 18.31 587 HIS B O 1
ATOM 9478 N N . ARG B 1 588 ? 15.227 75.25 131.875 1 18.48 588 ARG B N 1
ATOM 9479 C CA . ARG B 1 588 ? 15.922 75.875 130.75 1 18.48 588 ARG B CA 1
ATOM 9480 C C . ARG B 1 588 ? 15.727 75.125 129.375 1 18.48 588 ARG B C 1
ATOM 9482 O O . ARG B 1 588 ? 15.734 73.875 129.375 1 18.48 588 ARG B O 1
#

Nearest PDB structures (foldseek):
  1f5n-assembly1_A  TM=7.542E-01  e=1.799E-27  Homo sapiens
  7e58-assembly2_B  TM=7.285E-01  e=2.039E-25  Homo sapiens
  8r1a-assembly1_A  TM=4.627E-01  e=7.303E-25  Homo sapiens
  6vkj-assembly1_A  TM=8.040E-01  e=5.071E-16  Homo sapiens
  7ol3-assembly1_A  TM=5.701E-01  e=1.910E-18  Homo sapiens

Solvent-accessible surface area (backbone atoms only — not comparable to full-atom values): 62730 Å² total; per-residue (Å²): 138,78,87,60,88,83,74,66,58,47,44,50,38,28,32,38,59,26,43,45,82,36,84,89,79,72,47,72,45,74,47,80,95,46,74,76,79,39,69,36,75,34,64,70,40,39,53,56,29,47,65,41,78,53,32,26,21,26,42,26,39,40,34,45,49,90,61,53,59,49,58,52,62,21,51,54,68,70,59,56,85,33,46,84,81,67,58,39,69,53,81,66,63,67,38,32,27,36,38,75,49,84,62,76,42,62,37,98,87,62,50,64,27,35,41,34,39,34,45,45,29,46,27,59,32,54,89,49,33,70,70,57,41,44,53,55,49,52,52,47,43,66,64,18,33,30,36,34,40,38,41,60,53,62,84,33,30,61,55,34,46,65,45,33,48,59,50,47,42,59,71,44,37,37,54,40,89,88,42,84,64,75,49,51,66,59,37,30,57,52,37,20,38,36,32,42,39,30,31,50,34,65,57,40,73,43,90,93,36,88,45,57,43,47,40,38,54,60,59,60,38,42,61,77,61,87,66,44,50,69,55,35,48,49,21,27,48,40,52,68,51,30,27,65,38,80,48,43,46,68,30,41,36,47,57,51,48,49,70,46,65,78,45,60,82,49,64,86,68,38,35,64,72,23,55,53,41,43,51,52,49,29,54,55,52,61,72,66,54,44,60,24,58,39,80,51,80,83,20,44,33,26,20,47,51,48,35,52,44,52,53,50,43,46,52,23,68,57,34,86,90,48,54,43,37,57,38,57,50,48,50,51,48,52,52,52,50,49,52,52,44,46,52,49,29,51,48,50,27,51,53,43,40,48,74,69,42,61,86,52,59,38,34,47,59,66,57,54,52,52,43,47,54,54,24,46,51,54,25,49,50,52,42,46,69,76,46,64,44,49,39,67,78,72,47,44,64,53,52,54,50,49,51,51,54,52,50,53,51,50,52,52,52,52,50,49,24,45,52,45,14,44,54,51,41,52,51,51,52,52,51,41,42,56,69,47,40,43,60,54,51,50,44,51,74,39,97,59,20,57,78,56,54,74,62,59,58,54,49,36,56,51,47,42,54,53,50,45,71,70,66,56,58,22,22,65,71,46,54,51,51,55,48,58,67,46,42,59,59,51,51,51,51,51,50,51,53,51,49,49,44,51,51,42,40,50,51,52,53,50,52,52,50,50,55,51,49,53,54,49,50,58,55,47,57,56,52,49,59,56,49,51,59,54,47,54,58,48,50,61,55,47,55,59,51,51,59,60,50,54,57,55,51,58,61,52,55,59,57,61,56,61,57,66,63,55,53,70,70,49,88,73,65,68,92,82,62,74,81,76,78,64,85,81,70,94,76,132,136,78,87,60,89,82,75,65,57,48,44,49,38,29,30,39,60,26,43,45,82,36,83,88,78,72,46,72,45,75,46,82,96,45,74,76,78,39,66,37,75,33,66,69,41,38,54,56,29,46,65,41,80,53,33,25,21,27,41,27,40,38,34,46,49,91,60,54,60,49,57,52,62,23,52,54,68,70,58,56,83,34,47,84,80,68,59,38,69,54,82,67,62,66,37,31,29,36,38,76,48,86,63,76,42,62,38,99,87,62,50,64,27,34,39,33,40,33,45,43,28,46,26,58,32,56,90,48,32,70,67,57,42,42,52,54,51,50,52,47,44,68,65,18,34,29,38,35,40,37,41,61,55,60,85,34,32,61,56,32,45,67,44,32,49,59,50,46,40,61,70,43,37,37,55,41,88,86,42,83,66,75,50,50,65,60,38,29,57,53,38,20,38,36,33,43,38,30,31,50,34,67,57,40,73,43,90,94,36,89,46,57,45,47,40,38,53,58,59,60,37,42,62,76,60,88,67,43,50,70,55,38,48,49,18,27,47,40,52,67,50,29,26,65,39,79,46,42,47,69,32,41,36,48,56,52,47,48,72,45,63,77,44,60,82,48,62,88,66,39,35,62,72,24,55,53,41,43,52,52,49,29,53,53,52,60,72,66,56,43,61,23,60,40,82,50,79,84,19,44,34,26,20,46,51,48,35,52,43,52,54,49,46,47,52,25,70,55,35,86,92,48,53,43,36,55,38,57,49,50,51,51,47,51,52,52,50,52,51,51,44,45,54,51,27,51,49,51,27,51,53,43,40,48,72,69,43,60,85,53,59,38,34,48,58,66,58,53,54,51,44,46,54,54,24,46,51,55,24,50,50,53,42,47,69,75,45,64,45,51,38,66,78,72,49,45,63,55,51,52,49,48,52,53,53,53,50,53,51,49,50,52,53,52,49,51,24,44,51,44,15,44,53,51,42,52,52,49,52,51,50,38,42,57,71,46,42,42,59,54,50,51,43,50,73,39,97,59,19,55,78,57,53,72,60,61,58,54,49,36,56,51,48,42,56,54,50,44,73,69,66,56,55,21,24,66,71,46,55,50,51,56,49,60,67,46,44,59,58,49,49,50,52,50,52,52,52,52,48,50,43,52,51,42,42,49,50,52,50,48,50,51,49,49,51,51,47,52,54,48,46,52,54,45,50,51,48,42,50,50,45,41,50,46,40,44,50,47,43,56,54,46,44,61,52,41,53,54,45,54,62,66,47,45,76,51,47,90,61,66,87,76,88,68,76,64,58,74,79,65,68,68,57,96,82,90,81,92,89,87,74,96,66,50,79,81,91,126

InterPro domains:
  IPR003191 Guanylate-binding protein/Atlastin, C-terminal [PF02841] (298-544)
  IPR015894 Guanylate-binding protein, N-terminal [PF02263] (38-290)
  IPR027417 P-loop containing nucleoside triphosphate hydrolase [G3DSA:3.40.50.300] (27-294)
  IPR027417 P-loop containing nucleoside triphosphate hydrolase [SSF52540] (38-212)
  IPR030386 GB1/RHD3-type guanine nucleotide-binding (G) domain [PS51715] (53-205)
  IPR036543 Guanylate-binding protein, C-terminal domain superfamily [SSF48340] (298-547)

Secondary structure (DSSP, 8-state):
----TT-PPPEEEEEETTEEEETTTTEEEEPTT-----EEE-HHHHHHHHT--SBEEEEEEE-BTTSSHHHHHHHHTT--S-S----BSS----SEEEEEEEEEEE-TT--EEEEEEEEEPPBSBTTS-HHHHHHHHHHHHHH-SEEEEEEESS-BHHHHHHTTHHHHHHHH-BSSSSS-S--HHHHHHHSPEEEEEEES--PBPPTT--SHHHHIIIIIS----TTS-HHHHHHHHHHHHHSS-EEEEEE--S-S-HHHHHTTT-GGGS-HHHHHHHHHHHHHHHHH--PPB-SSTT-B-BHHHHHHHHHHHHHHHHSTT---BHHHHHHHHHHHHHHHHHHHHHHHHHHHHHHHHTTT-S--HHHHHHHHHHHHHHHHHHHHHHSTTS-HHHHHHHHHHHHHHHHHHHHHHHHHHHHHHHHHHHHHHHHHIIIIIHHHHHHHTSTTGGG--HHHHHHHHHHHHHHHHHH--S-HHHHHHHHHHHHHHHHHHHHHHHHHHHHHHHHHHHHHHHHHHHHHHHHHHHHHHHHHHHHHHHHHHHHHHHHHHHHHHHHHHHHHHHHHHHHHHHTTSSTT-S---S------/----TT-PPPEEEEEETTEEEETTTTEEEEPTT-----EEE-HHHHHHHHT--SBEEEEEEE-BTTSSHHHHHHHHTT--S-S----BSS----SEEEEEEEEEEE-TT--EEEEEEEEEPPBSBTTS-HHHHHHHHHHHHHH-SEEEEEEESS-BHHHHHHTHHHHHHHHH-BSSSSS-S--HHHHHHHSPEEEEEEES--PBPPTT--SHHHHIIIIIS----TTS-HHHHHHHHHHHHHSS-EEEEEE--S-S-HHHHHTTT-GGGS-HHHHHHHHHHHHHHHHH--PPB-SSTT-B-BHHHHHHHHHHHHHHHHSTT---BHHHHHHHHHHHHHHHHHHHHHHHHHHHHHHHHTTT-S--HHHHHHHHHHHHHHHHHHHHHHSTTS-HHHHHHHHHHHHHHHHHHHHHHHHHHHHHHHHHHHHHHHHHIIIIIHHHHHHHTSTTGGG--HHHHHHHHHHHHHHHHHH--S-HHHHHHHHHHHHHHHHHHHHHHHHHHHHHHHHHHHHHHHHHHHHHHHHHHHHHHHHHHHHHHHHHHHHHHHHHHHHHS-TTTTT---------------------S-------

Sequence (1176 aa):
MSLSKHDKLAIPLVLPNNCTWDEKTGKYSKKLNVERRTLTVVPEALEQLKEIKGPVCVVSIAGPCRSGKSYILSKVFDQGQVFPLGHLLDPETMGIWLWVVPEKFKDSTGREFTVVLMDSEGIDAVSSEDSDDHRIFTLSVLLSSIMIYNSAVVPKRSDLEGLDFIVKLSQRIQLYTNQPTTDEQQFSEAFPYFIWLLRDVQLSLPEGCKTMNDYFIKSVLNLKAEGNTMKAKKTAESILKYFPGFYACSLPPPACDDEILKGLDDESKVNPKFLKKVDEFKDILHSKLSSKKSINKGEFVTGEALAALTKRFVEALNTPGAVPNVQNAWDTFVQTKCREVLADAVQVYEQEMMSLVEKKIPCEADLLRSAHDNAMEKCLEMFRNETFSFSIKTVDKYLKELEDRTESILSSWLERNSRETETFCTQLIKELKRTILDPVLARLHSQEGSKMQRSDIVDAYHEVEQKYSSNARGAKDVKTSVFMNFHPELKKEKKQSIELLQQLKYYEESLAKAEKAAKAAEENTQKIKKEKARIYEKEKRNAEIEVEFLRHIQRMREIEFAARVFVNVVEFLYETMQNPRGPPYWHRMSLSKHDKLAIPLVLPNNCTWDEKTGKYSKKLNVERRTLTVVPEALEQLKEIKGPVCVVSIAGPCRSGKSYILSKVFDQGQVFPLGHLLDPETMGIWLWVVPEKFKDSTGREFTVVLMDSEGIDAVSSEDSDDHRIFTLSVLLSSIMIYNSAVVPKRSDLEGLDFIVKLSQRIQLYTNQPTTDEQQFSEAFPYFIWLLRDVQLSLPEGCKTMNDYFIKSVLNLKAEGNTMKAKKTAESILKYFPGFYACSLPPPACDDEILKGLDDESKVNPKFLKKVDEFKDILHSKLSSKKSINKGEFVTGEALAALTKRFVEALNTPGAVPNVQNAWDTFVQTKCREVLADAVQVYEQEMMSLVEKKIPCEADLLRSAHDNAMEKCLEMFRNETFSFSIKTVDKYLKELEDRTESILSSWLERNSRETETFCTQLIKELKRTILDPVLARLHSQEGSKMQRSDIVDAYHEVEQKYSSNARGAKDVKTSVFMNFHPELKKEKKQSIELLQQLKYYEESLAKAEKAAKAAEENTQKIKKEKARIYEKEKRNAEIEVEFLRHIQRMREIEFAARVFVNVVEFLYETMQNPRGPPYWHR

Radius of gyration: 80.92 Å; Cα contacts (8 Å, |Δi|>4): 1662; chains: 2; bounding box: 59×335×192 Å

pLDDT: mean 80.93, std 17.46, range [17.22, 97.81]